Protein AF-A0A521L3V3-F1 (afdb_monomer_lite)

Sequence (1071 aa):
ATQGQVTASGNGSNYNPYLDIFSAKNSDNHSHTGGTGDVALNGLVVAGINSDVLITIELGASAPTLSTTSPYASLSPNLEYVSDVDHFSPVKSWNHQTIQYTIVGAFNPYQNVVNQLVSLTGLTETQVRSALAVPTPTPTMAPSGADPTGDIQRQINALIQQAPYTSDAPGNAFAFGDMLVSAGNVSILAQKLSGNSLAGHSAPAVIARGSPMIKVENRGLDFMDFANLTVTNVTGGNITYRQIDHVDPDSHSNVTFTATPSATPIIDISATYNRVDPDSGLGVDGNGNQLTRKPDIYFDGIVTNEGGLLKITNNLGSIVASQSLNAATIQMVAPNGSFVFLGGIGSFYNSNHDVTAQWAGVQYKPANNDTLTAVMAAATFLGAYGEYSTSPHIGAGGNHPYFYYCCVDGNTGVQQTAANSTIFTARMLMTYYDGLSLYSAIFLPMGSGAPGNGNPNAGSVGSVATLAAMEGPTVQPISTAPWERNTYTGQGVFSNTTYDYTTTSTDAQGNTVTTNHTATYYSPFNCSGCAAYFQVVNIQNDVITPRTANTNAQSNWSSTTPSGYQNPADAPFILGQAIIISAGVINVNGLIQSGTSSNYSVDIGSGALSAINSLKSNSAAFAQAQANARNGSYYDITAAAATQVSTDLKIGVRYNALTDQILVNGVVQGSGGYVYLNGKIISTSTENGVSQGTIAVKGGAGSITVNNTTGLQLVTNTINTGVSAPSVIQIVDQLQQQTTWYVYNPSAAGGQQVSTYRTAGVNASAYTGSMLTGMSGTAGIQYTVKPNMYYQWVDTATLDRPTTSTQFDYGWHYTPNAATGENWTRTVSLVENVMQATGGGGNTGQLQTANFQEVITATGSYHDAGGNTHPEKCCGADAQFNWYQQIYDHLTLTLTNTVKASNPINIQFSGGGASTVNVSSNSGIVINGPINNLSGSTTVIAT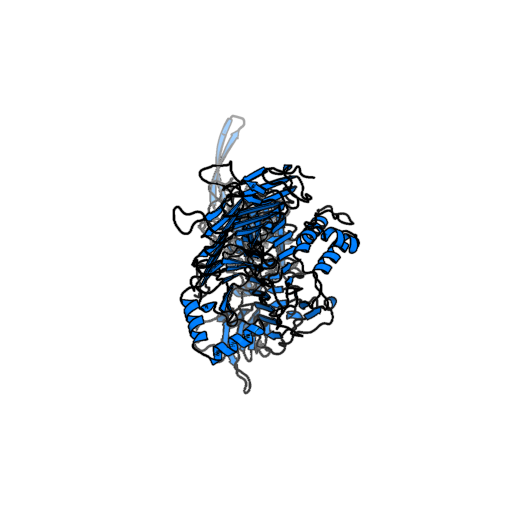GANSAITSGANATNPMISGKNVTLQADGGIGTLGANGRPVQVQVYGGNLTATSIDRDIAIAAVGALSINQVAVNSGVPGRAPQGSVFISATGDINSAAAYNVASPVVIGKNVEINSSAGAIGATSAVV

Structure (mmCIF, N/CA/C/O backbone):
data_AF-A0A521L3V3-F1
#
_entry.id   AF-A0A521L3V3-F1
#
loop_
_atom_site.group_PDB
_atom_site.id
_atom_site.type_symbol
_atom_site.label_atom_id
_atom_site.label_alt_id
_atom_site.label_comp_id
_atom_site.label_asym_id
_atom_site.label_entity_id
_atom_site.label_seq_id
_atom_site.pdbx_PDB_ins_code
_atom_site.Cartn_x
_atom_site.Cartn_y
_atom_site.Cartn_z
_atom_site.occupancy
_atom_site.B_iso_or_equiv
_atom_site.auth_seq_id
_atom_site.auth_comp_id
_atom_site.auth_asym_id
_atom_site.auth_atom_id
_atom_site.pdbx_PDB_model_num
ATOM 1 N N . ALA A 1 1 ? 3.431 -4.277 -41.635 1.00 40.44 1 ALA A N 1
ATOM 2 C CA . ALA A 1 1 ? 3.349 -5.106 -42.853 1.00 40.44 1 ALA A CA 1
ATOM 3 C C . ALA A 1 1 ? 4.197 -4.519 -43.979 1.00 40.44 1 ALA A C 1
ATOM 5 O O . ALA A 1 1 ? 4.313 -3.299 -44.039 1.00 40.44 1 ALA A O 1
ATOM 6 N N . THR A 1 2 ? 4.767 -5.359 -44.851 1.00 48.22 2 THR A N 1
ATOM 7 C CA . THR A 1 2 ? 5.299 -4.948 -46.170 1.00 48.22 2 THR A CA 1
ATOM 8 C C . THR A 1 2 ? 4.179 -4.920 -47.227 1.00 48.22 2 THR A C 1
ATOM 10 O O . THR A 1 2 ? 3.028 -5.225 -46.916 1.00 48.22 2 THR A O 1
ATOM 13 N N . GLN A 1 3 ? 4.460 -4.479 -48.459 1.00 51.28 3 GLN A N 1
ATOM 14 C CA . GLN A 1 3 ? 3.441 -4.366 -49.513 1.00 51.28 3 GLN A CA 1
ATOM 15 C C . GLN A 1 3 ? 2.822 -5.737 -49.838 1.00 51.28 3 GLN A C 1
ATOM 17 O O . GLN A 1 3 ? 3.539 -6.683 -50.154 1.00 51.28 3 GLN A O 1
ATOM 22 N N . GLY A 1 4 ? 1.490 -5.834 -49.767 1.00 53.44 4 GLY A N 1
ATOM 23 C CA . GLY A 1 4 ? 0.750 -7.085 -49.960 1.00 53.44 4 GLY A CA 1
ATOM 24 C C . GLY A 1 4 ? 0.712 -7.993 -48.724 1.00 53.44 4 GLY A C 1
ATOM 25 O O . GLY A 1 4 ? 0.330 -9.156 -48.838 1.00 53.44 4 GLY A O 1
ATOM 26 N N . GLN A 1 5 ? 1.114 -7.500 -47.544 1.00 57.16 5 GLN A N 1
ATOM 27 C CA . GLN A 1 5 ? 1.104 -8.264 -46.293 1.00 57.16 5 GLN A CA 1
ATOM 28 C C . GLN A 1 5 ? 0.052 -7.778 -45.289 1.00 57.16 5 GLN A C 1
ATOM 30 O O . GLN A 1 5 ? -0.286 -6.596 -45.180 1.00 57.16 5 GLN A O 1
ATOM 35 N N . VAL A 1 6 ? -0.370 -8.728 -44.456 1.00 53.78 6 VAL A N 1
ATOM 36 C CA . VAL A 1 6 ? -1.085 -8.502 -43.201 1.00 53.78 6 VAL A CA 1
ATOM 37 C C . VAL A 1 6 ? -0.168 -8.943 -42.066 1.00 53.78 6 VAL A C 1
ATOM 39 O O . VAL A 1 6 ? 0.327 -10.066 -42.067 1.00 53.78 6 VAL A O 1
ATOM 42 N N . THR A 1 7 ? 0.063 -8.068 -41.092 1.00 58.31 7 THR A N 1
ATOM 43 C CA . THR A 1 7 ? 0.818 -8.384 -39.871 1.00 58.31 7 THR A CA 1
ATOM 44 C C . THR A 1 7 ? -0.071 -8.153 -38.661 1.00 58.31 7 THR A C 1
ATOM 46 O O . THR A 1 7 ? -0.600 -7.055 -38.498 1.00 58.31 7 THR A O 1
ATOM 49 N N . ALA A 1 8 ? -0.213 -9.163 -37.810 1.00 53.34 8 ALA A N 1
ATOM 50 C CA . ALA A 1 8 ? -0.867 -9.053 -36.513 1.00 53.34 8 ALA A CA 1
ATOM 51 C C . ALA A 1 8 ? 0.197 -9.141 -35.410 1.00 53.34 8 ALA A C 1
ATOM 53 O O . ALA A 1 8 ? 1.104 -9.965 -35.497 1.00 53.34 8 ALA A O 1
ATOM 54 N N . SER A 1 9 ? 0.106 -8.278 -34.401 1.00 55.38 9 SER A N 1
ATOM 55 C CA . SER A 1 9 ? 1.001 -8.265 -33.240 1.00 55.38 9 SER A CA 1
ATOM 56 C C . SER A 1 9 ? 0.248 -8.576 -31.945 1.00 55.38 9 SER A C 1
ATOM 58 O O . SER A 1 9 ? -0.984 -8.571 -31.910 1.00 55.38 9 SER A O 1
ATOM 60 N N . GLY A 1 10 ? 1.002 -8.830 -30.876 1.00 51.34 10 GLY A N 1
ATOM 61 C CA . GLY A 1 10 ? 0.487 -9.326 -29.601 1.00 51.34 10 GLY A CA 1
ATOM 62 C C . GLY A 1 10 ? 0.761 -10.818 -29.474 1.00 51.34 10 GLY A C 1
ATOM 63 O O . GLY A 1 10 ? 0.696 -11.545 -30.468 1.00 51.34 10 GLY A O 1
ATOM 64 N N . ASN A 1 11 ? 1.088 -11.270 -28.260 1.00 50.62 11 ASN A N 1
ATOM 65 C CA . ASN A 1 11 ? 1.595 -12.628 -28.062 1.00 50.62 11 ASN A CA 1
ATOM 66 C C . ASN A 1 11 ? 0.603 -13.702 -28.527 1.00 50.62 11 ASN A C 1
ATOM 68 O O . ASN A 1 11 ? 1.072 -14.769 -28.877 1.00 50.62 11 ASN A O 1
ATOM 72 N N . GLY A 1 12 ? -0.700 -13.405 -28.684 1.00 52.34 12 GLY A N 1
ATOM 73 C CA . GLY A 1 12 ? -1.671 -14.307 -29.313 1.00 52.34 12 GLY A CA 1
ATOM 74 C C . GLY A 1 12 ? -2.405 -13.784 -30.540 1.00 52.34 12 GLY A C 1
ATOM 75 O O . GLY A 1 12 ? -3.533 -13.301 -30.435 1.00 52.34 12 GLY A O 1
ATOM 76 N N . SER A 1 13 ? -1.797 -13.957 -31.713 1.00 48.09 13 SER A N 1
ATOM 77 C CA . SER A 1 13 ? -2.456 -13.786 -33.010 1.00 48.09 13 SER A CA 1
ATOM 78 C C . SER A 1 13 ? -2.797 -15.145 -33.630 1.00 48.09 13 SER A C 1
ATOM 80 O O . SER A 1 13 ? -2.009 -16.084 -33.574 1.00 48.09 13 SER A O 1
ATOM 82 N N . ASN A 1 14 ? -3.992 -15.260 -34.209 1.00 46.84 14 ASN A N 1
ATOM 83 C CA . ASN A 1 14 ? -4.383 -16.399 -35.039 1.00 46.84 14 ASN A CA 1
ATOM 84 C C . ASN A 1 14 ? -4.724 -15.863 -36.421 1.00 46.84 14 ASN A C 1
ATOM 86 O O . ASN A 1 14 ? -5.454 -14.876 -36.573 1.00 46.84 14 ASN A O 1
ATOM 90 N N . TYR A 1 15 ? -4.165 -16.534 -37.411 1.00 49.84 15 TYR A N 1
ATOM 91 C CA . TYR A 1 15 ? -4.245 -16.183 -38.807 1.00 49.84 15 TYR A CA 1
ATOM 92 C C . TYR A 1 15 ? -4.908 -17.338 -39.547 1.00 49.84 15 TYR A C 1
ATOM 94 O O . TYR A 1 15 ? -4.368 -18.442 -39.598 1.00 49.84 15 TYR A O 1
ATOM 102 N N . ASN A 1 16 ? -6.095 -17.102 -40.107 1.00 41.62 16 ASN A N 1
ATOM 103 C CA . ASN A 1 16 ? -6.750 -18.100 -40.944 1.00 41.62 16 ASN A CA 1
ATOM 104 C C . ASN A 1 16 ? -5.963 -18.242 -42.273 1.00 41.62 16 ASN A C 1
ATOM 106 O O . ASN A 1 16 ? -5.811 -17.247 -42.982 1.00 41.62 16 ASN A O 1
ATOM 110 N N . PRO A 1 17 ? -5.441 -19.436 -42.617 1.00 37.88 17 PRO A N 1
ATOM 111 C CA . PRO A 1 17 ? -4.367 -19.614 -43.602 1.00 37.88 17 PRO A CA 1
ATOM 112 C C . PRO A 1 17 ? -4.732 -19.397 -45.083 1.00 37.88 17 PRO A C 1
ATOM 114 O O . PRO A 1 17 ? -3.861 -19.556 -45.931 1.00 37.88 17 PRO A O 1
ATOM 117 N N . TYR A 1 18 ? -5.957 -19.001 -45.434 1.00 39.34 18 TYR A N 1
ATOM 118 C CA . TYR A 1 18 ? -6.344 -18.743 -46.833 1.00 39.34 18 TYR A CA 1
ATOM 119 C C . TYR A 1 18 ? -6.266 -17.261 -47.205 1.00 39.34 18 TYR A C 1
ATOM 121 O O . TYR A 1 18 ? -7.231 -16.672 -47.694 1.00 39.34 18 TYR A O 1
ATOM 129 N N . LEU A 1 19 ? -5.112 -16.651 -46.949 1.00 40.84 19 LEU A N 1
ATOM 130 C CA . LEU A 1 19 ? -4.754 -15.376 -47.556 1.00 40.84 19 LEU A CA 1
ATOM 131 C C . LEU A 1 19 ? -4.113 -15.688 -48.904 1.00 40.84 19 LEU A C 1
ATOM 133 O O . LEU A 1 19 ? -2.928 -16.010 -48.977 1.00 40.84 19 LEU A O 1
ATOM 137 N N . ASP A 1 20 ? -4.915 -15.628 -49.965 1.00 36.81 20 ASP A N 1
ATOM 138 C CA . ASP A 1 20 ? -4.373 -15.595 -51.319 1.00 36.81 20 ASP A CA 1
ATOM 139 C C . ASP A 1 20 ? -3.685 -14.240 -51.497 1.00 36.81 20 ASP A C 1
ATOM 141 O O . ASP A 1 20 ? -4.281 -13.234 -51.886 1.00 36.81 20 ASP A O 1
ATOM 145 N N . ILE A 1 21 ? -2.399 -14.208 -51.157 1.00 39.94 21 ILE A N 1
ATOM 146 C CA . ILE A 1 21 ? -1.488 -13.200 -51.675 1.00 39.94 21 ILE A CA 1
ATOM 147 C C . ILE A 1 21 ? -1.349 -13.554 -53.154 1.00 39.94 21 ILE A C 1
ATOM 149 O O . ILE A 1 21 ? -0.776 -14.596 -53.478 1.00 39.94 21 ILE A O 1
ATOM 153 N N . PHE A 1 22 ? -1.859 -12.725 -54.065 1.00 36.28 22 PHE A N 1
ATOM 154 C CA . PHE A 1 22 ? -1.567 -12.880 -55.491 1.00 36.28 22 PHE A CA 1
ATOM 155 C C . PHE A 1 22 ? -0.084 -12.553 -55.748 1.00 36.28 22 PHE A C 1
ATOM 157 O O . PHE A 1 22 ? 0.263 -11.536 -56.333 1.00 36.28 22 PHE A O 1
ATOM 164 N N . SER A 1 23 ? 0.821 -13.436 -55.329 1.00 37.31 23 SER A N 1
ATOM 165 C CA . SER A 1 23 ? 2.174 -13.524 -55.866 1.00 37.31 23 SER A CA 1
ATOM 166 C C . SER A 1 23 ? 2.128 -14.484 -57.051 1.00 37.31 23 SER A C 1
ATOM 168 O O . SER A 1 23 ? 2.625 -15.610 -57.009 1.00 37.31 23 SER A O 1
ATOM 170 N N . ALA A 1 24 ? 1.466 -14.066 -58.132 1.00 26.62 24 ALA A N 1
ATOM 171 C CA . ALA A 1 24 ? 1.657 -14.739 -59.405 1.00 26.62 24 ALA A CA 1
ATOM 172 C C . ALA A 1 24 ? 3.036 -14.322 -59.924 1.00 26.62 24 ALA A C 1
ATOM 174 O O . ALA A 1 24 ? 3.200 -13.276 -60.551 1.00 26.62 24 ALA A O 1
ATOM 175 N N . LYS A 1 25 ? 4.052 -15.137 -59.635 1.00 40.59 25 LYS A N 1
ATOM 176 C CA . LYS A 1 25 ? 5.332 -15.067 -60.332 1.00 40.59 25 LYS A CA 1
ATOM 177 C C . LYS A 1 25 ? 5.061 -15.322 -61.817 1.00 40.59 25 LYS A C 1
ATOM 179 O O . LYS A 1 25 ? 4.917 -16.469 -62.219 1.00 40.59 25 LYS A O 1
ATOM 184 N N . ASN A 1 26 ? 5.017 -14.263 -62.618 1.00 27.33 26 ASN A N 1
ATOM 185 C CA . ASN A 1 26 ? 5.247 -14.337 -64.054 1.00 27.33 26 ASN A CA 1
ATOM 186 C C . ASN A 1 26 ? 6.382 -13.379 -64.404 1.00 27.33 26 ASN A C 1
ATOM 188 O O . ASN A 1 26 ? 6.274 -12.164 -64.278 1.00 27.33 26 ASN A O 1
ATOM 192 N N . SER A 1 27 ? 7.499 -13.981 -64.796 1.00 36.34 27 SER A N 1
ATOM 193 C CA . SER A 1 27 ? 8.632 -13.332 -65.435 1.00 36.34 27 SER A CA 1
ATOM 194 C C . SER A 1 27 ? 8.284 -12.950 -66.874 1.00 36.34 27 SER A C 1
ATOM 196 O O . SER A 1 27 ? 7.913 -13.823 -67.656 1.00 36.34 27 SER A O 1
ATOM 198 N N . ASP A 1 28 ? 8.516 -11.691 -67.231 1.00 29.41 28 ASP A N 1
ATOM 199 C CA . ASP A 1 28 ? 8.889 -11.260 -68.582 1.00 29.41 28 ASP A CA 1
ATOM 200 C C . ASP A 1 28 ? 10.027 -10.234 -68.428 1.00 29.41 28 ASP A C 1
ATOM 202 O O . ASP A 1 28 ? 10.014 -9.395 -67.527 1.00 29.41 28 ASP A O 1
ATOM 206 N N . ASN A 1 29 ? 11.047 -10.356 -69.274 1.00 32.66 29 ASN A N 1
ATOM 207 C CA . ASN A 1 29 ? 12.336 -9.670 -69.256 1.00 32.66 29 ASN A CA 1
ATOM 208 C C . ASN A 1 29 ? 12.278 -8.172 -69.634 1.00 32.66 29 ASN A C 1
ATOM 210 O O . ASN A 1 29 ? 13.205 -7.675 -70.271 1.00 32.66 29 ASN A O 1
ATOM 214 N N . HIS A 1 30 ? 11.251 -7.420 -69.228 1.00 31.69 30 HIS A N 1
ATOM 215 C CA . HIS A 1 30 ? 11.177 -5.972 -69.473 1.00 31.69 30 HIS A CA 1
ATOM 216 C C . HIS A 1 30 ? 10.682 -5.186 -68.241 1.00 31.69 30 HIS A C 1
ATOM 218 O O . HIS A 1 30 ? 9.497 -4.962 -68.032 1.00 31.69 30 HIS A O 1
ATOM 224 N N . SER A 1 31 ? 11.651 -4.774 -67.418 1.00 39.22 31 SER A N 1
ATOM 225 C CA . SER A 1 31 ? 11.732 -3.496 -66.682 1.00 39.22 31 SER A CA 1
ATOM 226 C C . SER A 1 31 ? 10.509 -2.897 -65.955 1.00 39.22 31 SER A C 1
ATOM 228 O O . SER A 1 31 ? 10.435 -1.674 -65.872 1.00 39.22 31 SER A O 1
ATOM 230 N N . HIS A 1 32 ? 9.621 -3.678 -65.334 1.00 32.72 32 HIS A N 1
ATOM 231 C CA . HIS A 1 32 ? 8.780 -3.171 -64.235 1.00 32.72 32 HIS A CA 1
ATOM 232 C C . HIS A 1 32 ? 8.634 -4.199 -63.105 1.00 32.72 32 HIS A C 1
ATOM 234 O O . HIS A 1 32 ? 7.872 -5.157 -63.187 1.00 32.72 32 HIS A O 1
ATOM 240 N N . THR A 1 33 ? 9.362 -3.976 -62.011 1.00 32.09 33 THR A N 1
ATOM 241 C CA . THR A 1 33 ? 9.198 -4.679 -60.732 1.00 32.09 33 THR A CA 1
ATOM 242 C C . THR A 1 33 ? 8.052 -4.040 -59.946 1.00 32.09 33 THR A C 1
ATOM 244 O O . THR A 1 33 ? 8.281 -3.258 -59.028 1.00 32.09 33 THR A O 1
ATOM 247 N N . GLY A 1 34 ? 6.813 -4.319 -60.339 1.00 39.00 34 GLY A N 1
ATOM 248 C CA . GLY A 1 34 ? 5.618 -3.891 -59.613 1.00 39.00 34 GLY A CA 1
ATOM 249 C C . GLY A 1 34 ? 4.690 -5.076 -59.400 1.00 39.00 34 GLY A C 1
ATOM 250 O O . GLY A 1 34 ? 3.758 -5.266 -60.172 1.00 39.00 34 GLY A O 1
ATOM 251 N N . GLY A 1 35 ? 4.960 -5.905 -58.387 1.00 41.81 35 GLY A N 1
ATOM 252 C CA . GLY A 1 35 ? 3.948 -6.845 -57.897 1.00 41.81 35 GLY A CA 1
ATOM 253 C C . GLY A 1 35 ? 2.745 -6.051 -57.381 1.00 41.81 35 GLY A C 1
ATOM 254 O O . GLY A 1 35 ? 2.933 -5.028 -56.727 1.00 41.81 35 GLY A O 1
ATOM 255 N N . THR A 1 36 ? 1.523 -6.494 -57.675 1.00 49.50 36 THR A N 1
ATOM 256 C CA . THR A 1 36 ? 0.288 -5.704 -57.501 1.00 49.50 36 THR A CA 1
ATOM 257 C C . THR A 1 36 ? -0.121 -5.433 -56.051 1.00 49.50 36 THR A C 1
ATOM 259 O O . THR A 1 36 ? -1.185 -4.886 -55.836 1.00 49.50 36 THR A O 1
ATOM 262 N N . GLY A 1 37 ? 0.670 -5.808 -55.037 1.00 54.03 37 GLY A N 1
ATOM 263 C CA . GLY A 1 37 ? 0.467 -5.412 -53.635 1.00 54.03 37 GLY A CA 1
ATOM 264 C C . GLY A 1 37 ? -0.930 -5.629 -53.030 1.00 54.03 37 GLY A C 1
ATOM 265 O O . GLY A 1 37 ? -1.208 -5.048 -51.984 1.00 54.03 37 GLY A O 1
ATOM 266 N N . ASP A 1 38 ? -1.807 -6.404 -53.667 1.00 61.72 38 ASP A N 1
ATOM 267 C CA . ASP A 1 38 ? -3.207 -6.583 -53.287 1.00 61.72 38 ASP A CA 1
ATOM 268 C C . ASP A 1 38 ? -3.355 -7.652 -52.202 1.00 61.72 38 ASP A C 1
ATOM 270 O O . ASP A 1 38 ? -2.606 -8.629 -52.155 1.00 61.72 38 ASP A O 1
ATOM 274 N N . VAL A 1 39 ? -4.361 -7.486 -51.344 1.00 62.84 39 VAL A N 1
ATOM 275 C CA . VAL A 1 39 ? -4.688 -8.412 -50.256 1.00 62.84 39 VAL A CA 1
ATOM 276 C C . VAL A 1 39 ? -6.130 -8.899 -50.414 1.00 62.84 39 VAL A C 1
ATOM 278 O O . VAL A 1 39 ? -7.069 -8.102 -50.458 1.00 62.84 39 VAL A O 1
ATOM 281 N N . ALA A 1 40 ? -6.325 -10.218 -50.464 1.00 66.06 40 ALA A N 1
ATOM 282 C CA . ALA A 1 40 ? -7.639 -10.853 -50.396 1.00 66.06 40 ALA A CA 1
ATOM 283 C C . ALA A 1 40 ? -7.800 -11.595 -49.061 1.00 66.06 40 ALA A C 1
ATOM 285 O O . ALA A 1 40 ? -6.988 -12.451 -48.708 1.00 66.06 40 ALA A O 1
ATOM 286 N N . LEU A 1 41 ? -8.845 -11.257 -48.305 1.00 68.38 41 LEU A N 1
ATOM 287 C CA . LEU A 1 41 ? -9.199 -11.907 -47.048 1.00 68.38 41 LEU A CA 1
ATOM 288 C C . LEU A 1 41 ? -10.366 -12.866 -47.276 1.00 68.38 41 LEU A C 1
ATOM 290 O O . LEU A 1 41 ? -11.451 -12.450 -47.675 1.00 68.38 41 LEU A O 1
ATOM 294 N N . ASN A 1 42 ? -10.158 -14.140 -46.951 1.00 63.81 42 ASN A N 1
ATOM 295 C CA . ASN A 1 42 ? -11.182 -15.185 -47.054 1.00 63.81 42 ASN A CA 1
ATOM 296 C C . ASN A 1 42 ? -11.614 -15.713 -45.668 1.00 63.81 42 ASN A C 1
ATOM 298 O O . ASN A 1 42 ? -12.319 -16.715 -45.573 1.00 63.81 42 ASN A O 1
ATOM 302 N N . GLY A 1 43 ? -11.164 -15.070 -44.580 1.00 69.06 43 GLY A N 1
ATOM 303 C CA . GLY A 1 43 ? -11.374 -15.539 -43.209 1.00 69.06 43 GLY A CA 1
ATOM 304 C C . GLY A 1 43 ? -11.160 -14.474 -42.129 1.00 69.06 43 GLY A C 1
ATOM 305 O O . GLY A 1 43 ? -11.279 -13.274 -42.374 1.00 69.06 43 GLY A O 1
ATOM 306 N N . LEU A 1 44 ? -10.880 -14.937 -40.910 1.00 71.56 44 LEU A N 1
ATOM 307 C CA . LEU A 1 44 ? -10.774 -14.119 -39.702 1.00 71.56 44 LEU A CA 1
ATOM 308 C C . LEU A 1 44 ? -9.302 -13.859 -39.332 1.00 71.56 44 LEU A C 1
ATOM 310 O O . LEU A 1 44 ? -8.533 -14.805 -39.155 1.00 71.56 44 LEU A O 1
ATOM 314 N N . VAL A 1 45 ? -8.940 -12.587 -39.154 1.00 72.62 45 VAL A N 1
ATOM 315 C CA . VAL A 1 45 ? -7.666 -12.134 -38.574 1.00 72.62 45 VAL A CA 1
ATOM 316 C C . VAL A 1 45 ? -7.960 -11.565 -37.192 1.00 72.62 45 VAL A C 1
ATOM 318 O O . VAL A 1 45 ? -8.691 -10.582 -37.086 1.00 72.62 45 VAL A O 1
ATOM 321 N N . VAL A 1 46 ? -7.404 -12.153 -36.131 1.00 72.50 46 VAL A N 1
ATOM 322 C CA . VAL A 1 46 ? -7.550 -11.618 -34.765 1.00 72.50 46 VAL A CA 1
ATOM 323 C C . VAL A 1 46 ? -6.184 -11.382 -34.143 1.00 72.50 46 VAL A C 1
ATOM 325 O O . VAL A 1 46 ? -5.356 -12.291 -34.082 1.00 72.50 46 VAL A O 1
ATOM 328 N N . ALA A 1 47 ? -5.981 -10.170 -33.637 1.00 73.94 47 ALA A N 1
ATOM 329 C CA . ALA A 1 47 ? -4.865 -9.807 -32.777 1.00 73.94 47 ALA A CA 1
ATOM 330 C C . ALA A 1 47 ? -5.354 -9.624 -31.332 1.00 73.94 47 ALA A C 1
ATOM 332 O O . ALA A 1 47 ? -6.401 -9.014 -31.101 1.00 73.94 47 ALA A O 1
ATOM 333 N N . GLY A 1 48 ? -4.583 -10.124 -30.362 1.00 71.88 48 GLY A N 1
ATOM 334 C CA . GLY A 1 48 ? -4.937 -10.044 -28.941 1.00 71.88 48 GLY A CA 1
ATOM 335 C C . GLY A 1 48 ? -6.006 -11.062 -28.547 1.00 71.88 48 GLY A C 1
ATOM 336 O O . GLY A 1 48 ? -6.954 -10.729 -27.848 1.00 71.88 48 GLY A O 1
ATOM 337 N N . ILE A 1 49 ? -5.895 -12.304 -29.026 1.00 72.38 49 ILE A N 1
ATOM 338 C CA . ILE A 1 49 ? -6.884 -13.364 -28.766 1.00 72.38 49 ILE A CA 1
ATOM 339 C C . ILE A 1 49 ? -7.018 -13.654 -27.265 1.00 72.38 49 ILE A C 1
ATOM 341 O O . ILE A 1 49 ? -8.126 -13.872 -26.789 1.00 72.38 49 ILE A O 1
ATOM 345 N N . ASN A 1 50 ? -5.917 -13.563 -26.516 1.00 74.50 50 ASN A N 1
ATOM 346 C CA . ASN A 1 50 ? -5.896 -13.649 -25.053 1.00 74.50 50 ASN A CA 1
ATOM 347 C C . ASN A 1 50 ? -5.801 -12.264 -24.424 1.00 74.50 50 ASN A C 1
ATOM 349 O O . ASN A 1 50 ? -4.912 -11.989 -23.623 1.00 74.50 50 ASN A O 1
ATOM 353 N N . SER A 1 51 ? -6.689 -11.362 -24.833 1.00 78.50 51 SER A N 1
ATOM 354 C CA . SER A 1 51 ? -6.794 -10.053 -24.198 1.00 78.50 51 SER A CA 1
ATOM 355 C C . SER A 1 51 ? -7.528 -10.113 -22.860 1.00 78.50 51 SER A C 1
ATOM 357 O O . SER A 1 51 ? -7.575 -9.110 -22.173 1.00 78.50 51 SER A O 1
ATOM 359 N N . ASP A 1 52 ? -8.150 -11.223 -22.469 1.00 84.38 52 ASP A N 1
ATOM 360 C CA . ASP A 1 52 ? -8.885 -11.266 -21.207 1.00 84.38 52 ASP A CA 1
ATOM 361 C C . ASP A 1 52 ? -9.023 -12.666 -20.613 1.00 84.38 52 ASP A C 1
ATOM 363 O O . ASP A 1 52 ? -9.307 -13.642 -21.312 1.00 84.38 52 ASP A O 1
ATOM 367 N N . VAL A 1 53 ? -8.860 -12.715 -19.293 1.00 87.62 53 VAL A N 1
ATOM 368 C CA . VAL A 1 53 ? -9.027 -13.886 -18.433 1.00 87.62 53 VAL A CA 1
ATOM 369 C C . VAL A 1 53 ? -9.873 -13.467 -17.239 1.00 87.62 53 VAL A C 1
ATOM 371 O O . VAL A 1 53 ? -9.480 -12.564 -16.502 1.00 87.62 53 VAL A O 1
ATOM 374 N N . LEU A 1 54 ? -11.033 -14.096 -17.049 1.00 91.56 54 LEU A N 1
ATOM 375 C CA . LEU A 1 54 ? -11.941 -13.829 -15.933 1.00 91.56 54 LEU A CA 1
ATOM 376 C C . LEU A 1 54 ? -12.200 -15.130 -15.168 1.00 91.56 54 LEU A C 1
ATOM 378 O O . LEU A 1 54 ? -12.910 -16.005 -15.661 1.00 91.56 54 LEU A O 1
ATOM 382 N N . ILE A 1 55 ? -11.648 -15.251 -13.963 1.00 94.19 55 ILE A N 1
ATOM 383 C CA . ILE A 1 55 ? -11.814 -16.414 -13.087 1.00 94.19 55 ILE A CA 1
ATOM 384 C C . ILE A 1 55 ? -12.741 -16.056 -11.922 1.00 94.19 55 ILE A C 1
ATOM 386 O O . ILE A 1 55 ? -12.617 -14.992 -11.315 1.00 94.19 55 ILE A O 1
ATOM 390 N N . THR A 1 56 ? -13.668 -16.951 -11.588 1.00 95.25 56 THR A N 1
ATOM 391 C CA . THR A 1 56 ? -14.554 -16.815 -10.423 1.00 95.25 56 THR A CA 1
ATOM 392 C C . THR A 1 56 ? -14.500 -18.071 -9.560 1.00 95.25 56 THR A C 1
ATOM 394 O O . THR A 1 56 ? -14.562 -19.188 -10.075 1.00 95.25 56 THR A O 1
ATOM 397 N N . ILE A 1 57 ? -14.386 -17.884 -8.246 1.00 95.31 57 ILE A N 1
ATOM 398 C CA . ILE A 1 57 ? -14.480 -18.936 -7.229 1.00 95.31 57 ILE A CA 1
ATOM 399 C C . ILE A 1 57 ? -15.712 -18.629 -6.380 1.00 95.31 57 ILE A C 1
ATOM 401 O O . ILE A 1 57 ? -15.740 -17.643 -5.641 1.00 95.31 57 ILE A O 1
ATOM 405 N N . GLU A 1 58 ? -16.750 -19.452 -6.506 1.00 92.88 58 GLU A N 1
ATOM 406 C CA . GLU A 1 58 ? -17.971 -19.309 -5.710 1.00 92.88 58 GLU A CA 1
ATOM 407 C C . GLU A 1 58 ? -17.780 -19.840 -4.282 1.00 92.88 58 GLU A C 1
ATOM 409 O O . GLU A 1 58 ? -16.913 -20.672 -4.005 1.00 92.88 58 GLU A O 1
ATOM 414 N N . LEU A 1 59 ? -18.615 -19.375 -3.351 1.00 87.88 59 LEU A N 1
ATOM 415 C CA . LEU A 1 59 ? -18.585 -19.851 -1.968 1.00 87.88 59 LEU A CA 1
ATOM 416 C C . LEU A 1 59 ? -18.829 -21.370 -1.910 1.00 87.88 59 LEU A C 1
ATOM 418 O O . LEU A 1 59 ? -19.900 -21.850 -2.276 1.00 87.88 59 LEU A O 1
ATOM 422 N N . GLY A 1 60 ? -17.841 -22.118 -1.408 1.00 83.00 60 GLY A N 1
ATOM 423 C CA . GLY A 1 60 ? -17.904 -23.580 -1.305 1.00 83.00 60 GLY A CA 1
ATOM 424 C C . GLY A 1 60 ? -17.685 -24.318 -2.629 1.00 83.00 60 GLY A C 1
ATOM 425 O O . GLY A 1 60 ? -18.000 -25.505 -2.714 1.00 83.00 60 GLY A O 1
ATOM 426 N N . ALA A 1 61 ? -17.176 -23.641 -3.663 1.00 85.50 61 ALA A N 1
ATOM 427 C CA . ALA A 1 61 ? -16.863 -24.267 -4.939 1.00 85.50 61 ALA A CA 1
ATOM 428 C C . ALA A 1 61 ? -15.751 -25.319 -4.798 1.00 85.50 61 ALA A C 1
ATOM 430 O O . ALA A 1 61 ? -14.750 -25.104 -4.122 1.00 85.50 61 ALA A O 1
ATOM 431 N N . SER A 1 62 ? -15.900 -26.448 -5.492 1.00 87.25 62 SER A N 1
ATOM 432 C CA . SER A 1 62 ? -14.848 -27.468 -5.608 1.00 87.25 62 SER A CA 1
ATOM 433 C C . SER A 1 62 ? -13.883 -27.209 -6.770 1.00 87.25 62 SER A C 1
ATOM 435 O O . SER A 1 62 ? -12.906 -27.933 -6.916 1.00 87.25 62 SER A O 1
ATOM 437 N N . ALA A 1 63 ? -14.180 -26.232 -7.630 1.00 90.50 63 ALA A N 1
ATOM 438 C CA . ALA A 1 63 ? -13.355 -25.828 -8.764 1.00 90.50 63 ALA A CA 1
ATOM 439 C C . ALA A 1 63 ? -13.664 -24.367 -9.154 1.00 90.50 63 ALA A C 1
ATOM 441 O O . ALA A 1 63 ? -14.821 -23.953 -9.029 1.00 90.50 63 ALA A O 1
ATOM 442 N N . PRO A 1 64 ? -12.680 -23.595 -9.647 1.00 93.12 64 PRO A N 1
ATOM 443 C CA . PRO A 1 64 ? -12.923 -22.278 -10.222 1.00 93.12 64 PRO A CA 1
ATOM 444 C C . PRO A 1 64 ? -13.562 -22.385 -11.611 1.00 93.12 64 PRO A C 1
ATOM 446 O O . PRO A 1 64 ? -13.426 -23.394 -12.305 1.00 93.12 64 PRO A O 1
ATOM 449 N N . THR A 1 65 ? -14.199 -21.305 -12.057 1.00 91.69 65 THR A N 1
ATOM 450 C CA . THR A 1 65 ? -14.706 -21.164 -13.429 1.00 91.69 65 THR A CA 1
ATOM 451 C C . THR A 1 65 ? -13.927 -20.096 -14.179 1.00 91.69 65 THR A C 1
ATOM 453 O O . THR A 1 65 ? -13.739 -19.007 -13.642 1.00 91.69 65 THR A O 1
ATOM 456 N N . LEU A 1 66 ? -13.531 -20.379 -15.420 1.00 89.25 66 LEU A N 1
ATOM 457 C CA . LEU A 1 66 ? -12.907 -19.419 -16.329 1.00 89.25 66 LEU A CA 1
ATOM 458 C C . LEU A 1 66 ? -13.930 -18.930 -17.361 1.00 89.25 66 LEU A C 1
ATOM 460 O O . LEU A 1 66 ? -14.734 -19.691 -17.891 1.00 89.25 66 LEU A O 1
ATOM 464 N N . SER A 1 67 ? -13.869 -17.645 -17.680 1.00 86.94 67 SER A N 1
ATOM 465 C CA . SER A 1 67 ? -14.532 -17.051 -18.832 1.00 86.94 67 SER A CA 1
ATOM 466 C C . SER A 1 67 ? -13.564 -16.127 -19.567 1.00 86.94 67 SER A C 1
ATOM 468 O O . SER A 1 67 ? -12.648 -15.551 -18.980 1.00 86.94 67 SER A O 1
ATOM 470 N N . THR A 1 68 ? -13.745 -16.027 -20.877 1.00 81.00 68 THR A N 1
ATOM 471 C CA . THR A 1 68 ? -12.965 -15.161 -21.760 1.00 81.00 68 THR A CA 1
ATOM 472 C C . THR A 1 68 ? -13.862 -14.717 -22.905 1.00 81.00 68 THR A C 1
ATOM 474 O O . THR A 1 68 ? -14.780 -15.431 -23.312 1.00 81.00 68 THR A O 1
ATOM 477 N N . THR A 1 69 ? -13.607 -13.529 -23.428 1.00 74.12 69 THR A N 1
ATOM 478 C CA . THR A 1 69 ? -14.265 -12.999 -24.623 1.00 74.12 69 THR A CA 1
ATOM 479 C C . THR A 1 69 ? -13.490 -13.339 -25.903 1.00 74.12 69 THR A C 1
ATOM 481 O O . THR A 1 69 ? -13.807 -12.822 -26.976 1.00 74.12 69 THR A O 1
ATOM 484 N N . SER A 1 70 ? -12.495 -14.232 -25.808 1.00 68.88 70 SER A N 1
ATOM 485 C CA . SER A 1 70 ? -11.809 -14.824 -26.955 1.00 68.88 70 SER A CA 1
ATOM 486 C C . SER A 1 70 ? -12.803 -15.496 -27.920 1.00 68.88 70 SER A C 1
ATOM 488 O O . SER A 1 70 ? -13.628 -16.307 -27.495 1.00 68.88 70 SER A O 1
ATOM 490 N N . PRO A 1 71 ? -12.727 -15.217 -29.235 1.00 57.41 71 PRO A N 1
ATOM 491 C CA . PRO A 1 71 ? -13.632 -15.800 -30.224 1.00 57.41 71 PRO A CA 1
ATOM 492 C C . PRO A 1 71 ? -13.296 -17.257 -30.608 1.00 57.41 71 PRO A C 1
ATOM 494 O O . PRO A 1 71 ? -13.974 -17.818 -31.467 1.00 57.41 71 PRO A O 1
ATOM 497 N N . TYR A 1 72 ? -12.258 -17.877 -30.026 1.00 58.88 72 TYR A N 1
ATOM 498 C CA . TYR A 1 72 ? -11.779 -19.212 -30.411 1.00 58.88 72 TYR A CA 1
ATOM 499 C C . TYR A 1 72 ? -11.981 -20.268 -29.318 1.00 58.88 72 TYR A C 1
ATOM 501 O O . TYR A 1 72 ? -11.449 -20.152 -28.221 1.00 58.88 72 TYR A O 1
ATOM 509 N N . ALA A 1 73 ? -12.664 -21.359 -29.678 1.00 49.19 73 ALA A N 1
ATOM 510 C CA . ALA A 1 73 ? -13.010 -22.469 -28.785 1.00 49.19 73 ALA A CA 1
ATOM 511 C C . ALA A 1 73 ? -11.829 -23.374 -28.363 1.00 49.19 73 ALA A C 1
ATOM 513 O O . ALA A 1 73 ? -11.979 -24.155 -27.428 1.00 49.19 73 ALA A O 1
ATOM 514 N N . SER A 1 74 ? -10.672 -23.301 -29.041 1.00 49.59 74 SER A N 1
ATOM 515 C CA . SER A 1 74 ? -9.462 -24.064 -28.673 1.00 49.59 74 SER A CA 1
ATOM 516 C C . SER A 1 74 ? -8.740 -23.486 -27.456 1.00 49.59 74 SER A C 1
ATOM 518 O O . SER A 1 74 ? -8.024 -24.210 -26.775 1.00 49.59 74 SER A O 1
ATOM 520 N N . LEU A 1 75 ? -8.974 -22.208 -27.149 1.00 55.09 75 LEU A N 1
ATOM 521 C CA . LEU A 1 75 ? -8.741 -21.650 -25.821 1.00 55.09 75 LEU A CA 1
ATOM 522 C C . LEU A 1 75 ? -9.951 -22.058 -24.985 1.00 55.09 75 LEU A C 1
ATOM 524 O O . LEU A 1 75 ? -10.904 -21.300 -24.814 1.00 55.09 75 LEU A O 1
ATOM 528 N N . SER A 1 76 ? -9.969 -23.335 -24.607 1.00 54.56 76 SER A N 1
ATOM 529 C CA . SER A 1 76 ? -11.048 -23.937 -23.834 1.00 54.56 76 SER A CA 1
ATOM 530 C C . SER A 1 76 ? -11.364 -23.032 -22.633 1.00 54.56 76 SER A C 1
ATOM 532 O O . SER A 1 76 ? -10.446 -22.714 -21.878 1.00 54.56 76 SER A O 1
ATOM 534 N N . PRO A 1 77 ? -12.631 -22.643 -22.383 1.00 64.69 77 PRO A N 1
ATOM 535 C CA . PRO A 1 77 ? -13.020 -21.872 -21.194 1.00 64.69 77 PRO A CA 1
ATOM 536 C C . PRO A 1 77 ? -12.908 -22.701 -19.899 1.00 64.69 77 PRO A C 1
ATOM 538 O O . PRO A 1 77 ? -13.497 -22.365 -18.877 1.00 64.69 77 PRO A O 1
ATOM 541 N N . ASN A 1 78 ? -12.179 -23.814 -19.943 1.00 74.00 78 ASN A N 1
ATOM 542 C CA . ASN A 1 78 ? -11.947 -24.701 -18.824 1.00 74.00 78 ASN A CA 1
ATOM 543 C C . ASN A 1 78 ? -10.513 -24.517 -18.344 1.00 74.00 78 ASN A C 1
ATOM 545 O O . ASN A 1 78 ? -9.579 -24.452 -19.145 1.00 74.00 78 ASN A O 1
ATOM 549 N N . LEU A 1 79 ? -10.360 -24.472 -17.029 1.00 86.94 79 LEU A N 1
ATOM 550 C CA . LEU A 1 79 ? -9.064 -24.531 -16.381 1.00 86.94 79 LEU A CA 1
ATOM 551 C C . LEU A 1 79 ? -8.545 -25.972 -16.392 1.00 86.94 79 LEU A C 1
ATOM 553 O O . LEU A 1 79 ? -9.322 -26.926 -16.305 1.00 86.94 79 LEU A O 1
ATOM 557 N N . GLU A 1 80 ? -7.231 -26.130 -16.472 1.00 90.56 80 GLU A N 1
ATOM 558 C CA . GLU A 1 80 ? -6.573 -27.429 -16.378 1.00 90.56 80 GLU A CA 1
ATOM 559 C C . GLU A 1 80 ? -6.197 -27.705 -14.923 1.00 90.56 80 GLU A C 1
ATOM 561 O O . GLU A 1 80 ? -5.373 -27.001 -14.341 1.00 90.56 80 GLU A O 1
ATOM 566 N N . TYR A 1 81 ? -6.806 -28.728 -14.326 1.00 92.81 81 TYR A N 1
ATOM 567 C CA . TYR A 1 81 ? -6.424 -29.163 -12.989 1.00 92.81 81 TYR A CA 1
ATOM 568 C C . TYR A 1 81 ? -5.128 -29.978 -13.044 1.00 92.81 81 TYR A C 1
ATOM 570 O O . TYR A 1 81 ? -5.069 -31.010 -13.714 1.00 92.81 81 TYR A O 1
ATOM 578 N N . VAL A 1 82 ? -4.129 -29.548 -12.280 1.00 91.19 82 VAL A N 1
ATOM 579 C CA . VAL A 1 82 ? -2.863 -30.256 -12.077 1.00 91.19 82 VAL A CA 1
ATOM 580 C C . VAL A 1 82 ? -2.808 -30.745 -10.630 1.00 91.19 82 VAL A C 1
ATOM 582 O O . VAL A 1 82 ? -3.253 -30.057 -9.715 1.00 91.19 82 VAL A O 1
ATOM 585 N N . SER A 1 83 ? -2.293 -31.950 -10.388 1.00 85.31 83 SER A N 1
ATOM 586 C CA . SER A 1 83 ? -2.339 -32.572 -9.055 1.00 85.31 83 SER A CA 1
ATOM 587 C C . SER A 1 83 ? -1.411 -31.936 -8.012 1.00 85.31 83 SER A C 1
ATOM 589 O O . SER A 1 83 ? -1.595 -32.202 -6.830 1.00 85.31 83 SER A O 1
ATOM 591 N N . ASP A 1 84 ? -0.415 -31.150 -8.434 1.00 84.25 84 ASP A N 1
ATOM 592 C CA . ASP A 1 84 ? 0.566 -30.488 -7.561 1.00 84.25 84 ASP A CA 1
ATOM 593 C C . ASP A 1 84 ? 1.152 -29.238 -8.250 1.00 84.25 84 ASP A C 1
ATOM 595 O O . ASP A 1 84 ? 1.235 -29.203 -9.481 1.00 84.25 84 ASP A O 1
ATOM 599 N N . VAL A 1 85 ? 1.570 -28.242 -7.465 1.00 81.44 85 VAL A N 1
ATOM 600 C CA . VAL A 1 85 ? 2.149 -26.967 -7.926 1.00 81.44 85 VAL A CA 1
ATOM 601 C C . VAL A 1 85 ? 3.491 -27.154 -8.635 1.00 81.44 85 VAL A C 1
ATOM 603 O O . VAL A 1 85 ? 3.766 -26.458 -9.608 1.00 81.44 85 VAL A O 1
ATOM 606 N N . ASP A 1 86 ? 4.286 -28.150 -8.235 1.00 85.56 86 ASP A N 1
ATOM 607 C CA . ASP A 1 86 ? 5.583 -28.459 -8.859 1.00 85.56 86 ASP A CA 1
ATOM 608 C C . ASP A 1 86 ? 5.449 -28.988 -10.300 1.00 85.56 86 ASP A C 1
ATOM 610 O O . ASP A 1 86 ? 6.422 -29.042 -11.053 1.00 85.56 86 ASP A O 1
ATOM 614 N N . HIS A 1 87 ? 4.236 -29.374 -10.703 1.00 83.31 87 HIS A N 1
ATOM 615 C CA . HIS A 1 87 ? 3.922 -29.806 -12.063 1.00 83.31 87 HIS A CA 1
ATOM 616 C C . HIS A 1 87 ? 3.336 -28.685 -12.928 1.00 83.31 87 HIS A C 1
ATOM 618 O O . HIS A 1 87 ? 2.955 -28.947 -14.073 1.00 83.31 87 HIS A O 1
ATOM 624 N N . PHE A 1 88 ? 3.253 -27.449 -12.421 1.00 86.50 88 PHE A N 1
ATOM 625 C CA . PHE A 1 88 ? 2.917 -26.316 -13.271 1.00 86.50 88 PHE A CA 1
ATOM 626 C C . PHE A 1 88 ? 3.942 -26.179 -14.391 1.00 86.50 88 PHE A C 1
ATOM 628 O O . PHE A 1 88 ? 5.157 -26.232 -14.193 1.00 86.50 88 PHE A O 1
ATOM 635 N N . SER A 1 89 ? 3.433 -26.001 -15.605 1.00 81.06 89 SER A N 1
ATOM 636 C CA . SER A 1 89 ? 4.270 -25.700 -16.747 1.00 81.06 89 SER A CA 1
ATOM 637 C C . SER A 1 89 ? 5.006 -24.386 -16.475 1.00 81.06 89 SER A C 1
ATOM 639 O O . SER A 1 89 ? 4.355 -23.384 -16.181 1.00 81.06 89 SER A O 1
ATOM 641 N N . PRO A 1 90 ? 6.341 -24.330 -16.646 1.00 77.94 90 PRO A N 1
ATOM 642 C CA . PRO A 1 90 ? 7.073 -23.064 -16.558 1.00 77.94 90 PRO A CA 1
ATOM 643 C C . PRO A 1 90 ? 6.734 -22.135 -17.733 1.00 77.94 90 PRO A C 1
ATOM 645 O O . PRO A 1 90 ? 7.235 -21.017 -17.837 1.00 77.94 90 PRO A O 1
ATOM 648 N N . VAL A 1 91 ? 5.931 -22.625 -18.678 1.00 74.00 91 VAL A N 1
ATOM 649 C CA . VAL A 1 91 ? 5.512 -21.901 -19.857 1.00 74.00 91 VAL A CA 1
ATOM 650 C C . VAL A 1 91 ? 4.180 -21.213 -19.561 1.00 74.00 91 VAL A C 1
ATOM 652 O O . VAL A 1 91 ? 3.215 -21.854 -19.157 1.00 74.00 91 VAL A O 1
ATOM 655 N N . LYS A 1 92 ? 4.124 -19.902 -19.811 1.00 73.56 92 LYS A N 1
ATOM 656 C CA . LYS A 1 92 ? 2.931 -19.058 -19.636 1.00 73.56 92 LYS A CA 1
ATOM 657 C C . LYS A 1 92 ? 1.679 -19.689 -20.256 1.00 73.56 92 LYS A C 1
ATOM 659 O O . LYS A 1 92 ? 1.762 -20.228 -21.360 1.00 73.56 92 LYS A O 1
ATOM 664 N N . SER A 1 93 ? 0.516 -19.513 -19.619 1.00 71.69 93 SER A N 1
ATOM 665 C CA . SER A 1 93 ? -0.774 -20.077 -20.059 1.00 71.69 93 SER A CA 1
ATOM 666 C C . SER A 1 93 ? -1.113 -19.821 -21.524 1.00 71.69 93 SER A C 1
ATOM 668 O O . SER A 1 93 ? -1.721 -20.660 -22.173 1.00 71.69 93 SER A O 1
ATOM 670 N N . TRP A 1 94 ? -0.685 -18.693 -22.088 1.00 69.12 94 TRP A N 1
ATOM 671 C CA . TRP A 1 94 ? -0.816 -18.439 -23.519 1.00 69.12 94 TRP A CA 1
ATOM 672 C C . TRP A 1 94 ? -0.073 -19.480 -24.376 1.00 69.12 94 TRP A C 1
ATOM 674 O O . TRP A 1 94 ? -0.657 -20.055 -25.292 1.00 69.12 94 TRP A O 1
ATOM 684 N N . ASN A 1 95 ? 1.201 -19.744 -24.073 1.00 66.31 95 ASN A N 1
ATOM 685 C CA . ASN A 1 95 ? 2.010 -20.719 -24.806 1.00 66.31 95 ASN A CA 1
ATOM 686 C C . ASN A 1 95 ? 1.498 -22.148 -24.570 1.00 66.31 95 ASN A C 1
ATOM 688 O O . ASN A 1 95 ? 1.586 -22.984 -25.466 1.00 66.31 95 ASN A O 1
ATOM 692 N N . HIS A 1 96 ? 0.968 -22.413 -23.370 1.00 69.56 96 HIS A N 1
ATOM 693 C CA . HIS A 1 96 ? 0.352 -23.690 -23.009 1.00 69.56 96 HIS A CA 1
ATOM 694 C C . HIS A 1 96 ? -1.088 -23.836 -23.547 1.00 69.56 96 HIS A C 1
ATOM 696 O O . HIS A 1 96 ? -1.609 -24.939 -23.623 1.00 69.56 96 HIS A O 1
ATOM 702 N N . GLN A 1 97 ? -1.726 -22.740 -23.970 1.00 70.69 97 GLN A N 1
ATOM 703 C CA . GLN A 1 97 ? -3.126 -22.620 -24.415 1.00 70.69 97 GLN A CA 1
ATOM 704 C C . GLN A 1 97 ? -4.205 -22.840 -23.332 1.00 70.69 97 GLN A C 1
ATOM 706 O O . GLN A 1 97 ? -5.370 -22.520 -23.575 1.00 70.69 97 GLN A O 1
ATOM 711 N N . THR A 1 98 ? -3.846 -23.318 -22.139 1.00 79.56 98 THR A N 1
ATOM 712 C CA . THR A 1 98 ? -4.728 -23.479 -20.970 1.00 79.56 98 THR A CA 1
ATOM 713 C C . THR A 1 98 ? -4.107 -22.844 -19.728 1.00 79.56 98 THR A C 1
ATOM 715 O O . THR A 1 98 ? -2.888 -22.782 -19.572 1.00 79.56 98 THR A O 1
ATOM 718 N N . ILE A 1 99 ? -4.952 -22.340 -18.824 1.00 86.25 99 ILE A N 1
ATOM 719 C CA . ILE A 1 99 ? -4.511 -21.894 -17.497 1.00 86.25 99 ILE A CA 1
ATOM 720 C C . ILE A 1 99 ? -4.569 -23.096 -16.562 1.00 86.25 99 ILE A C 1
ATOM 722 O O . ILE A 1 99 ? -5.629 -23.705 -16.394 1.00 86.25 99 ILE A O 1
ATOM 726 N N . GLN A 1 100 ? -3.430 -23.408 -15.952 1.00 91.06 100 GLN A N 1
ATOM 727 C CA . GLN A 1 100 ? -3.303 -24.479 -14.975 1.00 91.06 100 GLN A CA 1
ATOM 728 C C . GLN A 1 100 ? -3.659 -23.984 -13.575 1.00 91.06 100 GLN A C 1
ATOM 730 O O . GLN A 1 100 ? -3.340 -22.854 -13.201 1.00 91.06 100 GLN A O 1
ATOM 735 N N . TYR A 1 101 ? -4.324 -24.832 -12.799 1.00 94.56 101 TYR A N 1
ATOM 736 C CA . TYR A 1 101 ? -4.607 -24.585 -11.391 1.00 94.56 101 TYR A CA 1
ATOM 737 C C . TYR A 1 101 ? -4.518 -25.875 -10.580 1.00 94.56 101 TYR A C 1
ATOM 739 O O . TYR A 1 101 ? -4.651 -26.978 -11.109 1.00 94.56 101 TYR A O 1
ATOM 747 N N . THR A 1 102 ? -4.346 -25.737 -9.273 1.00 95.06 102 THR A N 1
ATOM 748 C CA . THR A 1 102 ? -4.491 -26.834 -8.320 1.00 95.06 102 THR A CA 1
ATOM 749 C C . THR A 1 102 ? -5.207 -26.367 -7.056 1.00 95.06 102 THR A C 1
ATOM 751 O O . THR A 1 102 ? -5.435 -25.174 -6.850 1.00 95.06 102 THR A O 1
ATOM 754 N N . ILE A 1 103 ? -5.599 -27.323 -6.218 1.00 94.19 103 ILE A N 1
ATOM 755 C CA . ILE A 1 103 ? -6.193 -27.065 -4.907 1.00 94.19 103 ILE A CA 1
ATOM 756 C C . ILE A 1 103 ? -5.255 -27.659 -3.867 1.00 94.19 103 ILE A C 1
ATOM 758 O O . ILE A 1 103 ? -5.216 -28.877 -3.680 1.00 94.19 103 ILE A O 1
ATOM 762 N N . VAL A 1 104 ? -4.513 -26.794 -3.183 1.00 91.25 104 VAL A N 1
ATOM 763 C CA . VAL A 1 104 ? -3.623 -27.188 -2.092 1.00 91.25 104 VAL A CA 1
ATOM 764 C C . VAL A 1 104 ? -4.467 -27.354 -0.832 1.00 91.25 104 VAL A C 1
ATOM 766 O O . VAL A 1 104 ? -4.935 -26.382 -0.235 1.00 91.25 104 VAL A O 1
ATOM 769 N N . GLY A 1 105 ? -4.719 -28.606 -0.453 1.00 89.19 105 GLY A N 1
ATOM 770 C CA . GLY A 1 105 ? -5.461 -28.937 0.761 1.00 89.19 105 GLY A CA 1
ATOM 771 C C . GLY A 1 105 ? -4.636 -28.698 2.027 1.00 89.19 105 GLY A C 1
ATOM 772 O O . GLY A 1 105 ? -3.422 -28.881 2.033 1.00 89.19 105 GLY A O 1
ATOM 773 N N . ALA A 1 106 ? -5.314 -28.333 3.118 1.00 88.44 106 ALA A N 1
ATOM 774 C CA . ALA A 1 106 ? -4.711 -28.109 4.438 1.00 88.44 106 ALA A CA 1
ATOM 775 C C . ALA A 1 106 ? -3.593 -27.045 4.477 1.00 88.44 106 ALA A C 1
ATOM 777 O O . ALA A 1 106 ? -2.769 -27.049 5.394 1.00 88.44 106 ALA A O 1
ATOM 778 N N . PHE A 1 107 ? -3.593 -26.102 3.532 1.00 91.38 107 PHE A N 1
ATOM 779 C CA . PHE A 1 107 ? -2.723 -24.936 3.579 1.00 91.38 107 PHE A CA 1
ATOM 780 C C . PHE A 1 107 ? -3.011 -24.132 4.852 1.00 91.38 107 PHE A C 1
ATOM 782 O O . PHE A 1 107 ? -4.160 -23.784 5.131 1.00 91.38 107 PHE A O 1
ATOM 789 N N . ASN A 1 108 ? -1.970 -23.860 5.638 1.00 92.50 108 ASN A N 1
ATOM 790 C CA . ASN A 1 108 ? -2.039 -23.033 6.838 1.00 92.50 108 ASN A CA 1
ATOM 791 C C . ASN A 1 108 ? -0.972 -21.932 6.724 1.00 92.50 108 ASN A C 1
ATOM 793 O O . ASN A 1 108 ? 0.224 -22.248 6.685 1.00 92.50 108 ASN A O 1
ATOM 797 N N . PRO A 1 109 ? -1.367 -20.651 6.693 1.00 91.06 109 PRO A N 1
ATOM 798 C CA . PRO A 1 109 ? -0.418 -19.578 6.454 1.00 91.06 109 PRO A CA 1
ATOM 799 C C . PRO A 1 109 ? 0.474 -19.284 7.660 1.00 91.06 109 PRO A C 1
ATOM 801 O O . PRO A 1 109 ? 1.641 -18.940 7.483 1.00 91.06 109 PRO A O 1
ATOM 804 N N . TYR A 1 110 ? -0.009 -19.493 8.888 1.00 92.19 110 TYR A N 1
ATOM 805 C CA . TYR A 1 110 ? 0.842 -19.382 10.073 1.00 92.19 110 TYR A CA 1
ATOM 806 C C . TYR A 1 110 ? 1.913 -20.478 10.081 1.00 92.19 110 TYR A C 1
ATOM 808 O O . TYR A 1 110 ? 3.082 -20.208 10.356 1.00 92.19 110 TYR A O 1
ATOM 816 N N . GLN A 1 111 ? 1.545 -21.707 9.701 1.00 93.50 111 GLN A N 1
ATOM 817 C CA . GLN A 1 111 ? 2.517 -22.788 9.527 1.00 93.50 111 GLN A CA 1
ATOM 818 C C . GLN A 1 111 ? 3.547 -22.454 8.439 1.00 93.50 111 GLN A C 1
ATOM 820 O O . GLN A 1 111 ? 4.723 -22.759 8.614 1.00 93.50 111 GLN A O 1
ATOM 825 N N . ASN A 1 112 ? 3.139 -21.811 7.340 1.00 91.69 112 ASN A N 1
ATOM 826 C CA . ASN A 1 112 ? 4.066 -21.376 6.295 1.00 91.69 112 ASN A CA 1
ATOM 827 C C . ASN A 1 112 ? 5.119 -20.393 6.848 1.00 91.69 112 ASN A C 1
ATOM 829 O O . ASN A 1 112 ? 6.315 -20.627 6.671 1.00 91.69 112 ASN A O 1
ATOM 833 N N . VAL A 1 113 ? 4.699 -19.383 7.622 1.00 92.69 113 VAL A N 1
ATOM 834 C CA . VAL A 1 113 ? 5.610 -18.448 8.315 1.00 92.69 113 VAL A CA 1
ATOM 835 C C . VAL A 1 113 ? 6.574 -19.192 9.245 1.00 92.69 113 VAL A C 1
ATOM 837 O O . VAL A 1 113 ? 7.780 -18.943 9.225 1.00 92.69 113 VAL A O 1
ATOM 840 N N . VAL A 1 114 ? 6.063 -20.138 10.039 1.00 94.81 114 VAL A N 1
ATOM 841 C CA . VAL A 1 114 ? 6.884 -20.963 10.938 1.00 94.81 114 VAL A CA 1
ATOM 842 C C . VAL A 1 114 ? 7.913 -21.781 10.154 1.00 94.81 114 VAL A C 1
ATOM 844 O O . VAL A 1 114 ? 9.087 -21.780 10.520 1.00 94.81 114 VAL A O 1
ATOM 847 N N . ASN A 1 115 ? 7.511 -22.428 9.058 1.00 94.69 115 ASN A N 1
ATOM 848 C CA . ASN A 1 115 ? 8.400 -23.233 8.217 1.00 94.69 115 ASN A CA 1
ATOM 849 C C . ASN A 1 115 ? 9.515 -22.383 7.589 1.00 94.69 115 ASN A C 1
ATOM 851 O O . ASN A 1 115 ? 10.676 -22.796 7.585 1.00 94.69 115 ASN A O 1
ATOM 855 N N . GLN A 1 116 ? 9.190 -21.181 7.107 1.00 93.25 116 GLN A N 1
ATOM 856 C CA . GLN A 1 116 ? 10.188 -20.251 6.573 1.00 93.25 116 GLN A CA 1
ATOM 857 C C . GLN A 1 116 ? 11.178 -19.806 7.657 1.00 93.25 116 GLN A C 1
ATOM 859 O O . GLN A 1 116 ? 12.388 -19.845 7.443 1.00 93.25 116 GLN A O 1
ATOM 864 N N . LEU A 1 117 ? 10.696 -19.462 8.855 1.00 93.38 117 LEU A N 1
ATOM 865 C CA . LEU A 1 117 ? 11.562 -19.104 9.982 1.00 93.38 117 LEU A CA 1
ATOM 866 C C . LEU A 1 117 ? 12.473 -20.261 10.406 1.00 93.38 117 LEU A C 1
ATOM 868 O O . LEU A 1 117 ? 13.662 -20.039 10.630 1.00 93.38 117 LEU A O 1
ATOM 872 N N . VAL A 1 118 ? 11.958 -21.491 10.471 1.00 94.88 118 VAL A N 1
ATOM 873 C CA . VAL A 1 118 ? 12.762 -22.702 10.716 1.00 94.88 118 VAL A CA 1
ATOM 874 C C . VAL A 1 118 ? 13.875 -22.821 9.673 1.00 94.88 118 VAL A C 1
ATOM 876 O O . VAL A 1 118 ? 15.036 -23.008 10.036 1.00 94.88 118 VAL A O 1
ATOM 879 N N . SER A 1 119 ? 13.550 -22.632 8.390 1.00 94.00 119 SER A N 1
ATOM 880 C CA . SER A 1 119 ? 14.527 -22.710 7.300 1.00 94.00 119 SER A CA 1
ATOM 881 C C . SER A 1 119 ? 15.612 -21.632 7.378 1.00 94.00 119 SER A C 1
ATOM 883 O O . SER A 1 119 ? 16.768 -21.922 7.084 1.00 94.00 119 SER A O 1
ATOM 885 N N . LEU A 1 120 ? 15.266 -20.394 7.744 1.00 91.88 120 LEU A N 1
ATOM 886 C CA . LEU A 1 120 ? 16.216 -19.271 7.771 1.00 91.88 120 LEU A CA 1
ATOM 887 C C . LEU A 1 120 ? 17.086 -19.253 9.040 1.00 91.88 120 LEU A C 1
ATOM 889 O O . LEU A 1 120 ? 18.217 -18.767 9.014 1.00 91.88 120 LEU A O 1
ATOM 893 N N . THR A 1 121 ? 16.561 -19.762 10.158 1.00 92.44 121 THR A N 1
ATOM 894 C CA . THR A 1 121 ? 17.205 -19.678 11.485 1.00 92.44 121 THR A CA 1
ATOM 895 C C . THR A 1 121 ? 17.851 -20.985 11.937 1.00 92.44 121 THR A C 1
ATOM 897 O O . THR A 1 121 ? 18.670 -20.981 12.855 1.00 92.44 121 THR A O 1
ATOM 900 N N . GLY A 1 122 ? 17.474 -22.119 11.335 1.00 92.50 122 GLY A N 1
ATOM 901 C CA . GLY A 1 122 ? 17.883 -23.454 11.776 1.00 92.50 122 GLY A CA 1
ATOM 902 C C . GLY A 1 122 ? 17.287 -23.885 13.125 1.00 92.50 122 GLY A C 1
ATOM 903 O O . GLY A 1 122 ? 17.681 -24.922 13.661 1.00 92.50 122 GLY A O 1
ATOM 904 N N . LEU A 1 123 ? 16.361 -23.106 13.696 1.00 92.88 123 LEU A N 1
ATOM 905 C CA . LEU A 1 123 ? 15.645 -23.456 14.922 1.00 92.88 123 LEU A CA 1
ATOM 906 C C . LEU A 1 123 ? 14.594 -24.536 14.654 1.00 92.88 123 LEU A C 1
ATOM 908 O O . LEU A 1 123 ? 14.084 -24.676 13.549 1.00 92.88 123 LEU A O 1
ATOM 912 N N . THR A 1 124 ? 14.216 -25.280 15.691 1.00 94.25 124 THR A N 1
ATOM 913 C CA . THR A 1 124 ? 13.076 -26.206 15.610 1.00 94.25 124 THR A CA 1
ATOM 914 C C . THR A 1 124 ? 11.749 -25.448 15.568 1.00 94.25 124 THR A C 1
ATOM 916 O O . THR A 1 124 ? 11.629 -24.353 16.121 1.00 94.25 124 THR A O 1
ATOM 919 N N . GLU A 1 125 ? 10.712 -26.064 14.996 1.00 93.88 125 GLU A N 1
ATOM 920 C CA . GLU A 1 125 ? 9.355 -25.504 14.981 1.00 93.88 125 GLU A CA 1
ATOM 921 C C . GLU A 1 125 ? 8.876 -25.096 16.386 1.00 93.88 125 GLU A C 1
ATOM 923 O O . GLU A 1 125 ? 8.358 -23.995 16.574 1.00 93.88 125 GLU A O 1
ATOM 928 N N . THR A 1 126 ? 9.111 -25.936 17.398 1.00 92.00 126 THR A N 1
ATOM 929 C CA . THR A 1 126 ? 8.741 -25.641 18.791 1.00 92.00 126 THR A CA 1
ATOM 930 C C . THR A 1 126 ? 9.419 -24.375 19.317 1.00 92.00 126 THR A C 1
ATOM 932 O O . THR A 1 126 ? 8.783 -23.576 20.007 1.00 92.00 126 THR A O 1
ATOM 935 N N . GLN A 1 127 ? 10.701 -24.168 18.999 1.00 90.81 127 GLN A N 1
ATOM 936 C CA . GLN A 1 127 ? 11.435 -22.962 19.395 1.00 90.81 127 GLN A CA 1
ATOM 937 C C . GLN A 1 127 ? 10.892 -21.718 18.687 1.00 90.81 127 GLN A C 1
ATOM 939 O O . GLN A 1 127 ? 10.681 -20.698 19.342 1.00 90.81 127 GLN A O 1
ATOM 944 N N . VAL A 1 128 ? 10.610 -21.814 17.383 1.00 91.94 128 VAL A N 1
ATOM 945 C CA . VAL A 1 128 ? 10.022 -20.713 16.605 1.00 91.94 128 VAL A CA 1
ATOM 946 C C . VAL A 1 128 ? 8.653 -20.334 17.167 1.00 91.94 128 VAL A C 1
ATOM 948 O O . VAL A 1 128 ? 8.435 -19.176 17.517 1.00 91.94 128 VAL A O 1
ATOM 951 N N . ARG A 1 129 ? 7.754 -21.306 17.355 1.00 91.06 129 ARG A N 1
ATOM 952 C CA . ARG A 1 129 ? 6.417 -21.068 17.923 1.00 91.06 129 ARG A CA 1
ATOM 953 C C . ARG A 1 129 ? 6.480 -20.485 19.335 1.00 91.06 129 ARG A C 1
ATOM 955 O O . ARG A 1 129 ? 5.719 -19.574 19.642 1.00 91.06 129 ARG A O 1
ATOM 962 N N . SER A 1 130 ? 7.412 -20.942 20.174 1.00 88.25 130 SER A N 1
ATOM 963 C CA . SER A 1 130 ? 7.600 -20.380 21.522 1.00 88.25 130 SER A CA 1
ATOM 964 C C . SER A 1 130 ? 8.012 -18.908 21.483 1.00 88.25 130 SER A C 1
ATOM 966 O O . SER A 1 130 ? 7.535 -18.111 22.286 1.00 88.25 130 SER A O 1
ATOM 968 N N . ALA A 1 131 ? 8.874 -18.533 20.538 1.00 84.44 131 ALA A N 1
ATOM 969 C CA . ALA A 1 131 ? 9.316 -17.154 20.373 1.00 84.44 131 ALA A CA 1
ATOM 970 C C . ALA A 1 131 ? 8.229 -16.246 19.763 1.00 84.44 131 ALA A C 1
ATOM 972 O O . ALA A 1 131 ? 8.140 -15.076 20.131 1.00 84.44 131 ALA A O 1
ATOM 973 N N . LEU A 1 132 ? 7.371 -16.779 18.884 1.00 87.44 132 LEU A N 1
ATOM 974 C CA . LEU A 1 132 ? 6.230 -16.051 18.312 1.00 87.44 132 LEU A CA 1
ATOM 975 C C . LEU A 1 132 ? 5.025 -15.938 19.262 1.00 87.44 132 LEU A C 1
ATOM 977 O O . LEU A 1 132 ? 4.175 -15.079 19.057 1.00 87.44 132 LEU A O 1
ATOM 981 N N . ALA A 1 133 ? 4.935 -16.780 20.296 1.00 79.50 133 ALA A N 1
ATOM 982 C CA . ALA A 1 133 ? 3.817 -16.785 21.246 1.00 79.50 133 ALA A CA 1
ATOM 983 C C . ALA A 1 133 ? 3.822 -15.599 22.234 1.00 79.50 133 ALA A C 1
ATOM 985 O O . ALA A 1 133 ? 2.862 -15.408 22.983 1.00 79.50 133 ALA A O 1
ATOM 986 N N . VAL A 1 134 ? 4.897 -14.807 22.274 1.00 70.88 134 VAL A N 1
ATOM 987 C CA . VAL A 1 134 ? 5.000 -13.629 23.145 1.00 70.88 134 VAL A CA 1
ATOM 988 C C . VAL A 1 134 ? 4.141 -12.488 22.564 1.00 70.88 134 VAL A C 1
ATOM 990 O O . VAL A 1 134 ? 4.187 -12.279 21.357 1.00 70.88 134 VAL A O 1
ATOM 993 N N . PRO A 1 135 ? 3.398 -11.700 23.374 1.00 50.59 135 PRO A N 1
ATOM 994 C CA . PRO A 1 135 ? 2.472 -10.662 22.882 1.00 50.59 135 PRO A CA 1
ATOM 995 C C . PRO A 1 135 ? 3.078 -9.619 21.928 1.00 50.59 135 PRO A C 1
ATOM 997 O O . PRO A 1 135 ? 2.367 -9.015 21.131 1.00 50.59 135 PRO A O 1
ATOM 1000 N N . THR A 1 136 ? 4.391 -9.410 22.012 1.00 58.75 136 THR A N 1
ATOM 1001 C CA . THR A 1 136 ? 5.188 -8.633 21.059 1.00 58.75 136 THR A CA 1
ATOM 1002 C C . THR A 1 136 ? 6.447 -9.436 20.745 1.00 58.75 136 THR A C 1
ATOM 1004 O O . THR A 1 136 ? 7.434 -9.312 21.482 1.00 58.75 136 THR A O 1
ATOM 1007 N N . PRO A 1 137 ? 6.419 -10.297 19.714 1.00 57.75 137 PRO A N 1
ATOM 1008 C CA . PRO A 1 137 ? 7.570 -11.097 19.331 1.00 57.75 137 PRO A CA 1
ATOM 1009 C C . PRO A 1 137 ? 8.727 -10.166 18.968 1.00 57.75 137 PRO A C 1
ATOM 1011 O O . PRO A 1 137 ? 8.657 -9.397 18.008 1.00 57.75 137 PRO A O 1
ATOM 1014 N N . THR A 1 138 ? 9.789 -10.176 19.766 1.00 57.31 138 THR A N 1
ATOM 1015 C CA . THR A 1 138 ? 10.985 -9.389 19.476 1.00 57.31 138 THR A CA 1
ATOM 1016 C C . THR A 1 138 ? 11.875 -10.161 18.502 1.00 57.31 138 THR A C 1
ATOM 1018 O O . THR A 1 138 ? 12.075 -11.365 18.698 1.00 57.31 138 THR A O 1
ATOM 1021 N N . PRO A 1 139 ? 12.448 -9.502 17.473 1.00 59.19 139 PRO A N 1
ATOM 1022 C CA . PRO A 1 139 ? 13.413 -10.127 16.576 1.00 59.19 139 PRO A CA 1
ATOM 1023 C C . PRO A 1 139 ? 14.684 -10.496 17.349 1.00 59.19 139 PRO A C 1
ATOM 1025 O O . PRO A 1 139 ? 15.608 -9.705 17.498 1.00 59.19 139 PRO A O 1
ATOM 1028 N N . THR A 1 140 ? 14.678 -11.698 17.917 1.00 66.81 140 THR A N 1
ATOM 1029 C CA . THR A 1 140 ? 15.786 -12.310 18.667 1.00 66.81 140 THR A CA 1
ATOM 1030 C C . THR A 1 140 ? 16.369 -13.509 17.922 1.00 66.81 140 THR A C 1
ATOM 1032 O O . THR A 1 140 ? 17.416 -14.026 18.303 1.00 66.81 140 THR A O 1
ATOM 1035 N N . MET A 1 141 ? 15.698 -13.942 16.850 1.00 85.38 141 MET A N 1
ATOM 1036 C CA . MET A 1 141 ? 16.156 -15.007 15.969 1.00 85.38 141 MET A CA 1
ATOM 1037 C C . MET A 1 141 ? 17.222 -14.478 15.009 1.00 85.38 141 MET A C 1
ATOM 1039 O O . MET A 1 141 ? 17.083 -13.381 14.464 1.00 85.38 141 MET A O 1
ATOM 1043 N N . ALA A 1 142 ? 18.254 -15.287 14.785 1.00 86.50 142 ALA A N 1
ATOM 1044 C CA . ALA A 1 142 ? 19.370 -14.979 13.901 1.00 86.50 142 ALA A CA 1
ATOM 1045 C C . ALA A 1 142 ? 19.468 -16.010 12.760 1.00 86.50 142 ALA A C 1
ATOM 1047 O O . ALA A 1 142 ? 19.027 -17.150 12.942 1.00 86.50 142 ALA A O 1
ATOM 1048 N N . PRO A 1 143 ? 20.052 -15.637 11.607 1.00 90.19 143 PRO A N 1
ATOM 1049 C CA . PRO A 1 143 ? 20.363 -16.556 10.518 1.00 90.19 143 PRO A CA 1
ATOM 1050 C C . PRO A 1 143 ? 21.223 -17.743 10.974 1.00 90.19 143 PRO A C 1
ATOM 1052 O O . PRO A 1 143 ? 22.166 -17.568 11.746 1.00 90.19 143 PRO A O 1
ATOM 1055 N N . SER A 1 144 ? 20.973 -18.942 10.437 1.00 88.88 144 SER A N 1
ATOM 1056 C CA . SER A 1 144 ? 21.822 -20.125 10.678 1.00 88.88 144 SER A CA 1
ATOM 1057 C C . SER A 1 144 ? 23.151 -20.116 9.905 1.00 88.88 144 SER A C 1
ATOM 1059 O O . SER A 1 144 ? 23.958 -21.033 10.061 1.00 88.88 144 SER A O 1
ATOM 1061 N N . GLY A 1 145 ? 23.384 -19.114 9.051 1.00 85.69 145 GLY A N 1
ATOM 1062 C CA . GLY A 1 145 ? 24.535 -19.022 8.152 1.00 85.69 145 GLY A CA 1
ATOM 1063 C C . GLY A 1 145 ? 25.064 -17.596 7.982 1.00 85.69 145 GLY A C 1
ATOM 1064 O O . GLY A 1 145 ? 24.657 -16.674 8.686 1.00 85.69 145 GLY A O 1
ATOM 1065 N N . ALA A 1 146 ? 26.003 -17.418 7.048 1.00 85.56 146 ALA A N 1
ATOM 1066 C CA . ALA A 1 146 ? 26.562 -16.105 6.743 1.00 85.56 146 ALA A CA 1
ATOM 1067 C C . ALA A 1 146 ? 25.507 -15.199 6.093 1.00 85.56 146 ALA A C 1
ATOM 1069 O O . ALA A 1 146 ? 24.891 -15.574 5.100 1.00 85.56 146 ALA A O 1
ATOM 1070 N N . ASP A 1 147 ? 25.364 -13.989 6.626 1.00 86.50 147 ASP A N 1
ATOM 1071 C CA . ASP A 1 147 ? 24.463 -12.959 6.105 1.00 86.50 147 ASP A CA 1
ATOM 1072 C C . ASP A 1 147 ? 25.222 -11.628 5.951 1.00 86.50 147 ASP A C 1
ATOM 1074 O O . ASP A 1 147 ? 24.999 -10.681 6.706 1.00 86.50 147 ASP A O 1
ATOM 1078 N N . PRO A 1 148 ? 26.204 -11.553 5.030 1.00 81.06 148 PRO A N 1
ATOM 1079 C CA . PRO A 1 148 ? 27.069 -10.380 4.899 1.00 81.06 148 PRO A CA 1
ATOM 1080 C C . PRO A 1 148 ? 26.309 -9.128 4.440 1.00 81.06 148 PRO A C 1
ATOM 1082 O O . PRO A 1 148 ? 26.773 -8.014 4.674 1.00 81.06 148 PRO A O 1
ATOM 1085 N N . THR A 1 149 ? 25.159 -9.305 3.783 1.00 77.69 149 THR A N 1
ATOM 1086 C CA . THR A 1 149 ? 24.302 -8.221 3.289 1.00 77.69 149 THR A CA 1
ATOM 1087 C C . THR A 1 149 ? 23.147 -7.885 4.237 1.00 77.69 149 THR A C 1
ATOM 1089 O O . THR A 1 149 ? 22.506 -6.853 4.047 1.00 77.69 149 THR A O 1
ATOM 1092 N N . GLY A 1 150 ? 22.897 -8.702 5.270 1.00 84.06 150 GLY A N 1
ATOM 1093 C CA . GLY A 1 150 ? 21.797 -8.515 6.225 1.00 84.06 150 GLY A CA 1
ATOM 1094 C C . GLY A 1 150 ? 20.410 -8.864 5.665 1.00 84.06 150 GLY A C 1
ATOM 1095 O O . GLY A 1 150 ? 19.391 -8.509 6.263 1.00 84.06 150 GLY A O 1
ATOM 1096 N N . ASP A 1 151 ? 20.349 -9.502 4.493 1.00 84.38 151 ASP A N 1
ATOM 1097 C CA . ASP A 1 151 ? 19.101 -9.801 3.794 1.00 84.38 151 ASP A CA 1
ATOM 1098 C C . ASP A 1 151 ? 18.316 -10.926 4.482 1.00 84.38 151 ASP A C 1
ATOM 1100 O O . ASP A 1 151 ? 17.090 -10.837 4.589 1.00 84.38 151 ASP A O 1
ATOM 1104 N N . ILE A 1 152 ? 19.009 -11.953 4.991 1.00 87.00 152 ILE A N 1
ATOM 1105 C CA . ILE A 1 152 ? 18.369 -13.080 5.688 1.00 87.00 152 ILE A CA 1
ATOM 1106 C C . ILE A 1 152 ? 17.773 -12.588 7.008 1.00 87.00 152 ILE A C 1
ATOM 1108 O O . ILE A 1 152 ? 16.612 -12.863 7.315 1.00 87.00 152 ILE A O 1
ATOM 1112 N N . GLN A 1 153 ? 18.526 -11.791 7.769 1.00 88.75 153 GLN A N 1
ATOM 1113 C CA . GLN A 1 153 ? 18.034 -11.182 9.001 1.00 88.75 153 GLN A CA 1
ATOM 1114 C C . GLN A 1 153 ? 16.830 -10.273 8.735 1.00 88.75 153 GLN A C 1
ATOM 1116 O O . GLN A 1 153 ? 15.872 -10.272 9.511 1.00 88.75 153 GLN A O 1
ATOM 1121 N N . ARG A 1 154 ? 16.838 -9.517 7.630 1.00 88.62 154 ARG A N 1
ATOM 1122 C CA . ARG A 1 154 ? 15.691 -8.699 7.224 1.00 88.62 154 ARG A CA 1
ATOM 1123 C C . ARG A 1 154 ? 14.444 -9.560 6.977 1.00 88.62 154 ARG A C 1
ATOM 1125 O O . ARG A 1 154 ? 13.373 -9.205 7.473 1.00 88.62 154 ARG A O 1
ATOM 1132 N N . GLN A 1 155 ? 14.568 -10.674 6.253 1.00 88.12 155 GLN A N 1
ATOM 1133 C CA . GLN A 1 155 ? 13.454 -11.602 6.014 1.00 88.12 155 GLN A CA 1
ATOM 1134 C C . GLN A 1 155 ? 12.918 -12.205 7.318 1.00 88.12 155 GLN A C 1
ATOM 1136 O O . GLN A 1 155 ? 11.711 -12.174 7.548 1.00 88.12 155 GLN A O 1
ATOM 1141 N N . ILE A 1 156 ? 13.808 -12.660 8.208 1.00 89.88 156 ILE A N 1
ATOM 1142 C CA . ILE A 1 156 ? 13.443 -13.153 9.546 1.00 89.88 156 ILE A CA 1
ATOM 1143 C C . ILE A 1 156 ? 12.634 -12.095 10.303 1.00 89.88 156 ILE A C 1
ATOM 1145 O O . ILE A 1 156 ? 11.553 -12.383 10.815 1.00 89.88 156 ILE A O 1
ATOM 1149 N N . ASN A 1 157 ? 13.122 -10.853 10.344 1.00 89.44 157 ASN A N 1
ATOM 1150 C CA . ASN A 1 157 ? 12.450 -9.772 11.060 1.00 89.44 157 ASN A CA 1
ATOM 1151 C C . ASN A 1 157 ? 11.051 -9.501 10.494 1.00 89.44 157 ASN A C 1
ATOM 1153 O O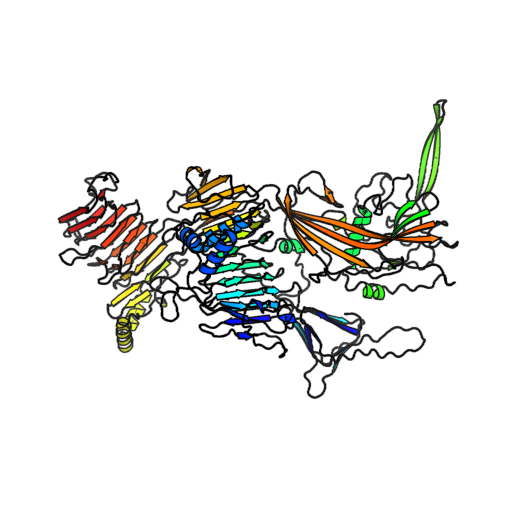 . ASN A 1 157 ? 10.113 -9.318 11.266 1.00 89.44 157 ASN A O 1
ATOM 1157 N N . ALA A 1 158 ? 10.895 -9.507 9.169 1.00 89.69 158 ALA A N 1
ATOM 1158 C CA . ALA A 1 158 ? 9.608 -9.288 8.517 1.00 89.69 158 ALA A CA 1
ATOM 1159 C C . ALA A 1 158 ? 8.596 -10.408 8.819 1.00 89.69 158 ALA A C 1
ATOM 1161 O O . ALA A 1 158 ? 7.445 -10.114 9.135 1.00 89.69 158 ALA A O 1
ATOM 1162 N N . LEU A 1 159 ? 9.035 -11.671 8.818 1.00 90.75 159 LEU A N 1
ATOM 1163 C CA . LEU A 1 159 ? 8.203 -12.826 9.179 1.00 90.75 159 LEU A CA 1
ATOM 1164 C C . LEU A 1 159 ? 7.740 -12.776 10.641 1.00 90.75 159 LEU A C 1
ATOM 1166 O O . LEU A 1 159 ? 6.580 -13.063 10.940 1.00 90.75 159 LEU A O 1
ATOM 1170 N N . ILE A 1 160 ? 8.616 -12.337 11.548 1.00 89.44 160 ILE A N 1
ATOM 1171 C CA . ILE A 1 160 ? 8.267 -12.109 12.957 1.00 89.44 160 ILE A CA 1
ATOM 1172 C C . ILE A 1 160 ? 7.189 -11.021 13.080 1.00 89.44 160 ILE A C 1
ATOM 1174 O O . ILE A 1 160 ? 6.245 -11.194 13.849 1.00 89.44 160 ILE A O 1
ATOM 1178 N N . GLN A 1 161 ? 7.283 -9.934 12.301 1.00 88.12 161 GLN A N 1
ATOM 1179 C CA . GLN A 1 161 ? 6.251 -8.887 12.280 1.00 88.12 161 GLN A CA 1
ATOM 1180 C C . GLN A 1 161 ? 4.940 -9.349 11.625 1.00 88.12 161 GLN A C 1
ATOM 1182 O O . GLN A 1 161 ? 3.874 -8.852 11.982 1.00 88.12 161 GLN A O 1
ATOM 1187 N N . GLN A 1 162 ? 4.991 -10.286 10.674 1.00 88.62 162 GLN A N 1
ATOM 1188 C CA . GLN A 1 162 ? 3.813 -10.823 9.985 1.00 88.62 162 GLN A CA 1
ATOM 1189 C C . GLN A 1 162 ? 3.005 -11.795 10.856 1.00 88.62 162 GLN A C 1
ATOM 1191 O O . GLN A 1 162 ? 1.774 -11.822 10.758 1.00 88.62 162 GLN A O 1
ATOM 1196 N N . ALA A 1 163 ? 3.669 -12.590 11.699 1.00 88.94 163 ALA A N 1
ATOM 1197 C CA . ALA A 1 163 ? 3.037 -13.671 12.457 1.00 88.94 163 ALA A CA 1
ATOM 1198 C C . ALA A 1 163 ? 1.777 -13.253 13.256 1.00 88.94 163 ALA A C 1
ATOM 1200 O O . ALA A 1 163 ? 0.779 -13.968 13.158 1.00 88.94 163 ALA A O 1
ATOM 1201 N N . PRO A 1 164 ? 1.731 -12.102 13.966 1.00 85.12 164 PRO A N 1
ATOM 1202 C CA . PRO A 1 164 ? 0.536 -11.668 14.704 1.00 85.12 164 PRO A CA 1
ATOM 1203 C C . PRO A 1 164 ? -0.695 -11.376 13.831 1.00 85.12 164 PRO A C 1
ATOM 1205 O O . PRO A 1 164 ? -1.814 -11.354 14.339 1.00 85.12 164 PRO A O 1
ATOM 1208 N N . TYR A 1 165 ? -0.498 -11.137 12.532 1.00 83.06 165 TYR A N 1
ATOM 1209 C CA . TYR A 1 165 ? -1.558 -10.821 11.570 1.00 83.06 165 TYR A CA 1
ATOM 1210 C C . TYR A 1 165 ? -1.941 -12.018 10.689 1.00 83.06 165 TYR A C 1
ATOM 1212 O O . TYR A 1 165 ? -2.739 -11.869 9.764 1.00 83.06 165 TYR A O 1
ATOM 1220 N N . THR A 1 166 ? -1.369 -13.195 10.953 1.00 86.94 166 THR A N 1
ATOM 1221 C CA . THR A 1 166 ? -1.545 -14.397 10.132 1.00 86.94 166 THR A CA 1
ATOM 1222 C C . THR A 1 166 ? -2.456 -15.397 10.837 1.00 86.94 166 THR A C 1
ATOM 1224 O O . THR A 1 166 ? -2.278 -15.679 12.020 1.00 86.94 166 THR A O 1
ATOM 1227 N N . SER A 1 167 ? -3.446 -15.938 10.122 1.00 85.81 167 SER A N 1
ATOM 1228 C CA . SER A 1 167 ? -4.387 -16.905 10.699 1.00 85.81 167 SER A CA 1
ATOM 1229 C C . SER A 1 167 ? -3.736 -18.279 10.918 1.00 85.81 167 SER A C 1
ATOM 1231 O O . SER A 1 167 ? -3.135 -18.838 10.005 1.00 85.81 167 SER A O 1
ATOM 1233 N N . ASP A 1 168 ? -3.861 -18.847 12.123 1.00 89.69 168 ASP A N 1
ATOM 1234 C CA . ASP A 1 168 ? -3.418 -20.223 12.414 1.00 89.69 168 ASP A CA 1
ATOM 1235 C C . ASP A 1 168 ? -4.593 -21.197 12.257 1.00 89.69 168 ASP A C 1
ATOM 1237 O O . ASP A 1 168 ? -5.141 -21.730 13.223 1.00 89.69 168 ASP A O 1
ATOM 1241 N N . ALA A 1 169 ? -5.049 -21.356 11.014 1.00 89.25 169 ALA A N 1
ATOM 1242 C CA . ALA A 1 169 ? -6.127 -22.272 10.671 1.00 89.25 169 ALA A CA 1
ATOM 1243 C C . ALA A 1 169 ? -5.931 -22.851 9.260 1.00 89.25 169 ALA A C 1
ATOM 1245 O O . ALA A 1 169 ? -5.727 -22.089 8.313 1.00 89.25 169 ALA A O 1
ATOM 1246 N N . PRO A 1 170 ? -6.027 -24.184 9.087 1.00 90.44 170 PRO A N 1
ATOM 1247 C CA . PRO A 1 170 ? -5.897 -24.806 7.777 1.00 90.44 170 PRO A CA 1
ATOM 1248 C C . PRO A 1 170 ? -7.136 -24.573 6.896 1.00 90.44 170 PRO A C 1
ATOM 1250 O O . PRO A 1 170 ? -8.275 -24.518 7.376 1.00 90.44 170 PRO A O 1
ATOM 1253 N N . GLY A 1 171 ? -6.916 -24.499 5.586 1.00 90.00 171 GLY A N 1
ATOM 1254 C CA . GLY A 1 171 ? -7.949 -24.373 4.558 1.00 90.00 171 GLY A CA 1
ATOM 1255 C C . GLY A 1 171 ? -7.455 -24.836 3.188 1.00 90.00 171 GLY A C 1
ATOM 1256 O O . GLY A 1 171 ? -6.331 -25.317 3.059 1.00 90.00 171 GLY A O 1
ATOM 1257 N N . ASN A 1 172 ? -8.307 -24.719 2.171 1.00 92.12 172 ASN A N 1
ATOM 1258 C CA . ASN A 1 172 ? -7.900 -24.964 0.790 1.00 92.12 172 ASN A CA 1
ATOM 1259 C C . ASN A 1 172 ? -7.311 -23.680 0.199 1.00 92.12 172 ASN A C 1
ATOM 1261 O O . ASN A 1 172 ? -7.829 -22.595 0.467 1.00 92.12 172 ASN A O 1
ATOM 1265 N N . ALA A 1 173 ? -6.274 -23.806 -0.625 1.00 93.06 173 ALA A N 1
ATOM 1266 C CA . ALA A 1 173 ? -5.772 -22.720 -1.461 1.00 93.06 173 ALA A CA 1
ATOM 1267 C C . ALA A 1 173 ? -5.941 -23.074 -2.942 1.00 93.06 173 ALA A C 1
ATOM 1269 O O . ALA A 1 173 ? -5.481 -24.126 -3.387 1.00 93.06 173 ALA A O 1
ATOM 1270 N N . PHE A 1 174 ? -6.604 -22.203 -3.701 1.00 95.50 174 PHE A N 1
ATOM 1271 C CA . PHE A 1 174 ? -6.632 -22.278 -5.159 1.00 95.50 174 PHE A CA 1
ATOM 1272 C C . PHE A 1 174 ? -5.354 -21.640 -5.697 1.00 95.50 174 PHE A C 1
ATOM 1274 O O . PHE A 1 174 ? -5.247 -20.414 -5.728 1.00 95.50 174 PHE A O 1
ATOM 1281 N N . ALA A 1 175 ? -4.395 -22.475 -6.091 1.00 95.25 175 ALA A N 1
ATOM 1282 C CA . ALA A 1 175 ? -3.139 -22.032 -6.678 1.00 95.25 175 ALA A CA 1
ATOM 1283 C C . ALA A 1 175 ? -3.261 -22.012 -8.203 1.00 95.25 175 ALA A C 1
ATOM 1285 O O . ALA A 1 175 ? -3.685 -23.001 -8.805 1.00 95.25 175 ALA A O 1
ATOM 1286 N N . PHE A 1 176 ? -2.901 -20.895 -8.826 1.00 94.81 176 PHE A N 1
ATOM 1287 C CA . PHE A 1 176 ? -2.939 -20.699 -10.272 1.00 94.81 176 PHE A CA 1
ATOM 1288 C C . PHE A 1 176 ? -1.523 -20.595 -10.835 1.00 94.81 176 PHE A C 1
ATOM 1290 O O . PHE A 1 176 ? -0.682 -19.870 -10.300 1.00 94.81 176 PHE A O 1
ATOM 1297 N N . GLY A 1 177 ? -1.282 -21.296 -11.943 1.00 91.94 177 GLY A N 1
ATOM 1298 C CA . GLY A 1 177 ? -0.038 -21.207 -12.696 1.00 91.94 177 GLY A CA 1
ATOM 1299 C C . GLY A 1 177 ? 0.109 -19.882 -13.449 1.00 91.94 177 GLY A C 1
ATOM 1300 O O . GLY A 1 177 ? -0.715 -18.969 -13.357 1.00 91.94 177 GLY A O 1
ATOM 1301 N N . ASP A 1 178 ? 1.180 -19.789 -14.227 1.00 90.38 178 ASP A N 1
ATOM 1302 C CA . ASP A 1 178 ? 1.564 -18.584 -14.953 1.00 90.38 178 ASP A CA 1
ATOM 1303 C C . ASP A 1 178 ? 0.485 -18.094 -15.936 1.00 90.38 178 ASP A C 1
ATOM 1305 O O . ASP A 1 178 ? 0.104 -18.804 -16.867 1.00 90.38 178 ASP A O 1
ATOM 1309 N N . MET A 1 179 ? 0.057 -16.834 -15.803 1.00 88.44 179 MET A N 1
ATOM 1310 C CA . MET A 1 179 ? -0.928 -16.195 -16.681 1.00 88.44 179 MET A CA 1
ATOM 1311 C C . MET A 1 179 ? -0.305 -15.091 -17.541 1.00 88.44 179 MET A C 1
ATOM 1313 O O . MET A 1 179 ? 0.428 -14.232 -17.049 1.00 88.44 179 MET A O 1
ATOM 1317 N N . LEU A 1 180 ? -0.630 -15.090 -18.837 1.00 86.06 180 LEU A N 1
ATOM 1318 C CA . LEU A 1 180 ? -0.223 -14.052 -19.787 1.00 86.06 180 LEU A CA 1
ATOM 1319 C C . LEU A 1 180 ? -1.422 -13.565 -20.598 1.00 86.06 180 LEU A C 1
ATOM 1321 O O . LEU A 1 180 ? -2.051 -14.356 -21.299 1.00 86.06 180 LEU A O 1
ATOM 1325 N N . VAL A 1 181 ? -1.670 -12.256 -20.572 1.00 82.88 181 VAL A N 1
ATOM 1326 C CA . VAL A 1 181 ? -2.609 -11.588 -21.481 1.00 82.88 181 VAL A CA 1
ATOM 1327 C C . VAL A 1 181 ? -1.904 -10.493 -22.269 1.00 82.88 181 VAL A C 1
ATOM 1329 O O . VAL A 1 181 ? -0.945 -9.867 -21.812 1.00 82.88 181 VAL A O 1
ATOM 1332 N N . SER A 1 182 ? -2.365 -10.268 -23.493 1.00 78.88 182 SER A N 1
ATOM 1333 C CA . SER A 1 182 ? -1.737 -9.316 -24.403 1.00 78.88 182 SER A CA 1
ATOM 1334 C C . SER A 1 182 ? -2.786 -8.618 -25.248 1.00 78.88 182 SER A C 1
ATOM 1336 O O . SER A 1 182 ? -3.720 -9.241 -25.757 1.00 78.88 182 SER A O 1
ATOM 1338 N N . ALA A 1 183 ? -2.617 -7.310 -25.400 1.00 76.81 183 ALA A N 1
ATOM 1339 C CA . ALA A 1 183 ? -3.335 -6.553 -26.406 1.00 76.81 183 ALA A CA 1
ATOM 1340 C C . ALA A 1 183 ? -2.791 -6.913 -27.802 1.00 76.81 183 ALA A C 1
ATOM 1342 O O . ALA A 1 183 ? -1.697 -7.462 -27.934 1.00 76.81 183 ALA A O 1
ATOM 1343 N N . GLY A 1 184 ? -3.527 -6.596 -28.863 1.00 74.94 184 GLY A N 1
ATOM 1344 C CA . GLY A 1 184 ? -3.079 -6.868 -30.223 1.00 74.94 184 GLY A CA 1
ATOM 1345 C C . GLY A 1 184 ? -3.432 -5.771 -31.207 1.00 74.94 184 GLY A C 1
ATOM 1346 O O . GLY A 1 184 ? -4.495 -5.157 -31.117 1.00 74.94 184 GLY A O 1
ATOM 1347 N N . ASN A 1 185 ? -2.538 -5.550 -32.167 1.00 71.50 185 ASN A N 1
ATOM 1348 C CA . ASN A 1 185 ? -2.754 -4.648 -33.291 1.00 71.50 185 ASN A CA 1
ATOM 1349 C C . ASN A 1 185 ? -2.743 -5.427 -34.598 1.00 71.50 185 ASN A C 1
ATOM 1351 O O . ASN A 1 185 ? -2.063 -6.445 -34.724 1.00 71.50 185 ASN A O 1
ATOM 1355 N N . VAL A 1 186 ? -3.438 -4.900 -35.597 1.00 71.00 186 VAL A N 1
ATOM 1356 C CA . VAL A 1 186 ? -3.344 -5.389 -36.969 1.00 71.00 186 VAL A CA 1
ATOM 1357 C C . VAL A 1 186 ? -2.848 -4.259 -37.857 1.00 71.00 186 VAL A C 1
ATOM 1359 O O . VAL A 1 186 ? -3.384 -3.157 -37.843 1.00 71.00 186 VAL A O 1
ATOM 1362 N N . SER A 1 187 ? -1.822 -4.531 -38.653 1.00 68.94 187 SER A N 1
ATOM 1363 C CA . SER A 1 187 ? -1.337 -3.633 -39.694 1.00 68.94 187 SER A CA 1
ATOM 1364 C C . SER A 1 187 ? -1.482 -4.311 -41.052 1.00 68.94 187 SER A C 1
ATOM 1366 O O . SER A 1 187 ? -1.008 -5.431 -41.246 1.00 68.94 187 SER A O 1
ATOM 1368 N N . ILE A 1 188 ? -2.141 -3.623 -41.980 1.00 67.62 188 ILE A N 1
ATOM 1369 C CA . ILE A 1 188 ? -2.390 -4.059 -43.353 1.00 67.62 188 ILE A CA 1
ATOM 1370 C C . ILE A 1 188 ? -1.795 -3.009 -44.285 1.00 67.62 188 ILE A C 1
ATOM 1372 O O . ILE A 1 188 ? -2.127 -1.825 -44.189 1.00 67.62 188 ILE A O 1
ATOM 1376 N N . LEU A 1 189 ? -0.929 -3.446 -45.194 1.00 63.03 189 LEU A N 1
ATOM 1377 C CA . LEU A 1 189 ? -0.380 -2.597 -46.245 1.00 63.03 189 LEU A CA 1
ATOM 1378 C C . LEU A 1 189 ? -0.715 -3.230 -47.596 1.00 63.03 189 LEU A C 1
ATOM 1380 O O . LEU A 1 189 ? -0.143 -4.259 -47.953 1.00 63.03 189 LEU A O 1
ATOM 1384 N N . ALA A 1 190 ? -1.658 -2.628 -48.325 1.00 61.75 190 ALA A N 1
ATOM 1385 C CA . ALA A 1 190 ? -2.157 -3.164 -49.589 1.00 61.75 190 ALA A CA 1
ATOM 1386 C C . ALA A 1 190 ? -2.443 -2.058 -50.619 1.00 61.75 190 ALA A C 1
ATOM 1388 O O . ALA A 1 190 ? -2.761 -0.929 -50.246 1.00 61.75 190 ALA A O 1
ATOM 1389 N N . GLN A 1 191 ? -2.351 -2.385 -51.912 1.00 62.41 191 GLN A N 1
ATOM 1390 C CA . GLN A 1 191 ? -2.847 -1.524 -52.996 1.00 62.41 191 GLN A CA 1
ATOM 1391 C C . GLN A 1 191 ? -4.383 -1.594 -53.085 1.00 62.41 191 GLN A C 1
ATOM 1393 O O . GLN A 1 191 ? -5.041 -0.552 -53.111 1.00 62.41 191 GLN A O 1
ATOM 1398 N N . LYS A 1 192 ? -4.956 -2.802 -53.003 1.00 64.56 192 LYS A N 1
ATOM 1399 C CA . LYS A 1 192 ? -6.393 -3.069 -52.830 1.00 64.56 192 LYS A CA 1
ATOM 1400 C C . LYS A 1 192 ? -6.643 -4.126 -51.751 1.00 64.56 192 LYS A C 1
ATOM 1402 O O . LYS A 1 192 ? -5.883 -5.087 -51.638 1.00 64.56 192 LYS A O 1
ATOM 1407 N N . LEU A 1 193 ? -7.735 -3.989 -50.992 1.00 69.31 193 LEU A N 1
ATOM 1408 C CA . LEU A 1 193 ? -8.185 -4.990 -50.018 1.00 69.31 193 LEU A CA 1
ATOM 1409 C C . LEU A 1 193 ? -9.566 -5.544 -50.402 1.00 69.31 193 LEU A C 1
ATOM 1411 O O . LEU A 1 193 ? -10.535 -4.801 -50.491 1.00 69.31 193 LEU A O 1
ATOM 1415 N N . SER A 1 194 ? -9.692 -6.855 -50.588 1.00 68.06 194 SER A N 1
ATOM 1416 C CA . SER A 1 194 ? -10.973 -7.491 -50.942 1.00 68.06 194 SER A CA 1
ATOM 1417 C C . SER A 1 194 ? -11.358 -8.599 -49.965 1.00 68.06 194 SER A C 1
ATOM 1419 O O . SER A 1 194 ? -10.490 -9.299 -49.452 1.00 68.06 194 SER A O 1
ATOM 1421 N N . GLY A 1 195 ? -12.655 -8.748 -49.688 1.00 67.25 195 GLY A N 1
ATOM 1422 C CA . GLY A 1 195 ? -13.205 -9.833 -48.880 1.00 67.25 195 GLY A CA 1
ATOM 1423 C C . GLY A 1 195 ? -13.983 -10.830 -49.736 1.00 67.25 195 GLY A C 1
ATOM 1424 O O . GLY A 1 195 ? -14.951 -10.448 -50.394 1.00 67.25 195 GLY A O 1
ATOM 1425 N N . ASN A 1 196 ? -13.609 -12.110 -49.720 1.00 65.38 196 ASN A N 1
ATOM 1426 C CA . ASN A 1 196 ? -14.354 -13.153 -50.425 1.00 65.38 196 ASN A CA 1
ATOM 1427 C C . ASN A 1 196 ? -15.150 -14.002 -49.423 1.00 65.38 196 ASN A C 1
ATOM 1429 O O . ASN A 1 196 ? -14.572 -14.726 -48.613 1.00 65.38 196 ASN A O 1
ATOM 1433 N N . SER A 1 197 ? -16.483 -13.924 -49.459 1.00 59.19 197 SER A N 1
ATOM 1434 C CA . SER A 1 197 ? -17.334 -14.814 -48.663 1.00 59.19 197 SER A CA 1
ATOM 1435 C C . SER A 1 197 ? -17.611 -16.088 -49.457 1.00 59.19 197 SER A C 1
ATOM 1437 O O . SER A 1 197 ? -18.450 -16.095 -50.362 1.00 59.19 197 SER A O 1
ATOM 1439 N N . LEU A 1 198 ? -16.917 -17.175 -49.126 1.00 57.69 198 LEU A N 1
ATOM 1440 C CA . LEU A 1 198 ? -17.246 -18.500 -49.649 1.00 57.69 198 LEU A CA 1
ATOM 1441 C C . LEU A 1 198 ? -18.634 -18.928 -49.141 1.00 57.69 198 LEU A C 1
ATOM 1443 O O . LEU A 1 198 ? -18.983 -18.688 -47.984 1.00 57.69 198 LEU A O 1
ATOM 1447 N N . ALA A 1 199 ? -19.430 -19.586 -49.988 1.00 50.78 199 ALA A N 1
ATOM 1448 C CA . ALA A 1 199 ? -20.745 -20.092 -49.594 1.00 50.78 199 ALA A CA 1
ATOM 1449 C C . ALA A 1 199 ? -20.626 -21.008 -48.355 1.00 50.78 199 ALA A C 1
ATOM 1451 O O . ALA A 1 199 ? -19.840 -21.955 -48.350 1.00 50.78 199 ALA A O 1
ATOM 1452 N N . GLY A 1 200 ? -21.380 -20.701 -47.293 1.00 55.28 200 GLY A N 1
ATOM 1453 C CA . GLY A 1 200 ? -21.342 -21.426 -46.014 1.00 55.28 200 GLY A CA 1
ATOM 1454 C C . GLY A 1 200 ? -20.353 -20.894 -44.965 1.00 55.28 200 GLY A C 1
ATOM 1455 O O . GLY A 1 200 ? -20.302 -21.457 -43.877 1.00 55.28 200 GLY A O 1
ATOM 1456 N N . HIS A 1 201 ? -19.605 -19.820 -45.251 1.00 55.34 201 HIS A N 1
ATOM 1457 C CA . HIS A 1 201 ? -18.654 -19.201 -44.317 1.00 55.34 201 HIS A CA 1
ATOM 1458 C C . HIS A 1 201 ? -19.056 -17.756 -43.982 1.00 55.34 201 HIS A C 1
ATOM 1460 O O . HIS A 1 201 ? -19.604 -17.038 -44.819 1.00 55.34 201 HIS A O 1
ATOM 1466 N N . SER A 1 202 ? -18.795 -17.326 -42.745 1.00 62.03 202 SER A N 1
ATOM 1467 C CA . SER A 1 202 ? -18.982 -15.937 -42.305 1.00 62.03 202 SER A CA 1
ATOM 1468 C C . SER A 1 202 ? -18.078 -14.980 -43.089 1.00 62.03 202 SER A C 1
ATOM 1470 O O . SER A 1 202 ? -16.962 -15.348 -43.454 1.00 62.03 202 SER A O 1
ATOM 1472 N N . ALA A 1 203 ? -18.557 -13.755 -43.339 1.00 69.12 203 ALA A N 1
ATOM 1473 C CA . ALA A 1 203 ? -17.789 -12.724 -44.039 1.00 69.12 203 ALA A CA 1
ATOM 1474 C C . ALA A 1 203 ? -16.414 -12.495 -43.371 1.00 69.12 203 ALA A C 1
ATOM 1476 O O . ALA A 1 203 ? -16.317 -12.580 -42.140 1.00 69.12 203 ALA A O 1
ATOM 1477 N N . PRO A 1 204 ? -15.354 -12.218 -44.151 1.00 73.12 204 PRO A N 1
ATOM 1478 C CA . PRO A 1 204 ? -14.018 -12.017 -43.609 1.00 73.12 204 PRO A CA 1
ATOM 1479 C C . PRO A 1 204 ? -13.982 -10.813 -42.662 1.00 73.12 204 PRO A C 1
ATOM 1481 O O . PRO A 1 204 ? -14.632 -9.787 -42.887 1.00 73.12 204 PRO A O 1
ATOM 1484 N N . ALA A 1 205 ? -13.220 -10.947 -41.579 1.00 76.69 205 ALA A N 1
ATOM 1485 C CA . ALA A 1 205 ? -13.172 -9.952 -40.517 1.00 76.69 205 ALA A CA 1
ATOM 1486 C C . ALA A 1 205 ? -11.759 -9.779 -39.958 1.00 76.69 205 ALA A C 1
ATOM 1488 O O . ALA A 1 205 ? -10.972 -10.722 -39.895 1.00 76.69 205 ALA A O 1
ATOM 1489 N N . VAL A 1 206 ? -11.460 -8.560 -39.523 1.00 77.69 206 VAL A N 1
ATOM 1490 C CA . VAL A 1 206 ? -10.206 -8.170 -38.884 1.00 77.69 206 VAL A CA 1
ATOM 1491 C C . VAL A 1 206 ? -10.535 -7.575 -37.524 1.00 77.69 206 VAL A C 1
ATOM 1493 O O . VAL A 1 206 ? -11.212 -6.552 -37.439 1.00 77.69 206 VAL A O 1
ATOM 1496 N N . ILE A 1 207 ? -10.049 -8.206 -36.461 1.00 77.94 207 ILE A N 1
ATOM 1497 C CA . ILE A 1 207 ? -10.312 -7.819 -35.078 1.00 77.94 207 ILE A CA 1
ATOM 1498 C C . ILE A 1 207 ? -8.983 -7.496 -34.393 1.00 77.94 207 ILE A C 1
ATOM 1500 O O . ILE A 1 207 ? -8.089 -8.339 -34.339 1.00 77.94 207 ILE A O 1
ATOM 1504 N N . ALA A 1 208 ? -8.856 -6.294 -33.838 1.00 76.62 208 ALA A N 1
ATOM 1505 C CA . ALA A 1 208 ? -7.739 -5.912 -32.977 1.00 76.62 208 ALA A CA 1
ATOM 1506 C C . ALA A 1 208 ? -8.271 -5.584 -31.583 1.00 76.62 208 ALA A C 1
ATOM 1508 O O . ALA A 1 208 ? -9.140 -4.718 -31.448 1.00 76.62 208 ALA A O 1
ATOM 1509 N N . ARG A 1 209 ? -7.753 -6.267 -30.553 1.00 77.06 209 ARG A N 1
ATOM 1510 C CA . ARG A 1 209 ? -8.219 -6.120 -29.166 1.00 77.06 209 ARG A CA 1
ATOM 1511 C C . ARG A 1 209 ? -7.254 -5.287 -28.320 1.00 77.06 209 ARG A C 1
ATOM 1513 O O . ARG A 1 209 ? -6.070 -5.605 -28.271 1.00 77.06 209 ARG A O 1
ATOM 1520 N N . GLY A 1 210 ? -7.736 -4.238 -27.650 1.00 74.44 210 GLY A N 1
ATOM 1521 C CA . GLY A 1 210 ? -6.876 -3.276 -26.941 1.00 74.44 210 GLY A CA 1
ATOM 1522 C C . GLY A 1 210 ? -6.908 -3.249 -25.417 1.00 74.44 210 GLY A C 1
ATOM 1523 O O . GLY A 1 210 ? -6.109 -2.515 -24.848 1.00 74.44 210 GLY A O 1
ATOM 1524 N N . SER A 1 211 ? -7.773 -4.029 -24.761 1.00 74.69 211 SER A N 1
ATOM 1525 C CA . SER A 1 211 ? -8.003 -3.960 -23.304 1.00 74.69 211 SER A CA 1
ATOM 1526 C C . SER A 1 211 ? -7.533 -5.230 -22.576 1.00 74.69 211 SER A C 1
ATOM 1528 O O . SER A 1 211 ? -8.385 -6.010 -22.145 1.00 74.69 211 SER A O 1
ATOM 1530 N N . PRO A 1 212 ? -6.213 -5.494 -22.474 1.00 82.81 212 PRO A N 1
ATOM 1531 C CA . PRO A 1 212 ? -5.709 -6.683 -21.802 1.00 82.81 212 PRO A CA 1
ATOM 1532 C C . PRO A 1 212 ? -6.117 -6.699 -20.318 1.00 82.81 212 PRO A C 1
ATOM 1534 O O . PRO A 1 212 ? -5.880 -5.723 -19.602 1.00 82.81 212 PRO A O 1
ATOM 1537 N N . MET A 1 213 ? -6.729 -7.795 -19.863 1.00 87.25 213 MET A N 1
ATOM 1538 C CA . MET A 1 213 ? -7.279 -7.926 -18.514 1.00 87.25 213 MET A CA 1
ATOM 1539 C C . MET A 1 213 ? -7.014 -9.299 -17.895 1.00 87.25 213 MET A C 1
ATOM 1541 O O . MET A 1 213 ? -7.329 -10.328 -18.486 1.00 87.25 213 MET A O 1
ATOM 1545 N N . ILE A 1 214 ? -6.528 -9.312 -16.658 1.00 92.25 214 ILE A N 1
ATOM 1546 C CA . ILE A 1 214 ? -6.617 -10.483 -15.778 1.00 92.25 214 ILE A CA 1
ATOM 1547 C C . ILE A 1 214 ? -7.564 -10.105 -14.651 1.00 92.25 214 ILE A C 1
ATOM 1549 O O . ILE A 1 214 ? -7.313 -9.133 -13.944 1.00 92.25 214 ILE A O 1
ATOM 1553 N N . LYS A 1 215 ? -8.647 -10.856 -14.473 1.00 94.38 215 LYS A N 1
ATOM 1554 C CA . LYS A 1 215 ? -9.574 -10.674 -13.364 1.00 94.38 215 LYS A CA 1
ATOM 1555 C C . LYS A 1 215 ? -9.794 -11.987 -12.635 1.00 94.38 215 LYS A C 1
ATOM 1557 O O . LYS A 1 215 ? -10.167 -12.977 -13.257 1.00 94.38 215 LYS A O 1
ATOM 1562 N N . VAL A 1 216 ? -9.622 -11.980 -11.318 1.00 96.81 216 VAL A N 1
ATOM 1563 C CA . VAL A 1 216 ? -9.929 -13.131 -10.463 1.00 96.81 216 VAL A CA 1
ATOM 1564 C C . VAL A 1 216 ? -10.774 -12.665 -9.286 1.00 96.81 216 VAL A C 1
ATOM 1566 O O . VAL A 1 216 ? -10.384 -11.763 -8.547 1.00 96.81 216 VAL A O 1
ATOM 1569 N N . GLU A 1 217 ? -11.954 -13.255 -9.127 1.00 97.00 217 GLU A N 1
ATOM 1570 C CA . GLU A 1 217 ? -12.889 -12.944 -8.046 1.00 97.00 217 GLU A CA 1
ATOM 1571 C C . GLU A 1 217 ? -13.156 -14.190 -7.198 1.00 97.00 217 GLU A C 1
ATOM 1573 O O . GLU A 1 217 ? -13.763 -15.157 -7.658 1.00 97.00 217 GLU A O 1
ATOM 1578 N N . ASN A 1 218 ? -12.746 -14.149 -5.936 1.00 96.00 218 ASN A N 1
ATOM 1579 C CA . ASN A 1 218 ? -13.069 -15.148 -4.931 1.00 96.00 218 ASN A CA 1
ATOM 1580 C C . ASN A 1 218 ? -14.185 -14.644 -4.014 1.00 96.00 218 ASN A C 1
ATOM 1582 O O . ASN A 1 218 ? -14.011 -13.703 -3.239 1.00 96.00 218 ASN A O 1
ATOM 1586 N N . ARG A 1 219 ? -15.340 -15.300 -4.093 1.00 93.50 219 ARG A N 1
ATOM 1587 C CA . ARG A 1 219 ? -16.527 -15.036 -3.267 1.00 93.50 219 ARG A CA 1
ATOM 1588 C C . ARG A 1 219 ? -16.589 -15.946 -2.035 1.00 93.50 219 ARG A C 1
ATOM 1590 O O . ARG A 1 219 ? -17.534 -15.850 -1.253 1.00 93.50 219 ARG A O 1
ATOM 1597 N N . GLY A 1 220 ? -15.617 -16.846 -1.881 1.00 90.81 220 GLY A N 1
ATOM 1598 C CA . GLY A 1 220 ? -15.532 -17.851 -0.829 1.00 90.81 220 GLY A CA 1
ATOM 1599 C C . GLY A 1 220 ? -14.590 -17.505 0.329 1.00 90.81 220 GLY A C 1
ATOM 1600 O O . GLY A 1 220 ? -14.174 -16.364 0.515 1.00 90.81 220 GLY A O 1
ATOM 1601 N N . LEU A 1 221 ? -14.288 -18.531 1.133 1.00 89.44 221 LEU A N 1
ATOM 1602 C CA . LEU A 1 221 ? -13.412 -18.472 2.317 1.00 89.44 221 LEU A CA 1
ATOM 1603 C C . LEU A 1 221 ? -12.044 -19.135 2.098 1.00 89.44 221 LEU A C 1
ATOM 1605 O O . LEU A 1 221 ? -11.238 -19.186 3.026 1.00 89.44 221 LEU A O 1
ATOM 1609 N N . ASP A 1 222 ? -11.824 -19.710 0.919 1.00 92.38 222 ASP A N 1
ATOM 1610 C CA . ASP A 1 222 ? -10.576 -20.381 0.569 1.00 92.38 222 ASP A CA 1
ATOM 1611 C C . ASP A 1 222 ? -9.525 -19.358 0.132 1.00 92.38 222 ASP A C 1
ATOM 1613 O O . ASP A 1 222 ? -9.858 -18.237 -0.260 1.00 92.38 222 ASP A O 1
ATOM 1617 N N . PHE A 1 223 ? -8.256 -19.736 0.233 1.00 94.62 223 PHE A N 1
ATOM 1618 C CA . PHE A 1 223 ? -7.135 -18.876 -0.128 1.00 94.62 223 PHE A CA 1
ATOM 1619 C C . PHE A 1 223 ? -6.945 -18.846 -1.649 1.00 94.62 223 PHE A C 1
ATOM 1621 O O . PHE A 1 223 ? -7.332 -19.784 -2.352 1.00 94.62 223 PHE A O 1
ATOM 1628 N N . MET A 1 224 ? -6.322 -17.786 -2.158 1.00 95.94 224 MET A N 1
ATOM 1629 C CA . MET A 1 224 ? -5.840 -17.733 -3.541 1.00 95.94 224 MET A CA 1
ATOM 1630 C C . MET A 1 224 ? -4.330 -17.600 -3.553 1.00 95.94 224 MET A C 1
ATOM 1632 O O . MET A 1 224 ? -3.797 -16.800 -2.792 1.00 95.94 224 MET A O 1
ATOM 1636 N N . ASP A 1 225 ? -3.676 -18.326 -4.444 1.00 94.69 225 ASP A N 1
ATOM 1637 C CA . ASP A 1 225 ? -2.243 -18.220 -4.680 1.00 94.69 225 ASP A CA 1
ATOM 1638 C C . ASP A 1 225 ? -1.968 -18.082 -6.180 1.00 94.69 225 ASP A C 1
ATOM 1640 O O . ASP A 1 225 ? -2.602 -18.739 -7.011 1.00 94.69 225 ASP A O 1
ATOM 1644 N N . PHE A 1 226 ? -1.064 -17.176 -6.530 1.00 95.12 226 PHE A N 1
ATOM 1645 C CA . PHE A 1 226 ? -0.750 -16.819 -7.902 1.00 95.12 226 PHE A CA 1
ATOM 1646 C C . PHE A 1 226 ? 0.746 -16.940 -8.159 1.00 95.12 226 PHE A C 1
ATOM 1648 O O . PHE A 1 226 ? 1.561 -16.277 -7.513 1.00 95.12 226 PHE A O 1
ATOM 1655 N N . ALA A 1 227 ? 1.083 -17.704 -9.198 1.00 92.44 227 ALA A N 1
ATOM 1656 C CA . ALA A 1 227 ? 2.377 -17.627 -9.859 1.00 92.44 227 ALA A CA 1
ATOM 1657 C C . ALA A 1 227 ? 2.486 -16.318 -10.674 1.00 92.44 227 ALA A C 1
ATOM 1659 O O . ALA A 1 227 ? 1.966 -15.267 -10.289 1.00 92.44 227 ALA A O 1
ATOM 1660 N N . ASN A 1 228 ? 3.195 -16.317 -11.804 1.00 91.25 228 ASN A N 1
ATOM 1661 C CA . ASN A 1 228 ? 3.472 -15.066 -12.501 1.00 91.25 228 ASN A CA 1
ATOM 1662 C C . ASN A 1 228 ? 2.238 -14.535 -13.254 1.00 91.25 228 ASN A C 1
ATOM 1664 O O . ASN A 1 228 ? 1.704 -15.218 -14.132 1.00 91.25 228 ASN A O 1
ATOM 1668 N N . LEU A 1 229 ? 1.870 -13.271 -13.026 1.00 92.44 229 LEU A N 1
ATOM 1669 C CA . LEU A 1 229 ? 0.802 -12.576 -13.756 1.00 92.44 229 LEU A CA 1
ATOM 1670 C C . LEU A 1 229 ? 1.403 -11.535 -14.697 1.00 92.44 229 LEU A C 1
ATOM 1672 O O . LEU A 1 229 ? 2.063 -10.598 -14.252 1.00 92.44 229 LEU A O 1
ATOM 1676 N N . THR A 1 230 ? 1.176 -11.661 -16.001 1.00 88.50 230 THR A N 1
ATOM 1677 C CA . THR A 1 230 ? 1.812 -10.779 -16.984 1.00 88.50 230 THR A CA 1
ATOM 1678 C C . THR A 1 230 ? 0.792 -10.175 -17.940 1.00 88.50 230 THR A C 1
ATOM 1680 O O . THR A 1 230 ? 0.088 -10.885 -18.658 1.00 88.50 230 THR A O 1
ATOM 1683 N N . VAL A 1 231 ? 0.774 -8.845 -17.997 1.00 83.12 231 VAL A N 1
ATOM 1684 C CA . VAL A 1 231 ? 0.153 -8.060 -19.061 1.00 83.12 231 VAL A CA 1
ATOM 1685 C C . VAL A 1 231 ? 1.262 -7.423 -19.892 1.00 83.12 231 VAL A C 1
ATOM 1687 O O . VAL A 1 231 ? 2.112 -6.708 -19.368 1.00 83.12 231 VAL A O 1
ATOM 1690 N N . THR A 1 232 ? 1.285 -7.693 -21.196 1.00 71.94 232 THR A N 1
ATOM 1691 C CA . THR A 1 232 ? 2.334 -7.159 -22.081 1.00 71.94 232 THR A CA 1
ATOM 1692 C C . THR A 1 232 ? 2.206 -5.646 -22.280 1.00 71.94 232 THR A C 1
ATOM 1694 O O . THR A 1 232 ? 1.092 -5.163 -22.476 1.00 71.94 232 THR A O 1
ATOM 1697 N N . ASN A 1 233 ? 3.327 -4.936 -22.435 1.00 63.59 233 ASN A N 1
ATOM 1698 C CA . ASN A 1 233 ? 3.381 -3.497 -22.759 1.00 63.59 233 ASN A CA 1
ATOM 1699 C C . ASN A 1 233 ? 2.938 -3.120 -24.191 1.00 63.59 233 ASN A C 1
ATOM 1701 O O . ASN A 1 233 ? 3.192 -2.011 -24.660 1.00 63.59 233 ASN A O 1
ATOM 1705 N N . VAL A 1 234 ? 2.289 -4.028 -24.923 1.00 61.38 234 VAL A N 1
ATOM 1706 C CA . VAL A 1 234 ? 1.759 -3.731 -26.256 1.00 61.38 234 VAL A CA 1
ATOM 1707 C C . VAL A 1 234 ? 0.506 -2.870 -26.097 1.00 61.38 234 VAL A C 1
ATOM 1709 O O . VAL A 1 234 ? -0.508 -3.339 -25.586 1.00 61.38 234 VAL A O 1
ATOM 1712 N N . THR A 1 235 ? 0.541 -1.623 -26.568 1.00 64.19 235 THR A N 1
ATOM 1713 C CA . THR A 1 235 ? -0.675 -0.821 -26.765 1.00 64.19 235 THR A CA 1
ATOM 1714 C C . THR A 1 235 ? -1.496 -1.469 -27.874 1.00 64.19 235 THR A C 1
ATOM 1716 O O . THR A 1 235 ? -1.000 -1.615 -28.986 1.00 64.19 235 THR A O 1
ATOM 1719 N N . GLY A 1 236 ? -2.715 -1.930 -27.589 1.00 67.81 236 GLY A N 1
ATOM 1720 C CA . GLY A 1 236 ? -3.492 -2.732 -28.542 1.00 67.81 236 GLY A CA 1
ATOM 1721 C C . GLY A 1 236 ? -4.786 -2.090 -29.017 1.00 67.81 236 GLY A C 1
ATOM 1722 O O . GLY A 1 236 ? -5.192 -1.013 -28.578 1.00 67.81 236 GLY A O 1
ATOM 1723 N N . GLY A 1 237 ? -5.490 -2.824 -29.873 1.00 70.88 237 GLY A N 1
ATOM 1724 C CA . GLY A 1 237 ? -6.796 -2.441 -30.389 1.00 70.88 237 GLY A CA 1
ATOM 1725 C C . GLY A 1 237 ? -6.734 -1.605 -31.656 1.00 70.88 237 GLY A C 1
ATOM 1726 O O . GLY A 1 237 ? -7.777 -1.187 -32.151 1.00 70.88 237 GLY A O 1
ATOM 1727 N N . ASN A 1 238 ? -5.536 -1.366 -32.193 1.00 74.81 238 ASN A N 1
ATOM 1728 C CA . ASN A 1 238 ? -5.361 -0.561 -33.389 1.00 74.81 238 ASN A CA 1
ATOM 1729 C C . ASN A 1 238 ? -5.394 -1.434 -34.639 1.00 74.81 238 ASN A C 1
ATOM 1731 O O . ASN A 1 238 ? -4.718 -2.461 -34.729 1.00 74.81 238 ASN A O 1
ATOM 1735 N N . ILE A 1 239 ? -6.150 -0.974 -35.631 1.00 69.56 239 ILE A N 1
ATOM 1736 C CA . ILE A 1 239 ? -6.089 -1.488 -36.994 1.00 69.56 239 ILE A CA 1
ATOM 1737 C C . ILE A 1 239 ? -5.539 -0.367 -37.863 1.00 69.56 239 ILE A C 1
ATOM 1739 O O . ILE A 1 239 ? -6.180 0.667 -38.035 1.00 69.56 239 ILE A O 1
ATOM 1743 N N . THR A 1 240 ? -4.340 -0.556 -38.401 1.00 68.81 240 THR A N 1
ATOM 1744 C CA . THR A 1 240 ? -3.725 0.390 -39.329 1.00 68.81 240 THR A CA 1
ATOM 1745 C C . THR A 1 240 ? -3.790 -0.179 -40.735 1.00 68.81 240 THR A C 1
ATOM 1747 O O . THR A 1 240 ? -3.077 -1.128 -41.052 1.00 68.81 240 THR A O 1
ATOM 1750 N N . TYR A 1 241 ? -4.619 0.424 -41.582 1.00 66.19 241 TYR A N 1
ATOM 1751 C CA . TYR A 1 241 ? -4.637 0.176 -43.020 1.00 66.19 241 TYR A CA 1
ATOM 1752 C C . TYR A 1 241 ? -4.038 1.383 -43.748 1.00 66.19 241 TYR A C 1
ATOM 1754 O O . TYR A 1 241 ? -4.468 2.515 -43.523 1.00 66.19 241 TYR A O 1
ATOM 1762 N N . ARG A 1 242 ? -3.034 1.157 -44.601 1.00 58.25 242 ARG A N 1
ATOM 1763 C CA . ARG A 1 242 ? -2.507 2.180 -45.516 1.00 58.25 242 ARG A CA 1
ATOM 1764 C C . ARG A 1 242 ? -2.667 1.707 -46.957 1.00 58.25 242 ARG A C 1
ATOM 1766 O O . ARG A 1 242 ? -2.143 0.655 -47.316 1.00 58.25 242 ARG A O 1
ATOM 1773 N N . GLN A 1 243 ? -3.362 2.517 -47.751 1.00 53.19 243 GLN A N 1
ATOM 1774 C CA . GLN A 1 243 ? -3.490 2.365 -49.197 1.00 53.19 243 GLN A CA 1
ATOM 1775 C C . GLN A 1 243 ? -2.356 3.137 -49.881 1.00 53.19 243 GLN A C 1
ATOM 1777 O O . GLN A 1 243 ? -2.106 4.290 -49.528 1.00 53.19 243 GLN A O 1
ATOM 1782 N N . ILE A 1 244 ? -1.641 2.490 -50.803 1.00 49.56 244 ILE A N 1
ATOM 1783 C CA . ILE A 1 244 ? -0.415 3.047 -51.405 1.00 49.56 244 ILE A CA 1
ATOM 1784 C C . ILE A 1 244 ? -0.722 4.086 -52.500 1.00 49.56 244 ILE A C 1
ATOM 1786 O O . ILE A 1 244 ? 0.046 5.030 -52.637 1.00 49.56 244 ILE A O 1
ATOM 1790 N N . ASP A 1 245 ? -1.868 3.992 -53.185 1.00 43.53 245 ASP A N 1
ATOM 1791 C CA . ASP A 1 245 ? -2.268 4.924 -54.248 1.00 43.53 245 ASP A CA 1
ATOM 1792 C C . ASP A 1 245 ? -3.753 5.303 -54.129 1.00 43.53 245 ASP A C 1
ATOM 1794 O O . ASP A 1 245 ? -4.614 4.470 -53.845 1.00 43.53 245 ASP A O 1
ATOM 1798 N N . HIS A 1 246 ? -4.063 6.588 -54.301 1.00 43.09 246 HIS A N 1
ATOM 1799 C CA . HIS A 1 246 ? -5.427 7.114 -54.235 1.00 43.09 246 HIS A CA 1
ATOM 1800 C C . HIS A 1 246 ? -6.255 6.680 -55.467 1.00 43.09 246 HIS A C 1
ATOM 1802 O O . HIS A 1 246 ? -5.695 6.386 -56.519 1.00 43.09 246 HIS A O 1
ATOM 1808 N N . VAL A 1 247 ? -7.588 6.770 -55.344 1.00 40.72 247 VAL A N 1
ATOM 1809 C CA . VAL A 1 247 ? -8.643 6.603 -56.374 1.00 40.72 247 VAL A CA 1
ATOM 1810 C C . VAL A 1 247 ? -9.235 5.189 -56.574 1.00 40.72 247 VAL A C 1
ATOM 1812 O O . VAL A 1 247 ? -9.254 4.672 -57.682 1.00 40.72 247 VAL A O 1
ATOM 1815 N N . ASP A 1 248 ? -9.856 4.611 -55.537 1.00 43.59 248 ASP A N 1
ATOM 1816 C CA . ASP A 1 248 ? -11.164 3.947 -55.728 1.00 43.59 248 ASP A CA 1
ATOM 1817 C C . ASP A 1 248 ? -11.991 3.968 -54.417 1.00 43.59 248 ASP A C 1
ATOM 1819 O O . ASP A 1 248 ? -11.548 3.379 -53.418 1.00 43.59 248 ASP A O 1
ATOM 1823 N N . PRO A 1 249 ? -13.156 4.651 -54.366 1.00 40.19 249 PRO A N 1
ATOM 1824 C CA . PRO A 1 249 ? -13.988 4.771 -53.161 1.00 40.19 249 PRO A CA 1
ATOM 1825 C C . PRO A 1 249 ? -14.590 3.451 -52.645 1.00 40.19 249 PRO A C 1
ATOM 1827 O O . PRO A 1 249 ? -15.043 3.419 -51.503 1.00 40.19 249 PRO A O 1
ATOM 1830 N N . ASP A 1 250 ? -14.554 2.369 -53.434 1.00 47.25 250 ASP A N 1
ATOM 1831 C CA . ASP A 1 250 ? -15.197 1.079 -53.114 1.00 47.25 250 ASP A CA 1
ATOM 1832 C C . ASP A 1 250 ? -14.201 -0.053 -52.751 1.00 47.25 250 ASP A C 1
ATOM 1834 O O . ASP A 1 250 ? -14.537 -1.241 -52.739 1.00 47.25 250 ASP A O 1
ATOM 1838 N N . SER A 1 251 ? -12.950 0.287 -52.425 1.00 49.38 251 SER A N 1
ATOM 1839 C CA . SER A 1 251 ? -11.807 -0.641 -52.297 1.00 49.38 251 SER A CA 1
ATOM 1840 C C . SER A 1 251 ? -11.761 -1.535 -51.036 1.00 49.38 251 SER A C 1
ATOM 1842 O O . SER A 1 251 ? -10.702 -2.067 -50.708 1.00 49.38 251 SER A O 1
ATOM 1844 N N . HIS A 1 252 ? -12.899 -1.755 -50.362 1.00 56.69 252 HIS A N 1
ATOM 1845 C CA . HIS A 1 252 ? -13.052 -2.642 -49.193 1.00 56.69 252 HIS A CA 1
ATOM 1846 C C . HIS A 1 252 ? -14.294 -3.542 -49.266 1.00 56.69 252 HIS A C 1
ATOM 1848 O O . HIS A 1 252 ? -14.959 -3.782 -48.256 1.00 56.69 252 HIS A O 1
ATOM 1854 N N . SER A 1 253 ? -14.664 -4.034 -50.450 1.00 57.56 253 SER A N 1
ATOM 1855 C CA . SER A 1 253 ? -15.861 -4.868 -50.581 1.00 57.56 253 SER A CA 1
ATOM 1856 C C . SER A 1 253 ? -15.782 -6.094 -49.653 1.00 57.56 253 SER A C 1
ATOM 1858 O O . SER A 1 253 ? -14.932 -6.964 -49.855 1.00 57.56 253 SER A O 1
ATOM 1860 N N . ASN A 1 254 ? -16.698 -6.170 -48.677 1.00 69.25 254 ASN A N 1
ATOM 1861 C CA . ASN A 1 254 ? -17.010 -7.356 -47.867 1.00 69.25 254 ASN A CA 1
ATOM 1862 C C . ASN A 1 254 ? -16.001 -7.763 -46.760 1.00 69.25 254 ASN A C 1
ATOM 1864 O O . ASN A 1 254 ? -15.976 -8.934 -46.399 1.00 69.25 254 ASN A O 1
ATOM 1868 N N . VAL A 1 255 ? -15.205 -6.842 -46.188 1.00 70.75 255 VAL A N 1
ATOM 1869 C CA . VAL A 1 255 ? -14.377 -7.090 -44.976 1.00 70.75 255 VAL A CA 1
ATOM 1870 C C . VAL A 1 255 ? -14.883 -6.262 -43.790 1.00 70.75 255 VAL A C 1
ATOM 1872 O O . VAL A 1 255 ? -15.026 -5.047 -43.904 1.00 70.75 255 VAL A O 1
ATOM 1875 N N . THR A 1 256 ? -15.101 -6.889 -42.631 1.00 78.56 256 THR A N 1
ATOM 1876 C CA . THR A 1 256 ? -15.477 -6.174 -41.393 1.00 78.56 256 THR A CA 1
ATOM 1877 C C . THR A 1 256 ? -14.252 -5.855 -40.540 1.00 78.56 256 THR A C 1
ATOM 1879 O O . THR A 1 256 ? -13.485 -6.752 -40.206 1.00 78.56 256 THR A O 1
ATOM 1882 N N . PHE A 1 257 ? -14.094 -4.602 -40.115 1.00 79.19 257 PHE A N 1
ATOM 1883 C CA . PHE A 1 257 ? -13.056 -4.199 -39.163 1.00 79.19 257 PHE A CA 1
ATOM 1884 C C . PHE A 1 257 ? -13.644 -3.962 -37.774 1.00 79.19 257 PHE A C 1
ATOM 1886 O O . PHE A 1 257 ? -14.628 -3.242 -37.618 1.00 79.19 257 PHE A O 1
ATOM 1893 N N . THR A 1 258 ? -13.029 -4.539 -36.748 1.00 80.50 258 THR A N 1
ATOM 1894 C CA . THR A 1 258 ? -13.391 -4.328 -35.345 1.00 80.50 258 THR A CA 1
ATOM 1895 C C . THR A 1 258 ? -12.142 -3.963 -34.559 1.00 80.50 258 THR A C 1
ATOM 1897 O O . THR A 1 258 ? -11.353 -4.817 -34.165 1.00 80.50 258 THR A O 1
ATOM 1900 N N . ALA A 1 259 ? -11.958 -2.666 -34.352 1.00 75.56 259 ALA A N 1
ATOM 1901 C CA . ALA A 1 259 ? -10.911 -2.119 -33.507 1.00 75.56 259 ALA A CA 1
ATOM 1902 C C . ALA A 1 259 ? -11.502 -1.822 -32.123 1.00 75.56 259 ALA A C 1
ATOM 1904 O O . ALA A 1 259 ? -12.533 -1.154 -32.032 1.00 75.56 259 ALA A O 1
ATOM 1905 N N . THR A 1 260 ? -10.855 -2.283 -31.053 1.00 71.06 260 THR A N 1
ATOM 1906 C CA . THR A 1 260 ? -11.160 -1.835 -29.683 1.00 71.06 260 THR A CA 1
ATOM 1907 C C . THR A 1 260 ? -9.980 -1.041 -29.111 1.00 71.06 260 THR A C 1
ATOM 1909 O O . THR A 1 260 ? -9.287 -1.541 -28.225 1.00 71.06 260 THR A O 1
ATOM 1912 N N . PRO A 1 261 ? -9.685 0.163 -29.648 1.00 64.38 261 PRO A N 1
ATOM 1913 C CA . PRO A 1 261 ? -8.502 0.934 -29.275 1.00 64.38 261 PRO A CA 1
ATOM 1914 C C . PRO A 1 261 ? -8.453 1.220 -27.763 1.00 64.38 261 PRO A C 1
ATOM 1916 O O . PRO A 1 261 ? -9.358 1.836 -27.209 1.00 64.38 261 PRO A O 1
ATOM 1919 N N . SER A 1 262 ? -7.378 0.703 -27.152 1.00 62.88 262 SER A N 1
ATOM 1920 C CA . SER A 1 262 ? -6.806 0.892 -25.806 1.00 62.88 262 SER A CA 1
ATOM 1921 C C . SER A 1 262 ? -7.689 1.427 -24.676 1.00 62.88 262 SER A C 1
ATOM 1923 O O . SER A 1 262 ? -7.688 2.633 -24.469 1.00 62.88 262 SER A O 1
ATOM 1925 N N . ALA A 1 263 ? -8.205 0.556 -23.793 1.00 60.69 263 ALA A N 1
ATOM 1926 C CA . ALA A 1 263 ? -8.386 0.896 -22.371 1.00 60.69 263 ALA A CA 1
ATOM 1927 C C . ALA A 1 263 ? -7.110 0.594 -21.565 1.00 60.69 263 ALA A C 1
ATOM 1929 O O . ALA A 1 263 ? -6.338 -0.277 -21.956 1.00 60.69 263 ALA A O 1
ATOM 1930 N N . THR A 1 264 ? -6.897 1.292 -20.444 1.00 72.38 264 THR A N 1
ATOM 1931 C CA . THR A 1 264 ? -5.800 1.014 -19.503 1.00 72.38 264 THR A CA 1
ATOM 1932 C C . THR A 1 264 ? -5.749 -0.489 -19.184 1.00 72.38 264 THR A C 1
ATOM 1934 O O . THR A 1 264 ? -6.776 -1.029 -18.768 1.00 72.38 264 THR A O 1
ATOM 1937 N N . PRO A 1 265 ? -4.609 -1.179 -19.382 1.00 81.19 265 PRO A N 1
ATOM 1938 C CA . PRO A 1 265 ? -4.433 -2.575 -18.984 1.00 81.19 265 PRO A CA 1
ATOM 1939 C C . PRO A 1 265 ? -4.743 -2.794 -17.498 1.00 81.19 265 PRO A C 1
ATOM 1941 O O . PRO A 1 265 ? -4.327 -1.986 -16.666 1.00 81.19 265 PRO A O 1
ATOM 1944 N N . ILE A 1 266 ? -5.455 -3.865 -17.134 1.00 85.94 266 ILE A N 1
ATOM 1945 C CA . ILE A 1 266 ? -5.894 -4.091 -15.743 1.00 85.94 266 ILE A CA 1
ATOM 1946 C C . ILE A 1 266 ? -5.561 -5.509 -15.273 1.00 85.94 266 ILE A C 1
ATOM 1948 O O . ILE A 1 266 ? -5.877 -6.493 -15.935 1.00 85.94 266 ILE A O 1
ATOM 1952 N N . ILE A 1 267 ? -4.994 -5.608 -14.074 1.00 92.19 267 ILE A N 1
ATOM 1953 C CA . ILE A 1 267 ? -5.016 -6.825 -13.260 1.00 92.19 267 ILE A CA 1
ATOM 1954 C C . ILE A 1 267 ? -5.916 -6.525 -12.056 1.00 92.19 267 ILE A C 1
ATOM 1956 O O . ILE A 1 267 ? -5.586 -5.640 -11.274 1.00 92.19 267 ILE A O 1
ATOM 1960 N N . ASP A 1 268 ? -7.052 -7.211 -11.928 1.00 94.06 268 ASP A N 1
ATOM 1961 C CA . ASP A 1 268 ? -8.060 -7.018 -10.873 1.00 94.06 268 ASP A CA 1
ATOM 1962 C C . ASP A 1 268 ? -8.267 -8.318 -10.085 1.00 94.06 268 ASP A C 1
ATOM 1964 O O . ASP A 1 268 ? -8.938 -9.245 -10.540 1.00 94.06 268 ASP A O 1
ATOM 1968 N N . ILE A 1 269 ? -7.668 -8.402 -8.901 1.00 97.50 269 ILE A N 1
ATOM 1969 C CA . ILE A 1 269 ? -7.750 -9.572 -8.024 1.00 97.50 269 ILE A CA 1
ATOM 1970 C C . ILE A 1 269 ? -8.568 -9.206 -6.791 1.00 97.50 269 ILE A C 1
ATOM 1972 O O . ILE A 1 269 ? -8.268 -8.238 -6.090 1.00 97.50 269 ILE A O 1
ATOM 1976 N N . SER A 1 270 ? -9.606 -9.981 -6.493 1.00 95.81 270 SER A N 1
ATOM 1977 C CA . SER A 1 270 ? -10.512 -9.657 -5.395 1.00 95.81 270 SER A CA 1
ATOM 1978 C C . SER A 1 270 ? -10.937 -10.870 -4.578 1.00 95.81 270 SER A C 1
ATOM 1980 O O . SER A 1 270 ? -11.319 -11.898 -5.126 1.00 95.81 270 SER A O 1
ATOM 1982 N N . ALA A 1 271 ? -10.913 -10.723 -3.254 1.00 94.44 271 ALA A N 1
ATOM 1983 C CA . ALA A 1 271 ? -11.607 -11.585 -2.305 1.00 94.44 271 ALA A CA 1
ATOM 1984 C C . ALA A 1 271 ? -12.760 -10.782 -1.686 1.00 94.44 271 ALA A C 1
ATOM 1986 O O . ALA A 1 271 ? -12.553 -9.854 -0.894 1.00 94.44 271 ALA A O 1
ATOM 1987 N N . THR A 1 272 ? -13.987 -11.088 -2.105 1.00 91.00 272 THR A N 1
ATOM 1988 C CA . THR A 1 272 ? -15.159 -10.232 -1.870 1.00 91.00 272 THR A CA 1
ATOM 1989 C C . THR A 1 272 ? -15.985 -10.642 -0.655 1.00 91.00 272 THR A C 1
ATOM 1991 O O . THR A 1 272 ? -16.796 -9.837 -0.189 1.00 91.00 272 THR A O 1
ATOM 1994 N N . TYR A 1 273 ? -15.750 -11.829 -0.083 1.00 88.25 273 TYR A N 1
ATOM 1995 C CA . TYR A 1 273 ? -16.443 -12.284 1.124 1.00 88.25 273 TYR A CA 1
ATOM 1996 C C . TYR A 1 273 ? -16.246 -11.294 2.286 1.00 88.25 273 TYR A C 1
ATOM 1998 O O . TYR A 1 273 ? -15.120 -10.990 2.676 1.00 88.25 273 TYR A O 1
ATOM 2006 N N . ASN A 1 274 ? -17.348 -10.777 2.838 1.00 85.19 274 ASN A N 1
ATOM 2007 C CA . ASN A 1 274 ? -17.341 -9.658 3.791 1.00 85.19 274 ASN A CA 1
ATOM 2008 C C . ASN A 1 274 ? -18.350 -9.801 4.943 1.00 85.19 274 ASN A C 1
ATOM 2010 O O . ASN A 1 274 ? -18.659 -8.820 5.621 1.00 85.19 274 ASN A O 1
ATOM 2014 N N . ARG A 1 275 ? -18.892 -11.005 5.164 1.00 83.25 275 ARG A N 1
ATOM 2015 C CA . ARG A 1 275 ? -19.913 -11.217 6.195 1.00 83.25 275 ARG A CA 1
ATOM 2016 C C . ARG A 1 275 ? -19.305 -11.065 7.590 1.00 83.25 275 ARG A C 1
ATOM 2018 O O . ARG A 1 275 ? -18.331 -11.740 7.917 1.00 83.25 275 ARG A O 1
ATOM 2025 N N . VAL A 1 276 ? -19.927 -10.228 8.417 1.00 74.69 276 VAL A N 1
ATOM 2026 C CA . VAL A 1 276 ? -19.561 -10.002 9.822 1.00 74.69 276 VAL A CA 1
ATOM 2027 C C . VAL A 1 276 ? -20.743 -10.278 10.749 1.00 74.69 276 VAL A C 1
ATOM 2029 O O . VAL A 1 276 ? -21.900 -10.110 10.358 1.00 74.69 276 VAL A O 1
ATOM 2032 N N . ASP A 1 277 ? -20.452 -10.719 11.969 1.00 68.50 277 ASP A N 1
ATOM 2033 C CA . ASP A 1 277 ? -21.412 -10.850 13.054 1.00 68.50 277 ASP A CA 1
ATOM 2034 C C . ASP A 1 277 ? -21.914 -9.458 13.468 1.00 68.50 277 ASP A C 1
ATOM 2036 O O . ASP A 1 277 ? -21.112 -8.610 13.864 1.00 68.50 277 ASP A O 1
ATOM 2040 N N . PRO A 1 278 ? -23.226 -9.201 13.428 1.00 55.06 278 PRO A N 1
ATOM 2041 C CA . PRO A 1 278 ? -23.797 -7.938 13.877 1.00 55.06 278 PRO A CA 1
ATOM 2042 C C . PRO A 1 278 ? -23.612 -7.652 15.376 1.00 55.06 278 PRO A C 1
ATOM 2044 O O . PRO A 1 278 ? -23.742 -6.495 15.767 1.00 55.06 278 PRO A O 1
ATOM 2047 N N . ASP A 1 279 ? -23.340 -8.659 16.214 1.00 54.06 279 ASP A N 1
ATOM 2048 C CA . ASP A 1 279 ? -23.192 -8.482 17.666 1.00 54.06 279 ASP A CA 1
ATOM 2049 C C . ASP A 1 279 ? -21.730 -8.302 18.118 1.00 54.06 279 ASP A C 1
ATOM 2051 O O . ASP A 1 279 ? -21.476 -7.582 19.088 1.00 54.06 279 ASP A O 1
ATOM 2055 N N . SER A 1 280 ? -20.760 -8.899 17.415 1.00 58.00 280 SER A N 1
ATOM 2056 C CA . SER A 1 280 ? -19.321 -8.765 17.711 1.00 58.00 280 SER A CA 1
ATOM 2057 C C . SER A 1 280 ? -18.513 -7.957 16.688 1.00 58.00 280 SER A C 1
ATOM 2059 O O . SER A 1 280 ? -17.401 -7.539 16.999 1.00 58.00 280 SER A O 1
ATOM 2061 N N . GLY A 1 281 ? -19.031 -7.727 15.478 1.00 61.94 281 GLY A N 1
ATOM 2062 C CA . GLY A 1 281 ? -18.313 -7.071 14.377 1.00 61.94 281 GLY A CA 1
ATOM 2063 C C . GLY A 1 281 ? -17.227 -7.932 13.715 1.00 61.94 281 GLY A C 1
ATOM 2064 O O . GLY A 1 281 ? -16.508 -7.446 12.844 1.00 61.94 281 GLY A O 1
ATOM 2065 N N . LEU A 1 282 ? -17.085 -9.200 14.114 1.00 72.00 282 LEU A N 1
ATOM 2066 C CA . LEU A 1 282 ? -16.062 -10.120 13.609 1.00 72.00 282 LEU A CA 1
ATOM 2067 C C . LEU A 1 282 ? -16.553 -10.872 12.370 1.00 72.00 282 LEU A C 1
ATOM 2069 O O . LEU A 1 282 ? -17.745 -11.114 12.225 1.00 72.00 282 LEU A O 1
ATOM 2073 N N . GLY A 1 283 ? -15.647 -11.276 11.476 1.00 75.75 283 GLY A N 1
ATOM 2074 C CA . GLY A 1 283 ? -16.011 -12.074 10.299 1.00 75.75 283 GLY A CA 1
ATOM 2075 C C . GLY A 1 283 ? -16.697 -13.389 10.688 1.00 75.75 283 GLY A C 1
ATOM 2076 O O . GLY A 1 283 ? -16.230 -14.066 11.604 1.00 75.75 283 GLY A O 1
ATOM 2077 N N . VAL A 1 284 ? -17.771 -13.768 9.988 1.00 79.69 284 VAL A N 1
ATOM 2078 C CA . VAL A 1 284 ? -18.517 -15.023 10.227 1.00 79.69 284 VAL A CA 1
ATOM 2079 C C . VAL A 1 284 ? -18.711 -15.847 8.960 1.00 79.69 284 VAL A C 1
ATOM 2081 O O . VAL A 1 284 ? -18.768 -15.289 7.867 1.00 79.69 284 VAL A O 1
ATOM 2084 N N . ASP A 1 285 ? -18.848 -17.167 9.102 1.00 81.44 285 ASP A N 1
ATOM 2085 C CA . ASP A 1 285 ? -19.231 -18.103 8.032 1.00 81.44 285 ASP A CA 1
ATOM 2086 C C . ASP A 1 285 ? -20.704 -17.922 7.614 1.00 81.44 285 ASP A C 1
ATOM 2088 O O . ASP A 1 285 ? -21.380 -17.039 8.127 1.00 81.44 285 ASP A O 1
ATOM 2092 N N . GLY A 1 286 ? -21.246 -18.741 6.704 1.00 74.31 286 GLY A N 1
ATOM 2093 C CA . GLY A 1 286 ? -22.662 -18.663 6.299 1.00 74.31 286 GLY A CA 1
ATOM 2094 C C . GLY A 1 286 ? -23.674 -18.983 7.414 1.00 74.31 286 GLY A C 1
ATOM 2095 O O . GLY A 1 286 ? -24.814 -18.521 7.364 1.00 74.31 286 GLY A O 1
ATOM 2096 N N . ASN A 1 287 ? -23.250 -19.703 8.454 1.00 77.25 287 ASN A N 1
ATOM 2097 C CA . ASN A 1 287 ? -24.078 -20.125 9.586 1.00 77.25 287 ASN A CA 1
ATOM 2098 C C . ASN A 1 287 ? -24.043 -19.128 10.757 1.00 77.25 287 ASN A C 1
ATOM 2100 O O . ASN A 1 287 ? -24.842 -19.242 11.680 1.00 77.25 287 ASN A O 1
ATOM 2104 N N . GLY A 1 288 ? -23.164 -18.122 10.704 1.00 69.38 288 GLY A N 1
ATOM 2105 C CA . GLY A 1 288 ? -22.999 -17.119 11.761 1.00 69.38 288 GLY A CA 1
ATOM 2106 C C . GLY A 1 288 ? -21.931 -17.473 12.792 1.00 69.38 288 GLY A C 1
ATOM 2107 O O . GLY A 1 288 ? -21.814 -16.768 13.788 1.00 69.38 288 GLY A O 1
ATOM 2108 N N . ASN A 1 289 ? -21.138 -18.523 12.565 1.00 80.06 289 ASN A N 1
ATOM 2109 C CA . ASN A 1 289 ? -19.997 -18.834 13.419 1.00 80.06 289 ASN A CA 1
ATOM 2110 C C . ASN A 1 289 ? -18.821 -17.930 13.058 1.00 80.06 289 ASN A C 1
ATOM 2112 O O . ASN A 1 289 ? -18.577 -17.677 11.878 1.00 80.06 289 ASN A O 1
ATOM 2116 N N . GLN A 1 290 ? -18.061 -17.487 14.058 1.00 81.06 290 GLN A N 1
ATOM 2117 C CA . GLN A 1 290 ? -16.860 -16.690 13.834 1.00 81.06 290 GLN A CA 1
ATOM 2118 C C . GLN A 1 290 ? -15.860 -17.437 12.942 1.00 81.06 290 GLN A C 1
ATOM 2120 O O . GLN A 1 290 ? -15.577 -18.620 13.144 1.00 81.06 290 GLN A O 1
ATOM 2125 N N . LEU A 1 291 ? -15.310 -16.727 11.960 1.00 83.50 291 LEU A N 1
ATOM 2126 C CA . LEU A 1 291 ? -14.293 -17.257 11.067 1.00 83.50 291 LEU A CA 1
ATOM 2127 C C . LEU A 1 291 ? -13.002 -17.553 11.832 1.00 83.50 291 LEU A C 1
ATOM 2129 O O . LEU A 1 291 ? -12.440 -16.680 12.493 1.00 83.50 291 LEU A O 1
ATOM 2133 N N . THR A 1 292 ? -12.506 -18.777 11.678 1.00 82.19 292 THR A N 1
ATOM 2134 C CA . THR A 1 292 ? -11.171 -19.186 12.135 1.00 82.19 292 THR A CA 1
ATOM 2135 C C . THR A 1 292 ? -10.091 -18.920 11.085 1.00 82.19 292 THR A C 1
ATOM 2137 O O . THR A 1 292 ? -8.925 -18.782 11.437 1.00 82.19 292 THR A O 1
ATOM 2140 N N . ARG A 1 293 ? -10.482 -18.794 9.809 1.00 86.31 293 ARG A N 1
ATOM 2141 C CA . ARG A 1 293 ? -9.626 -18.437 8.668 1.00 86.31 293 ARG A CA 1
ATOM 2142 C C . ARG A 1 293 ? -10.270 -17.341 7.824 1.00 86.31 293 ARG A C 1
ATOM 2144 O O . ARG A 1 293 ? -11.497 -17.251 7.771 1.00 86.31 293 ARG A O 1
ATOM 2151 N N . LYS A 1 294 ? -9.454 -16.537 7.145 1.00 88.06 294 LYS A N 1
ATOM 2152 C CA . LYS A 1 294 ? -9.901 -15.473 6.234 1.00 88.06 294 LYS A CA 1
ATOM 2153 C C . LYS A 1 294 ? -9.370 -15.743 4.815 1.00 88.06 294 LYS A C 1
ATOM 2155 O O . LYS A 1 294 ? -8.356 -16.424 4.704 1.00 88.06 294 LYS A O 1
ATOM 2160 N N . PRO A 1 295 ? -10.036 -15.262 3.748 1.00 91.31 295 PRO A N 1
ATOM 2161 C CA . PRO A 1 295 ? -9.649 -15.560 2.367 1.00 91.31 295 PRO A CA 1
ATOM 2162 C C . PRO A 1 295 ? -8.419 -14.743 1.943 1.00 91.31 295 PRO A C 1
ATOM 2164 O O . PRO A 1 295 ? -8.542 -13.758 1.221 1.00 91.31 295 PRO A O 1
ATOM 2167 N N . ASP A 1 296 ? -7.241 -15.105 2.446 1.00 93.69 296 ASP A N 1
ATOM 2168 C CA . ASP A 1 296 ? -5.971 -14.441 2.133 1.00 93.69 296 ASP A CA 1
ATOM 2169 C C . ASP A 1 296 ? -5.572 -14.649 0.654 1.00 93.69 296 ASP A C 1
ATOM 2171 O O . ASP A 1 296 ? -5.933 -15.649 0.024 1.00 93.69 296 ASP A O 1
ATOM 2175 N N . ILE A 1 297 ? -4.844 -13.677 0.096 1.00 95.94 297 ILE A N 1
ATOM 2176 C CA . ILE A 1 297 ? -4.381 -13.663 -1.300 1.00 95.94 297 ILE A CA 1
ATOM 2177 C C . ILE A 1 297 ? -2.852 -13.658 -1.317 1.00 95.94 297 ILE A C 1
ATOM 2179 O O . ILE A 1 297 ? -2.248 -12.748 -0.746 1.00 95.94 297 ILE A O 1
ATOM 2183 N N . TYR A 1 298 ? -2.247 -14.626 -2.001 1.00 94.25 298 TYR A N 1
ATOM 2184 C CA . TYR A 1 298 ? -0.803 -14.809 -2.132 1.00 94.25 298 TYR A CA 1
ATOM 2185 C C . TYR A 1 298 ? -0.341 -14.533 -3.566 1.00 94.25 298 TYR A C 1
ATOM 2187 O O . TYR A 1 298 ? -1.000 -14.918 -4.531 1.00 94.25 298 TYR A O 1
ATOM 2195 N N . PHE A 1 299 ? 0.784 -13.833 -3.693 1.00 93.62 299 PHE A N 1
ATOM 2196 C CA . PHE A 1 299 ? 1.499 -13.599 -4.944 1.00 93.62 299 PHE A CA 1
ATOM 2197 C C . PHE A 1 299 ? 2.923 -14.130 -4.795 1.00 93.62 299 PHE A C 1
ATOM 2199 O O . PHE A 1 299 ? 3.813 -13.426 -4.298 1.00 93.62 299 PHE A O 1
ATOM 2206 N N . ASP A 1 300 ? 3.110 -15.371 -5.228 1.00 88.56 300 ASP A N 1
ATOM 2207 C CA . ASP A 1 300 ? 4.390 -16.073 -5.196 1.00 88.56 300 ASP A CA 1
ATOM 2208 C C . ASP A 1 300 ? 5.198 -15.903 -6.489 1.00 88.56 300 ASP A C 1
ATOM 2210 O O . ASP A 1 300 ? 6.411 -16.124 -6.500 1.00 88.56 300 ASP A O 1
ATOM 2214 N N . GLY A 1 301 ? 4.557 -15.437 -7.567 1.00 86.75 301 GLY A N 1
ATOM 2215 C CA . GLY A 1 301 ? 5.212 -15.012 -8.805 1.00 86.75 301 GLY A CA 1
ATOM 2216 C C . GLY A 1 301 ? 5.247 -13.495 -9.015 1.00 86.75 301 GLY A C 1
ATOM 2217 O O . GLY A 1 301 ? 4.599 -12.713 -8.319 1.00 86.75 301 GLY A O 1
ATOM 2218 N N . ILE A 1 302 ? 6.014 -13.068 -10.020 1.00 86.06 302 ILE A N 1
ATOM 2219 C CA . ILE A 1 302 ? 6.133 -11.657 -10.413 1.00 86.06 302 ILE A CA 1
ATOM 2220 C C . ILE A 1 302 ? 4.829 -11.197 -11.075 1.00 86.06 302 ILE A C 1
ATOM 2222 O O . ILE A 1 302 ? 4.299 -11.866 -11.968 1.00 86.06 302 ILE A O 1
ATOM 2226 N N . VAL A 1 303 ? 4.351 -10.012 -10.688 1.00 89.56 303 VAL A N 1
ATOM 2227 C CA . VAL A 1 303 ? 3.232 -9.330 -11.351 1.00 89.56 303 VAL A CA 1
ATOM 2228 C C . VAL A 1 303 ? 3.775 -8.213 -12.238 1.00 89.56 303 VAL A C 1
ATOM 2230 O O . VAL A 1 303 ? 4.486 -7.329 -11.765 1.00 89.56 303 VAL A O 1
ATOM 2233 N N . THR A 1 304 ? 3.431 -8.226 -13.525 1.00 86.88 304 THR A N 1
ATOM 2234 C CA . THR A 1 304 ? 3.899 -7.249 -14.520 1.00 86.88 304 THR A CA 1
ATOM 2235 C C . THR A 1 304 ? 2.718 -6.625 -15.260 1.00 86.88 304 THR A C 1
ATOM 2237 O O . THR A 1 304 ? 1.983 -7.318 -15.958 1.00 86.88 304 THR A O 1
ATOM 2240 N N . ASN A 1 305 ? 2.547 -5.312 -15.108 1.00 82.75 305 ASN A N 1
ATOM 2241 C CA . ASN A 1 305 ? 1.557 -4.465 -15.773 1.00 82.75 305 ASN A CA 1
ATOM 2242 C C . ASN A 1 305 ? 2.065 -3.007 -15.879 1.00 82.75 305 ASN A C 1
ATOM 2244 O O . ASN A 1 305 ? 1.425 -2.068 -15.401 1.00 82.75 305 ASN A O 1
ATOM 2248 N N . GLU A 1 306 ? 3.258 -2.804 -16.444 1.00 74.50 306 GLU A N 1
ATOM 2249 C CA . GLU A 1 306 ? 4.014 -1.537 -16.361 1.00 74.50 306 GLU A CA 1
ATOM 2250 C C . GLU A 1 306 ? 3.303 -0.322 -16.979 1.00 74.50 306 GLU A C 1
ATOM 2252 O O . GLU A 1 306 ? 3.617 0.811 -16.623 1.00 74.50 306 GLU A O 1
ATOM 2257 N N . GLY A 1 307 ? 2.335 -0.547 -17.875 1.00 70.88 307 GLY A N 1
ATOM 2258 C CA . GLY A 1 307 ? 1.485 0.487 -18.476 1.00 70.88 307 GLY A CA 1
ATOM 2259 C C . GLY A 1 307 ? 0.065 0.581 -17.901 1.00 70.88 307 GLY A C 1
ATOM 2260 O O . GLY A 1 307 ? -0.746 1.336 -18.438 1.00 70.88 307 GLY A O 1
ATOM 2261 N N . GLY A 1 308 ? -0.269 -0.190 -16.859 1.00 77.19 308 GLY A N 1
ATOM 2262 C CA . GLY A 1 308 ? -1.647 -0.366 -16.401 1.00 77.19 308 GLY A CA 1
ATOM 2263 C C . GLY A 1 308 ? -1.875 -0.373 -14.888 1.00 77.19 308 GLY A C 1
ATOM 2264 O O . GLY A 1 308 ? -0.978 -0.140 -14.079 1.00 77.19 308 GLY A O 1
ATOM 2265 N N . LEU A 1 309 ? -3.125 -0.631 -14.507 1.00 81.19 309 LEU A N 1
ATOM 2266 C CA . LEU A 1 309 ? -3.593 -0.691 -13.125 1.00 81.19 309 LEU A CA 1
ATOM 2267 C C . LEU A 1 309 ? -3.479 -2.118 -12.568 1.00 81.19 309 LEU A C 1
ATOM 2269 O O . LEU A 1 309 ? -4.061 -3.055 -13.110 1.00 81.19 309 LEU A O 1
ATOM 2273 N N . LEU A 1 310 ? -2.775 -2.279 -11.452 1.00 87.56 310 LEU A N 1
ATOM 2274 C CA . LEU A 1 310 ? -2.888 -3.432 -10.565 1.00 87.56 310 LEU A CA 1
ATOM 2275 C C . LEU A 1 310 ? -3.831 -3.069 -9.419 1.00 87.56 310 LEU A C 1
ATOM 2277 O O . LEU A 1 310 ? -3.509 -2.219 -8.591 1.00 87.56 310 LEU A O 1
ATOM 2281 N N . LYS A 1 311 ? -4.984 -3.726 -9.367 1.00 89.38 311 LYS A N 1
ATOM 2282 C CA . LYS A 1 311 ? -5.996 -3.562 -8.333 1.00 89.38 311 LYS A CA 1
ATOM 2283 C C . LYS A 1 311 ? -6.149 -4.861 -7.559 1.00 89.38 311 LYS A C 1
ATOM 2285 O O . LYS A 1 311 ? -6.450 -5.904 -8.130 1.00 89.38 311 LYS A O 1
ATOM 2290 N N . ILE A 1 312 ? -5.951 -4.788 -6.248 1.00 91.81 312 ILE A N 1
ATOM 2291 C CA . ILE A 1 312 ? -6.119 -5.919 -5.341 1.00 91.81 312 ILE A CA 1
ATOM 2292 C C . ILE A 1 312 ? -7.021 -5.487 -4.190 1.00 91.81 312 ILE A C 1
ATOM 2294 O O . ILE A 1 312 ? -6.747 -4.500 -3.507 1.00 91.81 312 ILE A O 1
ATOM 2298 N N . THR A 1 313 ? -8.113 -6.213 -3.967 1.00 90.44 313 THR A N 1
ATOM 2299 C CA . THR A 1 313 ? -9.044 -5.949 -2.860 1.00 90.44 313 THR A CA 1
ATOM 2300 C C . THR A 1 313 ? -9.282 -7.216 -2.052 1.00 90.44 313 THR A C 1
ATOM 2302 O O . THR A 1 313 ? -9.694 -8.231 -2.601 1.00 90.44 313 THR A O 1
ATOM 2305 N N . ASN A 1 314 ? -9.084 -7.157 -0.740 1.00 91.81 314 ASN A N 1
ATOM 2306 C CA . ASN A 1 314 ? -9.447 -8.229 0.174 1.00 91.81 314 ASN A CA 1
ATOM 2307 C C . ASN A 1 314 ? -10.280 -7.676 1.332 1.00 91.81 314 ASN A C 1
ATOM 2309 O O . ASN A 1 314 ? -9.773 -6.976 2.203 1.00 91.81 314 ASN A O 1
ATOM 2313 N N . ASN A 1 315 ? -11.578 -7.974 1.350 1.00 86.06 315 ASN A N 1
ATOM 2314 C CA . ASN A 1 315 ? -12.486 -7.364 2.323 1.00 86.06 315 ASN A CA 1
ATOM 2315 C C . ASN A 1 315 ? -12.222 -7.811 3.768 1.00 86.06 315 ASN A C 1
ATOM 2317 O O . ASN A 1 315 ? -12.463 -7.030 4.694 1.00 86.06 315 ASN A O 1
ATOM 2321 N N . LEU A 1 316 ? -11.746 -9.044 3.974 1.00 85.75 316 LEU A N 1
ATOM 2322 C CA . LEU A 1 316 ? -11.516 -9.612 5.307 1.00 85.75 316 LEU A CA 1
ATOM 2323 C C . LEU A 1 316 ? -10.087 -10.108 5.527 1.00 85.75 316 LEU A C 1
ATOM 2325 O O . LEU A 1 316 ? -9.557 -9.900 6.618 1.00 85.75 316 LEU A O 1
ATOM 2329 N N . GLY A 1 317 ? -9.508 -10.800 4.548 1.00 88.75 317 GLY A N 1
ATOM 2330 C CA . GLY A 1 317 ? -8.192 -11.424 4.640 1.00 88.75 317 GLY A CA 1
ATOM 2331 C C . GLY A 1 317 ? -7.037 -10.484 4.312 1.00 88.75 317 GLY A C 1
ATOM 2332 O O . GLY A 1 317 ? -7.216 -9.301 4.010 1.00 88.75 317 GLY A O 1
ATOM 2333 N N . SER A 1 318 ? -5.840 -11.043 4.381 1.00 91.50 318 SER A N 1
ATOM 2334 C CA . SER A 1 318 ? -4.575 -10.378 4.098 1.00 91.50 318 SER A CA 1
ATOM 2335 C C . SER A 1 318 ? -4.166 -10.532 2.628 1.00 91.50 318 SER A C 1
ATOM 2337 O O . SER A 1 318 ? -4.681 -11.375 1.891 1.00 91.50 318 SER A O 1
ATOM 2339 N N . ILE A 1 319 ? -3.240 -9.687 2.187 1.00 94.06 319 ILE A N 1
ATOM 2340 C CA . ILE A 1 319 ? -2.577 -9.762 0.884 1.00 94.06 319 ILE A CA 1
ATOM 2341 C C . ILE A 1 319 ? -1.088 -9.952 1.160 1.00 94.06 319 ILE A C 1
ATOM 2343 O O . ILE A 1 319 ? -0.487 -9.137 1.861 1.00 94.06 319 ILE A O 1
ATOM 2347 N N . VAL A 1 320 ? -0.498 -11.010 0.618 1.00 92.88 320 VAL A N 1
ATOM 2348 C CA . VAL A 1 320 ? 0.909 -11.360 0.816 1.00 92.88 320 VAL A CA 1
ATOM 2349 C C . VAL A 1 320 ? 1.576 -11.484 -0.546 1.00 92.88 320 VAL A C 1
ATOM 2351 O O . VAL A 1 320 ? 1.093 -12.202 -1.411 1.00 92.88 320 VAL A O 1
ATOM 2354 N N . ALA A 1 321 ? 2.684 -10.783 -0.746 1.00 91.12 321 ALA A N 1
ATOM 2355 C CA . ALA A 1 321 ? 3.489 -10.872 -1.955 1.00 91.12 321 ALA A CA 1
ATOM 2356 C C . ALA A 1 321 ? 4.947 -11.145 -1.588 1.00 91.12 321 ALA A C 1
ATOM 2358 O O . ALA A 1 321 ? 5.509 -10.477 -0.718 1.00 91.12 321 ALA A O 1
ATOM 2359 N N . SER A 1 322 ? 5.564 -12.116 -2.252 1.00 84.62 322 SER A N 1
ATOM 2360 C CA . SER A 1 322 ? 6.978 -12.468 -2.059 1.00 84.62 322 SER A CA 1
ATOM 2361 C C . SER A 1 322 ? 7.866 -12.016 -3.229 1.00 84.62 322 SER A C 1
ATOM 2363 O O . SER A 1 322 ? 9.091 -11.972 -3.107 1.00 84.62 322 SER A O 1
ATOM 2365 N N . GLN A 1 323 ? 7.250 -11.605 -4.342 1.00 85.00 323 GLN A N 1
ATOM 2366 C CA . GLN A 1 323 ? 7.916 -11.152 -5.565 1.00 85.00 323 GLN A CA 1
ATOM 2367 C C . GLN A 1 323 ? 7.472 -9.752 -5.990 1.00 85.00 323 GLN A C 1
ATOM 2369 O O . GLN A 1 323 ? 6.492 -9.204 -5.491 1.00 85.00 323 GLN A O 1
ATOM 2374 N N . SER A 1 324 ? 8.207 -9.163 -6.935 1.00 83.12 324 SER A N 1
ATOM 2375 C CA . SER A 1 324 ? 7.967 -7.809 -7.441 1.00 83.12 324 SER A CA 1
ATOM 2376 C C . SER A 1 324 ? 6.576 -7.611 -8.053 1.00 83.12 324 SER A C 1
ATOM 2378 O O . SER A 1 324 ? 6.069 -8.451 -8.798 1.00 83.12 324 SER A O 1
ATOM 2380 N N . LEU A 1 325 ? 6.000 -6.437 -7.778 1.00 84.44 325 LEU A N 1
ATOM 2381 C CA . LEU A 1 325 ? 4.715 -5.975 -8.299 1.00 84.44 325 LEU A CA 1
ATOM 2382 C C . LEU A 1 325 ? 4.955 -4.728 -9.157 1.00 84.44 325 LEU A C 1
ATOM 2384 O O . LEU A 1 325 ? 5.013 -3.607 -8.653 1.00 84.44 325 LEU A O 1
ATOM 2388 N N . ASN A 1 326 ? 5.138 -4.932 -10.457 1.00 80.38 326 ASN A N 1
ATOM 2389 C CA . ASN A 1 326 ? 5.559 -3.898 -11.397 1.00 80.38 326 ASN A CA 1
ATOM 2390 C C . ASN A 1 326 ? 4.340 -3.381 -12.161 1.00 80.38 326 ASN A C 1
ATOM 2392 O O . ASN A 1 326 ? 3.938 -3.991 -13.150 1.00 80.38 326 ASN A O 1
ATOM 2396 N N . ALA A 1 327 ? 3.733 -2.279 -11.716 1.00 76.81 327 ALA A N 1
ATOM 2397 C CA . ALA A 1 327 ? 2.578 -1.691 -12.395 1.00 76.81 327 ALA A CA 1
ATOM 2398 C C . ALA A 1 327 ? 2.662 -0.167 -12.524 1.00 76.81 327 ALA A C 1
ATOM 2400 O O . ALA A 1 327 ? 3.289 0.501 -11.693 1.00 76.81 327 ALA A O 1
ATOM 2401 N N . ALA A 1 328 ? 1.986 0.386 -13.542 1.00 71.31 328 ALA A N 1
ATOM 2402 C CA . ALA A 1 328 ? 1.847 1.834 -13.666 1.00 71.31 328 ALA A CA 1
ATOM 2403 C C . ALA A 1 328 ? 1.096 2.384 -12.463 1.00 71.31 328 ALA A C 1
ATOM 2405 O O . ALA A 1 328 ? 1.559 3.327 -11.864 1.00 71.31 328 ALA A O 1
ATOM 2406 N N . THR A 1 329 ? -0.017 1.792 -12.047 1.00 73.69 329 THR A N 1
ATOM 2407 C CA . THR A 1 329 ? -0.726 2.218 -10.835 1.00 73.69 329 THR A CA 1
ATOM 2408 C C . THR A 1 329 ? -1.000 1.003 -9.972 1.00 73.69 329 THR A C 1
ATOM 2410 O O . THR A 1 329 ? -1.422 -0.030 -10.482 1.00 73.69 329 THR A O 1
ATOM 2413 N N . ILE A 1 330 ? -0.769 1.121 -8.664 1.00 77.81 330 ILE A N 1
ATOM 2414 C CA . ILE A 1 330 ? -1.053 0.060 -7.696 1.00 77.81 330 ILE A CA 1
ATOM 2415 C C . ILE A 1 330 ? -2.138 0.549 -6.738 1.00 77.81 330 ILE A C 1
ATOM 2417 O O . ILE A 1 330 ? -2.008 1.604 -6.115 1.00 77.81 330 ILE A O 1
ATOM 2421 N N . GLN A 1 331 ? -3.202 -0.239 -6.619 1.00 80.69 331 GLN A N 1
ATOM 2422 C CA . GLN A 1 331 ? -4.260 -0.091 -5.629 1.00 80.69 331 GLN A CA 1
ATOM 2423 C C . GLN A 1 331 ? -4.367 -1.379 -4.826 1.00 80.69 331 GLN A C 1
ATOM 2425 O O . GLN A 1 331 ? -4.674 -2.437 -5.374 1.00 80.69 331 GLN A O 1
ATOM 2430 N N . MET A 1 332 ? -4.137 -1.290 -3.521 1.00 83.75 332 MET A N 1
ATOM 2431 C CA . MET A 1 332 ? -4.215 -2.436 -2.618 1.00 83.75 332 MET A CA 1
ATOM 2432 C C . MET A 1 332 ? -5.081 -2.084 -1.425 1.00 83.75 332 MET A C 1
ATOM 2434 O O . MET A 1 332 ? -4.803 -1.116 -0.720 1.00 83.75 332 MET A O 1
ATOM 2438 N N . VAL A 1 333 ? -6.139 -2.860 -1.201 1.00 84.75 333 VAL A N 1
ATOM 2439 C CA . VAL A 1 333 ? -7.163 -2.539 -0.204 1.00 84.75 333 VAL A CA 1
ATOM 2440 C C . VAL A 1 333 ? -7.492 -3.777 0.626 1.00 84.75 333 VAL A C 1
ATOM 2442 O O . VAL A 1 333 ? -8.230 -4.645 0.175 1.00 84.75 333 VAL A O 1
ATOM 2445 N N . ALA A 1 334 ? -6.961 -3.843 1.846 1.00 85.62 334 ALA A N 1
ATOM 2446 C CA . ALA A 1 334 ? -7.191 -4.903 2.828 1.00 85.62 334 ALA A CA 1
ATOM 2447 C C . ALA A 1 334 ? -7.653 -4.322 4.184 1.00 85.62 334 ALA A C 1
ATOM 2449 O O . ALA A 1 334 ? -6.919 -4.366 5.168 1.00 85.62 334 ALA A O 1
ATOM 2450 N N . PRO A 1 335 ? -8.856 -3.726 4.290 1.00 75.19 335 PRO A N 1
ATOM 2451 C CA . PRO A 1 335 ? -9.271 -2.949 5.465 1.00 75.19 335 PRO A CA 1
ATOM 2452 C C . PRO A 1 335 ? -9.289 -3.736 6.783 1.00 75.19 335 PRO A C 1
ATOM 2454 O O . PRO A 1 335 ? -9.120 -3.139 7.844 1.00 75.19 335 PRO A O 1
ATOM 2457 N N . ASN A 1 336 ? -9.483 -5.057 6.725 1.00 77.12 336 ASN A N 1
ATOM 2458 C CA . ASN A 1 336 ? -9.569 -5.937 7.896 1.00 77.12 336 ASN A CA 1
ATOM 2459 C C . ASN A 1 336 ? -8.466 -7.017 7.934 1.00 77.12 336 ASN A C 1
ATOM 2461 O O . ASN A 1 336 ? -8.546 -7.944 8.750 1.00 77.12 336 ASN A O 1
ATOM 2465 N N . GLY A 1 337 ? -7.468 -6.904 7.052 1.00 81.44 337 GLY A N 1
ATOM 2466 C CA . GLY A 1 337 ? -6.304 -7.785 6.963 1.00 81.44 337 GLY A CA 1
ATOM 2467 C C . GLY A 1 337 ? -5.015 -6.989 6.776 1.00 81.44 337 GLY A C 1
ATOM 2468 O O . GLY A 1 337 ? -5.029 -5.759 6.745 1.00 81.44 337 GLY A O 1
ATOM 2469 N N . SER A 1 338 ? -3.874 -7.661 6.698 1.00 87.50 338 SER A N 1
ATOM 2470 C CA . SER A 1 338 ? -2.586 -6.999 6.479 1.00 87.50 338 SER A CA 1
ATOM 2471 C C . SER A 1 338 ? -2.203 -6.987 5.002 1.00 87.50 338 SER A C 1
ATOM 2473 O O . SER A 1 338 ? -2.608 -7.853 4.232 1.00 87.50 338 SER A O 1
ATOM 2475 N N . PHE A 1 339 ? -1.397 -6.006 4.603 1.00 91.56 339 PHE A N 1
ATOM 2476 C CA . PHE A 1 339 ? -0.586 -6.111 3.397 1.00 91.56 339 PHE A CA 1
ATOM 2477 C C . PHE A 1 339 ? 0.844 -6.444 3.806 1.00 91.56 339 PHE A C 1
ATOM 2479 O O . PHE A 1 339 ? 1.441 -5.740 4.627 1.00 91.56 339 PHE A O 1
ATOM 2486 N N . VAL A 1 340 ? 1.384 -7.511 3.230 1.00 92.38 340 VAL A N 1
ATOM 2487 C CA . VAL A 1 340 ? 2.734 -7.987 3.499 1.00 92.38 340 VAL A CA 1
ATOM 2488 C C . VAL A 1 340 ? 3.487 -8.120 2.182 1.00 92.38 340 VAL A C 1
ATOM 2490 O O . VAL A 1 340 ? 3.051 -8.827 1.280 1.00 92.38 340 VAL A O 1
ATOM 2493 N N . PHE A 1 341 ? 4.639 -7.468 2.090 1.00 92.06 341 PHE A N 1
ATOM 2494 C CA . PHE A 1 341 ? 5.600 -7.642 1.012 1.00 92.06 341 PHE A CA 1
ATOM 2495 C C . PHE A 1 341 ? 6.914 -8.178 1.588 1.00 92.06 341 PHE A C 1
ATOM 2497 O O . PHE A 1 341 ? 7.574 -7.497 2.378 1.00 92.06 341 PHE A O 1
ATOM 2504 N N . LEU A 1 342 ? 7.288 -9.394 1.196 1.00 87.94 342 LEU A N 1
ATOM 2505 C CA . LEU A 1 342 ? 8.503 -10.093 1.616 1.00 87.94 342 LEU A CA 1
ATOM 2506 C C . LEU A 1 342 ? 9.489 -10.214 0.450 1.00 87.94 342 LEU A C 1
ATOM 2508 O O . LEU A 1 342 ? 9.767 -11.302 -0.045 1.00 87.94 342 LEU A O 1
ATOM 2512 N N . GLY A 1 343 ? 10.038 -9.087 0.013 1.00 84.19 343 GLY A N 1
ATOM 2513 C CA . GLY A 1 343 ? 11.007 -9.040 -1.070 1.00 84.19 343 GLY A CA 1
ATOM 2514 C C . GLY A 1 343 ? 12.351 -9.680 -0.709 1.00 84.19 343 GLY A C 1
ATOM 2515 O O . GLY A 1 343 ? 12.981 -9.359 0.307 1.00 84.19 343 GLY A O 1
ATOM 2516 N N . GLY A 1 344 ? 12.832 -10.551 -1.598 1.00 74.19 344 GLY A N 1
ATOM 2517 C CA . GLY A 1 344 ? 14.168 -11.146 -1.541 1.00 74.19 344 GLY A CA 1
ATOM 2518 C C . GLY A 1 344 ? 15.321 -10.167 -1.799 1.00 74.19 344 GLY A C 1
ATOM 2519 O O . GLY A 1 344 ? 15.147 -8.945 -1.859 1.00 74.19 344 GLY A O 1
ATOM 2520 N N . ILE A 1 345 ? 16.530 -10.711 -1.948 1.00 74.00 345 ILE A N 1
ATOM 2521 C CA . ILE A 1 345 ? 17.740 -9.949 -2.295 1.00 74.00 345 ILE A CA 1
ATOM 2522 C C . ILE A 1 345 ? 17.527 -9.228 -3.631 1.00 74.00 345 ILE A C 1
ATOM 2524 O O . ILE A 1 345 ? 17.029 -9.816 -4.584 1.00 74.00 345 ILE A O 1
ATOM 2528 N N . GLY A 1 346 ? 17.893 -7.946 -3.699 1.00 72.94 346 GLY A N 1
ATOM 2529 C CA . GLY A 1 346 ? 17.766 -7.145 -4.923 1.00 72.94 346 GLY A CA 1
ATOM 2530 C C . GLY A 1 346 ? 16.340 -6.699 -5.267 1.00 72.94 346 GLY A C 1
ATOM 2531 O O . GLY A 1 346 ? 16.151 -6.044 -6.288 1.00 72.94 346 GLY A O 1
ATOM 2532 N N . SER A 1 347 ? 15.347 -6.998 -4.424 1.00 83.25 347 SER A N 1
ATOM 2533 C CA . SER A 1 347 ? 13.971 -6.537 -4.633 1.00 83.25 347 SER A CA 1
ATOM 2534 C C . SER A 1 347 ? 13.853 -5.011 -4.535 1.00 83.25 347 SER A C 1
ATOM 2536 O O . SER A 1 347 ? 14.390 -4.381 -3.617 1.00 83.25 347 SER A O 1
ATOM 2538 N N . PHE A 1 348 ? 13.102 -4.429 -5.470 1.00 84.06 348 PHE A N 1
ATOM 2539 C CA . PHE A 1 348 ? 12.661 -3.037 -5.438 1.00 84.06 348 PHE A CA 1
ATOM 2540 C C . PHE A 1 348 ? 11.154 -3.001 -5.221 1.00 84.06 348 PHE A C 1
ATOM 2542 O O . PHE A 1 348 ? 10.396 -3.586 -5.994 1.00 84.06 348 PHE A O 1
ATOM 2549 N N . TYR A 1 349 ? 10.731 -2.294 -4.179 1.00 87.44 349 TYR A N 1
ATOM 2550 C CA . TYR A 1 349 ? 9.330 -2.017 -3.909 1.00 87.44 349 TYR A CA 1
ATOM 2551 C C . TYR A 1 349 ? 9.046 -0.531 -4.117 1.00 87.44 349 TYR A C 1
ATOM 2553 O O . TYR A 1 349 ? 9.652 0.311 -3.453 1.00 87.44 349 TYR A O 1
ATOM 2561 N N . ASN A 1 350 ? 8.106 -0.205 -5.002 1.00 82.00 350 ASN A N 1
ATOM 2562 C CA . ASN A 1 350 ? 7.599 1.153 -5.186 1.00 82.00 350 ASN A CA 1
ATOM 2563 C C . ASN A 1 350 ? 6.193 1.231 -4.584 1.00 82.00 350 ASN A C 1
ATOM 2565 O O . ASN A 1 350 ? 5.311 0.481 -4.995 1.00 82.00 350 ASN A O 1
ATOM 2569 N N . SER A 1 351 ? 5.967 2.125 -3.615 1.00 75.12 351 SER A N 1
ATOM 2570 C CA . SER A 1 351 ? 4.652 2.235 -2.966 1.00 75.12 351 SER A CA 1
ATOM 2571 C C . SER A 1 351 ? 3.565 2.785 -3.886 1.00 75.12 351 SER A C 1
ATOM 2573 O O . SER A 1 351 ? 2.382 2.640 -3.583 1.00 75.12 351 SER A O 1
ATOM 2575 N N . ASN A 1 352 ? 3.952 3.417 -4.995 1.00 69.44 352 ASN A N 1
ATOM 2576 C CA . ASN A 1 352 ? 3.040 3.933 -5.996 1.00 69.44 352 ASN A CA 1
ATOM 2577 C C . ASN A 1 352 ? 3.749 4.267 -7.312 1.00 69.44 352 ASN A C 1
ATOM 2579 O O . ASN A 1 352 ? 4.664 5.074 -7.299 1.00 69.44 352 ASN A O 1
ATOM 2583 N N . HIS A 1 353 ? 3.231 3.806 -8.449 1.00 68.12 353 HIS A N 1
ATOM 2584 C CA . HIS A 1 353 ? 3.777 4.069 -9.781 1.00 68.12 353 HIS A CA 1
ATOM 2585 C C . HIS A 1 353 ? 5.234 3.616 -9.947 1.00 68.12 353 HIS A C 1
ATOM 2587 O O . HIS A 1 353 ? 6.152 4.068 -9.256 1.00 68.12 353 HIS A O 1
ATOM 2593 N N . ASP A 1 354 ? 5.472 2.756 -10.932 1.00 73.38 354 ASP A N 1
ATOM 2594 C CA . ASP A 1 354 ? 6.838 2.475 -11.345 1.00 73.38 354 ASP A CA 1
ATOM 2595 C C . ASP A 1 354 ? 7.566 3.773 -11.746 1.00 73.38 354 ASP A C 1
ATOM 2597 O O . ASP A 1 354 ? 7.047 4.588 -12.514 1.00 73.38 354 ASP A O 1
ATOM 2601 N N . VAL A 1 355 ? 8.769 3.983 -11.198 1.00 78.69 355 VAL A N 1
ATOM 2602 C CA . VAL A 1 355 ? 9.532 5.222 -11.411 1.00 78.69 355 VAL A CA 1
ATOM 2603 C C . VAL A 1 355 ? 9.826 5.401 -12.892 1.00 78.69 355 VAL A C 1
ATOM 2605 O O . VAL A 1 355 ? 9.661 6.492 -13.422 1.00 78.69 355 VAL A O 1
ATOM 2608 N N . THR A 1 356 ? 10.208 4.340 -13.595 1.00 78.31 356 THR A N 1
ATOM 2609 C CA . THR A 1 356 ? 10.558 4.452 -15.011 1.00 78.31 356 THR A CA 1
ATOM 2610 C C . THR A 1 356 ? 9.337 4.813 -15.861 1.00 78.31 356 THR A C 1
ATOM 2612 O O . THR A 1 356 ? 9.441 5.656 -16.752 1.00 78.31 356 THR A O 1
ATOM 2615 N N . ALA A 1 357 ? 8.157 4.277 -15.526 1.00 72.56 357 ALA A N 1
ATOM 2616 C CA . ALA A 1 357 ? 6.898 4.626 -16.179 1.00 72.56 357 ALA A CA 1
ATOM 2617 C C . ALA A 1 357 ? 6.527 6.108 -15.978 1.00 72.56 357 ALA A C 1
ATOM 2619 O O . ALA A 1 357 ? 6.060 6.754 -16.917 1.00 72.56 357 ALA A O 1
ATOM 2620 N N . GLN A 1 358 ? 6.794 6.688 -14.797 1.00 74.56 358 GLN A N 1
ATOM 2621 C CA . GLN A 1 358 ? 6.557 8.120 -14.537 1.00 74.56 358 GLN A CA 1
ATOM 2622 C C . GLN A 1 358 ? 7.360 9.033 -15.473 1.00 74.56 358 GLN A C 1
ATOM 2624 O O . GLN A 1 358 ? 6.901 10.122 -15.818 1.00 74.56 358 GLN A O 1
ATOM 2629 N N . TRP A 1 359 ? 8.560 8.610 -15.872 1.00 77.69 359 TRP A N 1
ATOM 2630 C CA . TRP A 1 359 ? 9.485 9.417 -16.671 1.00 77.69 359 TRP A CA 1
ATOM 2631 C C . TRP A 1 359 ? 9.553 8.993 -18.141 1.00 77.69 359 TRP A C 1
ATOM 2633 O O . TRP A 1 359 ? 10.255 9.639 -18.914 1.00 77.69 359 TRP A O 1
ATOM 2643 N N . ALA A 1 360 ? 8.777 7.994 -18.570 1.00 73.50 360 ALA A N 1
ATOM 2644 C CA . ALA A 1 360 ? 8.785 7.491 -19.947 1.00 73.50 360 ALA A CA 1
ATOM 2645 C C . ALA A 1 360 ? 8.490 8.579 -21.001 1.00 73.50 360 ALA A C 1
ATOM 2647 O O . ALA A 1 360 ? 9.076 8.568 -22.077 1.00 73.50 360 ALA A O 1
ATOM 2648 N N . GLY A 1 361 ? 7.631 9.561 -20.688 1.00 69.12 361 GLY A N 1
ATOM 2649 C CA . GLY A 1 361 ? 7.341 10.699 -21.578 1.00 69.12 361 GLY A CA 1
ATOM 2650 C C . GLY A 1 361 ? 8.431 11.782 -21.621 1.00 69.12 361 GLY A C 1
ATOM 2651 O O . GLY A 1 361 ? 8.386 12.670 -22.474 1.00 69.12 361 GLY A O 1
ATOM 2652 N N . VAL A 1 362 ? 9.389 11.728 -20.693 1.00 76.25 362 VAL A N 1
ATOM 2653 C CA . VAL A 1 362 ? 10.550 12.627 -20.607 1.00 76.25 362 VAL A CA 1
ATOM 2654 C C . VAL A 1 362 ? 11.813 11.941 -21.122 1.00 76.25 362 VAL A C 1
ATOM 2656 O O . VAL A 1 362 ? 12.704 12.628 -21.594 1.00 76.25 362 VAL A O 1
ATOM 2659 N N . GLN A 1 363 ? 11.901 10.616 -21.060 1.00 81.00 363 GLN A N 1
ATOM 2660 C CA . GLN A 1 363 ? 13.037 9.842 -21.550 1.00 81.00 363 GLN A CA 1
ATOM 2661 C C . GLN A 1 363 ? 13.178 9.947 -23.080 1.00 81.00 363 GLN A C 1
ATOM 2663 O O . GLN A 1 363 ? 12.187 9.969 -23.816 1.00 81.00 363 GLN A O 1
ATOM 2668 N N . TYR A 1 364 ? 14.407 10.018 -23.592 1.00 82.56 364 TYR A N 1
ATOM 2669 C CA . TYR A 1 364 ? 14.718 9.725 -24.988 1.00 82.56 364 TYR A CA 1
ATOM 2670 C C . TYR A 1 364 ? 14.947 8.214 -25.115 1.00 82.56 364 TYR A C 1
ATOM 2672 O O . TYR A 1 364 ? 16.004 7.698 -24.770 1.00 82.56 364 TYR A O 1
ATOM 2680 N N . LYS A 1 365 ? 13.946 7.478 -25.608 1.00 84.12 365 LYS A N 1
ATOM 2681 C CA . LYS A 1 365 ? 14.076 6.043 -25.893 1.00 84.12 365 LYS A CA 1
ATOM 2682 C C . LYS A 1 365 ? 13.527 5.731 -27.288 1.00 84.12 365 LYS A C 1
ATOM 2684 O O . LYS A 1 365 ? 12.319 5.871 -27.490 1.00 84.12 365 LYS A O 1
ATOM 2689 N N . PRO A 1 366 ? 14.376 5.316 -28.248 1.00 82.81 366 PRO A N 1
ATOM 2690 C CA . PRO A 1 366 ? 13.909 4.812 -29.537 1.00 82.81 366 PRO A CA 1
ATOM 2691 C C . PRO A 1 366 ? 12.916 3.656 -29.356 1.00 82.81 366 PRO A C 1
ATOM 2693 O O . PRO A 1 366 ? 13.091 2.808 -28.475 1.00 82.81 366 PRO A O 1
ATOM 2696 N N . ALA A 1 367 ? 11.865 3.623 -30.180 1.00 71.69 367 ALA A N 1
ATOM 2697 C CA . ALA A 1 367 ? 10.853 2.574 -30.112 1.00 71.69 367 ALA A CA 1
ATOM 2698 C C . ALA A 1 367 ? 11.451 1.200 -30.459 1.00 71.69 367 ALA A C 1
ATOM 2700 O O . ALA A 1 367 ? 12.400 1.104 -31.233 1.00 71.69 367 ALA A O 1
ATOM 2701 N N . ASN A 1 368 ? 10.860 0.117 -29.941 1.00 68.19 368 ASN A N 1
ATOM 2702 C CA . ASN A 1 368 ? 11.358 -1.254 -30.143 1.00 68.19 368 ASN A CA 1
ATOM 2703 C C . ASN A 1 368 ? 11.476 -1.673 -31.620 1.00 68.19 368 ASN A C 1
ATOM 2705 O O . ASN A 1 368 ? 12.162 -2.643 -31.920 1.00 68.19 368 ASN A O 1
ATOM 2709 N N . ASN A 1 369 ? 10.785 -0.986 -32.525 1.00 66.12 369 ASN A N 1
ATOM 2710 C CA . ASN A 1 369 ? 10.787 -1.231 -33.963 1.00 66.12 369 ASN A CA 1
ATOM 2711 C C . ASN A 1 369 ? 11.473 -0.119 -34.779 1.00 66.12 369 ASN A C 1
ATOM 2713 O O . ASN A 1 369 ? 11.471 -0.207 -36.002 1.00 66.12 369 ASN A O 1
ATOM 2717 N N . ASP A 1 370 ? 12.040 0.902 -34.126 1.00 73.75 370 ASP A N 1
ATOM 2718 C CA . ASP A 1 370 ? 12.671 2.057 -34.771 1.00 73.75 370 ASP A CA 1
ATOM 2719 C C . ASP A 1 370 ? 14.204 1.960 -34.713 1.00 73.75 370 ASP A C 1
ATOM 2721 O O . ASP A 1 370 ? 14.890 2.709 -34.008 1.00 73.75 370 ASP A O 1
ATOM 2725 N N . THR A 1 371 ? 14.738 0.989 -35.457 1.00 76.69 371 THR A N 1
ATOM 2726 C CA . THR A 1 371 ? 16.179 0.709 -35.538 1.00 76.69 371 THR A CA 1
ATOM 2727 C C . THR A 1 371 ? 16.966 1.927 -36.020 1.00 76.69 371 THR A C 1
ATOM 2729 O O . THR A 1 371 ? 18.036 2.230 -35.487 1.00 76.69 371 THR A O 1
ATOM 2732 N N . LEU A 1 372 ? 16.411 2.674 -36.979 1.00 75.06 372 LEU A N 1
ATOM 2733 C CA . LEU A 1 372 ? 17.083 3.815 -37.583 1.00 75.06 372 LEU A CA 1
ATOM 2734 C C . LEU A 1 372 ? 17.367 4.917 -36.557 1.00 75.06 372 LEU A C 1
ATOM 2736 O O . LEU A 1 372 ? 18.505 5.377 -36.454 1.00 75.06 372 LEU A O 1
ATOM 2740 N N . THR A 1 373 ? 16.377 5.313 -35.751 1.00 78.62 373 THR A N 1
ATOM 2741 C CA . THR A 1 373 ? 16.574 6.329 -34.701 1.00 78.62 373 THR A CA 1
ATOM 2742 C C . THR A 1 373 ? 17.618 5.888 -33.667 1.00 78.62 373 THR A C 1
ATOM 2744 O O . THR A 1 373 ? 18.408 6.710 -33.192 1.00 78.62 373 THR A O 1
ATOM 2747 N N . ALA A 1 374 ? 17.685 4.593 -33.343 1.00 83.12 374 ALA A N 1
ATOM 2748 C CA . ALA A 1 374 ? 18.687 4.055 -32.424 1.00 83.12 374 ALA A CA 1
ATOM 2749 C C . ALA A 1 374 ? 20.112 4.107 -33.002 1.00 83.12 374 ALA A C 1
ATOM 2751 O O . ALA A 1 374 ? 21.029 4.585 -32.329 1.00 83.12 374 ALA A O 1
ATOM 2752 N N . VAL A 1 375 ? 20.298 3.714 -34.268 1.00 81.31 375 VAL A N 1
ATOM 2753 C CA . VAL A 1 375 ? 21.592 3.828 -34.969 1.00 81.31 375 VAL A CA 1
ATOM 2754 C C . VAL A 1 375 ? 22.016 5.296 -35.092 1.00 81.31 375 VAL A C 1
ATOM 2756 O O . VAL A 1 375 ? 23.175 5.629 -34.841 1.00 81.31 375 VAL A O 1
ATOM 2759 N N . MET A 1 376 ? 21.081 6.204 -35.399 1.00 77.81 376 MET A N 1
ATOM 2760 C CA . MET A 1 376 ? 21.349 7.648 -35.458 1.00 77.81 376 MET A CA 1
ATOM 2761 C C . MET A 1 376 ? 21.811 8.213 -34.104 1.00 77.81 376 MET A C 1
ATOM 2763 O O . MET A 1 376 ? 22.695 9.075 -34.066 1.00 77.81 376 MET A O 1
ATOM 2767 N N . ALA A 1 377 ? 21.247 7.733 -32.991 1.00 81.25 377 ALA A N 1
ATOM 2768 C CA . ALA A 1 377 ? 21.663 8.127 -31.645 1.00 81.25 377 ALA A CA 1
ATOM 2769 C C . ALA A 1 377 ? 23.085 7.647 -31.323 1.00 81.25 377 ALA A C 1
ATOM 2771 O O . ALA A 1 377 ? 23.926 8.449 -30.911 1.00 81.25 377 ALA A O 1
ATOM 2772 N N . ALA A 1 378 ? 23.380 6.372 -31.592 1.00 82.94 378 ALA A N 1
ATOM 2773 C CA . ALA A 1 378 ? 24.704 5.793 -31.376 1.00 82.94 378 ALA A CA 1
ATOM 2774 C C . ALA A 1 378 ? 25.784 6.489 -32.222 1.00 82.94 378 ALA A C 1
ATOM 2776 O O . ALA A 1 378 ? 26.828 6.886 -31.701 1.00 82.94 378 ALA A O 1
ATOM 2777 N N . ALA A 1 379 ? 25.498 6.734 -33.504 1.00 76.75 379 ALA A N 1
ATOM 2778 C CA . ALA A 1 379 ? 26.381 7.477 -34.400 1.00 76.75 379 ALA A CA 1
ATOM 2779 C C . ALA A 1 379 ? 26.598 8.926 -33.930 1.00 76.75 379 ALA A C 1
ATOM 2781 O O . ALA A 1 379 ? 27.688 9.482 -34.089 1.00 76.75 379 ALA A O 1
ATOM 2782 N N . THR A 1 380 ? 25.569 9.541 -33.333 1.00 75.88 380 THR A N 1
ATOM 2783 C CA . THR A 1 380 ? 25.676 10.883 -32.754 1.00 75.88 380 THR A CA 1
ATOM 2784 C C . THR A 1 380 ? 26.617 10.932 -31.569 1.00 75.88 380 THR A C 1
ATOM 2786 O O . THR A 1 380 ? 27.445 11.840 -31.514 1.00 75.88 380 THR A O 1
ATOM 2789 N N . PHE A 1 381 ? 26.552 9.940 -30.686 1.00 78.31 381 PHE A N 1
ATOM 2790 C CA . PHE A 1 381 ? 27.465 9.848 -29.557 1.00 78.31 381 PHE A CA 1
ATOM 2791 C C . PHE A 1 381 ? 28.902 9.570 -30.009 1.00 78.31 381 PHE A C 1
ATOM 2793 O O . PHE A 1 381 ? 29.805 10.332 -29.674 1.00 78.31 381 PHE A O 1
ATOM 2800 N N . LEU A 1 382 ? 29.116 8.514 -30.803 1.00 75.81 382 LEU A N 1
ATOM 2801 C CA . LEU A 1 382 ? 30.457 8.059 -31.185 1.00 75.81 382 LEU A CA 1
ATOM 2802 C C . LEU A 1 382 ? 31.229 9.117 -31.978 1.00 75.81 382 LEU A C 1
ATOM 2804 O O . LEU A 1 382 ? 32.420 9.289 -31.749 1.00 75.81 382 LEU A O 1
ATOM 2808 N N . GLY A 1 383 ? 30.551 9.867 -32.852 1.00 68.88 383 GLY A N 1
ATOM 2809 C CA . GLY A 1 383 ? 31.181 10.958 -33.597 1.00 68.88 383 GLY A CA 1
ATOM 2810 C C . GLY A 1 383 ? 31.437 12.236 -32.786 1.00 68.88 383 GLY A C 1
ATOM 2811 O O . GLY A 1 383 ? 32.170 13.094 -33.265 1.00 68.88 383 GLY A O 1
ATOM 2812 N N . ALA A 1 384 ? 30.823 12.400 -31.610 1.00 67.12 384 ALA A N 1
ATOM 2813 C CA . ALA A 1 384 ? 30.999 13.583 -30.760 1.00 67.12 384 ALA A CA 1
ATOM 2814 C C . ALA A 1 384 ? 31.919 13.333 -29.550 1.00 67.12 384 ALA A C 1
ATOM 2816 O O . ALA A 1 384 ? 32.621 14.251 -29.132 1.00 67.12 384 ALA A O 1
ATOM 2817 N N . TYR A 1 385 ? 31.914 12.116 -28.993 1.00 68.56 385 TYR A N 1
ATOM 2818 C CA . TYR A 1 385 ? 32.493 11.814 -27.674 1.00 68.56 385 TYR A CA 1
ATOM 2819 C C . TYR A 1 385 ? 33.348 10.543 -27.606 1.00 68.56 385 TYR A C 1
ATOM 2821 O O . TYR A 1 385 ? 33.804 10.178 -26.524 1.00 68.56 385 TYR A O 1
ATOM 2829 N N . GLY A 1 386 ? 33.551 9.839 -28.717 1.00 62.62 386 GLY A N 1
ATOM 2830 C CA . GLY A 1 386 ? 34.306 8.592 -28.714 1.00 62.62 386 GLY A CA 1
ATOM 2831 C C . GLY A 1 386 ? 35.793 8.735 -28.315 1.00 62.62 386 GLY A C 1
ATOM 2832 O O . GLY A 1 386 ? 36.407 9.784 -28.501 1.00 62.62 386 GLY A O 1
ATOM 2833 N N . GLU A 1 387 ? 36.393 7.655 -27.797 1.00 56.03 387 GLU A N 1
ATOM 2834 C CA . GLU A 1 387 ? 37.818 7.567 -27.426 1.00 56.03 387 GLU A CA 1
ATOM 2835 C C . GLU A 1 387 ? 38.793 7.763 -28.606 1.00 56.03 387 GLU A C 1
ATOM 2837 O O . GLU A 1 387 ? 38.619 7.186 -29.676 1.00 56.03 387 GLU A O 1
ATOM 2842 N N . TYR A 1 388 ? 39.911 8.465 -28.365 1.00 48.88 388 TYR A N 1
ATOM 2843 C CA . TYR A 1 388 ? 40.936 8.788 -29.375 1.00 48.88 388 TYR A CA 1
ATOM 2844 C C . TYR A 1 388 ? 41.588 7.554 -30.046 1.00 48.88 388 TYR A C 1
ATOM 2846 O O . TYR A 1 388 ? 42.084 7.617 -31.160 1.00 48.88 388 TYR A O 1
ATOM 2854 N N . SER A 1 389 ? 41.645 6.397 -29.390 1.00 46.06 389 SER A N 1
ATOM 2855 C CA . SER A 1 389 ? 42.313 5.201 -29.941 1.00 46.06 389 SER A CA 1
ATOM 2856 C C . SER A 1 389 ? 41.378 4.229 -30.664 1.00 46.06 389 SER A C 1
ATOM 2858 O O . SER A 1 389 ? 41.845 3.362 -31.396 1.00 46.06 389 SER A O 1
ATOM 2860 N N . THR A 1 390 ? 40.073 4.328 -30.424 1.00 43.69 390 THR A N 1
ATOM 2861 C CA . THR A 1 390 ? 39.086 3.278 -30.746 1.00 43.69 390 THR A CA 1
ATOM 2862 C C . THR A 1 390 ? 37.796 3.837 -31.335 1.00 43.69 390 THR A C 1
ATOM 2864 O O . THR A 1 390 ? 36.970 3.080 -31.835 1.00 43.69 390 THR A O 1
ATOM 2867 N N . SER A 1 391 ? 37.617 5.154 -31.301 1.00 41.78 391 SER A N 1
ATOM 2868 C CA . SER A 1 391 ? 36.447 5.841 -31.823 1.00 41.78 391 SER A CA 1
ATOM 2869 C C . SER A 1 391 ? 36.861 6.983 -32.748 1.00 41.78 391 SER A C 1
ATOM 2871 O O . SER A 1 391 ? 37.950 7.549 -32.609 1.00 41.78 391 SER A O 1
ATOM 2873 N N . PRO A 1 392 ? 36.008 7.354 -33.704 1.00 42.53 392 PRO A N 1
ATOM 2874 C CA . PRO A 1 392 ? 36.352 8.369 -34.670 1.00 42.53 392 PRO A CA 1
ATOM 2875 C C . PRO A 1 392 ? 36.309 9.747 -33.990 1.00 42.53 392 PRO A C 1
ATOM 2877 O O . PRO A 1 392 ? 35.298 10.150 -33.425 1.00 42.53 392 PRO A O 1
ATOM 2880 N N . HIS A 1 393 ? 37.424 10.471 -34.044 1.00 45.31 393 HIS A N 1
ATOM 2881 C CA . HIS A 1 393 ? 37.612 11.802 -33.461 1.00 45.31 393 HIS A CA 1
ATOM 2882 C C . HIS A 1 393 ? 38.419 12.673 -34.434 1.00 45.31 393 HIS A C 1
ATOM 2884 O O . HIS A 1 393 ? 39.119 12.165 -35.307 1.00 45.31 393 HIS A O 1
ATOM 2890 N N . ILE A 1 394 ? 38.322 13.994 -34.284 1.00 39.34 394 ILE A N 1
ATOM 2891 C CA . ILE A 1 394 ? 39.032 14.974 -35.116 1.00 39.34 394 ILE A CA 1
ATOM 2892 C C . ILE A 1 394 ? 40.434 15.172 -34.513 1.00 39.34 394 ILE A C 1
ATOM 2894 O O . ILE A 1 394 ? 40.582 15.821 -33.478 1.00 39.34 394 ILE A O 1
ATOM 2898 N N . GLY A 1 395 ? 41.460 14.556 -35.106 1.00 34.91 395 GLY A N 1
ATOM 2899 C CA . GLY A 1 395 ? 42.834 14.580 -34.587 1.00 34.91 395 GLY A CA 1
ATOM 2900 C C . GLY A 1 395 ? 43.482 15.974 -34.548 1.00 34.91 395 GLY A C 1
ATOM 2901 O O . GLY A 1 395 ? 43.228 16.832 -35.392 1.00 34.91 395 GLY A O 1
ATOM 2902 N N . ALA A 1 396 ? 44.383 16.196 -33.588 1.00 36.75 396 ALA A N 1
ATOM 2903 C CA . ALA A 1 396 ? 45.176 17.420 -33.474 1.00 36.75 396 ALA A CA 1
ATOM 2904 C C . ALA A 1 396 ? 46.271 17.467 -34.557 1.00 36.75 396 ALA A C 1
ATOM 2906 O O . ALA A 1 396 ? 47.348 16.895 -34.415 1.00 36.75 396 ALA A O 1
ATOM 2907 N N . GLY A 1 397 ? 45.989 18.173 -35.647 1.00 35.44 397 GLY A N 1
ATOM 2908 C CA . GLY A 1 397 ? 46.948 18.525 -36.687 1.00 35.44 397 GLY A CA 1
ATOM 2909 C C . GLY A 1 397 ? 46.464 19.813 -37.332 1.00 35.44 397 GLY A C 1
ATOM 2910 O O . GLY A 1 397 ? 45.319 19.890 -37.759 1.00 35.44 397 GLY A O 1
ATOM 2911 N N . GLY A 1 398 ? 47.279 20.865 -37.318 1.00 36.81 398 GLY A N 1
ATOM 2912 C CA . GLY A 1 398 ? 46.890 22.140 -37.919 1.00 36.81 398 GLY A CA 1
ATOM 2913 C C . GLY A 1 398 ? 46.493 21.938 -39.383 1.00 36.81 398 GLY A C 1
ATOM 2914 O O . GLY A 1 398 ? 47.288 21.402 -40.152 1.00 36.81 398 GLY A O 1
ATOM 2915 N N . ASN A 1 399 ? 45.291 22.410 -39.732 1.00 36.06 399 ASN A N 1
ATOM 2916 C CA . ASN A 1 399 ? 44.612 22.357 -41.036 1.00 36.06 399 ASN A CA 1
ATOM 2917 C C . ASN A 1 399 ? 43.756 21.104 -41.291 1.00 36.06 399 ASN A C 1
ATOM 2919 O O . ASN A 1 399 ? 44.168 20.196 -42.010 1.00 36.06 399 ASN A O 1
ATOM 2923 N N . HIS A 1 400 ? 42.506 21.132 -40.808 1.00 35.97 400 HIS A N 1
ATOM 2924 C CA . HIS A 1 400 ? 41.466 20.167 -41.186 1.00 35.97 400 HIS A CA 1
ATOM 2925 C C . HIS A 1 400 ? 40.260 20.866 -41.831 1.00 35.97 400 HIS A C 1
ATOM 2927 O O . HIS A 1 400 ? 39.767 21.846 -41.273 1.00 35.97 400 HIS A O 1
ATOM 2933 N N . PRO A 1 401 ? 39.742 20.376 -42.973 1.00 33.25 401 PRO A N 1
ATOM 2934 C CA . PRO A 1 401 ? 38.618 20.993 -43.677 1.00 33.25 401 PRO A CA 1
ATOM 2935 C C . PRO A 1 401 ? 37.229 20.504 -43.223 1.00 33.25 401 PRO A C 1
ATOM 2937 O O . PRO A 1 401 ? 36.249 20.871 -43.858 1.00 33.25 401 PRO A O 1
ATOM 2940 N N . TYR A 1 402 ? 37.105 19.706 -42.154 1.00 40.75 402 TYR A N 1
ATOM 2941 C CA . TYR A 1 402 ? 35.831 19.104 -41.721 1.00 40.75 402 TYR A CA 1
ATOM 2942 C C . TYR A 1 402 ? 35.461 19.464 -40.275 1.00 40.75 402 TYR A C 1
ATOM 2944 O O . TYR A 1 402 ? 35.278 18.593 -39.428 1.00 40.75 402 TYR A O 1
ATOM 2952 N N . PHE A 1 403 ? 35.356 20.757 -39.969 1.00 34.19 403 PHE A N 1
ATOM 2953 C CA . PHE A 1 403 ? 34.738 21.192 -38.717 1.00 34.19 403 PHE A CA 1
ATOM 2954 C C . PHE A 1 403 ? 33.217 21.151 -38.857 1.00 34.19 403 PHE A C 1
ATOM 2956 O O . PHE A 1 403 ? 32.650 21.833 -39.709 1.00 34.19 403 PHE A O 1
ATOM 2963 N N . TYR A 1 404 ? 32.546 20.405 -37.984 1.00 35.56 404 TYR A N 1
ATOM 2964 C CA . TYR A 1 404 ? 31.173 20.728 -37.623 1.00 35.56 404 TYR A CA 1
ATOM 2965 C C . TYR A 1 404 ? 31.199 21.286 -36.197 1.00 35.56 404 TYR A C 1
ATOM 2967 O O . TYR A 1 404 ? 31.698 20.605 -35.312 1.00 35.56 404 TYR A O 1
ATOM 2975 N N . TYR A 1 405 ? 30.716 22.529 -36.045 1.00 34.97 405 TYR A N 1
ATOM 2976 C CA . TYR A 1 405 ? 30.577 23.399 -34.854 1.00 34.97 405 TYR A CA 1
ATOM 2977 C C . TYR A 1 405 ? 31.345 24.737 -34.958 1.00 34.97 405 TYR A C 1
ATOM 2979 O O . TYR A 1 405 ? 32.454 24.901 -34.464 1.00 34.97 405 TYR A O 1
ATOM 2987 N N . CYS A 1 406 ? 30.637 25.697 -35.568 1.00 26.75 406 CYS A N 1
ATOM 2988 C CA . CYS A 1 406 ? 30.833 27.151 -35.644 1.00 26.75 406 CYS A CA 1
ATOM 2989 C C . CYS A 1 406 ? 32.093 27.693 -36.352 1.00 26.75 406 CYS A C 1
ATOM 2991 O O . CYS A 1 406 ? 33.231 27.428 -35.980 1.00 26.75 406 CYS A O 1
ATOM 2993 N N . CYS A 1 407 ? 31.861 28.585 -37.316 1.00 27.27 407 CYS A N 1
ATOM 2994 C CA . CYS A 1 407 ? 32.790 29.663 -37.612 1.00 27.27 407 CYS A CA 1
ATOM 2995 C C . CYS A 1 407 ? 32.224 30.925 -36.958 1.00 27.27 407 CYS A C 1
ATOM 2997 O O . CYS A 1 407 ? 31.226 31.468 -37.430 1.00 27.27 407 CYS A O 1
ATOM 2999 N N . VAL A 1 408 ? 32.873 31.398 -35.898 1.00 31.61 408 VAL A N 1
ATOM 3000 C CA . VAL A 1 408 ? 33.192 32.828 -35.869 1.00 31.61 408 VAL A CA 1
ATOM 3001 C C . VAL A 1 408 ? 34.709 32.968 -35.935 1.00 31.61 408 VAL A C 1
ATOM 3003 O O . VAL A 1 408 ? 35.173 33.610 -36.861 1.00 31.61 408 VAL A O 1
ATOM 3006 N N . ASP A 1 409 ? 35.492 32.213 -35.151 1.00 33.88 409 ASP A N 1
ATOM 3007 C CA . ASP A 1 409 ? 36.952 32.407 -35.131 1.00 33.88 409 ASP A CA 1
ATOM 3008 C C . ASP A 1 409 ? 37.756 31.094 -35.029 1.00 33.88 409 ASP A C 1
ATOM 3010 O O . ASP A 1 409 ? 38.466 30.891 -34.055 1.00 33.88 409 ASP A O 1
ATOM 3014 N N . GLY A 1 410 ? 37.629 30.191 -36.012 1.00 34.12 410 GLY A N 1
ATOM 3015 C CA . GLY A 1 410 ? 38.622 29.182 -36.457 1.00 34.12 410 GLY A CA 1
ATOM 3016 C C . GLY A 1 410 ? 39.387 28.255 -35.484 1.00 34.12 410 GLY A C 1
ATOM 3017 O O . GLY A 1 410 ? 40.079 27.377 -35.977 1.00 34.12 410 GLY A O 1
ATOM 3018 N N . ASN A 1 411 ? 39.307 28.403 -34.160 1.00 30.36 411 ASN A N 1
ATOM 3019 C CA . ASN A 1 411 ? 40.199 27.755 -33.188 1.00 30.36 411 ASN A CA 1
ATOM 3020 C C . ASN A 1 411 ? 39.516 27.373 -31.858 1.00 30.36 411 ASN A C 1
ATOM 3022 O O . ASN A 1 411 ? 40.158 26.757 -31.009 1.00 30.36 411 ASN A O 1
ATOM 3026 N N . THR A 1 412 ? 38.242 27.710 -31.638 1.00 30.95 412 THR A N 1
ATOM 3027 C CA . THR A 1 412 ? 37.513 27.352 -30.410 1.00 30.95 412 THR A CA 1
ATOM 3028 C C . THR A 1 412 ? 36.090 26.908 -30.738 1.00 30.95 412 THR A C 1
ATOM 3030 O O . THR A 1 412 ? 35.329 27.626 -31.381 1.00 30.95 412 THR A O 1
ATOM 3033 N N . GLY A 1 413 ? 35.719 25.699 -30.307 1.00 32.78 413 GLY A N 1
ATOM 3034 C CA . GLY A 1 413 ? 34.353 25.201 -30.457 1.00 32.78 413 GLY A CA 1
ATOM 3035 C C . GLY A 1 413 ? 33.401 26.001 -29.571 1.00 32.78 413 GLY A C 1
ATOM 3036 O O . GLY A 1 413 ? 33.475 25.910 -28.347 1.00 32.78 413 GLY A O 1
ATOM 3037 N N . VAL A 1 414 ? 32.509 26.784 -30.178 1.00 31.50 414 VAL A N 1
ATOM 3038 C CA . VAL A 1 414 ? 31.413 27.472 -29.487 1.00 31.50 414 VAL A CA 1
ATOM 3039 C C . VAL A 1 414 ? 30.079 26.925 -29.992 1.00 31.50 414 VAL A C 1
ATOM 3041 O O . VAL A 1 414 ? 29.840 26.783 -31.190 1.00 31.50 414 VAL A O 1
ATOM 3044 N N . GLN A 1 415 ? 29.187 26.614 -29.053 1.00 36.59 415 GLN A N 1
ATOM 3045 C CA . GLN A 1 415 ? 27.821 26.170 -29.309 1.00 36.59 415 GLN A CA 1
ATOM 3046 C C . GLN A 1 415 ? 27.012 27.287 -29.994 1.00 36.59 415 GLN A C 1
ATOM 3048 O O . GLN A 1 415 ? 26.828 28.354 -29.413 1.00 36.59 415 GLN A O 1
ATOM 3053 N N . GLN A 1 416 ? 26.468 27.032 -31.187 1.00 33.69 416 GLN A N 1
ATOM 3054 C CA . GLN A 1 416 ? 25.352 27.810 -31.737 1.00 33.69 416 GLN A CA 1
ATOM 3055 C C . GLN A 1 416 ? 24.262 26.883 -32.276 1.00 33.69 416 GLN A C 1
ATOM 3057 O O . GLN A 1 416 ? 24.543 25.800 -32.792 1.00 33.69 416 GLN A O 1
ATOM 3062 N N . THR A 1 417 ? 23.008 27.315 -32.138 1.00 31.95 417 THR A N 1
ATOM 3063 C CA . THR A 1 417 ? 21.827 26.637 -32.677 1.00 31.95 417 THR A CA 1
ATOM 3064 C C . THR A 1 417 ? 21.921 26.627 -34.201 1.00 31.95 417 THR A C 1
ATOM 3066 O O . THR A 1 417 ? 21.853 27.680 -34.833 1.00 31.95 417 THR A O 1
ATOM 3069 N N . ALA A 1 418 ? 22.087 25.452 -34.809 1.00 34.91 418 ALA A N 1
ATOM 3070 C CA . ALA A 1 418 ? 21.909 25.321 -36.249 1.00 34.91 418 ALA A CA 1
ATOM 3071 C C . ALA A 1 418 ? 20.466 25.729 -36.583 1.00 34.91 418 ALA A C 1
ATOM 3073 O O . ALA A 1 418 ? 19.527 25.222 -35.972 1.00 34.91 418 ALA A O 1
ATOM 3074 N N . ALA A 1 419 ? 20.280 26.653 -37.529 1.00 35.28 419 ALA A N 1
ATOM 3075 C CA . ALA A 1 419 ? 18.947 27.117 -37.925 1.00 35.28 419 ALA A CA 1
ATOM 3076 C C . ALA A 1 419 ? 18.059 25.976 -38.469 1.00 35.28 419 ALA A C 1
ATOM 3078 O O . ALA A 1 419 ? 16.838 26.094 -38.445 1.00 35.28 419 ALA A O 1
ATOM 3079 N N . ASN A 1 420 ? 18.673 24.859 -38.886 1.00 42.62 420 ASN A N 1
ATOM 3080 C CA . ASN A 1 420 ? 18.015 23.642 -39.348 1.00 42.62 420 ASN A CA 1
ATOM 3081 C C . ASN A 1 420 ? 18.538 22.444 -38.526 1.00 42.62 420 ASN A C 1
ATOM 3083 O O . ASN A 1 420 ? 19.746 22.231 -38.443 1.00 42.62 420 ASN A O 1
ATOM 3087 N N . SER A 1 421 ? 17.645 21.646 -37.932 1.00 44.34 421 SER A N 1
ATOM 3088 C CA . SER A 1 421 ? 17.960 20.435 -37.141 1.00 44.34 421 SER A CA 1
ATOM 3089 C C . SER A 1 421 ? 18.494 19.251 -37.971 1.00 44.34 421 SER A C 1
ATOM 3091 O O . SER A 1 421 ? 18.825 18.195 -37.430 1.00 44.34 421 SER A O 1
ATOM 3093 N N . THR A 1 422 ? 18.596 19.428 -39.287 1.00 43.28 422 THR A N 1
ATOM 3094 C CA . THR A 1 422 ? 19.153 18.486 -40.262 1.00 43.28 422 THR A CA 1
ATOM 3095 C C . THR A 1 422 ? 20.591 18.863 -40.585 1.00 43.28 422 THR A C 1
ATOM 3097 O O . THR A 1 422 ? 20.836 19.923 -41.163 1.00 43.28 422 THR A O 1
ATOM 3100 N N . ILE A 1 423 ? 21.542 17.986 -40.269 1.00 46.75 423 ILE A N 1
ATOM 3101 C CA . ILE A 1 423 ? 22.945 18.156 -40.655 1.00 46.75 423 ILE A CA 1
ATOM 3102 C C . ILE A 1 423 ? 23.325 16.952 -41.492 1.00 46.75 423 ILE A C 1
ATOM 3104 O O . ILE A 1 423 ? 23.344 15.820 -41.016 1.00 46.75 423 ILE A O 1
ATOM 3108 N N . PHE A 1 424 ? 23.580 17.203 -42.772 1.00 44.88 424 PHE A N 1
ATOM 3109 C CA . PHE A 1 424 ? 23.851 16.160 -43.743 1.00 44.88 424 PHE A CA 1
ATOM 3110 C C . PHE A 1 424 ? 25.252 15.592 -43.554 1.00 44.88 424 PHE A C 1
ATOM 3112 O O . PHE A 1 424 ? 26.234 16.164 -44.011 1.00 44.88 424 PHE A O 1
ATOM 3119 N N . THR A 1 425 ? 25.325 14.435 -42.910 1.00 46.03 425 THR A N 1
ATOM 3120 C CA . THR A 1 425 ? 26.388 13.460 -43.130 1.00 46.03 425 THR A CA 1
ATOM 3121 C C . THR A 1 425 ? 25.749 12.079 -42.973 1.00 46.03 425 THR A C 1
ATOM 3123 O O . THR A 1 425 ? 25.277 11.741 -41.889 1.00 46.03 425 THR A O 1
ATOM 3126 N N . ALA A 1 426 ? 25.776 11.219 -43.998 1.00 48.16 426 ALA A N 1
ATOM 3127 C CA . ALA A 1 426 ? 26.109 9.838 -43.651 1.00 48.16 426 ALA A CA 1
ATOM 3128 C C . ALA A 1 426 ? 27.470 10.006 -42.983 1.00 48.16 426 ALA A C 1
ATOM 3130 O O . ALA A 1 426 ? 28.348 10.573 -43.631 1.00 48.16 426 ALA A O 1
ATOM 3131 N N . ARG A 1 427 ? 27.585 9.773 -41.669 1.00 50.72 427 ARG A N 1
ATOM 3132 C CA . ARG A 1 427 ? 28.767 10.182 -40.897 1.00 50.72 427 ARG A CA 1
ATOM 3133 C C . ARG A 1 427 ? 29.996 9.442 -41.424 1.00 50.72 427 ARG A C 1
ATOM 3135 O O . ARG A 1 427 ? 30.349 8.427 -40.853 1.00 50.72 427 ARG A O 1
ATOM 3142 N N . MET A 1 428 ? 30.598 9.934 -42.507 1.00 50.34 428 MET A N 1
ATOM 3143 C CA . MET A 1 428 ? 32.012 9.838 -42.806 1.00 50.34 428 MET A CA 1
ATOM 3144 C C . MET A 1 428 ? 32.666 10.834 -41.875 1.00 50.34 428 MET A C 1
ATOM 3146 O O . MET A 1 428 ? 32.728 12.027 -42.170 1.00 50.34 428 MET A O 1
ATOM 3150 N N . LEU A 1 429 ? 33.092 10.356 -40.713 1.00 52.25 429 LEU A N 1
ATOM 3151 C CA . LEU A 1 429 ? 33.971 11.160 -39.888 1.00 52.25 429 LEU A CA 1
ATOM 3152 C C . LEU A 1 429 ? 35.385 10.926 -40.393 1.00 52.25 429 LEU A C 1
ATOM 3154 O O . LEU A 1 429 ? 35.896 9.818 -40.256 1.00 52.25 429 LEU A O 1
ATOM 3158 N N . MET A 1 430 ? 36.000 11.941 -40.996 1.00 52.31 430 MET A N 1
ATOM 3159 C CA . MET A 1 430 ? 37.429 11.897 -41.272 1.00 52.31 430 MET A CA 1
ATOM 3160 C C . MET A 1 430 ? 38.162 11.888 -39.931 1.00 52.31 430 MET A C 1
ATOM 3162 O O . MET A 1 430 ? 38.099 12.856 -39.176 1.00 52.31 430 MET A O 1
ATOM 3166 N N . THR A 1 431 ? 38.827 10.781 -39.634 1.00 52.69 431 THR A N 1
ATOM 3167 C CA . THR A 1 431 ? 39.525 10.577 -38.368 1.00 52.69 431 THR A CA 1
ATOM 3168 C C . THR A 1 431 ? 40.930 11.166 -38.421 1.00 52.69 431 THR A C 1
ATOM 3170 O O . THR A 1 431 ? 41.390 11.777 -37.458 1.00 52.69 431 THR A O 1
ATOM 3173 N N . TYR A 1 432 ? 41.617 11.027 -39.561 1.00 56.81 432 TYR A N 1
ATOM 3174 C CA . TYR A 1 432 ? 43.007 11.450 -39.708 1.00 56.81 432 TYR A CA 1
ATOM 3175 C C . TYR A 1 432 ? 43.446 11.582 -41.179 1.00 56.81 432 TYR A C 1
ATOM 3177 O O . TYR A 1 432 ? 42.934 10.893 -42.063 1.00 56.81 432 TYR A O 1
ATOM 3185 N N . TYR A 1 433 ? 44.422 12.460 -41.434 1.00 56.94 433 TYR A N 1
ATOM 3186 C CA . TYR A 1 433 ? 45.172 12.548 -42.691 1.00 56.94 433 TYR A CA 1
ATOM 3187 C C . TYR A 1 433 ? 46.659 12.679 -42.392 1.00 56.94 433 TYR A C 1
ATOM 3189 O O . TYR A 1 433 ? 47.074 13.562 -41.641 1.00 56.94 433 TYR A O 1
ATOM 3197 N N . ASP A 1 434 ? 47.453 11.806 -43.006 1.00 57.25 434 ASP A N 1
ATOM 3198 C CA . ASP A 1 434 ? 48.906 11.737 -42.816 1.00 57.25 434 ASP A CA 1
ATOM 3199 C C . ASP A 1 434 ? 49.711 12.452 -43.915 1.00 57.25 434 ASP A C 1
ATOM 3201 O O . ASP A 1 434 ? 50.940 12.448 -43.878 1.00 57.25 434 ASP A O 1
ATOM 3205 N N . GLY A 1 435 ? 49.044 13.072 -44.896 1.00 56.31 435 GLY A N 1
ATOM 3206 C CA . GLY A 1 435 ? 49.695 13.645 -46.079 1.00 56.31 435 GLY A CA 1
ATOM 3207 C C . GLY A 1 435 ? 49.624 12.769 -47.338 1.00 56.31 435 GLY A C 1
ATOM 3208 O O . GLY A 1 435 ? 49.958 13.256 -48.417 1.00 56.31 435 GLY A O 1
ATOM 3209 N N . LEU A 1 436 ? 49.194 11.507 -47.226 1.00 62.75 436 LEU A N 1
ATOM 3210 C CA . LEU A 1 436 ? 49.109 10.530 -48.325 1.00 62.75 436 LEU A CA 1
ATOM 3211 C C . LEU A 1 436 ? 47.791 9.732 -48.329 1.00 62.75 436 LEU A C 1
ATOM 3213 O O . LEU A 1 436 ? 47.300 9.347 -49.392 1.00 62.75 436 LEU A O 1
ATOM 3217 N N . SER A 1 437 ? 47.217 9.488 -47.155 1.00 60.22 437 SER A N 1
ATOM 3218 C CA . SER A 1 437 ? 46.068 8.614 -46.938 1.00 60.22 437 SER A CA 1
ATOM 3219 C C . SER A 1 437 ? 44.992 9.311 -46.120 1.00 60.22 437 SER A C 1
ATOM 3221 O O . SER A 1 437 ? 45.293 10.040 -45.173 1.00 60.22 437 SER A O 1
ATOM 3223 N N . LEU A 1 438 ? 43.733 9.049 -46.464 1.00 58.25 438 LEU A N 1
ATOM 3224 C CA . LEU A 1 438 ? 42.578 9.542 -45.726 1.00 58.25 438 LEU A CA 1
ATOM 3225 C C . LEU A 1 438 ? 41.987 8.414 -44.879 1.00 58.25 438 LEU A C 1
ATOM 3227 O O . LEU A 1 438 ? 41.648 7.355 -45.408 1.00 58.25 438 LEU A O 1
ATOM 3231 N N . TYR A 1 439 ? 41.834 8.662 -43.583 1.00 58.66 439 TYR A N 1
ATOM 3232 C CA . TYR A 1 439 ? 41.189 7.742 -42.654 1.00 58.66 439 TYR A CA 1
ATOM 3233 C C . TYR A 1 439 ? 39.798 8.269 -42.309 1.00 58.66 439 TYR A C 1
ATOM 3235 O O . TYR A 1 439 ? 39.633 9.452 -41.998 1.00 58.66 439 TYR A O 1
ATOM 3243 N N . SER A 1 440 ? 38.790 7.403 -42.389 1.00 59.44 440 SER A N 1
ATOM 3244 C CA . SER A 1 440 ? 37.398 7.751 -42.108 1.00 59.44 440 SER A CA 1
ATOM 3245 C C . SER A 1 440 ? 36.642 6.624 -41.404 1.00 59.44 440 SER A C 1
ATOM 3247 O O . SER A 1 440 ? 37.034 5.465 -41.482 1.00 59.44 440 SER A O 1
ATOM 3249 N N . ALA A 1 441 ? 35.543 6.949 -40.728 1.00 62.03 441 ALA A N 1
ATOM 3250 C CA . ALA A 1 441 ? 34.614 5.971 -40.158 1.00 62.03 441 ALA A CA 1
ATOM 3251 C C . ALA A 1 441 ? 33.203 6.191 -40.697 1.00 62.03 441 ALA A C 1
ATOM 3253 O O . ALA A 1 441 ? 32.838 7.343 -40.910 1.00 62.03 441 ALA A O 1
ATOM 3254 N N . ILE A 1 442 ? 32.431 5.113 -40.897 1.00 66.88 442 ILE A N 1
ATOM 3255 C CA . ILE A 1 442 ? 31.085 5.136 -41.488 1.00 66.88 442 ILE A CA 1
ATOM 3256 C C . ILE A 1 442 ? 30.072 4.361 -40.642 1.00 66.88 442 ILE A C 1
ATOM 3258 O O . ILE A 1 442 ? 30.235 3.171 -40.367 1.00 66.88 442 ILE A O 1
ATOM 3262 N N . PHE A 1 443 ? 28.973 5.041 -40.311 1.00 61.56 443 PHE A N 1
ATOM 3263 C CA . PHE A 1 443 ? 27.863 4.503 -39.513 1.00 61.56 443 PHE A CA 1
ATOM 3264 C C . PHE A 1 443 ? 26.658 4.044 -40.348 1.00 61.56 443 PHE A C 1
ATOM 3266 O O . PHE A 1 443 ? 25.877 3.212 -39.894 1.00 61.56 443 PHE A O 1
ATOM 3273 N N . LEU A 1 444 ? 26.508 4.567 -41.569 1.00 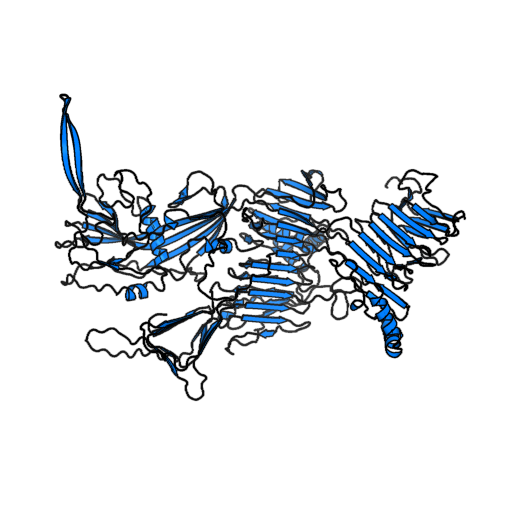61.94 444 LEU A N 1
ATOM 3274 C CA . LEU A 1 444 ? 25.401 4.263 -42.476 1.00 61.94 444 LEU A CA 1
ATOM 3275 C C . LEU A 1 444 ? 25.915 4.105 -43.908 1.00 61.94 444 LEU A C 1
ATOM 3277 O O . LEU A 1 444 ? 26.867 4.787 -44.283 1.00 61.94 444 LEU A O 1
ATOM 3281 N N . PRO A 1 445 ? 25.300 3.239 -44.715 1.00 55.31 445 PRO A N 1
ATOM 3282 C CA . PRO A 1 445 ? 25.694 3.045 -46.107 1.00 55.31 445 PRO A CA 1
ATOM 3283 C C . PRO A 1 445 ? 25.580 4.325 -46.953 1.00 55.31 445 PRO A C 1
ATOM 3285 O O . PRO A 1 445 ? 24.772 5.222 -46.698 1.00 55.31 445 PRO A O 1
ATOM 3288 N N . MET A 1 446 ? 26.416 4.389 -47.988 1.00 52.53 446 MET A N 1
ATOM 3289 C CA . MET A 1 446 ? 26.499 5.469 -48.978 1.00 52.53 446 MET A CA 1
ATOM 3290 C C . MET A 1 446 ? 26.364 4.861 -50.381 1.00 52.53 446 MET A C 1
ATOM 3292 O O . MET A 1 446 ? 26.822 3.746 -50.578 1.00 52.53 446 MET A O 1
ATOM 3296 N N . GLY A 1 447 ? 25.799 5.544 -51.381 1.00 49.06 447 GLY A N 1
ATOM 3297 C CA . GLY A 1 447 ? 25.973 5.156 -52.799 1.00 49.06 447 GLY A CA 1
ATOM 3298 C C . GLY A 1 447 ? 27.288 5.732 -53.359 1.00 49.06 447 GLY A C 1
ATOM 3299 O O . GLY A 1 447 ? 27.683 6.807 -52.928 1.00 49.06 447 GLY A O 1
ATOM 3300 N N . SER A 1 448 ? 28.053 5.153 -54.296 1.00 45.94 448 SER A N 1
ATOM 3301 C CA . SER A 1 448 ? 27.980 3.922 -55.107 1.00 45.94 448 SER A CA 1
ATOM 3302 C C . SER A 1 448 ? 29.393 3.323 -55.334 1.00 45.94 448 SER A C 1
ATOM 3304 O O . SER A 1 448 ? 30.319 4.091 -55.590 1.00 45.94 448 SER A O 1
ATOM 3306 N N . GLY A 1 449 ? 29.520 1.982 -55.359 1.00 44.72 449 GLY A N 1
ATOM 3307 C CA . GLY A 1 449 ? 30.578 1.197 -56.039 1.00 44.72 449 GLY A CA 1
ATOM 3308 C C . GLY A 1 449 ? 31.641 0.463 -55.189 1.00 44.72 449 GLY A C 1
ATOM 3309 O O . GLY A 1 449 ? 32.551 1.095 -54.661 1.00 44.72 449 GLY A O 1
ATOM 3310 N N . ALA A 1 450 ? 31.622 -0.882 -55.166 1.00 41.09 450 ALA A N 1
ATOM 3311 C CA . ALA A 1 450 ? 32.829 -1.686 -54.911 1.00 41.09 450 ALA A CA 1
ATOM 3312 C C . ALA A 1 450 ? 33.630 -1.833 -56.226 1.00 41.09 450 ALA A C 1
ATOM 3314 O O . ALA A 1 450 ? 33.019 -1.911 -57.298 1.00 41.09 450 ALA A O 1
ATOM 3315 N N . PRO A 1 451 ? 34.975 -1.869 -56.200 1.00 37.59 451 PRO A N 1
ATOM 3316 C CA . PRO A 1 451 ? 35.768 -1.879 -57.421 1.00 37.59 451 PRO A CA 1
ATOM 3317 C C . PRO A 1 451 ? 35.620 -3.211 -58.166 1.00 37.59 451 PRO A C 1
ATOM 3319 O O . PRO A 1 451 ? 35.944 -4.266 -57.627 1.00 37.59 451 PRO A O 1
ATOM 3322 N N . GLY A 1 452 ? 35.227 -3.145 -59.441 1.00 41.66 452 GLY A N 1
ATOM 3323 C CA . GLY A 1 452 ? 35.518 -4.200 -60.414 1.00 41.66 452 GLY A CA 1
ATOM 3324 C C . GLY A 1 452 ? 34.307 -4.894 -61.029 1.00 41.66 452 GLY A C 1
ATOM 3325 O O . GLY A 1 452 ? 33.928 -5.968 -60.587 1.00 41.66 452 GLY A O 1
ATOM 3326 N N . ASN A 1 453 ? 33.776 -4.334 -62.124 1.00 34.34 453 ASN A N 1
ATOM 3327 C CA . ASN A 1 453 ? 33.428 -5.112 -63.327 1.00 34.34 453 ASN A CA 1
ATOM 3328 C C . ASN A 1 453 ? 33.148 -4.213 -64.552 1.00 34.34 453 ASN A C 1
ATOM 3330 O O . ASN A 1 453 ? 32.122 -4.334 -65.215 1.00 34.34 453 ASN A O 1
ATOM 3334 N N . GLY A 1 454 ? 34.033 -3.250 -64.837 1.00 42.06 454 GLY A N 1
ATOM 3335 C CA . GLY A 1 454 ? 34.007 -2.478 -66.092 1.00 42.06 454 GLY A CA 1
ATOM 3336 C C . GLY A 1 454 ? 32.796 -1.562 -66.335 1.00 42.06 454 GLY A C 1
ATOM 3337 O O . GLY A 1 454 ? 32.764 -0.888 -67.360 1.00 42.06 454 GLY A O 1
ATOM 3338 N N . ASN A 1 455 ? 31.824 -1.492 -65.421 1.00 43.97 455 ASN A N 1
ATOM 3339 C CA . ASN A 1 455 ? 30.739 -0.517 -65.458 1.00 43.97 455 ASN A CA 1
ATOM 3340 C C . ASN A 1 455 ? 30.912 0.485 -64.300 1.00 43.97 455 ASN A C 1
ATOM 3342 O O . ASN A 1 455 ? 30.675 0.106 -63.152 1.00 43.97 455 ASN A O 1
ATOM 3346 N N . PRO A 1 456 ? 31.291 1.748 -64.576 1.00 40.75 456 PRO A N 1
ATOM 3347 C CA . PRO A 1 456 ? 31.461 2.782 -63.550 1.00 40.75 456 PRO A CA 1
ATOM 3348 C C . PRO A 1 456 ? 30.150 3.183 -62.843 1.00 40.75 456 PRO A C 1
ATOM 3350 O O . PRO A 1 456 ? 30.198 3.925 -61.870 1.00 40.75 456 PRO A O 1
ATOM 3353 N N . ASN A 1 457 ? 28.995 2.673 -63.294 1.00 39.31 457 ASN A N 1
ATOM 3354 C CA . ASN A 1 457 ? 27.658 3.004 -62.790 1.00 39.31 457 ASN A CA 1
ATOM 3355 C C . ASN A 1 457 ? 26.838 1.775 -62.322 1.00 39.31 457 ASN A C 1
ATOM 3357 O O . ASN A 1 457 ? 25.629 1.891 -62.121 1.00 39.31 457 ASN A O 1
ATOM 3361 N N . ALA A 1 458 ? 27.430 0.579 -62.192 1.00 34.50 458 ALA A N 1
ATOM 3362 C CA . ALA A 1 458 ? 26.683 -0.627 -61.800 1.00 34.50 458 ALA A CA 1
ATOM 3363 C C . ALA A 1 458 ? 26.668 -0.853 -60.280 1.00 34.50 458 ALA A C 1
ATOM 3365 O O . ALA A 1 458 ? 27.630 -1.356 -59.705 1.00 34.50 458 ALA A O 1
ATOM 3366 N N . GLY A 1 459 ? 25.529 -0.540 -59.662 1.00 40.81 459 GLY A N 1
ATOM 3367 C CA . GLY A 1 459 ? 25.167 -0.869 -58.282 1.00 40.81 459 GLY A CA 1
ATOM 3368 C C . GLY A 1 459 ? 23.957 -0.030 -57.878 1.00 40.81 459 GLY A C 1
ATOM 3369 O O . GLY A 1 459 ? 24.105 1.149 -57.573 1.00 40.81 459 GLY A O 1
ATOM 3370 N N . SER A 1 460 ? 22.746 -0.584 -57.975 1.00 41.25 460 SER A N 1
ATOM 3371 C CA . SER A 1 460 ? 21.520 0.180 -57.731 1.00 41.25 460 SER A CA 1
ATOM 3372 C C . SER A 1 460 ? 21.337 0.446 -56.240 1.00 41.25 460 SER A C 1
ATOM 3374 O O . SER A 1 460 ? 21.163 -0.494 -55.465 1.00 41.25 460 SER A O 1
ATOM 3376 N N . VAL A 1 461 ? 21.290 1.722 -55.858 1.00 47.81 461 VAL A N 1
ATOM 3377 C CA . VAL A 1 461 ? 20.620 2.147 -54.625 1.00 47.81 461 VAL A CA 1
ATOM 3378 C C . VAL A 1 461 ? 19.197 1.590 -54.684 1.00 47.81 461 VAL A C 1
ATOM 3380 O O . VAL A 1 461 ? 18.485 1.807 -55.668 1.00 47.81 461 VAL A O 1
ATOM 3383 N N . GLY A 1 462 ? 18.779 0.841 -53.664 1.00 50.12 462 GLY A N 1
ATOM 3384 C CA . GLY A 1 462 ? 17.355 0.595 -53.483 1.00 50.12 462 GLY A CA 1
ATOM 3385 C C . GLY A 1 462 ? 16.662 1.950 -53.350 1.00 50.12 462 GLY A C 1
ATOM 3386 O O . GLY A 1 462 ? 17.186 2.827 -52.673 1.00 50.12 462 GLY A O 1
ATOM 3387 N N . SER A 1 463 ? 15.518 2.163 -54.002 1.00 56.66 463 SER A N 1
ATOM 3388 C CA . SER A 1 463 ? 14.736 3.399 -53.826 1.00 56.66 463 SER A CA 1
ATOM 3389 C C . SER A 1 463 ? 14.567 3.748 -52.334 1.00 56.66 463 SER A C 1
ATOM 3391 O O . SER A 1 463 ? 14.645 2.856 -51.491 1.00 56.66 463 SER A O 1
ATOM 3393 N N . VAL A 1 464 ? 14.263 5.003 -51.974 1.00 56.06 464 VAL A N 1
ATOM 3394 C CA . VAL A 1 464 ? 13.932 5.370 -50.574 1.00 56.06 464 VAL A CA 1
ATOM 3395 C C . VAL A 1 464 ? 12.926 4.386 -49.953 1.00 56.06 464 VAL A C 1
ATOM 3397 O O . VAL A 1 464 ? 13.053 4.017 -48.790 1.00 56.06 464 VAL A O 1
ATOM 3400 N N . ALA A 1 465 ? 11.981 3.884 -50.755 1.00 57.25 465 ALA A N 1
ATOM 3401 C CA . ALA A 1 465 ? 11.028 2.856 -50.351 1.00 57.25 465 ALA A CA 1
ATOM 3402 C C . ALA A 1 465 ? 11.674 1.482 -50.069 1.00 57.25 465 ALA A C 1
ATOM 3404 O O . ALA A 1 465 ? 11.276 0.799 -49.131 1.00 57.25 465 ALA A O 1
ATOM 3405 N N . THR A 1 466 ? 12.682 1.076 -50.840 1.00 58.81 466 THR A N 1
ATOM 3406 C CA . THR A 1 466 ? 13.463 -0.152 -50.611 1.00 58.81 466 THR A CA 1
ATOM 3407 C C . THR A 1 466 ? 14.297 -0.052 -49.335 1.00 58.81 466 THR A C 1
ATOM 3409 O O . THR A 1 466 ? 14.323 -0.997 -48.556 1.00 58.81 466 THR A O 1
ATOM 3412 N N . LEU A 1 467 ? 14.922 1.101 -49.087 1.00 58.66 467 LEU A N 1
ATOM 3413 C CA . LEU A 1 467 ? 15.673 1.351 -47.853 1.00 58.66 467 LEU A CA 1
ATOM 3414 C C . LEU A 1 467 ? 14.751 1.351 -46.629 1.00 58.66 467 LEU A C 1
ATOM 3416 O O . LEU A 1 467 ? 15.049 0.709 -45.627 1.00 58.66 467 LEU A O 1
ATOM 3420 N N . ALA A 1 468 ? 13.580 1.982 -46.745 1.00 58.09 468 ALA A N 1
ATOM 3421 C CA . ALA A 1 468 ? 12.552 1.954 -45.706 1.00 58.09 468 ALA A CA 1
ATOM 3422 C C . ALA A 1 468 ? 12.015 0.538 -45.446 1.00 58.09 468 ALA A C 1
ATOM 3424 O O . ALA A 1 468 ? 11.702 0.194 -44.310 1.00 58.09 468 ALA A O 1
ATOM 3425 N N . ALA A 1 469 ? 11.932 -0.307 -46.476 1.00 57.78 469 ALA A N 1
ATOM 3426 C CA . ALA A 1 469 ? 11.532 -1.701 -46.318 1.00 57.78 469 ALA A CA 1
ATOM 3427 C C . ALA A 1 469 ? 12.587 -2.548 -45.582 1.00 57.78 469 ALA A C 1
ATOM 3429 O O . ALA A 1 469 ? 12.212 -3.486 -44.883 1.00 57.78 469 ALA A O 1
ATOM 3430 N N . MET A 1 470 ? 13.878 -2.222 -45.722 1.00 57.41 470 MET A N 1
ATOM 3431 C CA . MET A 1 470 ? 14.980 -2.922 -45.045 1.00 57.41 470 MET A CA 1
ATOM 3432 C C . MET A 1 470 ? 15.146 -2.505 -43.577 1.00 57.41 470 MET A C 1
ATOM 3434 O O . MET A 1 470 ? 15.428 -3.358 -42.745 1.00 57.41 470 MET A O 1
ATOM 3438 N N . GLU A 1 471 ? 14.944 -1.224 -43.252 1.00 55.03 471 GLU A N 1
ATOM 3439 C CA . GLU A 1 471 ? 15.040 -0.689 -41.878 1.00 55.03 471 GLU A CA 1
ATOM 3440 C C . GLU A 1 471 ? 13.820 -1.031 -41.004 1.00 55.03 471 GLU A C 1
ATOM 3442 O O . GLU A 1 471 ? 13.871 -0.951 -39.776 1.00 55.03 471 GLU A O 1
ATOM 3447 N N . GLY A 1 472 ? 12.705 -1.417 -41.629 1.00 52.62 472 GLY A N 1
ATOM 3448 C CA . GLY A 1 472 ? 11.436 -1.597 -40.937 1.00 52.62 472 GLY A CA 1
ATOM 3449 C C . GLY A 1 472 ? 10.747 -0.260 -40.613 1.00 52.62 472 GLY A C 1
ATOM 3450 O O . GLY A 1 472 ? 11.083 0.786 -41.166 1.00 52.62 472 GLY A O 1
ATOM 3451 N N . PRO A 1 473 ? 9.698 -0.270 -39.777 1.00 53.91 473 PRO A N 1
ATOM 3452 C CA . PRO A 1 473 ? 8.929 0.931 -39.446 1.00 53.91 473 PRO A CA 1
ATOM 3453 C C . PRO A 1 473 ? 9.733 1.921 -38.581 1.00 53.91 473 PRO A C 1
ATOM 3455 O O . PRO A 1 473 ? 9.725 1.836 -37.359 1.00 53.91 473 PRO A O 1
ATOM 3458 N N . THR A 1 474 ? 10.362 2.901 -39.227 1.00 54.41 474 THR A N 1
ATOM 3459 C CA . THR A 1 474 ? 11.077 4.024 -38.591 1.00 54.41 474 THR A CA 1
ATOM 3460 C C . THR A 1 474 ? 10.181 5.259 -38.419 1.00 54.41 474 THR A C 1
ATOM 3462 O O . THR A 1 474 ? 9.306 5.527 -39.250 1.00 54.41 474 THR A O 1
ATOM 3465 N N . VAL A 1 475 ? 10.403 6.036 -37.350 1.00 58.62 475 VAL A N 1
ATOM 3466 C CA . VAL A 1 475 ? 9.724 7.330 -37.119 1.00 58.62 475 VAL A CA 1
ATOM 3467 C C . VAL A 1 475 ? 10.389 8.459 -37.918 1.00 58.62 475 VAL A C 1
ATOM 3469 O O . VAL A 1 475 ? 9.746 9.459 -38.243 1.00 58.62 475 VAL A O 1
ATOM 3472 N N . GLN A 1 476 ? 11.665 8.300 -38.281 1.00 61.81 476 GLN A N 1
ATOM 3473 C CA . GLN A 1 476 ? 12.417 9.274 -39.067 1.00 61.81 476 GLN A CA 1
ATOM 3474 C C . GLN A 1 476 ? 12.290 8.986 -40.573 1.00 61.81 476 GLN A C 1
ATOM 3476 O O . GLN A 1 476 ? 12.496 7.847 -41.010 1.00 61.81 476 GLN A O 1
ATOM 3481 N N . PRO A 1 477 ? 11.973 9.998 -41.404 1.00 61.56 477 PRO A N 1
ATOM 3482 C CA . PRO A 1 477 ? 11.934 9.818 -42.846 1.00 61.56 477 PRO A CA 1
ATOM 3483 C C . PRO A 1 477 ? 13.347 9.565 -43.377 1.00 61.56 477 PRO A C 1
ATOM 3485 O O . PRO A 1 477 ? 14.267 10.351 -43.146 1.00 61.56 477 PRO A O 1
ATOM 3488 N N . ILE A 1 478 ? 13.511 8.479 -44.132 1.00 61.91 478 ILE A N 1
ATOM 3489 C CA . ILE A 1 478 ? 14.745 8.234 -44.875 1.00 61.91 478 ILE A CA 1
ATOM 3490 C C . ILE A 1 478 ? 14.789 9.240 -46.020 1.00 61.91 478 ILE A C 1
ATOM 3492 O O . ILE A 1 478 ? 13.969 9.195 -46.935 1.00 61.91 478 ILE A O 1
ATOM 3496 N N . SER A 1 479 ? 15.746 10.159 -45.958 1.00 61.53 479 SER A N 1
ATOM 3497 C CA . SER A 1 479 ? 16.022 11.094 -47.041 1.00 61.53 479 SER A CA 1
ATOM 3498 C C . SER A 1 479 ? 17.352 10.738 -47.683 1.00 61.53 479 SER A C 1
ATOM 3500 O O . SER A 1 479 ? 18.365 10.592 -46.998 1.00 61.53 479 SER A O 1
ATOM 3502 N N . THR A 1 480 ? 17.343 10.601 -49.004 1.00 59.81 480 THR A N 1
ATOM 3503 C CA . THR A 1 480 ? 18.552 10.474 -49.815 1.00 59.81 480 THR A CA 1
ATOM 3504 C C . THR A 1 480 ? 18.750 11.780 -50.561 1.00 59.81 480 THR A C 1
ATOM 3506 O O . THR A 1 480 ? 17.855 12.195 -51.299 1.00 59.81 480 THR A O 1
ATOM 3509 N N . ALA A 1 481 ? 19.909 12.411 -50.411 1.00 55.50 481 ALA A N 1
ATOM 3510 C CA . ALA A 1 481 ? 20.243 13.599 -51.187 1.00 55.50 481 ALA A CA 1
ATOM 3511 C C . ALA A 1 481 ? 21.430 13.309 -52.120 1.00 55.50 481 ALA A C 1
ATOM 3513 O O . ALA A 1 481 ? 22.390 12.658 -51.690 1.00 55.50 481 ALA A O 1
ATOM 3514 N N . PRO A 1 482 ? 21.370 13.755 -53.390 1.00 54.19 482 PRO A N 1
ATOM 3515 C CA . PRO A 1 482 ? 22.512 13.692 -54.291 1.00 54.19 482 PRO A CA 1
ATOM 3516 C C . PRO A 1 482 ? 23.611 14.640 -53.800 1.00 54.19 482 PRO A C 1
ATOM 3518 O O . PRO A 1 482 ? 23.334 15.775 -53.404 1.00 54.19 482 PRO A O 1
ATOM 3521 N N . TRP A 1 483 ? 24.861 14.187 -53.827 1.00 51.59 483 TRP A N 1
ATOM 3522 C CA . TRP A 1 483 ? 25.999 14.988 -53.378 1.00 51.59 483 TRP A CA 1
ATOM 3523 C C . TRP A 1 483 ? 26.757 15.587 -54.566 1.00 51.59 483 TRP A C 1
ATOM 3525 O O . TRP A 1 483 ? 27.675 14.974 -55.109 1.00 51.59 483 TRP A O 1
ATOM 3535 N N . GLU A 1 484 ? 26.420 16.825 -54.929 1.00 54.72 484 GLU A N 1
ATOM 3536 C CA . GLU A 1 484 ? 27.180 17.635 -55.885 1.00 54.72 484 GLU A CA 1
ATOM 3537 C C . GLU A 1 484 ? 27.834 18.828 -55.177 1.00 54.72 484 GLU A C 1
ATOM 3539 O O . GLU A 1 484 ? 27.356 19.301 -54.144 1.00 54.72 484 GLU A O 1
ATOM 3544 N N . ARG A 1 485 ? 28.921 19.357 -55.758 1.00 52.91 485 ARG A N 1
ATOM 3545 C CA . ARG A 1 485 ? 29.714 20.484 -55.216 1.00 52.91 485 ARG A CA 1
ATOM 3546 C C . ARG A 1 485 ? 28.871 21.682 -54.735 1.00 52.91 485 ARG A C 1
ATOM 3548 O O . ARG A 1 485 ? 29.279 22.379 -53.812 1.00 52.91 485 ARG A O 1
ATOM 3555 N N . ASN A 1 486 ? 27.711 21.924 -55.349 1.00 54.31 486 ASN A N 1
ATOM 3556 C CA . ASN A 1 486 ? 26.879 23.101 -55.086 1.00 54.31 486 ASN A CA 1
ATOM 3557 C C . ASN A 1 486 ? 25.562 22.798 -54.345 1.00 54.31 486 ASN A C 1
ATOM 3559 O O . ASN A 1 486 ? 24.794 23.726 -54.098 1.00 54.31 486 ASN A O 1
ATOM 3563 N N . THR A 1 487 ? 25.277 21.539 -53.981 1.00 52.84 487 THR A N 1
ATOM 3564 C CA . THR A 1 487 ? 23.969 21.139 -53.417 1.00 52.84 487 THR A CA 1
ATOM 3565 C C . THR A 1 487 ? 23.598 21.918 -52.144 1.00 52.84 487 THR A C 1
ATOM 3567 O O . THR A 1 487 ? 22.419 22.148 -51.887 1.00 52.84 487 THR A O 1
ATOM 3570 N N . TYR A 1 488 ? 24.588 22.376 -51.368 1.00 49.81 488 TYR A N 1
ATOM 3571 C CA . TYR A 1 488 ? 24.389 23.038 -50.069 1.00 49.81 488 TYR A CA 1
ATOM 3572 C C . TYR A 1 488 ? 25.035 24.429 -49.965 1.00 49.81 488 TYR A C 1
ATOM 3574 O O . TYR A 1 488 ? 25.220 24.961 -48.866 1.00 49.81 488 TYR A O 1
ATOM 3582 N N . THR A 1 489 ? 25.380 25.051 -51.096 1.00 50.47 489 THR A N 1
ATOM 3583 C CA . THR A 1 489 ? 25.963 26.399 -51.111 1.00 50.47 489 THR A CA 1
ATOM 3584 C C . THR A 1 489 ? 25.025 27.398 -50.416 1.00 50.47 489 THR A C 1
ATOM 3586 O O . THR A 1 489 ? 23.852 27.504 -50.760 1.00 50.47 489 THR A O 1
ATOM 3589 N N . GLY A 1 490 ? 25.535 28.129 -49.418 1.00 47.03 490 GLY A N 1
ATOM 3590 C CA . GLY A 1 490 ? 24.758 29.105 -48.637 1.00 47.03 490 GLY A CA 1
ATOM 3591 C C . GLY A 1 490 ? 24.070 28.557 -47.377 1.00 47.03 490 GLY A C 1
ATOM 3592 O O . GLY A 1 490 ? 23.505 29.342 -46.624 1.00 47.03 490 GLY A O 1
ATOM 3593 N N . GLN A 1 491 ? 24.156 27.250 -47.096 1.00 46.28 491 GLN A N 1
ATOM 3594 C CA . GLN A 1 491 ? 23.601 26.624 -45.879 1.00 46.28 491 GLN A CA 1
ATOM 3595 C C . GLN A 1 491 ? 24.591 26.604 -44.691 1.00 46.28 491 GLN A C 1
ATOM 3597 O O . GLN A 1 491 ? 24.320 25.983 -43.670 1.00 46.28 491 GLN A O 1
ATOM 3602 N N . GLY A 1 492 ? 25.764 27.239 -44.814 1.00 46.03 492 GLY A N 1
ATOM 3603 C CA . GLY A 1 492 ? 26.812 27.232 -43.777 1.00 46.03 492 GLY A CA 1
ATOM 3604 C C . GLY A 1 492 ? 27.589 25.912 -43.647 1.00 46.03 492 GLY A C 1
ATOM 3605 O O . GLY A 1 492 ? 28.468 25.805 -42.799 1.00 46.03 492 GLY A O 1
ATOM 3606 N N . VAL A 1 493 ? 27.306 24.927 -44.507 1.00 43.28 493 VAL A N 1
ATOM 3607 C CA . VAL A 1 493 ? 27.884 23.569 -44.502 1.00 43.28 493 VAL A CA 1
ATOM 3608 C C . VAL A 1 493 ? 28.997 23.452 -45.556 1.00 43.28 493 VAL A C 1
ATOM 3610 O O . VAL A 1 493 ? 28.968 22.563 -46.390 1.00 43.28 493 VAL A O 1
ATOM 3613 N N . PHE A 1 494 ? 29.974 24.364 -45.531 1.00 49.69 494 PHE A N 1
ATOM 3614 C CA . PHE A 1 494 ? 31.056 24.524 -46.524 1.00 49.69 494 PHE A CA 1
ATOM 3615 C C . PHE A 1 494 ? 30.670 25.265 -47.822 1.00 49.69 494 PHE A C 1
ATOM 3617 O O . PHE A 1 494 ? 29.817 24.857 -48.605 1.00 49.69 494 PHE A O 1
ATOM 3624 N N . SER A 1 495 ? 31.385 26.357 -48.082 1.00 46.25 495 SER A N 1
ATOM 3625 C CA . SER A 1 495 ? 31.614 26.936 -49.411 1.00 46.25 495 SER A CA 1
ATOM 3626 C C . SER A 1 495 ? 33.118 26.889 -49.673 1.00 46.25 495 SER A C 1
ATOM 3628 O O . SER A 1 495 ? 33.884 26.820 -48.713 1.00 46.25 495 SER A O 1
ATOM 3630 N N . ASN A 1 496 ? 33.571 26.945 -50.929 1.00 50.09 496 ASN A N 1
ATOM 3631 C CA . ASN A 1 496 ? 34.984 27.236 -51.184 1.00 50.09 496 ASN A CA 1
ATOM 3632 C C . ASN A 1 496 ? 35.299 28.578 -50.519 1.00 50.09 496 ASN A C 1
ATOM 3634 O O . ASN A 1 496 ? 34.790 29.614 -50.950 1.00 50.09 496 ASN A O 1
ATOM 3638 N N . THR A 1 497 ? 36.073 28.546 -49.440 1.00 48.94 497 THR A N 1
ATOM 3639 C CA . THR A 1 497 ? 36.357 29.740 -48.651 1.00 48.94 497 THR A CA 1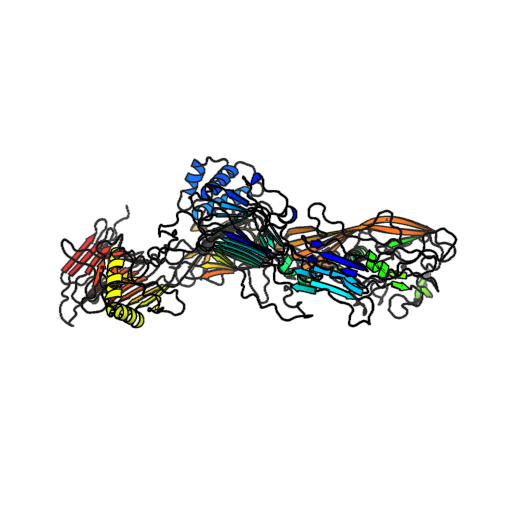
ATOM 3640 C C . THR A 1 497 ? 37.780 30.144 -48.961 1.00 48.94 497 THR A C 1
ATOM 3642 O O . THR A 1 497 ? 38.741 29.472 -48.583 1.00 48.94 497 THR A O 1
ATOM 3645 N N . THR A 1 498 ? 37.908 31.232 -49.706 1.00 53.06 498 THR A N 1
ATOM 3646 C CA . THR A 1 498 ? 39.177 31.926 -49.869 1.00 53.06 498 THR A CA 1
ATOM 3647 C C . THR A 1 498 ? 39.331 32.862 -48.685 1.00 53.06 498 THR A C 1
ATOM 3649 O O . THR A 1 498 ? 38.493 33.741 -48.489 1.00 53.06 498 THR A O 1
ATOM 3652 N N . TYR A 1 499 ? 40.368 32.651 -47.880 1.00 49.50 499 TYR A N 1
ATOM 3653 C CA . TYR A 1 499 ? 40.713 33.568 -46.805 1.00 49.50 499 TYR A CA 1
ATOM 3654 C C . TYR A 1 499 ? 42.131 34.085 -47.003 1.00 49.50 499 TYR A C 1
ATOM 3656 O O . TYR A 1 499 ? 43.047 33.354 -47.397 1.00 49.50 499 TYR A O 1
ATOM 3664 N N . ASP A 1 500 ? 42.283 35.372 -46.733 1.00 64.75 500 ASP A N 1
ATOM 3665 C CA . ASP A 1 500 ? 43.576 36.020 -46.681 1.00 64.75 500 ASP A CA 1
ATOM 3666 C C . ASP A 1 500 ? 44.084 35.945 -45.242 1.00 64.75 500 ASP A C 1
ATOM 3668 O O . ASP A 1 500 ? 43.375 36.308 -44.301 1.00 64.75 500 ASP A O 1
ATOM 3672 N N . TYR A 1 501 ? 45.310 35.473 -45.053 1.00 51.75 501 TYR A N 1
ATOM 3673 C CA . TYR A 1 501 ? 45.992 35.529 -43.770 1.00 51.75 501 TYR A CA 1
ATOM 3674 C C . TYR A 1 501 ? 47.370 36.127 -43.928 1.00 51.75 501 TYR A C 1
ATOM 3676 O O . TYR A 1 501 ? 48.053 35.953 -44.933 1.00 51.75 501 TYR A O 1
ATOM 3684 N N . THR A 1 502 ? 47.798 36.835 -42.901 1.00 63.03 502 THR A N 1
ATOM 3685 C CA . THR A 1 502 ? 49.052 37.560 -42.938 1.00 63.03 502 THR A CA 1
ATOM 3686 C C . THR A 1 502 ? 50.055 36.865 -42.037 1.00 63.03 502 THR A C 1
ATOM 3688 O O . THR A 1 502 ? 49.791 36.672 -40.852 1.00 63.03 502 THR A O 1
ATOM 3691 N N . THR A 1 503 ? 51.213 36.492 -42.577 1.00 50.34 503 THR A N 1
ATOM 3692 C CA . THR A 1 503 ? 52.341 36.046 -41.757 1.00 50.34 503 THR A CA 1
ATOM 3693 C C . THR A 1 503 ? 53.335 37.179 -41.622 1.00 50.34 503 THR A C 1
ATOM 3695 O O . THR A 1 503 ? 53.662 37.867 -42.586 1.00 50.34 503 THR A O 1
ATOM 3698 N N . THR A 1 504 ? 53.817 37.385 -40.405 1.00 65.88 504 THR A N 1
ATOM 3699 C CA . THR A 1 504 ? 54.807 38.414 -40.120 1.00 65.88 504 THR A CA 1
ATOM 3700 C C . THR A 1 504 ? 56.058 37.723 -39.611 1.00 65.88 504 THR A C 1
ATOM 3702 O O . THR A 1 504 ? 56.029 37.094 -38.555 1.00 65.88 504 THR A O 1
ATOM 3705 N N . SER A 1 505 ? 57.146 37.808 -40.370 1.00 57.28 505 SER A N 1
ATOM 3706 C CA . SER A 1 505 ? 58.440 37.249 -39.986 1.00 57.28 505 SER A CA 1
ATOM 3707 C C . SER A 1 505 ? 59.451 38.367 -39.803 1.00 57.28 505 SER A C 1
ATOM 3709 O O . SER A 1 505 ? 59.619 39.200 -40.695 1.00 57.28 505 SER A O 1
ATOM 3711 N N . THR A 1 506 ? 60.145 38.364 -38.671 1.00 67.25 506 THR A N 1
ATOM 3712 C CA . THR A 1 506 ? 61.214 39.320 -38.384 1.00 67.25 506 THR A CA 1
ATOM 3713 C C . THR A 1 506 ? 62.559 38.628 -38.533 1.00 67.25 506 THR A C 1
ATOM 3715 O O . THR A 1 506 ? 62.783 37.576 -37.933 1.00 67.25 506 THR A O 1
ATOM 3718 N N . ASP A 1 507 ? 63.444 39.191 -39.354 1.00 69.88 507 ASP A N 1
ATOM 3719 C CA . ASP A 1 507 ? 64.796 38.663 -39.503 1.00 69.88 507 ASP A CA 1
ATOM 3720 C C . ASP A 1 507 ? 65.665 38.968 -38.270 1.00 69.88 507 ASP A C 1
ATOM 3722 O O . ASP A 1 507 ? 65.312 39.750 -37.382 1.00 69.88 507 ASP A O 1
ATOM 3726 N N . ALA A 1 508 ? 66.840 38.342 -38.211 1.00 53.31 508 ALA A N 1
ATOM 3727 C CA . ALA A 1 508 ? 67.774 38.497 -37.098 1.00 53.31 508 ALA A CA 1
ATOM 3728 C C . ALA A 1 508 ? 68.358 39.923 -36.964 1.00 53.31 508 ALA A C 1
ATOM 3730 O O . ALA A 1 508 ? 69.080 40.196 -36.005 1.00 53.31 508 ALA A O 1
ATOM 3731 N N . GLN A 1 509 ? 68.068 40.830 -37.904 1.00 66.44 509 GLN A N 1
ATOM 3732 C CA . GLN A 1 509 ? 68.461 42.240 -37.880 1.00 66.44 509 GLN A CA 1
ATOM 3733 C C . GLN A 1 509 ? 67.304 43.159 -37.445 1.00 66.44 509 GLN A C 1
ATOM 3735 O O . GLN A 1 509 ? 67.488 44.373 -37.366 1.00 66.44 509 GLN A O 1
ATOM 3740 N N . GLY A 1 510 ? 66.138 42.595 -37.108 1.00 58.88 510 GLY A N 1
ATOM 3741 C CA . GLY A 1 510 ? 64.965 43.330 -36.636 1.00 58.88 510 GLY A CA 1
ATOM 3742 C C . GLY A 1 510 ? 64.046 43.830 -37.752 1.00 58.88 510 GLY A C 1
ATOM 3743 O O . GLY A 1 510 ? 63.073 44.529 -37.462 1.00 58.88 510 GLY A O 1
ATOM 3744 N N . ASN A 1 511 ? 64.301 43.472 -39.016 1.00 68.69 511 ASN A N 1
ATOM 3745 C CA . ASN A 1 511 ? 63.427 43.864 -40.117 1.00 68.69 511 ASN A CA 1
ATOM 3746 C C . ASN A 1 511 ? 62.222 42.937 -40.160 1.00 68.69 511 ASN A C 1
ATOM 3748 O O . ASN A 1 511 ? 62.356 41.722 -40.278 1.00 68.69 511 ASN A O 1
ATOM 3752 N N . THR A 1 512 ? 61.035 43.523 -40.070 1.00 72.25 512 THR A N 1
ATOM 3753 C CA . THR A 1 512 ? 59.783 42.776 -40.037 1.00 72.25 512 THR A CA 1
ATOM 3754 C C . THR A 1 512 ? 59.141 42.795 -41.418 1.00 72.25 512 THR A C 1
ATOM 3756 O O . THR A 1 512 ? 58.808 43.861 -41.931 1.00 72.25 512 THR A O 1
ATOM 3759 N N . VAL A 1 513 ? 58.988 41.617 -42.022 1.00 67.94 513 VAL A N 1
ATOM 3760 C CA . VAL A 1 513 ? 58.315 41.426 -43.309 1.00 67.94 513 VAL A CA 1
ATOM 3761 C C . VAL A 1 513 ? 56.950 40.810 -43.057 1.00 67.94 513 VAL A C 1
ATOM 3763 O O . VAL A 1 513 ? 56.834 39.721 -42.498 1.00 67.94 513 VAL A O 1
ATOM 3766 N N . THR A 1 514 ? 55.924 41.529 -43.487 1.00 70.69 514 THR A N 1
ATOM 3767 C CA . THR A 1 514 ? 54.527 41.121 -43.404 1.00 70.69 514 THR A CA 1
ATOM 3768 C C . THR A 1 514 ? 54.088 40.640 -44.784 1.00 70.69 514 THR A C 1
ATOM 3770 O O . THR A 1 514 ? 54.024 41.430 -45.725 1.00 70.69 514 THR A O 1
ATOM 3773 N N . THR A 1 515 ? 53.803 39.347 -44.914 1.00 70.12 515 THR A N 1
ATOM 3774 C CA . THR A 1 515 ? 53.400 38.709 -46.169 1.00 70.12 515 THR A CA 1
ATOM 3775 C C . THR A 1 515 ? 51.935 38.313 -46.080 1.00 70.12 515 THR A C 1
ATOM 3777 O O . THR A 1 515 ? 51.546 37.539 -45.208 1.00 70.12 515 THR A O 1
ATOM 3780 N N . ASN A 1 516 ? 51.112 38.842 -46.982 1.00 68.44 516 ASN A N 1
ATOM 3781 C CA . ASN A 1 516 ? 49.727 38.404 -47.123 1.00 68.44 516 ASN A CA 1
ATOM 3782 C C . ASN A 1 516 ? 49.694 37.143 -47.990 1.00 68.44 516 ASN A C 1
ATOM 3784 O O . ASN A 1 516 ? 50.228 37.130 -49.099 1.00 68.44 516 ASN A O 1
ATOM 3788 N N . HIS A 1 517 ? 49.071 36.096 -47.474 1.00 66.94 517 HIS A N 1
ATOM 3789 C CA . HIS A 1 517 ? 48.820 34.838 -48.150 1.00 66.94 517 HIS A CA 1
ATOM 3790 C C . HIS A 1 517 ? 47.330 34.718 -48.413 1.00 66.94 517 HIS A C 1
ATOM 3792 O O . HIS A 1 517 ? 46.528 34.914 -47.508 1.00 66.94 517 HIS A O 1
ATOM 3798 N N . THR A 1 518 ? 46.969 34.330 -49.626 1.00 52.22 518 THR A N 1
ATOM 3799 C CA . THR A 1 518 ? 45.601 33.940 -49.957 1.00 52.22 518 THR A CA 1
ATOM 3800 C C . THR A 1 518 ? 45.563 32.424 -50.036 1.00 52.22 518 THR A C 1
ATOM 3802 O O . THR A 1 518 ? 46.208 31.832 -50.903 1.00 52.22 518 THR A O 1
ATOM 3805 N N . ALA A 1 519 ? 44.825 31.782 -49.136 1.00 48.47 519 ALA A N 1
ATOM 3806 C CA . ALA A 1 519 ? 44.598 30.345 -49.172 1.00 48.47 519 ALA A CA 1
ATOM 3807 C C . ALA A 1 519 ? 43.126 30.084 -49.496 1.00 48.47 519 ALA A C 1
ATOM 3809 O O . ALA A 1 519 ? 42.217 30.613 -48.861 1.00 48.47 519 ALA A O 1
ATOM 3810 N N . THR A 1 520 ? 42.888 29.282 -50.533 1.00 49.38 520 THR A N 1
ATOM 3811 C CA . THR A 1 520 ? 41.543 28.808 -50.868 1.00 49.38 520 THR A CA 1
ATOM 3812 C C . THR A 1 520 ? 41.402 27.392 -50.358 1.00 49.38 520 THR A C 1
ATOM 3814 O O . THR A 1 520 ? 42.069 26.486 -50.856 1.00 49.38 520 THR A O 1
ATOM 3817 N N . TYR A 1 521 ? 40.534 27.208 -49.368 1.00 48.44 521 TYR A N 1
ATOM 3818 C CA . TYR A 1 521 ? 40.125 25.879 -48.950 1.00 48.44 521 TYR A CA 1
ATOM 3819 C C . TYR A 1 521 ? 39.001 25.419 -49.867 1.00 48.44 521 TYR A C 1
ATOM 3821 O O . TYR A 1 521 ? 37.900 25.975 -49.863 1.00 48.44 521 TYR A O 1
ATOM 3829 N N . TYR A 1 522 ? 39.312 24.426 -50.693 1.00 47.84 522 TYR A N 1
ATOM 3830 C CA . TYR A 1 522 ? 38.330 23.760 -51.533 1.00 47.84 522 TYR A CA 1
ATOM 3831 C C . TYR A 1 522 ? 37.557 22.745 -50.701 1.00 47.84 522 TYR A C 1
ATOM 3833 O O . TYR A 1 522 ? 38.143 22.043 -49.872 1.00 47.84 522 TYR A O 1
ATOM 3841 N N . SER A 1 523 ? 36.244 22.658 -50.926 1.00 45.84 523 SER A N 1
ATOM 3842 C CA . SER A 1 523 ? 35.467 21.561 -50.362 1.00 45.84 523 SER A CA 1
ATOM 3843 C C . SER A 1 523 ? 36.059 20.242 -50.874 1.00 45.84 523 SER A C 1
ATOM 3845 O O . SER A 1 523 ? 36.181 20.081 -52.090 1.00 45.84 523 SER A O 1
ATOM 3847 N N . PRO A 1 524 ? 36.367 19.278 -50.004 1.00 43.19 524 PRO A N 1
ATOM 3848 C CA . PRO A 1 524 ? 37.053 18.043 -50.384 1.00 43.19 524 PRO A CA 1
ATOM 3849 C C . PRO A 1 524 ? 36.192 17.071 -51.207 1.00 43.19 524 PRO A C 1
ATOM 3851 O O . PRO A 1 524 ? 36.672 16.000 -51.566 1.00 43.19 524 PRO A O 1
ATOM 3854 N N . PHE A 1 525 ? 34.949 17.456 -51.528 1.00 48.06 525 PHE A N 1
ATOM 3855 C CA . PHE A 1 525 ? 34.028 16.732 -52.393 1.00 48.06 525 PHE A CA 1
ATOM 3856 C C . PHE A 1 525 ? 33.776 17.498 -53.707 1.00 48.06 525 PHE A C 1
ATOM 3858 O O . PHE A 1 525 ? 33.061 18.498 -53.749 1.00 48.06 525 PHE A O 1
ATOM 3865 N N . ASN A 1 526 ? 34.350 17.015 -54.805 1.00 48.09 526 ASN A N 1
ATOM 3866 C CA . ASN A 1 526 ? 34.220 17.507 -56.169 1.00 48.09 526 ASN A CA 1
ATOM 3867 C C . ASN A 1 526 ? 33.674 16.403 -57.074 1.00 48.09 526 ASN A C 1
ATOM 3869 O O . ASN A 1 526 ? 34.352 15.874 -57.956 1.00 48.09 526 ASN A O 1
ATOM 3873 N N . CYS A 1 527 ? 32.422 16.050 -56.823 1.00 48.00 527 CYS A N 1
ATOM 3874 C CA . CYS A 1 527 ? 31.649 15.222 -57.722 1.00 48.00 527 CYS A CA 1
ATOM 3875 C C . CYS A 1 527 ? 30.666 16.118 -58.493 1.00 48.00 527 CYS A C 1
ATOM 3877 O O . CYS A 1 527 ? 29.888 16.864 -57.898 1.00 48.00 527 CYS A O 1
ATOM 3879 N N . SER A 1 528 ? 30.742 16.081 -59.824 1.00 46.94 528 SER A N 1
ATOM 3880 C CA . SER A 1 528 ? 29.839 16.777 -60.746 1.00 46.94 528 SER A CA 1
ATOM 3881 C C . SER A 1 528 ? 29.203 15.713 -61.634 1.00 46.94 528 SER A C 1
ATOM 3883 O O . SER A 1 528 ? 29.911 15.098 -62.429 1.00 46.94 528 SER A O 1
ATOM 3885 N N . GLY A 1 529 ? 27.901 15.454 -61.472 1.00 50.62 529 GLY A N 1
ATOM 3886 C CA . GLY A 1 529 ? 27.175 14.426 -62.225 1.00 50.62 529 GLY A CA 1
ATOM 3887 C C . GLY A 1 529 ? 27.418 12.971 -61.797 1.00 50.62 529 GLY A C 1
ATOM 3888 O O . GLY A 1 529 ? 26.933 12.067 -62.475 1.00 50.62 529 GLY A O 1
ATOM 3889 N N . CYS A 1 530 ? 28.139 12.707 -60.701 1.00 49.28 530 CYS A N 1
ATOM 3890 C CA . CYS A 1 530 ? 28.186 11.358 -60.131 1.00 49.28 530 CYS A CA 1
ATOM 3891 C C . CYS A 1 530 ? 26.957 11.149 -59.238 1.00 49.28 530 CYS A C 1
ATOM 3893 O O . CYS A 1 530 ? 26.663 11.938 -58.344 1.00 49.28 530 CYS A O 1
ATOM 3895 N N . ALA A 1 531 ? 26.218 10.076 -59.505 1.00 49.00 531 ALA A N 1
ATOM 3896 C CA . ALA A 1 531 ? 24.980 9.713 -58.823 1.00 49.00 531 ALA A CA 1
ATOM 3897 C C . ALA A 1 531 ? 25.234 9.129 -57.413 1.00 49.00 531 ALA A C 1
ATOM 3899 O O . ALA A 1 531 ? 24.688 8.087 -57.054 1.00 49.00 531 ALA A O 1
ATOM 3900 N N . ALA A 1 532 ? 26.102 9.770 -56.624 1.00 50.62 532 ALA A N 1
ATOM 3901 C CA . ALA A 1 532 ? 26.385 9.384 -55.249 1.00 50.62 532 ALA A CA 1
ATOM 3902 C C . ALA A 1 532 ? 25.308 9.973 -54.328 1.00 50.62 532 ALA A C 1
ATOM 3904 O O . ALA A 1 532 ? 25.175 11.192 -54.186 1.00 50.62 532 ALA A O 1
ATOM 3905 N N . TYR A 1 533 ? 24.519 9.088 -53.724 1.00 52.59 533 TYR A N 1
ATOM 3906 C CA . TYR A 1 533 ? 23.472 9.439 -52.771 1.00 52.59 533 TYR A CA 1
ATOM 3907 C C . TYR A 1 533 ? 23.933 9.099 -51.360 1.00 52.59 533 TYR A C 1
ATOM 3909 O O . TYR A 1 533 ? 24.457 8.012 -51.122 1.00 52.59 533 TYR A O 1
ATOM 3917 N N . PHE A 1 534 ? 23.689 10.002 -50.417 1.00 54.62 534 PHE A N 1
ATOM 3918 C CA . PHE A 1 534 ? 23.949 9.755 -49.002 1.00 54.62 534 PHE A CA 1
ATOM 3919 C C . PHE A 1 534 ? 22.641 9.860 -48.233 1.00 54.62 534 PHE A C 1
ATOM 3921 O O . PHE A 1 534 ? 21.760 10.655 -48.583 1.00 54.62 534 PHE A O 1
ATOM 3928 N N . GLN A 1 535 ? 22.523 9.064 -47.175 1.00 55.03 535 GLN A N 1
ATOM 3929 C CA . GLN A 1 535 ? 21.417 9.190 -46.244 1.00 55.03 535 GLN A CA 1
ATOM 3930 C C . GLN A 1 535 ? 21.610 10.441 -45.376 1.00 55.03 535 GLN A C 1
ATOM 3932 O O . GLN A 1 535 ? 22.638 10.599 -44.716 1.00 55.03 535 GLN A O 1
ATOM 3937 N N . VAL A 1 536 ? 20.616 11.331 -45.370 1.00 56.19 536 VAL A N 1
ATOM 3938 C CA . VAL A 1 536 ? 20.549 12.468 -44.442 1.00 56.19 536 VAL A CA 1
ATOM 3939 C C . VAL A 1 536 ? 20.126 11.936 -43.074 1.00 56.19 536 VAL A C 1
ATOM 3941 O O . VAL A 1 536 ? 19.105 11.256 -42.965 1.00 56.19 536 VAL A O 1
ATOM 3944 N N . VAL A 1 537 ? 20.882 12.275 -42.030 1.00 56.50 537 VAL A N 1
ATOM 3945 C CA . VAL A 1 537 ? 20.571 11.915 -40.643 1.00 56.50 537 VAL A CA 1
ATOM 3946 C C . VAL A 1 537 ? 20.287 13.157 -39.813 1.00 56.50 537 VAL A C 1
ATOM 3948 O O . VAL A 1 537 ? 20.988 14.162 -39.916 1.00 56.50 537 VAL A O 1
ATOM 3951 N N . ASN A 1 538 ? 19.286 13.065 -38.942 1.00 62.28 538 ASN A N 1
ATOM 3952 C CA . ASN A 1 538 ? 19.024 14.081 -37.931 1.00 62.28 538 ASN A CA 1
ATOM 3953 C C . ASN A 1 538 ? 19.986 13.909 -36.752 1.00 62.28 538 ASN A C 1
ATOM 3955 O O . ASN A 1 538 ? 20.126 12.804 -36.216 1.00 62.28 538 ASN A O 1
ATOM 3959 N N . ILE A 1 539 ? 20.632 15.002 -36.326 1.00 65.44 539 ILE A N 1
ATOM 3960 C CA . ILE A 1 539 ? 21.384 14.988 -35.069 1.00 65.44 539 ILE A CA 1
ATOM 3961 C C . ILE A 1 539 ? 20.385 14.803 -33.938 1.00 65.44 539 ILE A C 1
ATOM 3963 O O . ILE A 1 539 ? 19.451 15.588 -33.779 1.00 65.44 539 ILE A O 1
ATOM 3967 N N . GLN A 1 540 ? 20.624 13.775 -33.132 1.00 72.56 540 GLN A N 1
ATOM 3968 C CA . GLN A 1 540 ? 19.847 13.545 -31.927 1.00 72.56 540 GLN A CA 1
ATOM 3969 C C . GLN A 1 540 ? 20.333 14.533 -30.868 1.00 72.56 540 GLN A C 1
ATOM 3971 O O . GLN A 1 540 ? 21.348 14.308 -30.211 1.00 72.56 540 GLN A O 1
ATOM 3976 N N . ASN A 1 541 ? 19.652 15.677 -30.756 1.00 68.94 541 ASN A N 1
ATOM 3977 C CA . ASN A 1 541 ? 20.040 16.742 -29.829 1.00 68.94 541 ASN A CA 1
ATOM 3978 C C . ASN A 1 541 ? 20.141 16.226 -28.382 1.00 68.94 541 ASN A C 1
ATOM 3980 O O . ASN A 1 541 ? 21.057 16.609 -27.657 1.00 68.94 541 ASN A O 1
ATOM 3984 N N . ASP A 1 542 ? 19.265 15.291 -28.007 1.00 71.25 542 ASP A N 1
ATOM 3985 C CA . ASP A 1 542 ? 19.250 14.629 -26.697 1.00 71.25 542 ASP A CA 1
ATOM 3986 C C . ASP A 1 542 ? 20.532 13.822 -26.389 1.00 71.25 542 ASP A C 1
ATOM 3988 O O . ASP A 1 542 ? 20.811 13.521 -25.233 1.00 71.25 542 ASP A O 1
ATOM 3992 N N . VAL A 1 543 ? 21.349 13.496 -27.401 1.00 73.69 543 VAL A N 1
ATOM 3993 C CA . VAL A 1 543 ? 22.653 12.825 -27.230 1.00 73.69 543 VAL A CA 1
ATOM 3994 C C . VAL A 1 543 ? 23.779 13.827 -26.947 1.00 73.69 543 VAL A C 1
ATOM 3996 O O . VAL A 1 543 ? 24.721 13.524 -26.215 1.00 73.69 543 VAL A O 1
ATOM 3999 N N . ILE A 1 544 ? 23.695 15.029 -27.526 1.00 70.69 544 ILE A N 1
ATOM 4000 C CA . ILE A 1 544 ? 24.709 16.091 -27.390 1.00 70.69 544 ILE A CA 1
ATOM 4001 C C . ILE A 1 544 ? 24.488 16.909 -26.116 1.00 70.69 544 ILE A C 1
ATOM 4003 O O . ILE A 1 544 ? 25.437 17.363 -25.481 1.00 70.69 544 ILE A O 1
ATOM 4007 N N . THR A 1 545 ? 23.236 17.107 -25.717 1.00 73.88 545 THR A N 1
ATOM 4008 C CA . THR A 1 545 ? 22.886 17.789 -24.469 1.00 73.88 545 THR A CA 1
ATOM 4009 C C . THR A 1 545 ? 22.094 16.844 -23.580 1.00 73.88 545 THR A C 1
ATOM 4011 O O . THR A 1 545 ? 21.067 16.351 -24.043 1.00 73.88 545 THR A O 1
ATOM 4014 N N . PRO A 1 546 ? 22.509 16.619 -22.318 1.00 75.94 546 PRO A N 1
ATOM 4015 C CA . PRO A 1 546 ? 21.782 15.753 -21.403 1.00 75.94 546 PRO A CA 1
ATOM 4016 C C . PRO A 1 546 ? 20.349 16.230 -21.241 1.00 75.94 546 PRO A C 1
ATOM 4018 O O . PRO A 1 546 ? 20.090 17.422 -21.029 1.00 75.94 546 PRO A O 1
ATOM 4021 N N . ARG A 1 547 ? 19.411 15.292 -21.307 1.00 83.81 547 ARG A N 1
ATOM 4022 C CA . ARG A 1 547 ? 18.008 15.607 -21.089 1.00 83.81 547 ARG A CA 1
ATOM 4023 C C . ARG A 1 547 ? 17.788 15.789 -19.599 1.00 83.81 547 ARG A C 1
ATOM 4025 O O . ARG A 1 547 ? 18.157 14.928 -18.811 1.00 83.81 547 ARG A O 1
ATOM 4032 N N . THR A 1 548 ? 17.208 16.911 -19.191 1.00 86.38 548 THR A N 1
ATOM 4033 C CA . THR A 1 548 ? 16.918 17.182 -17.778 1.00 86.38 548 THR A CA 1
ATOM 4034 C C . THR A 1 548 ? 15.490 17.665 -17.607 1.00 86.38 548 THR A C 1
ATOM 4036 O O . THR A 1 548 ? 14.936 18.329 -18.482 1.00 86.38 548 THR A O 1
ATOM 4039 N N . ALA A 1 549 ? 14.876 17.320 -16.478 1.00 82.88 549 ALA A N 1
ATOM 4040 C CA . ALA A 1 549 ? 13.527 17.763 -16.150 1.00 82.88 549 ALA A CA 1
ATOM 4041 C C . ALA A 1 549 ? 13.328 17.876 -14.637 1.00 82.88 549 ALA A C 1
ATOM 4043 O O . ALA A 1 549 ? 13.913 17.129 -13.856 1.00 82.88 549 ALA A O 1
ATOM 4044 N N . ASN A 1 550 ? 12.477 18.810 -14.213 1.00 79.06 550 ASN A N 1
ATOM 4045 C CA . ASN A 1 550 ? 12.103 18.978 -12.803 1.00 79.06 550 ASN A CA 1
ATOM 4046 C C . ASN A 1 550 ? 10.745 18.357 -12.466 1.00 79.06 550 ASN A C 1
ATOM 4048 O O . ASN A 1 550 ? 10.466 18.104 -11.300 1.00 79.06 550 ASN A O 1
ATOM 4052 N N . THR A 1 551 ? 9.922 18.093 -13.476 1.00 70.31 551 THR A N 1
ATOM 4053 C CA . THR A 1 551 ? 8.600 17.480 -13.346 1.00 70.31 551 THR A CA 1
ATOM 4054 C C . THR A 1 551 ? 8.474 16.369 -14.372 1.00 70.31 551 THR A C 1
ATOM 4056 O O . THR A 1 551 ? 9.001 16.489 -15.482 1.00 70.31 551 THR A O 1
ATOM 4059 N N . ASN A 1 552 ? 7.754 15.306 -14.023 1.00 64.06 552 ASN A N 1
ATOM 4060 C CA . ASN A 1 552 ? 7.307 14.351 -15.026 1.00 64.06 552 ASN A CA 1
ATOM 4061 C C . ASN A 1 552 ? 6.358 15.063 -16.012 1.00 64.06 552 ASN A C 1
ATOM 4063 O O . ASN A 1 552 ? 5.715 16.066 -15.689 1.00 64.06 552 ASN A O 1
ATOM 4067 N N . ALA A 1 553 ? 6.324 14.616 -17.263 1.00 48.12 553 ALA A N 1
ATOM 4068 C CA . ALA A 1 553 ? 5.504 15.257 -18.281 1.00 48.12 553 ALA A CA 1
ATOM 4069 C C . ALA A 1 553 ? 4.029 14.858 -18.107 1.00 48.12 553 ALA A C 1
ATOM 4071 O O . ALA A 1 553 ? 3.566 13.905 -18.721 1.00 48.12 553 ALA A O 1
ATOM 4072 N N . GLN A 1 554 ? 3.266 15.625 -17.325 1.00 43.91 554 GLN A N 1
ATOM 4073 C CA . GLN A 1 554 ? 1.798 15.548 -17.306 1.00 43.91 554 GLN A CA 1
ATOM 4074 C C . GLN A 1 554 ? 1.123 16.295 -18.485 1.00 43.91 554 GLN A C 1
ATOM 4076 O O . GLN A 1 554 ? -0.083 16.516 -18.455 1.00 43.91 554 GLN A O 1
ATOM 4081 N N . SER A 1 555 ? 1.855 16.685 -19.542 1.00 33.97 555 SER A N 1
ATOM 4082 C CA . SER A 1 555 ? 1.311 17.515 -20.638 1.00 33.97 555 SER A CA 1
ATOM 4083 C C . SER A 1 555 ? 1.608 17.067 -22.077 1.00 33.97 555 SER A C 1
ATOM 4085 O O . SER A 1 555 ? 1.181 17.760 -22.996 1.00 33.97 555 SER A O 1
ATOM 4087 N N . ASN A 1 556 ? 2.244 15.913 -22.330 1.00 30.78 556 ASN A N 1
ATOM 4088 C CA . ASN A 1 556 ? 2.481 15.451 -23.713 1.00 30.78 556 ASN A CA 1
ATOM 4089 C C . ASN A 1 556 ? 1.366 14.557 -24.292 1.00 30.78 556 ASN A C 1
ATOM 4091 O O . ASN A 1 556 ? 1.544 13.924 -25.328 1.00 30.78 556 ASN A O 1
ATOM 4095 N N . TRP A 1 557 ? 0.177 14.564 -23.678 1.00 26.28 557 TRP A N 1
ATOM 4096 C CA . TRP A 1 557 ? -1.060 14.167 -24.357 1.00 26.28 557 TRP A CA 1
ATOM 4097 C C . TRP A 1 557 ? -1.637 15.369 -25.126 1.00 26.28 557 TRP A C 1
ATOM 4099 O O . TRP A 1 557 ? -2.737 15.851 -24.861 1.00 26.28 557 TRP A O 1
ATOM 4109 N N . SER A 1 558 ? -0.876 15.884 -26.096 1.00 22.84 558 SER A N 1
ATOM 4110 C CA . SER A 1 558 ? -1.434 16.725 -27.155 1.00 22.84 558 SER A CA 1
ATOM 4111 C C . SER A 1 558 ? -2.012 15.817 -28.239 1.00 22.84 558 SER A C 1
ATOM 4113 O O . SER A 1 558 ? -1.319 15.405 -29.162 1.00 22.84 558 SER A O 1
ATOM 4115 N N . SER A 1 559 ? -3.304 15.520 -28.093 1.00 27.75 559 SER A N 1
ATOM 4116 C CA . SER A 1 559 ? -4.297 15.443 -29.171 1.00 27.75 559 SER A CA 1
ATOM 4117 C C . SER A 1 559 ? -3.766 15.177 -30.593 1.00 27.75 559 SER A C 1
ATOM 4119 O O . SER A 1 559 ? -3.520 16.111 -31.355 1.00 27.75 559 SER A O 1
ATOM 4121 N N . THR A 1 560 ? -3.806 13.909 -31.008 1.00 21.09 560 THR A N 1
ATOM 4122 C CA . THR A 1 560 ? -4.461 13.526 -32.272 1.00 21.09 560 THR A CA 1
ATOM 4123 C C . THR A 1 560 ? -5.319 12.264 -32.064 1.00 21.09 560 THR A C 1
ATOM 4125 O O . THR A 1 560 ? -4.879 11.145 -32.299 1.00 21.09 560 THR A O 1
ATOM 4128 N N . THR A 1 561 ? -6.592 12.510 -31.690 1.00 21.09 561 THR A N 1
ATOM 4129 C CA . THR A 1 561 ? -7.821 11.658 -31.764 1.00 21.09 561 THR A CA 1
ATOM 4130 C C . THR A 1 561 ? -7.962 10.415 -30.858 1.00 21.09 561 THR A C 1
ATOM 4132 O O . THR A 1 561 ? -6.989 9.692 -30.704 1.00 21.09 561 THR A O 1
ATOM 4135 N N . PRO A 1 562 ? -9.176 10.021 -30.381 1.00 24.05 562 PRO A N 1
ATOM 4136 C CA . PRO A 1 562 ? -10.450 10.721 -30.126 1.00 24.05 562 PRO A CA 1
ATOM 4137 C C . PRO A 1 562 ? -10.919 10.645 -28.642 1.00 24.05 562 PRO A C 1
ATOM 4139 O O . PRO A 1 562 ? -10.468 9.829 -27.846 1.00 24.05 562 PRO A O 1
ATOM 4142 N N . SER A 1 563 ? -11.869 11.519 -28.294 1.00 23.47 563 SER A N 1
ATOM 4143 C CA . SER A 1 563 ? -12.637 11.604 -27.035 1.00 23.47 563 SER A CA 1
ATOM 4144 C C . SER A 1 563 ? -12.980 10.247 -26.387 1.00 23.47 563 SER A C 1
ATOM 4146 O O . SER A 1 563 ? -13.760 9.492 -26.968 1.00 23.47 563 SER A O 1
ATOM 4148 N N . GLY A 1 564 ? -12.528 9.987 -25.150 1.00 25.14 564 GLY A N 1
ATOM 4149 C CA . GLY A 1 564 ? -13.101 8.878 -24.371 1.00 25.14 564 GLY A CA 1
ATOM 4150 C C . GLY A 1 564 ? -12.441 8.451 -23.058 1.00 25.14 564 GLY A C 1
ATOM 4151 O O . GLY A 1 564 ? -13.122 7.813 -22.260 1.00 25.14 564 GLY A O 1
ATOM 4152 N N . TYR A 1 565 ? -11.184 8.799 -22.771 1.00 25.66 565 TYR A N 1
ATOM 4153 C CA . TYR A 1 565 ? -10.553 8.352 -21.521 1.00 25.66 565 TYR A CA 1
ATOM 4154 C C . TYR A 1 565 ? -10.850 9.307 -20.368 1.00 25.66 565 TYR A C 1
ATOM 4156 O O . TYR A 1 565 ? -10.247 10.366 -20.217 1.00 25.66 565 TYR A O 1
ATOM 4164 N N . GLN A 1 566 ? -11.864 8.920 -19.593 1.00 22.66 566 GLN A N 1
ATOM 4165 C CA . GLN A 1 566 ? -12.207 9.482 -18.293 1.00 22.66 566 GLN A CA 1
ATOM 4166 C C . GLN A 1 566 ? -10.963 9.504 -17.391 1.00 22.66 566 GLN A C 1
ATOM 4168 O O . GLN A 1 566 ? -10.242 8.511 -17.306 1.00 22.66 566 GLN A O 1
ATOM 4173 N N . ASN A 1 567 ? -10.751 10.625 -16.695 1.00 25.94 567 ASN A N 1
ATOM 4174 C CA . ASN A 1 567 ? -9.878 10.703 -15.522 1.00 25.94 567 ASN A CA 1
ATOM 4175 C C . ASN A 1 567 ? -10.135 9.490 -14.611 1.00 25.94 567 ASN A C 1
ATOM 4177 O O . ASN A 1 567 ? -11.281 9.337 -14.173 1.00 25.94 567 ASN A O 1
ATOM 4181 N N . PRO A 1 568 ? -9.132 8.661 -14.269 1.00 29.11 568 PRO A N 1
ATOM 4182 C CA . PRO A 1 568 ? -9.324 7.672 -13.225 1.00 29.11 568 PRO A CA 1
ATOM 4183 C C . PRO A 1 568 ? -9.607 8.412 -11.916 1.00 29.11 568 PRO A C 1
ATOM 4185 O O . PRO A 1 568 ? -8.797 9.212 -11.447 1.00 29.11 568 PRO A O 1
ATOM 4188 N N . ALA A 1 569 ? -10.762 8.139 -11.314 1.00 30.56 569 ALA A N 1
ATOM 4189 C CA . ALA A 1 569 ? -11.140 8.554 -9.963 1.00 30.56 569 ALA A CA 1
ATOM 4190 C C . ALA A 1 569 ? -10.341 7.786 -8.877 1.00 30.56 569 ALA A C 1
ATOM 4192 O O . ALA A 1 569 ? -10.816 7.571 -7.765 1.00 30.56 569 ALA A O 1
ATOM 4193 N N . ASP A 1 570 ? -9.123 7.366 -9.216 1.00 40.81 570 ASP A N 1
ATOM 4194 C CA . ASP A 1 570 ? -8.372 6.263 -8.634 1.00 40.81 570 ASP A CA 1
ATOM 4195 C C . ASP A 1 570 ? -7.054 6.793 -8.065 1.00 40.81 570 ASP A C 1
ATOM 4197 O O . ASP A 1 570 ? -5.991 6.675 -8.672 1.00 40.81 570 ASP A O 1
ATOM 4201 N N . ALA A 1 571 ? -7.117 7.419 -6.888 1.00 45.72 571 ALA A N 1
ATOM 4202 C CA . ALA A 1 571 ? -5.900 7.782 -6.173 1.00 45.72 571 ALA A CA 1
ATOM 4203 C C . ALA A 1 571 ? -5.117 6.497 -5.825 1.00 45.72 571 ALA A C 1
ATOM 4205 O O . ALA A 1 571 ? -5.727 5.521 -5.382 1.00 45.72 571 ALA A O 1
ATOM 4206 N N . PRO A 1 572 ? -3.792 6.462 -6.014 1.00 53.03 572 PRO A N 1
ATOM 4207 C CA . PRO A 1 572 ? -2.983 5.316 -5.633 1.00 53.03 572 PRO A CA 1
ATOM 4208 C C . PRO A 1 572 ? -2.834 5.246 -4.116 1.00 53.03 572 PRO A C 1
ATOM 4210 O O . PRO A 1 572 ? -2.401 6.210 -3.477 1.00 53.03 572 PRO A O 1
ATOM 4213 N N . PHE A 1 573 ? -3.178 4.101 -3.535 1.00 67.94 573 PHE A N 1
ATOM 4214 C CA . PHE A 1 573 ? -2.974 3.860 -2.117 1.00 67.94 573 PHE A CA 1
ATOM 4215 C C . PHE A 1 573 ? -2.824 2.373 -1.817 1.00 67.94 573 PHE A C 1
ATOM 4217 O O . PHE A 1 573 ? -3.459 1.510 -2.429 1.00 67.94 573 PHE A O 1
ATOM 4224 N N . ILE A 1 574 ? -2.001 2.099 -0.814 1.00 69.25 574 ILE A N 1
ATOM 4225 C CA . ILE A 1 574 ? -1.992 0.824 -0.108 1.00 69.25 574 ILE A CA 1
ATOM 4226 C C . ILE A 1 574 ? -2.739 1.066 1.196 1.00 69.25 574 ILE A C 1
ATOM 4228 O O . ILE A 1 574 ? -2.383 1.975 1.943 1.00 69.25 574 ILE A O 1
ATOM 4232 N N . LEU A 1 575 ? -3.778 0.284 1.462 1.00 76.50 575 LEU A N 1
ATOM 4233 C CA . LEU A 1 575 ? -4.547 0.326 2.696 1.00 76.50 575 LEU A CA 1
ATOM 4234 C C . LEU A 1 575 ? -4.587 -1.064 3.308 1.00 76.50 575 LEU A C 1
ATOM 4236 O O . LEU A 1 575 ? -5.028 -2.012 2.667 1.00 76.50 575 LEU A O 1
ATOM 4240 N N . GLY A 1 576 ? -4.172 -1.166 4.564 1.00 71.06 576 GLY A N 1
ATOM 4241 C CA . GLY A 1 576 ? -4.235 -2.397 5.343 1.00 71.06 576 GLY A CA 1
ATOM 4242 C C . GLY A 1 576 ? -4.500 -2.108 6.814 1.00 71.06 576 GLY A C 1
ATOM 4243 O O . GLY A 1 576 ? -4.275 -0.996 7.283 1.00 71.06 576 GLY A O 1
ATOM 4244 N N . GLN A 1 577 ? -4.935 -3.106 7.575 1.00 77.06 577 GLN A N 1
ATOM 4245 C CA . GLN A 1 577 ? -4.897 -3.045 9.039 1.00 77.06 577 GLN A CA 1
ATOM 4246 C C . GLN A 1 577 ? -3.450 -2.919 9.547 1.00 77.06 577 GLN A C 1
ATOM 4248 O O . GLN A 1 577 ? -3.171 -2.153 10.469 1.00 77.06 577 GLN A O 1
ATOM 4253 N N . ALA A 1 578 ? -2.538 -3.655 8.912 1.00 85.12 578 ALA A N 1
ATOM 4254 C CA . ALA A 1 578 ? -1.097 -3.530 9.072 1.00 85.12 578 ALA A CA 1
ATOM 4255 C C . ALA A 1 578 ? -0.418 -3.555 7.700 1.00 85.12 578 ALA A C 1
ATOM 4257 O O . ALA A 1 578 ? -0.891 -4.234 6.789 1.00 85.12 578 ALA A O 1
ATOM 4258 N N . ILE A 1 579 ? 0.687 -2.827 7.565 1.00 91.38 579 ILE A N 1
ATOM 4259 C CA . ILE A 1 579 ? 1.516 -2.775 6.360 1.00 91.38 579 ILE A CA 1
ATOM 4260 C C . ILE A 1 579 ? 2.922 -3.218 6.739 1.00 91.38 579 ILE A C 1
ATOM 4262 O O . ILE A 1 579 ? 3.567 -2.567 7.557 1.00 91.38 579 ILE A O 1
ATOM 4266 N N . ILE A 1 580 ? 3.403 -4.306 6.151 1.00 92.81 580 ILE A N 1
ATOM 4267 C CA . ILE A 1 580 ? 4.718 -4.878 6.443 1.00 92.81 580 ILE A CA 1
ATOM 4268 C C . ILE A 1 580 ? 5.455 -5.001 5.120 1.00 92.81 580 ILE A C 1
ATOM 4270 O O . ILE A 1 580 ? 5.093 -5.822 4.288 1.00 92.81 580 ILE A O 1
ATOM 4274 N N . ILE A 1 581 ? 6.468 -4.170 4.901 1.00 93.38 581 ILE A N 1
ATOM 4275 C CA . ILE A 1 581 ? 7.232 -4.151 3.655 1.00 93.38 581 ILE A CA 1
ATOM 4276 C C . ILE A 1 581 ? 8.699 -4.366 3.990 1.00 93.38 581 ILE A C 1
ATOM 4278 O O . ILE A 1 581 ? 9.331 -3.581 4.698 1.00 93.38 581 ILE A O 1
ATOM 4282 N N . SER A 1 582 ? 9.235 -5.440 3.437 1.00 93.25 582 SER A N 1
ATOM 4283 C CA . SER A 1 582 ? 10.635 -5.810 3.499 1.00 93.25 582 SER A CA 1
ATOM 4284 C C . SER A 1 582 ? 11.155 -5.933 2.079 1.00 93.25 582 SER A C 1
ATOM 4286 O O . SER A 1 582 ? 10.617 -6.713 1.301 1.00 93.25 582 SER A O 1
ATOM 4288 N N . ALA A 1 583 ? 12.165 -5.149 1.716 1.00 91.62 583 ALA A N 1
ATOM 4289 C CA . ALA A 1 583 ? 12.751 -5.199 0.380 1.00 91.62 583 ALA A CA 1
ATOM 4290 C C . ALA A 1 583 ? 14.213 -4.746 0.403 1.00 91.62 583 ALA A C 1
ATOM 4292 O O . ALA A 1 583 ? 14.657 -4.087 1.346 1.00 91.62 583 ALA A O 1
ATOM 4293 N N . GLY A 1 584 ? 14.959 -5.054 -0.659 1.00 89.62 584 GLY A N 1
ATOM 4294 C CA . GLY A 1 584 ? 16.299 -4.497 -0.850 1.00 89.62 584 GLY A CA 1
ATOM 4295 C C . GLY A 1 584 ? 16.258 -2.967 -0.903 1.00 89.62 584 GLY A C 1
ATOM 4296 O O . GLY A 1 584 ? 17.045 -2.294 -0.235 1.00 89.62 584 GLY A O 1
ATOM 4297 N N . VAL A 1 585 ? 15.288 -2.424 -1.642 1.00 91.25 585 VAL A N 1
ATOM 4298 C CA . VAL A 1 585 ? 14.993 -0.992 -1.747 1.00 91.25 585 VAL A CA 1
ATOM 4299 C C . VAL A 1 585 ? 13.493 -0.757 -1.609 1.00 91.25 585 VAL A C 1
ATOM 4301 O O . VAL A 1 585 ? 12.697 -1.427 -2.264 1.00 91.25 585 VAL A O 1
ATOM 4304 N N . ILE A 1 586 ? 13.113 0.225 -0.790 1.00 93.06 586 ILE A N 1
ATOM 4305 C CA . ILE A 1 586 ? 11.727 0.671 -0.625 1.00 93.06 586 ILE A CA 1
ATOM 4306 C C . ILE A 1 586 ? 11.653 2.141 -1.027 1.00 93.06 586 ILE A C 1
ATOM 4308 O O . ILE A 1 586 ? 12.177 3.015 -0.334 1.00 93.06 586 ILE A O 1
ATOM 4312 N N . ASN A 1 587 ? 10.979 2.409 -2.138 1.00 90.50 587 ASN A N 1
ATOM 4313 C CA . ASN A 1 587 ? 10.656 3.748 -2.596 1.00 90.50 587 ASN A CA 1
ATOM 4314 C C . ASN A 1 587 ? 9.255 4.135 -2.128 1.00 90.50 587 ASN A C 1
ATOM 4316 O O . ASN A 1 587 ? 8.258 3.566 -2.578 1.00 90.50 587 ASN A O 1
ATOM 4320 N N . VAL A 1 588 ? 9.175 5.111 -1.226 1.00 88.62 588 VAL A N 1
ATOM 4321 C CA . VAL A 1 588 ? 7.898 5.653 -0.761 1.00 88.62 588 VAL A CA 1
ATOM 4322 C C . VAL A 1 588 ? 7.566 6.883 -1.598 1.00 88.62 588 VAL A C 1
ATOM 4324 O O . VAL A 1 588 ? 7.982 7.992 -1.281 1.00 88.62 588 VAL A O 1
ATOM 4327 N N . ASN A 1 589 ? 6.817 6.682 -2.679 1.00 78.69 589 ASN A N 1
ATOM 4328 C CA . ASN A 1 589 ? 6.470 7.706 -3.672 1.00 78.69 589 ASN A CA 1
ATOM 4329 C C . ASN A 1 589 ? 4.945 7.902 -3.851 1.00 78.69 589 ASN A C 1
ATOM 4331 O O . ASN A 1 589 ? 4.508 8.661 -4.714 1.00 78.69 589 ASN A O 1
ATOM 4335 N N . GLY A 1 590 ? 4.123 7.272 -3.004 1.00 76.12 590 GLY A N 1
ATOM 4336 C CA . GLY A 1 590 ? 2.683 7.540 -2.869 1.00 76.12 590 GLY A CA 1
ATOM 4337 C C . GLY A 1 590 ? 2.165 7.339 -1.447 1.00 76.12 590 GLY A C 1
ATOM 4338 O O . GLY A 1 590 ? 2.940 7.437 -0.493 1.00 76.12 590 GLY A O 1
ATOM 4339 N N . LEU A 1 591 ? 0.860 7.085 -1.298 1.00 79.00 591 LEU A N 1
ATOM 4340 C CA . LEU A 1 591 ? 0.212 6.913 0.004 1.00 79.00 591 LEU A CA 1
ATOM 4341 C C . LEU A 1 591 ? 0.289 5.459 0.490 1.00 79.00 591 LEU A C 1
ATOM 4343 O O . LEU A 1 591 ? -0.329 4.561 -0.080 1.00 79.00 591 LEU A O 1
ATOM 4347 N N . ILE A 1 592 ? 0.980 5.251 1.606 1.00 84.88 592 ILE A N 1
ATOM 4348 C CA . ILE A 1 592 ? 0.845 4.057 2.441 1.00 84.88 592 ILE A CA 1
ATOM 4349 C C . ILE A 1 592 ? -0.083 4.425 3.591 1.00 84.88 592 ILE A C 1
ATOM 4351 O O . ILE A 1 592 ? 0.257 5.286 4.401 1.00 84.88 592 ILE A O 1
ATOM 4355 N N . GLN A 1 593 ? -1.243 3.783 3.680 1.00 85.44 593 GLN A N 1
ATOM 4356 C CA . GLN A 1 593 ? -2.183 3.969 4.773 1.00 85.44 593 GLN A CA 1
ATOM 4357 C C . GLN A 1 593 ? -2.352 2.684 5.584 1.00 85.44 593 GLN A C 1
ATOM 4359 O O . GLN A 1 593 ? -2.579 1.610 5.036 1.00 85.44 593 GLN A O 1
ATOM 4364 N N . SER A 1 594 ? -2.288 2.803 6.907 1.00 84.38 594 SER A N 1
ATOM 4365 C CA . SER A 1 594 ? -2.545 1.686 7.815 1.00 84.38 594 SER A CA 1
ATOM 4366 C C . SER A 1 594 ? -3.601 2.019 8.858 1.00 84.38 594 SER A C 1
ATOM 4368 O O . SER A 1 594 ? -3.749 3.177 9.261 1.00 84.38 594 SER A O 1
ATOM 4370 N N . GLY A 1 595 ? -4.299 0.991 9.326 1.00 74.44 595 GLY A N 1
ATOM 4371 C CA . GLY A 1 595 ? -5.341 1.075 10.334 1.00 74.44 595 GLY A CA 1
ATOM 4372 C C . GLY A 1 595 ? -6.681 1.538 9.778 1.00 74.44 595 GLY A C 1
ATOM 4373 O O . GLY A 1 595 ? -6.810 2.033 8.655 1.00 74.44 595 GLY A O 1
ATOM 4374 N N . THR A 1 596 ? -7.698 1.410 10.618 1.00 70.12 596 THR A N 1
ATOM 4375 C CA . THR A 1 596 ? -9.050 1.871 10.326 1.00 70.12 596 THR A CA 1
ATOM 4376 C C . THR A 1 596 ? -9.511 2.785 11.450 1.00 70.12 596 THR A C 1
ATOM 4378 O O . THR A 1 596 ? -9.171 2.614 12.615 1.00 70.12 596 THR A O 1
ATOM 4381 N N . SER A 1 597 ? -10.273 3.815 11.106 1.00 66.56 597 SER A N 1
ATOM 4382 C CA . SER A 1 597 ? -10.956 4.644 12.093 1.00 66.56 597 SER A CA 1
ATOM 4383 C C . SER A 1 597 ? -12.295 5.037 11.510 1.00 66.56 597 SER A C 1
ATOM 4385 O O . SER A 1 597 ? -12.349 5.595 10.411 1.00 66.56 597 SER A O 1
ATOM 4387 N N . SER A 1 598 ? -13.356 4.780 12.254 1.00 68.19 598 SER A N 1
ATOM 4388 C CA . SER A 1 598 ? -14.700 5.195 11.885 1.00 68.19 598 SER A CA 1
ATOM 4389 C C . SER A 1 598 ? -15.366 5.793 13.106 1.00 68.19 598 SER A C 1
ATOM 4391 O O . SER A 1 598 ? -15.190 5.299 14.223 1.00 68.19 598 SER A O 1
ATOM 4393 N N . ASN A 1 599 ? -16.110 6.866 12.875 1.00 77.75 599 ASN A N 1
ATOM 4394 C CA . ASN A 1 599 ? -17.101 7.334 13.822 1.00 77.75 599 ASN A CA 1
ATOM 4395 C C . ASN A 1 599 ? -18.399 6.603 13.513 1.00 77.75 599 ASN A C 1
ATOM 4397 O O . ASN A 1 599 ? -18.729 6.397 12.342 1.00 77.75 599 ASN A O 1
ATOM 4401 N N . TYR A 1 600 ? -19.111 6.211 14.556 1.00 83.94 600 TYR A N 1
ATOM 4402 C CA . TYR A 1 600 ? -20.375 5.515 14.437 1.00 83.94 600 TYR A CA 1
ATOM 4403 C C . TYR A 1 600 ? -21.461 6.323 15.110 1.00 83.94 600 TYR A C 1
ATOM 4405 O O . TYR A 1 600 ? -21.302 6.746 16.258 1.00 83.94 600 TYR A O 1
ATOM 4413 N N . SER A 1 601 ? -22.597 6.484 14.441 1.00 90.69 601 SER A N 1
ATOM 4414 C CA . SER A 1 601 ? -23.741 7.053 15.125 1.00 90.69 601 SER A CA 1
ATOM 4415 C C . SER A 1 601 ? -25.099 6.587 14.632 1.00 90.69 601 SER A C 1
ATOM 4417 O O . SER A 1 601 ? -25.278 6.154 13.493 1.00 90.69 601 SER A O 1
ATOM 4419 N N . VAL A 1 602 ? -26.079 6.652 15.529 1.00 94.56 602 VAL A N 1
ATOM 4420 C CA . VAL A 1 602 ? -27.481 6.379 15.220 1.00 94.56 602 VAL A CA 1
ATOM 4421 C C . VAL A 1 602 ? -28.400 7.268 16.044 1.00 94.56 602 VAL A C 1
ATOM 4423 O O . VAL A 1 602 ? -28.205 7.438 17.247 1.00 94.56 602 VAL A O 1
ATOM 4426 N N . ASP A 1 603 ? -29.413 7.803 15.371 1.00 95.81 603 ASP A N 1
ATOM 4427 C CA . ASP A 1 603 ? -30.577 8.443 15.963 1.00 95.81 603 ASP A CA 1
ATOM 4428 C C . ASP A 1 603 ? -31.806 7.548 15.766 1.00 95.81 603 ASP A C 1
ATOM 4430 O O . ASP A 1 603 ? -32.318 7.354 14.655 1.00 95.81 603 ASP A O 1
ATOM 4434 N N . ILE A 1 604 ? -32.268 6.965 16.863 1.00 96.88 604 ILE A N 1
ATOM 4435 C CA . ILE A 1 604 ? -33.436 6.096 16.934 1.00 96.88 604 ILE A CA 1
ATOM 4436 C C . ILE A 1 604 ? -34.619 6.976 17.336 1.00 96.88 604 ILE A C 1
ATOM 4438 O O . ILE A 1 604 ? -34.984 7.087 18.509 1.00 96.88 604 ILE A O 1
ATOM 4442 N N . GLY A 1 605 ? -35.162 7.667 16.336 1.00 94.44 605 GLY A N 1
ATOM 4443 C CA . GLY A 1 605 ? -36.211 8.669 16.508 1.00 94.44 605 GLY A CA 1
ATOM 4444 C C . GLY A 1 605 ? -37.576 8.265 15.954 1.00 94.44 605 GLY A C 1
ATOM 4445 O O . GLY A 1 605 ? -37.965 7.094 15.935 1.00 94.44 605 GLY A O 1
ATOM 4446 N N . SER A 1 606 ? -38.326 9.259 15.480 1.00 94.56 606 SER A N 1
ATOM 4447 C CA . SER A 1 606 ? -39.711 9.103 15.013 1.00 94.56 606 SER A CA 1
ATOM 4448 C C . SER A 1 606 ? -39.870 8.131 13.838 1.00 94.56 606 SER A C 1
ATOM 4450 O O . SER A 1 606 ? -40.886 7.438 13.765 1.00 94.56 606 SER A O 1
ATOM 4452 N N . GLY A 1 607 ? -38.878 8.036 12.946 1.00 94.44 607 GLY A N 1
ATOM 4453 C CA . GLY A 1 607 ? -38.874 7.077 11.836 1.00 94.44 607 GLY A CA 1
ATOM 4454 C C . GLY A 1 607 ? -38.874 5.628 12.330 1.00 94.44 607 GLY A C 1
ATOM 4455 O O . GLY A 1 607 ? -39.757 4.846 11.972 1.00 94.44 607 GLY A O 1
ATOM 4456 N N . ALA A 1 608 ? -37.952 5.300 13.238 1.00 95.50 608 ALA A N 1
ATOM 4457 C CA . ALA A 1 608 ? -37.869 3.988 13.874 1.00 95.50 608 ALA A CA 1
ATOM 4458 C C . ALA A 1 608 ? -39.142 3.664 14.673 1.00 95.50 608 ALA A C 1
ATOM 4460 O O . ALA A 1 608 ? -39.707 2.580 14.525 1.00 95.50 608 ALA A O 1
ATOM 4461 N N . LEU A 1 609 ? -39.652 4.626 15.450 1.00 96.50 609 LEU A N 1
ATOM 4462 C CA . LEU A 1 609 ? -40.900 4.462 16.198 1.00 96.50 609 LEU A CA 1
ATOM 4463 C C . LEU A 1 609 ? -42.101 4.204 15.271 1.00 96.50 609 LEU A C 1
ATOM 4465 O O . LEU A 1 609 ? -42.940 3.355 15.566 1.00 96.50 609 LEU A O 1
ATOM 4469 N N . SER A 1 610 ? -42.172 4.885 14.125 1.00 96.44 610 SER A N 1
ATOM 4470 C CA . SER A 1 610 ? -43.230 4.674 13.128 1.00 96.44 610 SER A CA 1
ATOM 4471 C C . SER A 1 610 ? -43.160 3.277 12.507 1.00 96.44 610 SER A C 1
ATOM 4473 O O . SER A 1 610 ? -44.198 2.633 12.336 1.00 96.44 610 SER A O 1
ATOM 4475 N N . ALA A 1 611 ? -41.955 2.773 12.221 1.00 95.81 611 ALA A N 1
ATOM 4476 C CA . ALA A 1 611 ? -41.754 1.411 11.726 1.00 95.81 611 ALA A CA 1
ATOM 4477 C C . ALA A 1 611 ? -42.184 0.354 12.759 1.00 95.81 611 ALA A C 1
ATOM 4479 O O . ALA A 1 611 ? -42.887 -0.594 12.411 1.00 95.81 611 ALA A O 1
ATOM 4480 N N . ILE A 1 612 ? -41.841 0.552 14.036 1.00 96.62 612 ILE A N 1
ATOM 4481 C CA . ILE A 1 612 ? -42.276 -0.321 15.138 1.00 96.62 612 ILE A CA 1
ATOM 4482 C C . ILE A 1 612 ? -43.802 -0.288 15.286 1.00 96.62 612 ILE A C 1
ATOM 4484 O O . ILE A 1 612 ? -44.437 -1.337 15.369 1.00 96.62 612 ILE A O 1
ATOM 4488 N N . ASN A 1 613 ? -44.418 0.896 15.272 1.00 96.38 613 ASN A N 1
ATOM 4489 C CA . ASN A 1 613 ? -45.872 1.032 15.378 1.00 96.38 613 ASN A CA 1
ATOM 4490 C C . ASN A 1 613 ? -46.605 0.406 14.182 1.00 96.38 613 ASN A C 1
ATOM 4492 O O . ASN A 1 613 ? -47.671 -0.180 14.358 1.00 96.38 613 ASN A O 1
ATOM 4496 N N . SER A 1 614 ? -46.014 0.471 12.986 1.00 96.00 614 SER A N 1
ATOM 4497 C CA . SER A 1 614 ? -46.535 -0.194 11.785 1.00 96.00 614 SER A CA 1
ATOM 4498 C C . SER A 1 614 ? -46.439 -1.720 11.878 1.00 96.00 614 SER A C 1
ATOM 4500 O O . SER A 1 614 ? -47.349 -2.419 11.445 1.00 96.00 614 SER A O 1
ATOM 4502 N N . LEU A 1 615 ? -45.371 -2.255 12.484 1.00 95.81 615 LEU A N 1
ATOM 4503 C CA . LEU A 1 615 ? -45.285 -3.683 12.792 1.00 95.81 615 LEU A CA 1
ATOM 4504 C C . LEU A 1 615 ? -46.359 -4.081 13.817 1.00 95.81 615 LEU A C 1
ATOM 4506 O O . LEU A 1 615 ? -47.084 -5.045 13.591 1.00 95.81 615 LEU A O 1
ATOM 4510 N N . LYS A 1 616 ? -46.491 -3.324 14.916 1.00 95.31 616 LYS A N 1
ATOM 4511 C CA . LYS A 1 616 ? -47.464 -3.584 15.994 1.00 95.31 616 LYS A CA 1
ATOM 4512 C C . LYS A 1 616 ? -48.919 -3.526 15.515 1.00 95.31 616 LYS A C 1
ATOM 4514 O O . LYS A 1 616 ? -49.755 -4.251 16.047 1.00 95.31 616 LYS A O 1
ATOM 4519 N N . SER A 1 617 ? -49.236 -2.688 14.525 1.00 95.94 617 SER A N 1
ATOM 4520 C CA . SER A 1 617 ? -50.591 -2.588 13.967 1.00 95.94 617 SER A CA 1
ATOM 4521 C C . SER A 1 617 ? -50.964 -3.765 13.053 1.00 95.94 617 SER A C 1
ATOM 4523 O O . SER A 1 617 ? -52.150 -4.001 12.822 1.00 95.94 617 SER A O 1
ATOM 4525 N N . ASN A 1 618 ? -49.984 -4.548 12.587 1.00 95.81 618 ASN A N 1
ATOM 4526 C CA . ASN A 1 618 ? -50.200 -5.783 11.839 1.00 95.81 618 ASN A CA 1
ATOM 4527 C C . ASN A 1 618 ? -50.061 -7.002 12.766 1.00 95.81 618 ASN A C 1
ATOM 4529 O O . ASN A 1 618 ? -48.964 -7.508 13.003 1.00 95.81 618 ASN A O 1
ATOM 4533 N N . SER A 1 619 ? -51.191 -7.505 13.266 1.00 92.94 619 SER A N 1
ATOM 4534 C CA . SER A 1 619 ? -51.230 -8.593 14.254 1.00 92.94 619 SER A CA 1
ATOM 4535 C C . SER A 1 619 ? -50.525 -9.877 13.799 1.00 92.94 619 SER A C 1
ATOM 4537 O O . SER A 1 619 ? -49.858 -10.520 14.609 1.00 92.94 619 SER A O 1
ATOM 4539 N N . ALA A 1 620 ? -50.618 -10.235 12.515 1.00 94.06 620 ALA A N 1
ATOM 4540 C CA . ALA A 1 620 ? -49.961 -11.421 11.968 1.00 94.06 620 ALA A CA 1
ATOM 4541 C C . ALA A 1 620 ? -48.435 -11.243 11.895 1.00 94.06 620 ALA A C 1
ATOM 4543 O O . ALA A 1 620 ? -47.686 -12.116 12.336 1.00 94.06 620 ALA A O 1
ATOM 4544 N N . ALA A 1 621 ? -47.970 -10.095 11.394 1.00 92.56 621 ALA A N 1
ATOM 4545 C CA . ALA A 1 621 ? -46.542 -9.790 11.312 1.00 92.56 621 ALA A CA 1
ATOM 4546 C C . ALA A 1 621 ? -45.906 -9.649 12.704 1.00 92.56 621 ALA A C 1
ATOM 4548 O O . ALA A 1 621 ? -44.803 -10.146 12.931 1.00 92.56 621 ALA A O 1
ATOM 4549 N N . PHE A 1 622 ? -46.612 -9.033 13.656 1.00 94.94 622 PHE A N 1
ATOM 4550 C CA . PHE A 1 622 ? -46.146 -8.901 15.033 1.00 94.94 622 PHE A CA 1
ATOM 4551 C C . PHE A 1 622 ? -46.053 -10.259 15.742 1.00 94.94 622 PHE A C 1
ATOM 4553 O O . PHE A 1 622 ? -45.034 -10.547 16.368 1.00 94.94 622 PHE A O 1
ATOM 4560 N N . ALA A 1 623 ? -47.051 -11.137 15.582 1.00 93.62 623 ALA A N 1
ATOM 4561 C CA . ALA A 1 623 ? -47.001 -12.495 16.128 1.00 93.62 623 ALA A CA 1
ATOM 4562 C C . ALA A 1 623 ? -45.830 -13.311 15.546 1.00 93.62 623 ALA A C 1
ATOM 4564 O O . ALA A 1 623 ? -45.144 -14.025 16.283 1.00 93.62 623 ALA A O 1
ATOM 4565 N N . GLN A 1 624 ? -45.548 -13.163 14.246 1.00 92.06 624 GLN A N 1
ATOM 4566 C CA . GLN A 1 624 ? -44.383 -13.788 13.617 1.00 92.06 624 GLN A CA 1
ATOM 4567 C C . GLN A 1 624 ? -43.067 -13.215 14.158 1.00 92.06 624 GLN A C 1
ATOM 4569 O O . GLN A 1 624 ? -42.155 -13.974 14.476 1.00 92.06 624 GLN A O 1
ATOM 4574 N N . ALA A 1 625 ? -42.967 -11.893 14.320 1.00 89.25 625 ALA A N 1
ATOM 4575 C CA . ALA A 1 625 ? -41.792 -11.256 14.910 1.00 89.25 625 ALA A CA 1
ATOM 4576 C C . ALA A 1 625 ? -41.552 -11.726 16.357 1.00 89.25 625 ALA A C 1
ATOM 4578 O O . ALA A 1 625 ? -40.411 -11.965 16.744 1.00 89.25 625 ALA A O 1
ATOM 4579 N N . GLN A 1 626 ? -42.614 -11.939 17.140 1.00 93.25 626 GLN A N 1
ATOM 4580 C CA . GLN A 1 626 ? -42.522 -12.528 18.479 1.00 93.25 626 GLN A CA 1
ATOM 4581 C C . GLN A 1 626 ? -42.038 -13.982 18.450 1.00 93.25 626 GLN A C 1
ATOM 4583 O O . GLN A 1 626 ? -41.246 -14.379 19.303 1.00 93.25 626 GLN A O 1
ATOM 4588 N N . ALA A 1 627 ? -42.492 -14.785 17.484 1.00 89.06 627 ALA A N 1
ATOM 4589 C CA . ALA A 1 627 ? -42.005 -16.151 17.304 1.00 89.06 627 ALA A CA 1
ATOM 4590 C C . ALA A 1 627 ? -40.519 -16.177 16.911 1.00 89.06 627 ALA A C 1
ATOM 4592 O O . ALA A 1 627 ? -39.749 -16.927 17.505 1.00 89.06 627 ALA A O 1
ATOM 4593 N N . ASN A 1 628 ? -40.106 -15.310 15.985 1.00 83.81 628 ASN A N 1
ATOM 4594 C CA . ASN A 1 628 ? -38.713 -15.169 15.558 1.00 83.81 628 ASN A CA 1
ATOM 4595 C C . ASN A 1 628 ? -37.804 -14.722 16.713 1.00 83.81 628 ASN A C 1
ATOM 4597 O O . ASN A 1 628 ? -36.722 -15.283 16.891 1.00 83.81 628 ASN A O 1
ATOM 4601 N N . ALA A 1 629 ? -38.267 -13.785 17.548 1.00 85.06 629 ALA A N 1
ATOM 4602 C CA . ALA A 1 629 ? -37.505 -13.278 18.687 1.00 85.06 629 ALA A CA 1
ATOM 4603 C C . ALA A 1 629 ? -37.202 -14.365 19.734 1.00 85.06 629 ALA A C 1
ATOM 4605 O O . ALA A 1 629 ? -36.149 -14.324 20.364 1.00 85.06 629 ALA A O 1
ATOM 4606 N N . ARG A 1 630 ? -38.065 -15.386 19.881 1.00 85.69 630 ARG A N 1
ATOM 4607 C CA . ARG A 1 630 ? -37.779 -16.560 20.736 1.00 85.69 630 ARG A CA 1
ATOM 4608 C C . ARG A 1 630 ? -36.599 -17.393 20.230 1.00 85.69 630 ARG A C 1
ATOM 4610 O O . ARG A 1 630 ? -35.955 -18.061 21.028 1.00 85.69 630 ARG A O 1
ATOM 4617 N N . ASN A 1 631 ? -36.313 -17.316 18.932 1.00 79.38 631 ASN A N 1
ATOM 4618 C CA . ASN A 1 631 ? -35.196 -17.990 18.275 1.00 79.38 631 ASN A CA 1
ATOM 4619 C C . ASN A 1 631 ? -33.988 -17.052 18.072 1.00 79.38 631 ASN A C 1
ATOM 4621 O O . ASN A 1 631 ? -33.097 -17.373 17.291 1.00 79.38 631 ASN A O 1
ATOM 4625 N N . GLY A 1 632 ? -33.967 -15.877 18.716 1.00 75.12 632 GLY A N 1
ATOM 4626 C CA . GLY A 1 632 ? -32.874 -14.903 18.594 1.00 75.12 632 GLY A CA 1
ATOM 4627 C C . GLY A 1 632 ? -32.873 -14.090 17.294 1.00 75.12 632 GLY A C 1
ATOM 4628 O O . GLY A 1 632 ? -31.906 -13.388 17.016 1.00 75.12 632 GLY A O 1
ATOM 4629 N N . SER A 1 633 ? -33.943 -14.154 16.494 1.00 82.44 633 SER A N 1
ATOM 4630 C CA . SER A 1 633 ? -34.088 -13.367 15.266 1.00 82.44 633 SER A CA 1
ATOM 4631 C C . SER A 1 633 ? -35.004 -12.163 15.506 1.00 82.44 633 SER A C 1
ATOM 4633 O O . SER A 1 633 ? -36.193 -12.313 15.786 1.00 82.44 633 SER A O 1
ATOM 4635 N N . TYR A 1 634 ? -34.448 -10.956 15.412 1.00 89.88 634 TYR A N 1
ATOM 4636 C CA . TYR A 1 634 ? -35.139 -9.702 15.731 1.00 89.88 634 TYR A CA 1
ATOM 4637 C C . TYR A 1 634 ? -35.522 -8.917 14.471 1.00 89.88 634 TYR A C 1
ATOM 4639 O O . TYR A 1 634 ? -34.907 -9.077 13.417 1.00 89.88 634 TYR A O 1
ATOM 4647 N N . TYR A 1 635 ? -36.529 -8.048 14.577 1.00 91.00 635 TYR A N 1
ATOM 4648 C CA . TYR A 1 635 ? -37.008 -7.247 13.449 1.00 91.00 635 TYR A CA 1
ATOM 4649 C C . TYR A 1 635 ? -36.040 -6.093 13.154 1.00 91.00 635 TYR A C 1
ATOM 4651 O O . TYR A 1 635 ? -35.781 -5.270 14.030 1.00 91.00 635 TYR A O 1
ATOM 4659 N N . ASP A 1 636 ? -35.492 -6.027 11.941 1.00 91.12 636 ASP A N 1
ATOM 4660 C CA . ASP A 1 636 ? -34.536 -4.984 11.556 1.00 91.12 636 ASP A CA 1
ATOM 4661 C C . ASP A 1 636 ? -35.250 -3.645 11.309 1.00 91.12 636 ASP A C 1
ATOM 4663 O O . ASP A 1 636 ? -36.140 -3.541 10.463 1.00 91.12 636 ASP A O 1
ATOM 4667 N N . ILE A 1 637 ? -34.855 -2.611 12.054 1.00 94.12 637 ILE A N 1
ATOM 4668 C CA . ILE A 1 637 ? -35.372 -1.240 11.925 1.00 94.12 637 ILE A CA 1
ATOM 4669 C C . ILE A 1 637 ? -34.281 -0.261 11.479 1.00 94.12 637 ILE A C 1
ATOM 4671 O O . ILE A 1 637 ? -34.489 0.954 11.496 1.00 94.12 637 ILE A O 1
ATOM 4675 N N . THR A 1 638 ? -33.127 -0.769 11.040 1.00 90.75 638 THR A N 1
ATOM 4676 C CA . THR A 1 638 ? -31.958 0.030 10.661 1.00 90.75 638 THR A CA 1
ATOM 4677 C C . THR A 1 638 ? -32.298 1.033 9.574 1.00 90.75 638 THR A C 1
ATOM 4679 O O . THR A 1 638 ? -31.908 2.190 9.678 1.00 90.75 638 THR A O 1
ATOM 4682 N N . ALA A 1 639 ? -33.070 0.651 8.554 1.00 90.44 639 ALA A N 1
ATOM 4683 C CA . ALA A 1 639 ? -33.469 1.569 7.485 1.00 90.44 639 ALA A CA 1
ATOM 4684 C C . ALA A 1 639 ? -34.308 2.761 7.992 1.00 90.44 639 ALA A C 1
ATOM 4686 O O . ALA A 1 639 ? -34.213 3.848 7.432 1.00 90.44 639 ALA A O 1
ATOM 4687 N N . ALA A 1 640 ? -35.081 2.572 9.066 1.00 92.56 640 ALA A N 1
ATOM 4688 C CA . ALA A 1 640 ? -35.992 3.574 9.618 1.00 92.56 640 ALA A CA 1
ATOM 4689 C C . ALA A 1 640 ? -35.340 4.521 10.646 1.00 92.56 640 ALA A C 1
ATOM 4691 O O . ALA A 1 640 ? -35.898 5.579 10.941 1.00 92.56 640 ALA A O 1
ATOM 4692 N N . ALA A 1 641 ? -34.179 4.161 11.200 1.00 92.19 641 ALA A N 1
ATOM 4693 C CA . ALA A 1 641 ? -33.365 5.060 12.023 1.00 92.19 641 ALA A CA 1
ATOM 4694 C C . ALA A 1 641 ? -32.609 6.086 11.155 1.00 92.19 641 ALA A C 1
ATOM 4696 O O . ALA A 1 641 ? -32.482 5.898 9.946 1.00 92.19 641 ALA A O 1
ATOM 4697 N N . ALA A 1 642 ? -32.060 7.145 11.744 1.00 92.25 642 ALA A N 1
ATOM 4698 C CA . ALA A 1 642 ? -31.178 8.092 11.053 1.00 92.25 642 ALA A CA 1
ATOM 4699 C C . ALA A 1 642 ? -29.732 7.960 11.555 1.00 92.25 642 ALA A C 1
ATOM 4701 O O . ALA A 1 642 ? -29.483 7.377 12.607 1.00 92.25 642 ALA A O 1
ATOM 4702 N N . THR A 1 643 ? -28.763 8.467 10.797 1.00 88.75 643 THR A N 1
ATOM 4703 C CA . THR A 1 643 ? -27.397 8.667 11.304 1.00 88.75 643 THR A CA 1
ATOM 4704 C C . THR A 1 643 ? -27.375 9.998 12.058 1.00 88.75 643 THR A C 1
ATOM 4706 O O . THR A 1 643 ? -27.803 11.004 11.495 1.00 88.75 643 THR A O 1
ATOM 4709 N N . GLN A 1 644 ? -26.911 10.025 13.313 1.00 86.56 644 GLN A N 1
ATOM 4710 C CA . GLN A 1 644 ? -26.936 11.251 14.133 1.00 86.56 644 GLN A CA 1
ATOM 4711 C C . GLN A 1 644 ? -26.029 12.346 13.546 1.00 86.56 644 GLN A C 1
ATOM 4713 O O . GLN A 1 644 ? -26.372 13.526 13.584 1.00 86.56 644 GLN A O 1
ATOM 4718 N N . VAL A 1 645 ? -24.876 11.954 12.999 1.00 80.38 645 VAL A N 1
ATOM 4719 C CA . VAL A 1 645 ? -23.926 12.835 12.311 1.00 80.38 645 VAL A CA 1
ATOM 4720 C C . VAL A 1 645 ? -23.766 12.333 10.881 1.00 80.38 645 VAL A C 1
ATOM 4722 O O . VAL A 1 645 ? -23.438 11.173 10.661 1.00 80.38 645 VAL A O 1
ATOM 4725 N N . SER A 1 646 ? -23.994 13.188 9.886 1.00 75.69 646 SER A N 1
ATOM 4726 C CA . SER A 1 646 ? -24.103 12.772 8.477 1.00 75.69 646 SER A CA 1
ATOM 4727 C C . SER A 1 646 ? -22.839 12.139 7.877 1.00 75.69 646 SER A C 1
ATOM 4729 O O . SER A 1 646 ? -22.939 11.454 6.863 1.00 75.69 646 SER A O 1
ATOM 4731 N N . THR A 1 647 ? -21.667 12.355 8.480 1.00 71.88 647 THR A N 1
ATOM 4732 C CA . THR A 1 647 ? -20.379 11.783 8.052 1.00 71.88 647 THR A CA 1
ATOM 4733 C C . THR A 1 647 ? -20.024 10.463 8.741 1.00 71.88 647 THR A C 1
ATOM 4735 O O . THR A 1 647 ? -19.013 9.858 8.390 1.00 71.88 647 THR A O 1
ATOM 4738 N N . ASP A 1 648 ? -20.806 10.030 9.732 1.00 75.69 648 ASP A N 1
ATOM 4739 C CA . ASP A 1 648 ? -20.537 8.814 10.502 1.00 75.69 648 ASP A CA 1
ATOM 4740 C C . ASP A 1 648 ? -21.101 7.563 9.814 1.00 75.69 648 ASP A C 1
ATOM 4742 O O . ASP A 1 648 ? -22.066 7.615 9.045 1.00 75.69 648 ASP A O 1
ATOM 4746 N N . LEU A 1 649 ? -20.539 6.401 10.151 1.00 79.06 649 LEU A N 1
ATOM 4747 C CA . LEU A 1 649 ? -21.143 5.118 9.818 1.00 79.06 649 LEU A CA 1
ATOM 4748 C C . LEU A 1 649 ? -22.381 4.885 10.685 1.00 79.06 649 LEU A C 1
ATOM 4750 O O . LEU A 1 649 ? -22.365 5.051 11.906 1.00 79.06 649 LEU A O 1
ATOM 4754 N N . LYS A 1 650 ? -23.472 4.466 10.049 1.00 86.00 650 LYS A N 1
ATOM 4755 C CA . LYS A 1 650 ? -24.732 4.209 10.743 1.00 86.00 650 LYS A CA 1
ATOM 4756 C C . LYS A 1 650 ? -24.655 2.925 11.566 1.00 86.00 650 LYS A C 1
ATOM 4758 O O . LYS A 1 650 ? -24.284 1.879 11.039 1.00 86.00 650 LYS A O 1
ATOM 4763 N N . ILE A 1 651 ? -25.069 2.987 12.831 1.00 88.00 651 ILE A N 1
ATOM 4764 C CA . ILE A 1 651 ? -25.174 1.796 13.687 1.00 88.00 651 ILE A CA 1
ATOM 4765 C C . ILE A 1 651 ? -26.466 1.039 13.358 1.00 88.00 651 ILE A C 1
ATOM 4767 O O . ILE A 1 651 ? -27.543 1.634 13.271 1.00 88.00 651 ILE A O 1
ATOM 4771 N N . GLY A 1 652 ? -26.358 -0.279 13.177 1.00 88.81 652 GLY A N 1
ATOM 4772 C CA . GLY A 1 652 ? -27.513 -1.152 12.976 1.00 88.81 652 GLY A CA 1
ATOM 4773 C C . GLY A 1 652 ? -28.376 -1.257 14.234 1.00 88.81 652 GLY A C 1
ATOM 4774 O O . GLY A 1 652 ? -27.860 -1.292 15.351 1.00 88.81 652 GLY A O 1
ATOM 4775 N N . VAL A 1 653 ? -29.694 -1.304 14.056 1.00 92.94 653 VAL A N 1
ATOM 4776 C CA . VAL A 1 653 ? -30.658 -1.343 15.161 1.00 92.94 653 VAL A CA 1
ATOM 4777 C C . VAL A 1 653 ? -31.793 -2.314 14.871 1.00 92.94 653 VAL A C 1
ATOM 4779 O O . VAL A 1 653 ? -32.321 -2.392 13.761 1.00 92.94 653 VAL A O 1
ATOM 4782 N N . ARG A 1 654 ? -32.188 -3.057 15.901 1.00 94.06 654 ARG A N 1
ATOM 4783 C CA . ARG A 1 654 ? -33.197 -4.114 15.830 1.00 94.06 654 ARG A CA 1
ATOM 4784 C C . ARG A 1 654 ? -34.252 -3.924 16.907 1.00 94.06 654 ARG A C 1
ATOM 4786 O O . ARG A 1 654 ? -33.986 -3.379 17.972 1.00 94.06 654 ARG A O 1
ATOM 4793 N N . TYR A 1 655 ? -35.452 -4.414 16.644 1.00 96.00 655 TYR A N 1
ATOM 4794 C CA . TYR A 1 655 ? -36.571 -4.395 17.572 1.00 96.00 655 TYR A CA 1
ATOM 4795 C C . TYR A 1 655 ? -36.911 -5.812 18.043 1.00 96.00 655 TYR A C 1
ATOM 4797 O O . TYR A 1 655 ? -37.181 -6.710 17.237 1.00 96.00 655 TYR A O 1
ATOM 4805 N N . ASN A 1 656 ? -36.918 -6.008 19.362 1.00 94.31 656 ASN A N 1
ATOM 4806 C CA . ASN A 1 656 ? -37.359 -7.243 19.995 1.00 94.31 656 ASN A CA 1
ATOM 4807 C C . ASN A 1 656 ? -38.842 -7.144 20.368 1.00 94.31 656 ASN A C 1
ATOM 4809 O O . ASN A 1 656 ? -39.216 -6.578 21.395 1.00 94.31 656 ASN A O 1
ATOM 4813 N N . ALA A 1 657 ? -39.683 -7.758 19.536 1.00 93.12 657 ALA A N 1
ATOM 4814 C CA . ALA A 1 657 ? -41.133 -7.797 19.714 1.00 93.12 657 ALA A CA 1
ATOM 4815 C C . ALA A 1 657 ? -41.598 -8.604 20.946 1.00 93.12 657 ALA A C 1
ATOM 4817 O O . ALA A 1 657 ? -42.758 -8.485 21.345 1.00 93.12 657 ALA A O 1
ATOM 4818 N N . LEU A 1 658 ? -40.729 -9.438 21.539 1.00 92.69 658 LEU A N 1
ATOM 4819 C CA . LEU A 1 658 ? -41.045 -10.223 22.736 1.00 92.69 658 LEU A CA 1
ATOM 4820 C C . LEU A 1 658 ? -40.920 -9.389 24.017 1.00 92.69 658 LEU A C 1
ATOM 4822 O O . LEU A 1 658 ? -41.743 -9.540 24.916 1.00 92.69 658 LEU A O 1
ATOM 4826 N N . THR A 1 659 ? -39.902 -8.530 24.103 1.00 92.12 659 THR A N 1
ATOM 4827 C CA . THR A 1 659 ? -39.600 -7.726 25.303 1.00 92.12 659 THR A CA 1
ATOM 4828 C C . THR A 1 659 ? -39.935 -6.243 25.154 1.00 92.12 659 THR A C 1
ATOM 4830 O O . THR A 1 659 ? -39.795 -5.495 26.114 1.00 92.12 659 THR A O 1
ATOM 4833 N N . ASP A 1 660 ? -40.392 -5.825 23.973 1.00 94.56 660 ASP A N 1
ATOM 4834 C CA . ASP A 1 660 ? -40.652 -4.429 23.605 1.00 94.56 660 ASP A CA 1
ATOM 4835 C C . ASP A 1 660 ? -39.431 -3.508 23.786 1.00 94.56 660 ASP A C 1
ATOM 4837 O O . ASP A 1 660 ? -39.517 -2.394 24.302 1.00 94.56 660 ASP A O 1
ATOM 4841 N N . GLN A 1 661 ? -38.270 -4.003 23.356 1.00 95.00 661 GLN A N 1
ATOM 4842 C CA . GLN A 1 661 ? -36.972 -3.342 23.502 1.00 95.00 661 GLN A CA 1
ATOM 4843 C C . GLN A 1 661 ? -36.315 -3.080 22.148 1.00 95.00 661 GLN A C 1
ATOM 4845 O O . GLN A 1 661 ? -36.519 -3.821 21.181 1.00 95.00 661 GLN A O 1
ATOM 4850 N N . ILE A 1 662 ? -35.469 -2.053 22.102 1.00 96.44 662 ILE A N 1
ATOM 4851 C CA . ILE A 1 662 ? -34.613 -1.757 20.953 1.00 96.44 662 ILE A CA 1
ATOM 4852 C C . ILE A 1 662 ? -33.196 -2.228 21.260 1.00 96.44 662 ILE A C 1
ATOM 4854 O O . ILE A 1 662 ? -32.612 -1.816 22.257 1.00 96.44 662 ILE A O 1
ATOM 4858 N N . LEU A 1 663 ? -32.645 -3.075 20.397 1.00 93.12 663 LEU A N 1
ATOM 4859 C CA . LEU A 1 663 ? -31.287 -3.587 20.487 1.00 93.12 663 LEU A CA 1
ATOM 4860 C C . LEU A 1 663 ? -30.406 -2.813 19.515 1.00 93.12 663 LEU A C 1
ATOM 4862 O O . LEU A 1 663 ? -30.704 -2.730 18.321 1.00 93.12 663 LEU A O 1
ATOM 4866 N N . VAL A 1 664 ? -29.315 -2.267 20.032 1.00 92.19 664 VAL A N 1
ATOM 4867 C CA . VAL A 1 664 ? -28.251 -1.681 19.217 1.00 92.19 664 VAL A CA 1
ATOM 4868 C C . VAL A 1 664 ? -27.263 -2.784 18.880 1.00 92.19 664 VAL A C 1
ATOM 4870 O O . VAL A 1 664 ? -26.828 -3.507 19.779 1.00 92.19 664 VAL A O 1
ATOM 4873 N N . ASN A 1 665 ? -26.918 -2.912 17.601 1.00 87.38 665 ASN A N 1
ATOM 4874 C CA . ASN A 1 665 ? -25.902 -3.859 17.155 1.00 87.38 665 ASN A CA 1
ATOM 4875 C C . ASN A 1 665 ? -24.555 -3.570 17.830 1.00 87.38 665 ASN A C 1
ATOM 4877 O O . ASN A 1 665 ? -24.280 -2.445 18.258 1.00 87.38 665 ASN A O 1
ATOM 4881 N N . GLY A 1 666 ? -23.704 -4.590 17.898 1.00 80.31 666 GLY A N 1
ATOM 4882 C CA . GLY A 1 666 ? -22.341 -4.410 18.362 1.00 80.31 666 GLY A CA 1
ATOM 4883 C C . GLY A 1 666 ? -21.570 -3.464 17.448 1.00 80.31 666 GLY A C 1
ATOM 4884 O O . GLY A 1 666 ? -21.681 -3.526 16.223 1.00 80.31 666 GLY A O 1
ATOM 4885 N N . VAL A 1 667 ? -20.781 -2.581 18.049 1.00 77.19 667 VAL A N 1
ATOM 4886 C CA . VAL A 1 667 ? -19.896 -1.664 17.335 1.00 77.19 667 VAL A CA 1
ATOM 4887 C C . VAL A 1 667 ? -18.503 -1.831 17.901 1.00 77.19 667 VAL A C 1
ATOM 4889 O O . VAL A 1 667 ? -18.243 -1.476 19.050 1.00 77.19 667 VAL A O 1
ATOM 4892 N N . VAL A 1 668 ? -17.598 -2.349 17.080 1.00 72.25 668 VAL A N 1
ATOM 4893 C CA . VAL A 1 668 ? -16.167 -2.349 17.369 1.00 72.25 668 VAL A CA 1
ATOM 4894 C C . VAL A 1 668 ? -15.522 -1.318 16.457 1.00 72.25 668 VAL A C 1
ATOM 4896 O O . VAL A 1 668 ? -15.682 -1.350 15.236 1.00 72.25 668 VAL A O 1
ATOM 4899 N N . GLN A 1 669 ? -14.843 -0.352 17.058 1.00 70.50 669 GLN A N 1
ATOM 4900 C CA . GLN A 1 669 ? -14.132 0.674 16.328 1.00 70.50 669 GLN A CA 1
ATOM 4901 C C . GLN A 1 669 ? -12.904 0.091 15.624 1.00 70.50 669 GLN A C 1
ATOM 4903 O O . GLN A 1 669 ? -12.345 -0.920 16.048 1.00 70.50 669 GLN A O 1
ATOM 4908 N N . GLY A 1 670 ? -12.506 0.746 14.530 1.00 62.69 670 GLY A N 1
ATOM 4909 C CA . GLY A 1 670 ? -11.321 0.395 13.764 1.00 62.69 670 GLY A CA 1
ATOM 4910 C C . GLY A 1 670 ? -10.057 0.274 14.618 1.00 62.69 670 GLY A C 1
ATOM 4911 O O . GLY A 1 670 ? -9.884 0.946 15.633 1.00 62.69 670 GLY A O 1
ATOM 4912 N N . SER A 1 671 ? -9.175 -0.627 14.209 1.00 65.25 671 SER A N 1
ATOM 4913 C CA . SER A 1 671 ? -7.919 -0.901 14.901 1.00 65.25 671 SER A CA 1
ATOM 4914 C C . SER A 1 671 ? -6.865 0.150 14.562 1.00 65.25 671 SER A C 1
ATOM 4916 O O . SER A 1 671 ? -6.764 0.575 13.406 1.00 65.25 671 SER A O 1
ATOM 4918 N N . GLY A 1 672 ? -6.026 0.492 15.543 1.00 71.88 672 GLY A N 1
ATOM 4919 C CA . GLY A 1 672 ? -4.811 1.268 15.300 1.00 71.88 672 GLY A CA 1
ATOM 4920 C C . GLY A 1 672 ? -3.960 0.638 14.194 1.00 71.88 672 GLY A C 1
ATOM 4921 O O . GLY A 1 672 ? -3.890 -0.586 14.082 1.00 71.88 672 GLY A O 1
ATOM 4922 N N . GLY A 1 673 ? -3.357 1.473 13.351 1.00 79.88 673 GLY A N 1
ATOM 4923 C CA . GLY A 1 673 ? -2.544 1.000 12.234 1.00 79.88 673 GLY A CA 1
ATOM 4924 C C . GLY A 1 673 ? -1.093 0.735 12.621 1.00 79.88 673 GLY A C 1
ATOM 4925 O O . GLY A 1 673 ? -0.487 1.486 13.388 1.00 79.88 673 GLY A O 1
ATOM 4926 N N . TYR A 1 674 ? -0.521 -0.312 12.035 1.00 87.12 674 TYR A N 1
ATOM 4927 C CA . TYR A 1 674 ? 0.906 -0.612 12.112 1.00 87.12 674 TYR A CA 1
ATOM 4928 C C . TYR A 1 674 ? 1.545 -0.514 10.725 1.00 87.12 674 TYR A C 1
ATOM 4930 O O . TYR A 1 674 ? 0.993 -1.029 9.751 1.00 87.12 674 TYR A O 1
ATOM 4938 N N . VAL A 1 675 ? 2.684 0.166 10.621 1.00 93.12 675 VAL A N 1
ATOM 4939 C CA . VAL A 1 675 ? 3.510 0.201 9.408 1.00 93.12 675 VAL A CA 1
ATOM 4940 C C . VAL A 1 675 ? 4.928 -0.200 9.781 1.00 93.12 675 VAL A C 1
ATOM 4942 O O . VAL A 1 675 ? 5.546 0.447 10.622 1.00 93.12 675 VAL A O 1
ATOM 4945 N N . TYR A 1 676 ? 5.454 -1.227 9.125 1.00 93.94 676 TYR A N 1
ATOM 4946 C CA . TYR A 1 676 ? 6.833 -1.679 9.231 1.00 93.94 676 TYR A CA 1
ATOM 4947 C C . TYR A 1 676 ? 7.496 -1.611 7.861 1.00 93.94 676 TYR A C 1
ATOM 4949 O O . TYR A 1 676 ? 7.073 -2.302 6.937 1.00 93.94 676 TYR A O 1
ATOM 4957 N N . LEU A 1 677 ? 8.535 -0.789 7.735 1.00 95.69 677 LEU A N 1
ATOM 4958 C CA . LEU A 1 677 ? 9.389 -0.725 6.552 1.00 95.69 677 LEU A CA 1
ATOM 4959 C C . LEU A 1 677 ? 10.798 -1.171 6.941 1.00 95.69 677 LEU A C 1
ATOM 4961 O O . LEU A 1 677 ? 11.380 -0.603 7.865 1.00 95.69 677 LEU A O 1
ATOM 4965 N N . ASN A 1 678 ? 11.361 -2.147 6.232 1.00 94.19 678 ASN A N 1
ATOM 4966 C CA . ASN A 1 678 ? 12.756 -2.552 6.395 1.00 94.19 678 ASN A CA 1
ATOM 4967 C C . ASN A 1 678 ? 13.433 -2.693 5.034 1.00 94.19 678 ASN A C 1
ATOM 4969 O O . ASN A 1 678 ? 13.037 -3.523 4.220 1.00 94.19 678 ASN A O 1
ATOM 4973 N N . GLY A 1 679 ? 14.446 -1.868 4.784 1.00 93.56 679 GLY A N 1
ATOM 4974 C CA . GLY A 1 679 ? 15.166 -1.839 3.515 1.00 93.56 679 GLY A CA 1
ATOM 4975 C C . GLY A 1 679 ? 15.987 -0.567 3.354 1.00 93.56 679 GLY A C 1
ATOM 4976 O O . GLY A 1 679 ? 16.135 0.218 4.289 1.00 93.56 679 GLY A O 1
ATOM 4977 N N . LYS A 1 680 ? 16.521 -0.343 2.153 1.00 93.69 680 LYS A N 1
ATOM 4978 C CA . LYS A 1 680 ? 17.090 0.956 1.771 1.00 93.69 680 LYS A CA 1
ATOM 4979 C C . LYS A 1 680 ? 15.941 1.915 1.464 1.00 93.69 680 LYS A C 1
ATOM 4981 O O . LYS A 1 680 ? 15.265 1.734 0.451 1.00 93.69 680 LYS A O 1
ATOM 4986 N N . ILE A 1 681 ? 15.687 2.880 2.348 1.00 95.56 681 ILE A N 1
ATOM 4987 C CA . ILE A 1 681 ? 14.503 3.745 2.249 1.00 95.56 681 ILE A CA 1
ATOM 4988 C C . ILE A 1 681 ? 14.821 4.979 1.407 1.00 95.56 681 ILE A C 1
ATOM 4990 O O . ILE A 1 681 ? 15.730 5.746 1.724 1.00 95.56 681 ILE A O 1
ATOM 4994 N N . ILE A 1 682 ? 14.054 5.176 0.338 1.00 94.31 682 ILE A N 1
ATOM 4995 C CA . ILE A 1 682 ? 14.196 6.302 -0.588 1.00 94.31 682 ILE A CA 1
ATOM 4996 C C . ILE A 1 682 ? 12.834 6.933 -0.895 1.00 94.31 682 ILE A C 1
ATOM 4998 O O . ILE A 1 682 ? 11.783 6.357 -0.606 1.00 94.31 682 ILE A O 1
ATOM 5002 N N . SER A 1 683 ? 12.851 8.100 -1.534 1.00 90.00 683 SER A N 1
ATOM 5003 C CA . SER A 1 683 ? 11.653 8.718 -2.101 1.00 90.00 683 SER A CA 1
ATOM 5004 C C . SER A 1 683 ? 11.974 9.512 -3.363 1.00 90.00 683 SER A C 1
ATOM 5006 O O . SER A 1 683 ? 12.748 10.477 -3.342 1.00 90.00 683 SER A O 1
ATOM 5008 N N . THR A 1 684 ? 11.345 9.124 -4.472 1.00 85.31 684 THR A N 1
ATOM 5009 C CA . THR A 1 684 ? 11.483 9.787 -5.780 1.00 85.31 684 THR A CA 1
ATOM 5010 C C . THR A 1 684 ? 10.425 10.858 -6.059 1.00 85.31 684 THR A C 1
ATOM 5012 O O . THR A 1 684 ? 10.372 11.394 -7.164 1.00 85.31 684 THR A O 1
ATOM 5015 N N . SER A 1 685 ? 9.557 11.173 -5.093 1.00 70.56 685 SER A N 1
ATOM 5016 C CA . SER A 1 685 ? 8.471 12.141 -5.284 1.00 70.56 685 SER A CA 1
ATOM 5017 C C . SER A 1 685 ? 8.977 13.586 -5.370 1.00 70.56 685 SER A C 1
ATOM 5019 O O . SER A 1 685 ? 9.649 14.047 -4.449 1.00 70.56 685 SER A O 1
ATOM 5021 N N . THR A 1 686 ? 8.613 14.318 -6.426 1.00 59.56 686 THR A N 1
ATOM 5022 C CA . THR A 1 686 ? 9.093 15.687 -6.680 1.00 59.56 686 THR A CA 1
ATOM 5023 C C . THR A 1 686 ? 8.254 16.787 -6.061 1.00 59.56 686 THR A C 1
ATOM 5025 O O . THR A 1 686 ? 7.035 16.830 -6.208 1.00 59.56 686 THR A O 1
ATOM 5028 N N . GLU A 1 687 ? 8.933 17.767 -5.477 1.00 45.41 687 GLU A N 1
ATOM 5029 C CA . GLU A 1 687 ? 8.358 19.038 -5.054 1.00 45.41 687 GLU A CA 1
ATOM 5030 C C . GLU A 1 687 ? 8.177 19.982 -6.259 1.00 45.41 687 GLU A C 1
ATOM 5032 O O . GLU A 1 687 ? 9.153 20.388 -6.880 1.00 45.41 687 GLU A O 1
ATOM 5037 N N . ASN A 1 688 ? 6.916 20.254 -6.621 1.00 46.03 688 ASN A N 1
ATOM 5038 C CA . ASN A 1 688 ? 6.386 21.424 -7.357 1.00 46.03 688 ASN A CA 1
ATOM 5039 C C . ASN A 1 688 ? 4.893 21.188 -7.680 1.00 46.03 688 ASN A C 1
ATOM 5041 O O . ASN A 1 688 ? 4.447 21.320 -8.817 1.00 46.03 688 ASN A O 1
ATOM 5045 N N . GLY A 1 689 ? 4.111 20.802 -6.665 1.00 45.75 689 GLY A N 1
ATOM 5046 C CA . GLY A 1 689 ? 2.646 20.823 -6.741 1.00 45.75 689 GLY A CA 1
ATOM 5047 C C . GLY A 1 689 ? 1.882 19.501 -6.628 1.00 45.75 689 GLY A C 1
ATOM 5048 O O . GLY A 1 689 ? 0.675 19.596 -6.441 1.00 45.75 689 GLY A O 1
ATOM 5049 N N . VAL A 1 690 ? 2.480 18.297 -6.664 1.00 49.62 690 VAL A N 1
ATOM 5050 C CA . VAL A 1 690 ? 1.710 17.049 -6.423 1.00 49.62 690 VAL A CA 1
ATOM 5051 C C . VAL A 1 690 ? 2.546 15.937 -5.750 1.00 49.62 690 VAL A C 1
ATOM 5053 O O . VAL A 1 690 ? 3.441 15.365 -6.355 1.00 49.62 690 VAL A O 1
ATOM 5056 N N . SER A 1 691 ? 2.173 15.638 -4.496 1.00 52.97 691 SER A N 1
ATOM 5057 C CA . SER A 1 691 ? 2.454 14.469 -3.631 1.00 52.97 691 SER A CA 1
ATOM 5058 C C . SER A 1 691 ? 3.906 14.081 -3.303 1.00 52.97 691 SER A C 1
ATOM 5060 O O . SER A 1 691 ? 4.523 13.301 -4.014 1.00 52.97 691 SER A O 1
ATOM 5062 N N . GLN A 1 692 ? 4.379 14.467 -2.110 1.00 65.88 692 GLN A N 1
ATOM 5063 C CA . GLN A 1 692 ? 5.422 13.715 -1.394 1.00 65.88 692 GLN A CA 1
ATOM 5064 C C . GLN A 1 692 ? 4.893 12.316 -1.035 1.00 65.88 692 GLN A C 1
ATOM 5066 O O . GLN A 1 692 ? 3.706 12.169 -0.711 1.00 65.88 692 GLN A O 1
ATOM 5071 N N . GLY A 1 693 ? 5.757 11.297 -1.051 1.00 76.62 693 GLY A N 1
ATOM 5072 C CA . GLY A 1 693 ? 5.429 10.004 -0.448 1.00 76.62 693 GLY A CA 1
ATOM 5073 C C . GLY A 1 693 ? 4.904 10.205 0.974 1.00 76.62 693 GLY A C 1
ATOM 5074 O O . GLY A 1 693 ? 5.469 10.988 1.737 1.00 76.62 693 GLY A O 1
ATOM 5075 N N . THR A 1 694 ? 3.791 9.563 1.319 1.00 83.56 694 THR A N 1
ATOM 5076 C CA . THR A 1 694 ? 3.105 9.784 2.598 1.00 83.56 694 THR A CA 1
ATOM 5077 C C . THR A 1 694 ? 2.825 8.454 3.272 1.00 83.56 694 THR A C 1
ATOM 5079 O O . THR A 1 694 ? 2.233 7.562 2.671 1.00 83.56 694 THR A O 1
ATOM 5082 N N . ILE A 1 695 ? 3.210 8.337 4.539 1.00 88.69 695 ILE A N 1
ATOM 5083 C CA . ILE A 1 695 ? 2.806 7.244 5.418 1.00 88.69 695 ILE A CA 1
ATOM 5084 C C . ILE A 1 695 ? 1.777 7.806 6.395 1.00 88.69 695 ILE A C 1
ATOM 5086 O O . ILE A 1 695 ? 2.098 8.623 7.261 1.00 88.69 695 ILE A O 1
ATOM 5090 N N . ALA A 1 696 ? 0.530 7.377 6.235 1.00 84.94 696 ALA A N 1
ATOM 5091 C CA . ALA A 1 696 ? -0.589 7.779 7.065 1.00 84.94 696 ALA A CA 1
ATOM 5092 C C . ALA A 1 696 ? -1.051 6.611 7.940 1.00 84.94 696 ALA A C 1
ATOM 5094 O O . ALA A 1 696 ? -1.361 5.529 7.454 1.00 84.94 696 ALA A O 1
ATOM 5095 N N . VAL A 1 697 ? -1.165 6.831 9.241 1.00 83.94 697 VAL A N 1
ATOM 5096 C CA . VAL A 1 697 ? -1.694 5.827 10.164 1.00 83.94 697 VAL A CA 1
ATOM 5097 C C . VAL A 1 697 ? -2.969 6.338 10.812 1.00 83.94 697 VAL A C 1
ATOM 5099 O O . VAL A 1 697 ? -3.034 7.462 11.318 1.00 83.94 697 VAL A O 1
ATOM 5102 N N . LYS A 1 698 ? -4.011 5.509 10.788 1.00 77.12 698 LYS A N 1
ATOM 5103 C CA . LYS A 1 698 ? -5.241 5.743 11.535 1.00 77.12 698 LYS A CA 1
ATOM 5104 C C . LYS A 1 698 ? -5.039 5.280 12.975 1.00 77.12 698 LYS A C 1
ATOM 5106 O O . LYS A 1 698 ? -4.696 4.129 13.220 1.00 77.12 698 LYS A O 1
ATOM 5111 N N . GLY A 1 699 ? -5.254 6.197 13.915 1.00 67.31 699 GLY A N 1
ATOM 5112 C CA . GLY A 1 699 ? -5.040 6.028 15.351 1.00 67.31 699 GLY A CA 1
ATOM 5113 C C . GLY A 1 699 ? -6.030 5.093 16.049 1.00 67.31 699 GLY A C 1
ATOM 5114 O O . GLY A 1 699 ? -5.882 4.838 17.241 1.00 67.31 699 GLY A O 1
ATOM 5115 N N . GLY A 1 700 ? -7.062 4.634 15.333 1.00 62.50 700 GLY A N 1
ATOM 5116 C CA . GLY A 1 700 ? -8.128 3.777 15.855 1.00 62.50 700 GLY A CA 1
ATOM 5117 C C . GLY A 1 700 ? -9.116 4.463 16.807 1.00 62.50 700 GLY A C 1
ATOM 5118 O O . GLY A 1 700 ? -10.110 3.848 17.159 1.00 62.50 700 GLY A O 1
ATOM 5119 N N . ALA A 1 701 ? -8.896 5.723 17.204 1.00 65.44 701 ALA A N 1
ATOM 5120 C CA . ALA A 1 701 ? -9.753 6.447 18.145 1.00 65.44 701 ALA A CA 1
ATOM 5121 C C . ALA A 1 701 ? -10.846 7.269 17.438 1.00 65.44 701 ALA A C 1
ATOM 5123 O O . ALA A 1 701 ? -10.667 7.794 16.338 1.00 65.44 701 ALA A O 1
ATOM 5124 N N . GLY A 1 702 ? -12.001 7.431 18.082 1.00 71.62 702 GLY A N 1
ATOM 5125 C CA . GLY A 1 702 ? -13.127 8.187 17.519 1.00 71.62 702 GLY A CA 1
ATOM 5126 C C . GLY A 1 702 ? -14.408 8.008 18.321 1.00 71.62 702 GLY A C 1
ATOM 5127 O O . GLY A 1 702 ? -14.364 7.560 19.465 1.00 71.62 702 GLY A O 1
ATOM 5128 N N . SER A 1 703 ? -15.527 8.449 17.754 1.00 80.06 703 SER A N 1
ATOM 5129 C CA . SER A 1 703 ? -16.760 8.643 18.515 1.00 80.06 703 SER A CA 1
ATOM 5130 C C . SER A 1 703 ? -17.836 7.623 18.171 1.00 80.06 703 SER A C 1
ATOM 5132 O O . SER A 1 703 ? -18.136 7.402 16.998 1.00 80.06 703 SER A O 1
ATOM 5134 N N . ILE A 1 704 ? -18.469 7.069 19.203 1.00 87.31 704 ILE A N 1
ATOM 5135 C CA . ILE A 1 704 ? -19.681 6.259 19.098 1.00 87.31 704 ILE A CA 1
ATOM 5136 C C . ILE A 1 704 ? -20.816 7.027 19.770 1.00 87.31 704 ILE A C 1
ATOM 5138 O O . ILE A 1 704 ? -20.756 7.297 20.969 1.00 87.31 704 ILE A O 1
ATOM 5142 N N . THR A 1 705 ? -21.848 7.385 19.004 1.00 91.75 705 THR A N 1
ATOM 5143 C CA . THR A 1 705 ? -23.025 8.100 19.517 1.00 91.75 705 THR A CA 1
ATOM 5144 C C . THR A 1 705 ? -24.301 7.314 19.249 1.00 91.75 705 THR A C 1
ATOM 5146 O O . THR A 1 705 ? -24.681 7.096 18.103 1.00 91.75 705 THR A O 1
ATOM 5149 N N . VAL A 1 706 ? -25.002 6.928 20.306 1.00 95.44 706 VAL A N 1
ATOM 5150 C CA . VAL A 1 706 ? -26.313 6.281 20.231 1.00 95.44 706 VAL A CA 1
ATOM 5151 C C . VAL A 1 706 ? -27.324 7.200 20.889 1.00 95.44 706 VAL A C 1
ATOM 5153 O O . VAL A 1 706 ? -27.213 7.468 22.082 1.00 95.44 706 VAL A O 1
ATOM 5156 N N . ASN A 1 707 ? -28.320 7.652 20.133 1.00 96.44 707 ASN A N 1
ATOM 5157 C CA . ASN A 1 707 ? -29.425 8.440 20.656 1.00 96.44 707 ASN A CA 1
ATOM 5158 C C . ASN A 1 707 ? -30.748 7.695 20.464 1.00 96.44 707 ASN A C 1
ATOM 5160 O O . ASN A 1 707 ? -31.090 7.316 19.349 1.00 96.44 707 ASN A O 1
ATOM 5164 N N . ASN A 1 708 ? -31.504 7.485 21.539 1.00 97.00 708 ASN A N 1
ATOM 5165 C CA . ASN A 1 708 ? -32.832 6.878 21.492 1.00 97.00 708 ASN A CA 1
ATOM 5166 C C . ASN A 1 708 ? -33.885 7.827 22.065 1.00 97.00 708 ASN A C 1
ATOM 5168 O O . ASN A 1 708 ? -33.919 8.082 23.270 1.00 97.00 708 ASN A O 1
ATOM 5172 N N . THR A 1 709 ? -34.784 8.298 21.202 1.00 96.44 709 THR A N 1
ATOM 5173 C CA . THR A 1 709 ? -35.879 9.209 21.568 1.00 96.44 709 THR A CA 1
ATOM 5174 C C . THR A 1 709 ? -37.262 8.560 21.453 1.00 96.44 709 THR A C 1
ATOM 5176 O O . THR A 1 709 ? -38.281 9.231 21.623 1.00 96.44 709 THR A O 1
ATOM 5179 N N . THR A 1 710 ? -37.328 7.246 21.216 1.00 95.94 710 THR A N 1
ATOM 5180 C CA . THR A 1 710 ? -38.592 6.517 20.994 1.00 95.94 710 THR A CA 1
ATOM 5181 C C . THR A 1 710 ? -39.458 6.327 22.242 1.00 95.94 710 THR A C 1
ATOM 5183 O O . THR A 1 710 ? -40.636 5.999 22.111 1.00 95.94 710 THR A O 1
ATOM 5186 N N . GLY A 1 711 ? -38.893 6.480 23.444 1.00 93.44 711 GLY A N 1
ATOM 5187 C CA . GLY A 1 711 ? -39.534 6.108 24.711 1.00 93.44 711 GLY A CA 1
ATOM 5188 C C . GLY A 1 711 ? -39.487 4.606 25.036 1.00 93.44 711 GLY A C 1
ATOM 5189 O O . GLY A 1 711 ? -39.806 4.222 26.163 1.00 93.44 711 GLY A O 1
ATOM 5190 N N . LEU A 1 712 ? -39.047 3.750 24.106 1.00 95.56 712 LEU A N 1
ATOM 5191 C CA . LEU A 1 712 ? -38.809 2.325 24.363 1.00 95.56 712 LEU A CA 1
ATOM 5192 C C . LEU A 1 712 ? -37.441 2.111 25.011 1.00 95.56 712 LEU A C 1
ATOM 5194 O O . LEU A 1 712 ? -36.505 2.872 24.762 1.00 95.56 712 LEU A O 1
ATOM 5198 N N . GLN A 1 713 ? -37.319 1.061 25.823 1.00 95.25 713 GLN A N 1
ATOM 5199 C CA . GLN A 1 713 ? -36.074 0.735 26.514 1.00 95.25 713 GLN A CA 1
ATOM 5200 C C . GLN A 1 713 ? -34.979 0.341 25.511 1.00 95.25 713 GLN A C 1
ATOM 5202 O O . GLN A 1 713 ? -35.210 -0.453 24.593 1.00 95.25 713 GLN A O 1
ATOM 5207 N N . LEU A 1 714 ? -33.782 0.894 25.709 1.00 96.94 714 LEU A N 1
ATOM 5208 C CA . LEU A 1 714 ? -32.607 0.635 24.885 1.00 96.94 714 LEU A CA 1
ATOM 5209 C C . LEU A 1 714 ? -31.772 -0.496 25.488 1.00 96.94 714 LEU A C 1
ATOM 5211 O O . LEU A 1 714 ? -31.501 -0.497 26.686 1.00 96.94 714 LEU A O 1
ATOM 5215 N N . VAL A 1 715 ? -31.313 -1.422 24.657 1.00 94.56 715 VAL A N 1
ATOM 5216 C CA . VAL A 1 715 ? -30.386 -2.492 25.023 1.00 94.56 715 VAL A CA 1
ATOM 5217 C C . VAL A 1 715 ? -29.104 -2.302 24.223 1.00 94.56 715 VAL A C 1
ATOM 5219 O O . VAL A 1 715 ? -29.130 -2.312 22.991 1.00 94.56 715 VAL A O 1
ATOM 5222 N N . THR A 1 716 ? -27.980 -2.120 24.914 1.00 92.12 716 THR A N 1
ATOM 5223 C CA . THR A 1 716 ? -26.665 -2.012 24.273 1.00 92.12 716 THR A CA 1
ATOM 5224 C C . THR A 1 716 ? -25.982 -3.373 24.242 1.00 92.12 716 THR A C 1
ATOM 5226 O O . THR A 1 716 ? -25.818 -4.011 25.287 1.00 92.12 716 THR A O 1
ATOM 5229 N N . ASN A 1 717 ? -25.536 -3.794 23.061 1.00 88.31 717 ASN A N 1
ATOM 5230 C CA . ASN A 1 717 ? -24.578 -4.890 22.923 1.00 88.31 717 ASN A CA 1
ATOM 5231 C C . ASN A 1 717 ? -23.142 -4.356 23.070 1.00 88.31 717 ASN A C 1
ATOM 5233 O O . ASN A 1 717 ? -22.931 -3.283 23.638 1.00 88.31 717 ASN A O 1
ATOM 5237 N N . THR A 1 718 ? -22.151 -5.122 22.614 1.00 85.94 718 THR A N 1
ATOM 5238 C CA . THR A 1 718 ? -20.737 -4.744 22.689 1.00 85.94 718 THR A CA 1
ATOM 5239 C C . THR A 1 718 ? -20.494 -3.413 21.985 1.00 85.94 718 THR A C 1
ATOM 5241 O O . THR A 1 718 ? -20.628 -3.315 20.770 1.00 85.94 718 THR A O 1
ATOM 5244 N N . ILE A 1 719 ? -20.093 -2.393 22.734 1.00 86.62 719 ILE A N 1
ATOM 5245 C CA . ILE A 1 719 ? -19.581 -1.135 22.193 1.00 86.62 719 ILE A CA 1
ATOM 5246 C C . ILE A 1 719 ? -18.118 -1.076 22.587 1.00 86.62 719 ILE A C 1
ATOM 5248 O O . ILE A 1 719 ? -17.794 -1.085 23.766 1.00 86.62 719 ILE A O 1
ATOM 5252 N N . ASN A 1 720 ? -17.208 -1.038 21.630 1.00 78.62 720 ASN A N 1
ATOM 5253 C CA . ASN A 1 720 ? -15.785 -1.041 21.917 1.00 78.62 720 ASN A CA 1
ATOM 5254 C C . ASN A 1 720 ? -15.099 -0.029 21.010 1.00 78.62 720 ASN A C 1
ATOM 5256 O O . ASN A 1 720 ? -15.085 -0.218 19.801 1.00 78.62 720 ASN A O 1
ATOM 5260 N N . THR A 1 721 ? -14.487 1.016 21.564 1.00 72.25 721 THR A N 1
ATOM 5261 C CA . THR A 1 721 ? -13.682 1.978 20.787 1.00 72.25 721 THR A CA 1
ATOM 5262 C C . THR A 1 721 ? -12.277 1.446 20.464 1.00 72.25 721 THR A C 1
ATOM 5264 O O . THR A 1 721 ? -11.347 2.211 20.231 1.00 72.25 721 THR A O 1
ATOM 5267 N N . GLY A 1 722 ? -12.109 0.122 20.503 1.00 59.56 722 GLY A N 1
ATOM 5268 C CA . GLY A 1 722 ? -10.836 -0.570 20.397 1.00 59.56 722 GLY A CA 1
ATOM 5269 C C . GLY A 1 722 ? -10.028 -0.517 21.697 1.00 59.56 722 GLY A C 1
ATOM 5270 O O . GLY A 1 722 ? -10.013 0.474 22.431 1.00 59.56 722 GLY A O 1
ATOM 5271 N N . VAL A 1 723 ? -9.270 -1.586 21.957 1.00 49.94 723 VAL A N 1
ATOM 5272 C CA . VAL A 1 723 ? -7.977 -1.409 22.624 1.00 49.94 723 VAL A CA 1
ATOM 5273 C C . VAL A 1 723 ? -7.137 -0.605 21.643 1.00 49.94 723 VAL A C 1
ATOM 5275 O O . VAL A 1 723 ? -7.032 -0.985 20.478 1.00 49.94 723 VAL A O 1
ATOM 5278 N N . SER A 1 724 ? -6.586 0.534 22.049 1.00 50.75 724 SER A N 1
ATOM 5279 C CA . SER A 1 724 ? -5.637 1.246 21.199 1.00 50.75 724 SER A CA 1
ATOM 5280 C C . SER A 1 724 ? -4.404 0.355 21.039 1.00 50.75 724 SER A C 1
ATOM 5282 O O . SER A 1 724 ? -3.474 0.443 21.841 1.00 50.75 724 SER A O 1
ATOM 5284 N N . ALA A 1 725 ? -4.394 -0.539 20.044 1.00 52.75 725 ALA A N 1
ATOM 5285 C CA . ALA A 1 725 ? -3.145 -1.065 19.526 1.00 52.75 725 ALA A CA 1
ATOM 5286 C C . ALA A 1 725 ? -2.305 0.179 19.207 1.00 52.75 725 ALA A C 1
ATOM 5288 O O . ALA A 1 725 ? -2.812 1.070 18.508 1.00 52.75 725 ALA A O 1
ATOM 5289 N N . PRO A 1 726 ? -1.114 0.334 19.812 1.00 59.69 726 PRO A N 1
ATOM 5290 C CA . PRO A 1 726 ? -0.316 1.525 19.605 1.00 59.69 726 PRO A CA 1
ATOM 5291 C C . PRO A 1 726 ? -0.144 1.700 18.101 1.00 59.69 726 PRO A C 1
ATOM 5293 O O . PRO A 1 726 ? 0.283 0.789 17.394 1.00 59.69 726 PRO A O 1
ATOM 5296 N N . SER A 1 727 ? -0.572 2.856 17.607 1.00 81.56 727 SER A N 1
ATOM 5297 C CA . SER A 1 727 ? -0.448 3.179 16.197 1.00 81.56 727 SER A CA 1
ATOM 5298 C C . SER A 1 727 ? 0.998 3.569 15.955 1.00 81.56 727 SER A C 1
ATOM 5300 O O . SER A 1 727 ? 1.464 4.586 16.477 1.00 81.56 727 SER A O 1
ATOM 5302 N N . VAL A 1 728 ? 1.725 2.709 15.247 1.00 89.12 728 VAL A N 1
ATOM 5303 C CA . VAL A 1 728 ? 3.183 2.786 15.144 1.00 89.12 728 VAL A CA 1
ATOM 5304 C C . VAL A 1 728 ? 3.608 2.725 13.690 1.00 89.12 728 VAL A C 1
ATOM 5306 O O . VAL A 1 728 ? 3.162 1.873 12.926 1.00 89.12 728 VAL A O 1
ATOM 5309 N N . ILE A 1 729 ? 4.526 3.619 13.338 1.00 94.62 729 ILE A N 1
ATOM 5310 C CA . ILE A 1 729 ? 5.318 3.531 12.115 1.00 94.62 729 ILE A CA 1
ATOM 5311 C C . ILE A 1 729 ? 6.742 3.203 12.541 1.00 94.62 729 ILE A C 1
ATOM 5313 O O . ILE A 1 729 ? 7.359 3.989 13.257 1.00 94.62 729 ILE A O 1
ATOM 5317 N N . GLN A 1 730 ? 7.255 2.060 12.108 1.00 95.12 730 GLN A N 1
ATOM 5318 C CA . GLN A 1 730 ? 8.631 1.628 12.295 1.00 95.12 730 GLN A CA 1
ATOM 5319 C C . GLN A 1 730 ? 9.347 1.631 10.946 1.00 95.12 730 GLN A C 1
ATOM 5321 O O . GLN A 1 730 ? 8.942 0.940 10.015 1.00 95.12 730 GLN A O 1
ATOM 5326 N N . ILE A 1 731 ? 10.434 2.392 10.862 1.00 97.12 731 ILE A N 1
ATOM 5327 C CA . ILE A 1 731 ? 11.292 2.479 9.681 1.00 97.12 731 ILE A CA 1
ATOM 5328 C C . ILE A 1 731 ? 12.684 1.995 10.079 1.00 97.12 731 ILE A C 1
ATOM 5330 O O . ILE A 1 731 ? 13.365 2.647 10.873 1.00 97.12 731 ILE A O 1
ATOM 5334 N N . VAL A 1 732 ? 13.091 0.852 9.536 1.00 95.31 732 VAL A N 1
ATOM 5335 C CA . VAL A 1 732 ? 14.447 0.304 9.613 1.00 95.31 732 VAL A CA 1
ATOM 5336 C C . VAL A 1 732 ? 15.153 0.660 8.305 1.00 95.31 732 VAL A C 1
ATOM 5338 O O . VAL A 1 732 ? 14.927 0.019 7.278 1.00 95.31 732 VAL A O 1
ATOM 5341 N N . ASP A 1 733 ? 15.973 1.710 8.332 1.00 96.06 733 ASP A N 1
ATOM 5342 C CA . ASP A 1 733 ? 16.656 2.222 7.144 1.00 96.06 733 ASP A CA 1
ATOM 5343 C C . ASP A 1 733 ? 18.098 1.718 7.066 1.00 96.06 733 ASP A C 1
ATOM 5345 O O . ASP A 1 733 ? 18.977 2.140 7.823 1.00 96.06 733 ASP A O 1
ATOM 5349 N N . GLN A 1 734 ? 18.322 0.827 6.104 1.00 93.06 734 GLN A N 1
ATOM 5350 C CA . GLN A 1 734 ? 19.609 0.203 5.797 1.00 93.06 734 GLN A CA 1
ATOM 5351 C C . GLN A 1 734 ? 20.581 1.166 5.085 1.00 93.06 734 GLN A C 1
ATOM 5353 O O . GLN A 1 734 ? 21.777 0.904 5.031 1.00 93.06 734 GLN A O 1
ATOM 5358 N N . LEU A 1 735 ? 20.116 2.291 4.519 1.00 93.31 735 LEU A N 1
ATOM 5359 C CA . LEU A 1 735 ? 21.017 3.320 3.968 1.00 93.31 735 LEU A CA 1
ATOM 5360 C C . LEU A 1 735 ? 21.610 4.196 5.069 1.00 93.31 735 LEU A C 1
ATOM 5362 O O . LEU A 1 735 ? 22.771 4.596 4.983 1.00 93.31 735 LEU A O 1
ATOM 5366 N N . GLN A 1 736 ? 20.809 4.505 6.088 1.00 94.56 736 GLN A N 1
ATOM 5367 C CA . GLN A 1 736 ? 21.224 5.317 7.234 1.00 94.56 736 GLN A CA 1
ATOM 5368 C C . GLN A 1 736 ? 21.766 4.480 8.400 1.00 94.56 736 GLN A C 1
ATOM 5370 O O . GLN A 1 736 ? 22.314 5.044 9.345 1.00 94.56 736 GLN A O 1
ATOM 5375 N N . GLN A 1 737 ? 21.627 3.150 8.343 1.00 93.75 737 GLN A N 1
ATOM 5376 C CA . GLN A 1 737 ? 21.945 2.228 9.437 1.00 93.75 737 GLN A CA 1
ATOM 5377 C C . GLN A 1 737 ? 21.235 2.626 10.742 1.00 93.75 737 GLN A C 1
ATOM 5379 O O . GLN A 1 737 ? 21.835 2.643 11.818 1.00 93.75 737 GLN A O 1
ATOM 5384 N N . GLN A 1 738 ? 19.947 2.969 10.650 1.00 94.56 738 GLN A N 1
ATOM 5385 C CA . GLN A 1 738 ? 19.166 3.549 11.745 1.00 94.56 738 GLN A CA 1
ATOM 5386 C C . GLN A 1 738 ? 17.757 2.956 11.800 1.00 94.56 738 GLN A C 1
ATOM 5388 O O . GLN A 1 738 ? 17.127 2.729 10.769 1.00 94.56 738 GLN A O 1
ATOM 5393 N N . THR A 1 739 ? 17.217 2.803 13.011 1.00 95.31 739 THR A N 1
ATOM 5394 C CA . THR A 1 739 ? 15.791 2.522 13.218 1.00 95.31 739 THR A CA 1
ATOM 5395 C C . THR A 1 739 ? 15.084 3.730 13.827 1.00 95.31 739 THR A C 1
ATOM 5397 O O . THR A 1 739 ? 15.576 4.341 14.780 1.00 95.31 739 THR A O 1
ATOM 5400 N N . THR A 1 740 ? 13.928 4.086 13.266 1.00 97.19 740 THR A N 1
ATOM 5401 C CA . THR A 1 740 ? 13.069 5.184 13.728 1.00 97.19 740 THR A CA 1
ATOM 5402 C C . THR A 1 740 ? 11.655 4.675 13.980 1.00 97.19 740 THR A C 1
ATOM 5404 O O . THR A 1 740 ? 11.091 3.988 13.132 1.00 97.19 740 THR A O 1
ATOM 5407 N N . TRP A 1 741 ? 11.066 5.056 15.113 1.00 96.06 741 TRP A N 1
ATOM 5408 C CA . TRP A 1 741 ? 9.657 4.815 15.414 1.00 96.06 741 TRP A CA 1
ATOM 5409 C C . TRP A 1 741 ? 8.914 6.129 15.594 1.00 96.06 741 TRP A C 1
ATOM 5411 O O . TRP A 1 741 ? 9.366 7.007 16.330 1.00 96.06 741 TRP A O 1
ATOM 5421 N N . TYR A 1 742 ? 7.735 6.215 14.994 1.00 95.12 742 TYR A N 1
ATOM 5422 C CA . TYR A 1 742 ? 6.725 7.209 15.323 1.00 95.12 742 TYR A CA 1
ATOM 5423 C C . TYR A 1 742 ? 5.592 6.492 16.042 1.00 95.12 742 TYR A C 1
ATOM 5425 O O . TYR A 1 742 ? 4.957 5.610 15.469 1.00 95.12 742 TYR A O 1
ATOM 5433 N N . VAL A 1 743 ? 5.372 6.844 17.305 1.00 91.12 743 VAL A N 1
ATOM 5434 C CA . VAL A 1 743 ? 4.389 6.194 18.175 1.00 91.12 743 VAL A CA 1
ATOM 5435 C C . VAL A 1 743 ? 3.314 7.207 18.519 1.00 91.12 743 VAL A C 1
ATOM 5437 O O . VAL A 1 743 ? 3.595 8.244 19.127 1.00 91.12 743 VAL A O 1
ATOM 5440 N N . TYR A 1 744 ? 2.084 6.906 18.123 1.00 85.38 744 TYR A N 1
ATOM 5441 C CA . TYR A 1 744 ? 0.946 7.772 18.363 1.00 85.38 744 TYR A CA 1
ATOM 5442 C C . TYR A 1 744 ? 0.248 7.440 19.680 1.00 85.38 744 TYR A C 1
ATOM 5444 O O . TYR A 1 744 ? -0.161 6.305 19.928 1.00 85.38 744 TYR A O 1
ATOM 5452 N N . ASN A 1 745 ? 0.092 8.467 20.513 1.00 79.38 745 ASN A N 1
ATOM 5453 C CA . ASN A 1 745 ? -0.649 8.433 21.759 1.00 79.38 745 ASN A CA 1
ATOM 5454 C C . ASN A 1 745 ? -1.825 9.428 21.684 1.00 79.38 745 ASN A C 1
ATOM 5456 O O . ASN A 1 745 ? -1.619 10.632 21.878 1.00 79.38 745 ASN A O 1
ATOM 5460 N N . PRO A 1 746 ? -3.068 8.954 21.466 1.00 69.56 746 PRO A N 1
ATOM 5461 C CA . PRO A 1 746 ? -4.238 9.829 21.361 1.00 69.56 746 PRO A CA 1
ATOM 5462 C C . PRO A 1 746 ? -4.567 10.576 22.662 1.00 69.56 746 PRO A C 1
ATOM 5464 O O . PRO A 1 746 ? -5.305 11.557 22.634 1.00 69.56 746 PRO A O 1
ATOM 5467 N N . SER A 1 747 ? -4.030 10.134 23.806 1.00 66.12 747 SER A N 1
ATOM 5468 C CA . SER A 1 747 ? -4.308 10.727 25.120 1.00 66.12 747 SER A CA 1
ATOM 5469 C C . SER A 1 747 ? -3.384 11.890 25.505 1.00 66.12 747 SER A C 1
ATOM 5471 O O . SER A 1 747 ? -3.637 12.551 26.516 1.00 66.12 747 SER A O 1
ATOM 5473 N N . ALA A 1 748 ? -2.321 12.138 24.731 1.00 71.88 748 ALA A N 1
ATOM 5474 C CA . ALA A 1 748 ? -1.384 13.230 24.979 1.00 71.88 748 ALA A CA 1
ATOM 5475 C C . ALA A 1 748 ? -1.971 14.595 24.571 1.00 71.88 748 ALA A C 1
ATOM 5477 O O . ALA A 1 748 ? -2.906 14.683 23.774 1.00 71.88 748 ALA A O 1
ATOM 5478 N N . ALA A 1 749 ? -1.413 15.677 25.124 1.00 73.44 749 ALA A N 1
ATOM 5479 C CA . ALA A 1 749 ? -1.843 17.036 24.807 1.00 73.44 749 ALA A CA 1
ATOM 5480 C C . ALA A 1 749 ? -1.669 17.354 23.310 1.00 73.44 749 ALA A C 1
ATOM 5482 O O . ALA A 1 749 ? -0.763 16.837 22.649 1.00 73.44 749 ALA A O 1
ATOM 5483 N N . GLY A 1 750 ? -2.524 18.235 22.779 1.00 76.38 750 GLY A N 1
ATOM 5484 C CA . GLY A 1 750 ? -2.427 18.692 21.391 1.00 76.38 750 GLY A CA 1
ATOM 5485 C C . GLY A 1 750 ? -1.019 19.200 21.069 1.00 76.38 750 GLY A C 1
ATOM 5486 O O . GLY A 1 750 ? -0.447 19.973 21.834 1.00 76.38 750 GLY A O 1
ATOM 5487 N N . GLY A 1 751 ? -0.447 18.732 19.957 1.00 78.56 751 GLY A N 1
ATOM 5488 C CA . GLY A 1 751 ? 0.937 19.049 19.581 1.00 78.56 751 GLY A CA 1
ATOM 5489 C C . GLY A 1 751 ? 2.009 18.131 20.189 1.00 78.56 751 GLY A C 1
ATOM 5490 O O . GLY A 1 751 ? 3.185 18.330 19.901 1.00 78.56 751 GLY A O 1
ATOM 5491 N N . GLN A 1 752 ? 1.633 17.125 20.989 1.00 85.38 752 GLN A N 1
ATOM 5492 C CA . GLN A 1 752 ? 2.545 16.131 21.591 1.00 85.38 752 GLN A CA 1
ATOM 5493 C C . GLN A 1 752 ? 2.076 14.678 21.389 1.00 85.38 752 GLN A C 1
ATOM 5495 O O . GLN A 1 752 ? 2.542 13.757 22.055 1.00 85.38 752 GLN A O 1
ATOM 5500 N N . GLN A 1 753 ? 1.125 14.461 20.483 1.00 83.88 753 GLN A N 1
ATOM 5501 C CA . GLN A 1 753 ? 0.469 13.168 20.284 1.00 83.88 753 GLN A CA 1
ATOM 5502 C C . GLN A 1 753 ? 1.339 12.133 19.570 1.00 83.88 753 GLN A C 1
ATOM 5504 O O . GLN A 1 753 ? 1.008 10.953 19.602 1.00 83.88 753 GLN A O 1
ATOM 5509 N N . VAL A 1 754 ? 2.443 12.538 18.942 1.00 89.56 754 VAL A N 1
ATOM 5510 C CA . VAL A 1 754 ? 3.376 11.623 18.276 1.00 89.56 754 VAL A CA 1
ATOM 5511 C C . VAL A 1 754 ? 4.746 11.729 18.924 1.00 89.56 754 VAL A C 1
ATOM 5513 O O . VAL A 1 754 ? 5.391 12.776 18.856 1.00 89.56 754 VAL A O 1
ATOM 5516 N N . SER A 1 755 ? 5.205 10.630 19.518 1.00 93.06 755 SER A N 1
ATOM 5517 C CA . SER A 1 755 ? 6.564 10.481 20.044 1.00 93.06 755 SER A CA 1
ATOM 5518 C C . SER A 1 755 ? 7.479 9.877 18.982 1.00 93.06 755 SER A C 1
ATOM 5520 O O . SER A 1 755 ? 7.128 8.875 18.362 1.00 93.06 755 SER A O 1
ATOM 5522 N N . THR A 1 756 ? 8.651 10.480 18.774 1.00 96.50 756 THR A N 1
ATOM 5523 C CA . THR A 1 756 ? 9.658 10.004 17.815 1.00 96.50 756 THR A CA 1
ATOM 5524 C C . THR A 1 756 ? 10.832 9.380 18.555 1.00 96.50 756 THR A C 1
ATOM 5526 O O . THR A 1 756 ? 11.571 10.079 19.255 1.00 96.50 756 THR A O 1
ATOM 5529 N N . TYR A 1 757 ? 11.043 8.082 18.360 1.00 96.94 757 TYR A N 1
ATOM 5530 C CA . TYR A 1 757 ? 12.178 7.339 18.902 1.00 96.94 757 TYR A CA 1
ATOM 5531 C C . TYR A 1 757 ? 13.186 7.042 17.796 1.00 96.94 757 TYR A C 1
ATOM 5533 O O . TYR A 1 757 ? 12.790 6.683 16.688 1.00 96.94 757 TYR A O 1
ATOM 5541 N N . ARG A 1 758 ? 14.483 7.175 18.078 1.00 95.94 758 ARG A N 1
ATOM 5542 C CA . ARG A 1 758 ? 15.560 6.881 17.123 1.00 95.94 758 ARG A CA 1
ATOM 5543 C C . ARG A 1 758 ? 16.710 6.167 17.814 1.00 95.94 758 ARG A C 1
ATOM 5545 O O . ARG A 1 758 ? 17.082 6.518 18.929 1.00 95.94 758 ARG A O 1
ATOM 5552 N N . THR A 1 759 ? 17.294 5.195 17.124 1.00 95.31 759 THR A N 1
ATOM 5553 C CA . THR A 1 759 ? 18.510 4.508 17.566 1.00 95.31 759 THR A CA 1
ATOM 5554 C C . THR A 1 759 ? 19.409 4.195 16.378 1.00 95.31 759 THR A C 1
ATOM 5556 O O . THR A 1 759 ? 18.920 3.856 15.298 1.00 95.31 759 THR A O 1
ATOM 5559 N N . ALA A 1 760 ? 20.722 4.292 16.581 1.00 92.44 760 ALA A N 1
ATOM 5560 C CA . ALA A 1 760 ? 21.695 3.808 15.612 1.00 92.44 760 ALA A CA 1
ATOM 5561 C C . ALA A 1 760 ? 21.658 2.270 15.601 1.00 92.44 760 ALA A C 1
ATOM 5563 O O . ALA A 1 760 ? 21.739 1.635 16.653 1.00 92.44 760 ALA A O 1
ATOM 5564 N N . GLY A 1 761 ? 21.511 1.676 14.419 1.00 88.06 761 GLY A N 1
ATOM 5565 C CA . GLY A 1 761 ? 21.401 0.235 14.209 1.00 88.06 761 GLY A CA 1
ATOM 5566 C C . GLY A 1 761 ? 20.059 -0.213 13.622 1.00 88.06 761 GLY A C 1
ATOM 5567 O O . GLY A 1 761 ? 19.018 0.416 13.814 1.00 88.06 761 GLY A O 1
ATOM 5568 N N . VAL A 1 762 ? 20.104 -1.348 12.921 1.00 87.75 762 VAL A N 1
ATOM 5569 C CA . VAL A 1 762 ? 18.972 -1.952 12.186 1.00 87.75 762 VAL A CA 1
ATOM 5570 C C . VAL A 1 762 ? 18.376 -3.190 12.875 1.00 87.75 762 VAL A C 1
ATOM 5572 O O . VAL A 1 762 ? 17.408 -3.767 12.393 1.00 87.75 762 VAL A O 1
ATOM 5575 N N . ASN A 1 763 ? 18.932 -3.580 14.027 1.00 78.88 763 ASN A N 1
ATOM 5576 C CA . ASN A 1 763 ? 18.556 -4.788 14.778 1.00 78.88 763 ASN A CA 1
ATOM 5577 C C . ASN A 1 763 ? 17.851 -4.478 16.108 1.00 78.88 763 ASN A C 1
ATOM 5579 O O . ASN A 1 763 ? 17.768 -5.325 16.994 1.00 78.88 763 ASN A O 1
ATOM 5583 N N . ALA A 1 764 ? 17.391 -3.243 16.296 1.00 80.75 764 ALA A N 1
ATOM 5584 C CA . ALA A 1 764 ? 16.724 -2.858 17.528 1.00 80.75 764 ALA A CA 1
ATOM 5585 C C . ALA A 1 764 ? 15.314 -3.466 17.589 1.00 80.75 764 ALA A C 1
ATOM 5587 O O . ALA A 1 764 ? 14.495 -3.280 16.689 1.00 80.75 764 ALA A O 1
ATOM 5588 N N . SER A 1 765 ? 15.037 -4.194 18.669 1.00 70.44 765 SER A N 1
ATOM 5589 C CA . SER A 1 765 ? 13.838 -5.022 18.798 1.00 70.44 765 SER A CA 1
ATOM 5590 C C . SER A 1 765 ? 12.602 -4.263 19.294 1.00 70.44 765 SER A C 1
ATOM 5592 O O . SER A 1 765 ? 11.485 -4.714 19.071 1.00 70.44 765 SER A O 1
ATOM 5594 N N . ALA A 1 766 ? 12.790 -3.130 19.977 1.00 82.75 766 ALA A N 1
ATOM 5595 C CA . ALA A 1 766 ? 11.725 -2.268 20.487 1.00 82.75 766 ALA A CA 1
ATOM 5596 C C . ALA A 1 766 ? 12.251 -0.846 20.743 1.00 82.75 766 ALA A C 1
ATOM 5598 O O . ALA A 1 766 ? 13.454 -0.648 20.931 1.00 82.75 766 ALA A O 1
ATOM 5599 N N . TYR A 1 767 ? 11.343 0.129 20.808 1.00 87.94 767 TYR A N 1
ATOM 5600 C CA . TYR A 1 767 ? 11.668 1.474 21.277 1.00 87.94 767 TYR A CA 1
ATOM 5601 C C . TYR A 1 767 ? 11.659 1.533 22.812 1.00 87.94 767 TYR A C 1
ATOM 5603 O O . TYR A 1 767 ? 10.836 0.902 23.474 1.00 87.94 767 TYR A O 1
ATOM 5611 N N . THR A 1 768 ? 12.557 2.325 23.393 1.00 89.12 768 THR A N 1
ATOM 5612 C CA . THR A 1 768 ? 12.625 2.570 24.843 1.00 89.12 768 THR A CA 1
ATOM 5613 C C . THR A 1 768 ? 12.673 4.068 25.133 1.00 89.12 768 THR A C 1
ATOM 5615 O O . THR A 1 768 ? 12.965 4.878 24.252 1.00 89.12 768 THR A O 1
ATOM 5618 N N . GLY A 1 769 ? 12.424 4.464 26.386 1.00 88.06 769 GLY A N 1
ATOM 5619 C CA . GLY A 1 769 ? 12.455 5.875 26.790 1.00 88.06 769 GLY A CA 1
ATOM 5620 C C . GLY A 1 769 ? 13.781 6.592 26.492 1.00 88.06 769 GLY A C 1
ATOM 5621 O O . GLY A 1 769 ? 13.767 7.782 26.200 1.00 88.06 769 GLY A O 1
ATOM 5622 N N . SER A 1 770 ? 14.914 5.877 26.483 1.00 91.75 770 SER A N 1
ATOM 5623 C CA . SER A 1 770 ? 16.233 6.452 26.175 1.00 91.75 770 SER A CA 1
ATOM 5624 C C . SER A 1 770 ? 16.427 6.810 24.699 1.00 91.75 770 SER A C 1
ATOM 5626 O O . SER A 1 770 ? 17.348 7.548 24.373 1.00 91.75 770 SER A O 1
ATOM 5628 N N . MET A 1 771 ? 15.588 6.278 23.806 1.00 95.19 771 MET A N 1
ATOM 5629 C CA . MET A 1 771 ? 15.639 6.537 22.362 1.00 95.19 771 MET A CA 1
ATOM 5630 C C . MET A 1 771 ? 14.768 7.732 21.953 1.00 95.19 771 MET A C 1
ATOM 5632 O O . MET A 1 771 ? 14.720 8.077 20.774 1.00 95.19 771 MET A O 1
ATOM 5636 N N . LEU A 1 772 ? 14.021 8.334 22.886 1.00 95.88 772 LEU A N 1
ATOM 5637 C CA . LEU A 1 772 ? 13.101 9.429 22.589 1.00 95.88 772 LEU A CA 1
ATOM 5638 C C . LEU A 1 772 ? 13.879 10.668 22.128 1.00 95.88 772 LEU A C 1
ATOM 5640 O O . LEU A 1 772 ? 14.723 11.190 22.850 1.00 95.88 772 LEU A O 1
ATOM 5644 N N . THR A 1 773 ? 13.557 11.162 20.935 1.00 95.31 773 THR A N 1
ATOM 5645 C CA . THR A 1 773 ? 14.210 12.339 20.334 1.00 95.31 773 THR A CA 1
ATOM 5646 C C . THR A 1 773 ? 13.302 13.559 20.244 1.00 95.31 773 THR A C 1
ATOM 5648 O O . THR A 1 773 ? 13.795 14.673 20.090 1.00 95.31 773 THR A O 1
ATOM 5651 N N . GLY A 1 774 ? 11.983 13.382 20.357 1.00 93.62 774 GLY A N 1
ATOM 5652 C CA . GLY A 1 774 ? 11.040 14.494 20.336 1.00 93.62 774 GLY A CA 1
ATOM 5653 C C . GLY A 1 774 ? 9.580 14.063 20.376 1.00 93.62 774 GLY A C 1
ATOM 5654 O O . GLY A 1 774 ? 9.254 12.887 20.203 1.00 93.62 774 GLY A O 1
ATOM 5655 N N . MET A 1 775 ? 8.706 15.045 20.589 1.00 92.19 775 MET A N 1
ATOM 5656 C CA . MET A 1 775 ? 7.252 14.912 20.515 1.00 92.19 775 MET A CA 1
ATOM 5657 C C . MET A 1 775 ? 6.693 15.965 19.556 1.00 92.19 775 MET A C 1
ATOM 5659 O O . MET A 1 775 ? 7.253 17.053 19.434 1.00 92.19 775 MET A O 1
ATOM 5663 N N . SER A 1 776 ? 5.603 15.637 18.873 1.00 90.88 776 SER A N 1
ATOM 5664 C CA . SER A 1 776 ? 4.992 16.494 17.852 1.00 90.88 776 SER A CA 1
ATOM 5665 C C . SER A 1 776 ? 3.481 16.279 17.757 1.00 90.88 776 SER A C 1
ATOM 5667 O O . SER A 1 776 ? 2.932 15.360 18.372 1.00 90.88 776 SER A O 1
ATOM 5669 N N . GLY A 1 777 ? 2.796 17.149 17.008 1.00 84.88 777 GLY A N 1
ATOM 5670 C CA . GLY A 1 777 ? 1.390 16.969 16.644 1.00 84.88 777 GLY A CA 1
ATOM 5671 C C . GLY A 1 777 ? 1.188 15.815 15.660 1.00 84.88 777 GLY A C 1
ATOM 5672 O O . GLY A 1 777 ? 2.086 15.028 15.405 1.00 84.88 777 GLY A O 1
ATOM 5673 N N . THR A 1 778 ? -0.006 15.699 15.089 1.00 80.81 778 THR A N 1
ATOM 5674 C CA . THR A 1 778 ? -0.369 14.561 14.226 1.00 80.81 778 THR A CA 1
ATOM 5675 C C . THR A 1 778 ? -0.017 14.733 12.745 1.00 80.81 778 THR A C 1
ATOM 5677 O O . THR A 1 778 ? -0.186 13.796 11.966 1.00 80.81 778 THR A O 1
ATOM 5680 N N . ALA A 1 779 ? 0.457 15.910 12.335 1.00 81.81 779 ALA A N 1
ATOM 5681 C CA . ALA A 1 779 ? 0.767 16.251 10.948 1.00 81.81 779 ALA A CA 1
ATOM 5682 C C . ALA A 1 779 ? 1.980 17.193 10.863 1.00 81.81 779 ALA A C 1
ATOM 5684 O O . ALA A 1 779 ? 2.409 17.750 11.874 1.00 81.81 779 ALA A O 1
ATOM 5685 N N . GLY A 1 780 ? 2.518 17.375 9.651 1.00 82.06 780 GLY A N 1
ATOM 5686 C CA . GLY A 1 780 ? 3.718 18.189 9.404 1.00 82.06 780 GLY A CA 1
ATOM 5687 C C . GLY A 1 780 ? 5.026 17.510 9.825 1.00 82.06 780 GLY A C 1
ATOM 5688 O O . GLY A 1 780 ? 6.059 18.167 9.915 1.00 82.06 780 GLY A O 1
ATOM 5689 N N . ILE A 1 781 ? 4.983 16.205 10.103 1.00 88.94 781 ILE A N 1
ATOM 5690 C CA . ILE A 1 781 ? 6.155 15.399 10.434 1.00 88.94 781 ILE A CA 1
ATOM 5691 C C . ILE A 1 781 ? 6.765 14.887 9.131 1.00 88.94 781 ILE A C 1
ATOM 5693 O O . ILE A 1 781 ? 6.051 14.381 8.266 1.00 88.94 781 ILE A O 1
ATOM 5697 N N . GLN A 1 782 ? 8.088 14.963 9.019 1.00 91.00 782 GLN A N 1
ATOM 5698 C CA . GLN A 1 782 ? 8.828 14.402 7.894 1.00 91.00 782 GLN A CA 1
ATOM 5699 C C . GLN A 1 782 ? 9.884 13.406 8.369 1.00 91.00 782 GLN A C 1
ATOM 5701 O O . GLN A 1 782 ? 10.564 13.611 9.380 1.00 91.00 782 GLN A O 1
ATOM 5706 N N . TYR A 1 783 ? 10.015 12.320 7.619 1.00 94.06 783 TYR A N 1
ATOM 5707 C CA . TYR A 1 783 ? 11.150 11.420 7.675 1.00 94.06 783 TYR A CA 1
ATOM 5708 C C . TYR A 1 783 ? 12.154 11.828 6.595 1.00 94.06 783 TYR A C 1
ATOM 5710 O O . TYR A 1 783 ? 11.837 11.854 5.404 1.00 94.06 783 TYR A O 1
ATOM 5718 N N . THR A 1 784 ? 13.365 12.174 7.021 1.00 92.19 784 THR A N 1
ATOM 5719 C CA . THR A 1 784 ? 14.466 12.534 6.127 1.00 92.19 784 THR A CA 1
ATOM 5720 C C . THR A 1 784 ? 15.211 11.266 5.723 1.00 92.19 784 THR A C 1
ATOM 5722 O O . THR A 1 784 ? 15.749 10.562 6.577 1.00 92.19 784 THR A O 1
ATOM 5725 N N . VAL A 1 785 ? 15.230 10.977 4.424 1.00 93.56 785 VAL A N 1
ATOM 5726 C CA . VAL A 1 785 ? 16.023 9.890 3.830 1.00 93.56 785 VAL A CA 1
ATOM 5727 C C . VAL A 1 785 ? 17.491 10.308 3.670 1.00 93.56 785 VAL A C 1
ATOM 5729 O O . VAL A 1 785 ? 17.829 11.487 3.816 1.00 93.56 785 VAL A O 1
ATOM 5732 N N . LYS A 1 786 ? 18.377 9.364 3.329 1.00 94.88 786 LYS A N 1
ATOM 5733 C CA . LYS A 1 786 ? 19.791 9.669 3.059 1.00 94.88 786 LYS A CA 1
ATOM 5734 C C . LYS A 1 786 ? 19.918 10.729 1.937 1.00 94.88 786 LYS A C 1
ATOM 5736 O O . LYS A 1 786 ? 19.315 10.561 0.873 1.00 94.88 786 LYS A O 1
ATOM 5741 N N . PRO A 1 787 ? 20.684 11.820 2.141 1.00 92.62 787 PRO A N 1
ATOM 5742 C CA . PRO A 1 787 ? 20.842 12.871 1.135 1.00 92.62 787 PRO A CA 1
ATOM 5743 C C . PRO A 1 787 ? 21.620 12.376 -0.093 1.00 92.62 787 PRO A C 1
ATOM 5745 O O . PRO A 1 787 ? 22.422 11.450 0.006 1.00 92.62 787 PRO A O 1
ATOM 5748 N N . ASN A 1 788 ? 21.417 13.034 -1.240 1.00 92.56 788 ASN A N 1
ATOM 5749 C CA . ASN A 1 788 ? 22.130 12.782 -2.504 1.00 92.56 788 ASN A CA 1
ATOM 5750 C C . ASN A 1 788 ? 22.009 11.344 -3.045 1.00 92.56 788 ASN A C 1
ATOM 5752 O O . ASN A 1 788 ? 22.893 10.878 -3.765 1.00 92.56 788 ASN A O 1
ATOM 5756 N N . MET A 1 789 ? 20.921 10.652 -2.709 1.00 94.81 789 MET A N 1
ATOM 5757 C CA . MET A 1 789 ? 20.541 9.379 -3.318 1.00 94.81 789 MET A CA 1
ATOM 5758 C C . MET A 1 789 ? 19.784 9.608 -4.624 1.00 94.81 789 MET A C 1
ATOM 5760 O O . MET A 1 789 ? 18.943 10.507 -4.711 1.00 94.81 789 MET A O 1
ATOM 5764 N N . TYR A 1 790 ? 20.021 8.744 -5.608 1.00 94.25 790 TYR A N 1
ATOM 5765 C CA . TYR A 1 790 ? 19.334 8.754 -6.895 1.00 94.25 790 TYR A CA 1
ATOM 5766 C C . TYR A 1 790 ? 18.901 7.341 -7.284 1.00 94.25 790 TYR A C 1
ATOM 5768 O O . TYR A 1 790 ? 19.635 6.370 -7.094 1.00 94.25 790 TYR A O 1
ATOM 5776 N N . TYR A 1 791 ? 17.700 7.251 -7.842 1.00 93.56 791 TYR A N 1
ATOM 5777 C CA . TYR A 1 791 ? 17.171 6.062 -8.487 1.00 93.56 791 TYR A CA 1
ATOM 5778 C C . TYR A 1 791 ? 17.660 6.072 -9.931 1.00 93.56 791 TYR A C 1
ATOM 5780 O O . TYR A 1 791 ? 17.377 7.023 -10.662 1.00 93.56 791 TYR A O 1
ATOM 5788 N N . GLN A 1 792 ? 18.411 5.048 -10.326 1.00 94.19 792 GLN A N 1
ATOM 5789 C CA . GLN A 1 792 ? 18.968 4.930 -11.665 1.00 94.19 792 GLN A CA 1
ATOM 5790 C C . GLN A 1 792 ? 18.328 3.758 -12.399 1.00 94.19 792 GLN A C 1
ATOM 5792 O O . GLN A 1 792 ? 18.201 2.670 -11.841 1.00 94.19 792 GLN A O 1
ATOM 5797 N N . TRP A 1 793 ? 17.990 3.962 -13.669 1.00 93.00 793 TRP A N 1
ATOM 5798 C CA . TRP A 1 793 ? 17.811 2.852 -14.595 1.00 93.00 793 TRP A CA 1
ATOM 5799 C C . TRP A 1 793 ? 18.677 3.044 -15.830 1.00 93.00 793 TRP A C 1
ATOM 5801 O O . TRP A 1 793 ? 18.880 4.162 -16.305 1.00 93.00 793 TRP A O 1
ATOM 5811 N N . VAL A 1 794 ? 19.204 1.935 -16.332 1.00 93.88 794 VAL A N 1
ATOM 5812 C CA . VAL A 1 794 ? 20.019 1.893 -17.540 1.00 93.88 794 VAL A CA 1
ATOM 5813 C C . VAL A 1 794 ? 19.312 1.004 -18.547 1.00 93.88 794 VAL A C 1
ATOM 5815 O O . VAL A 1 794 ? 19.120 -0.181 -18.283 1.00 93.88 794 VAL A O 1
ATOM 5818 N N . ASP A 1 795 ? 18.899 1.583 -19.672 1.00 92.62 795 ASP A N 1
ATOM 5819 C CA . ASP A 1 795 ? 18.389 0.842 -20.825 1.00 92.62 795 ASP A CA 1
ATOM 5820 C C . ASP A 1 795 ? 19.534 0.620 -21.819 1.00 92.62 795 ASP A C 1
ATOM 5822 O O . ASP A 1 795 ? 20.140 1.581 -22.295 1.00 92.62 795 ASP A O 1
ATOM 5826 N N . THR A 1 796 ? 19.806 -0.634 -22.164 1.00 93.31 796 THR A N 1
ATOM 5827 C CA . THR A 1 796 ? 20.834 -1.006 -23.140 1.00 93.31 796 THR A CA 1
ATOM 5828 C C . THR A 1 796 ? 20.206 -1.738 -24.317 1.00 93.31 796 THR A C 1
ATOM 5830 O O . THR A 1 796 ? 19.421 -2.667 -24.125 1.00 93.31 796 THR A O 1
ATOM 5833 N N . ALA A 1 797 ? 20.566 -1.332 -25.530 1.00 92.12 797 ALA A N 1
ATOM 5834 C CA . ALA A 1 797 ? 20.204 -2.013 -26.763 1.00 92.12 797 ALA A CA 1
ATOM 5835 C C . ALA A 1 797 ? 21.450 -2.405 -27.550 1.00 92.12 797 ALA A C 1
ATOM 5837 O O . ALA A 1 797 ? 22.404 -1.629 -27.657 1.00 92.12 797 ALA A O 1
ATOM 5838 N N . THR A 1 798 ? 21.384 -3.589 -28.147 1.00 91.94 798 THR A N 1
ATOM 5839 C CA . THR A 1 798 ? 22.385 -4.090 -29.081 1.00 91.94 798 THR A CA 1
ATOM 5840 C C . THR A 1 798 ? 21.832 -4.005 -30.495 1.00 91.94 798 THR A C 1
ATOM 5842 O O . THR A 1 798 ? 20.724 -4.470 -30.769 1.00 91.94 798 THR A O 1
ATOM 5845 N N . LEU A 1 799 ? 22.605 -3.383 -31.378 1.00 87.62 799 LEU A N 1
ATOM 5846 C CA . LEU A 1 799 ? 22.303 -3.239 -32.793 1.00 87.62 799 LEU A CA 1
ATOM 5847 C C . LEU A 1 799 ? 23.409 -3.946 -33.564 1.00 87.62 799 LEU A C 1
ATOM 5849 O O . LEU A 1 799 ? 24.585 -3.679 -33.319 1.00 87.62 799 LEU A O 1
ATOM 5853 N N . ASP A 1 800 ? 23.029 -4.808 -34.498 1.00 86.62 800 ASP A N 1
ATOM 5854 C CA . ASP A 1 800 ? 23.967 -5.585 -35.300 1.00 86.62 800 ASP A CA 1
ATOM 5855 C C . ASP A 1 800 ? 23.674 -5.449 -36.791 1.00 86.62 800 ASP A C 1
ATOM 5857 O O . ASP A 1 800 ? 22.530 -5.286 -37.231 1.00 86.62 800 ASP A O 1
ATOM 5861 N N . ARG A 1 801 ? 24.737 -5.577 -37.580 1.00 80.56 801 ARG A N 1
ATOM 5862 C CA . ARG A 1 801 ? 24.685 -5.918 -39.000 1.00 80.56 801 ARG A CA 1
ATOM 5863 C C . ARG A 1 801 ? 25.792 -6.930 -39.327 1.00 80.56 801 ARG A C 1
ATOM 5865 O O . ARG A 1 801 ? 26.738 -7.073 -38.556 1.00 80.56 801 ARG A O 1
ATOM 5872 N N . PRO A 1 802 ? 25.718 -7.648 -40.461 1.00 80.12 802 PRO A N 1
ATOM 5873 C CA . PRO A 1 802 ? 26.733 -8.641 -40.810 1.00 80.12 802 PRO A CA 1
ATOM 5874 C C . PRO A 1 802 ? 28.150 -8.047 -40.847 1.00 80.12 802 PRO A C 1
ATOM 5876 O O . PRO A 1 802 ? 28.361 -6.991 -41.437 1.00 80.12 802 PRO A O 1
ATOM 5879 N N . THR A 1 803 ? 29.149 -8.750 -40.314 1.00 79.50 803 THR A N 1
ATOM 5880 C CA . THR A 1 803 ? 30.563 -8.315 -40.358 1.00 79.50 803 THR A CA 1
ATOM 5881 C C . THR A 1 803 ? 31.170 -8.348 -41.764 1.00 79.50 803 THR A C 1
ATOM 5883 O O . THR A 1 803 ? 32.238 -7.798 -41.996 1.00 79.50 803 THR A O 1
ATOM 5886 N N . THR A 1 804 ? 30.485 -8.972 -42.726 1.00 75.88 804 THR A N 1
ATOM 5887 C CA . THR A 1 804 ? 30.815 -8.924 -44.158 1.00 75.88 804 THR A CA 1
ATOM 5888 C C . THR A 1 804 ? 30.208 -7.713 -44.870 1.00 75.88 804 THR A C 1
ATOM 5890 O O . THR A 1 804 ? 30.305 -7.632 -46.093 1.00 75.88 804 THR A O 1
ATOM 5893 N N . SER A 1 805 ? 29.520 -6.822 -44.144 1.00 70.62 805 SER A N 1
ATOM 5894 C CA . SER A 1 805 ? 28.878 -5.641 -44.725 1.00 70.62 805 SER A CA 1
ATOM 5895 C C . SER A 1 805 ? 29.922 -4.709 -45.321 1.00 70.62 805 SER A C 1
ATOM 5897 O O . SER A 1 805 ? 30.843 -4.271 -44.646 1.00 70.62 805 SER A O 1
ATOM 5899 N N . THR A 1 806 ? 29.743 -4.352 -46.580 1.00 68.25 806 THR A N 1
ATOM 5900 C CA . THR A 1 806 ? 30.521 -3.320 -47.255 1.00 68.25 806 THR A CA 1
ATOM 5901 C C . THR A 1 806 ? 29.981 -1.928 -46.919 1.00 68.25 806 THR A C 1
ATOM 5903 O O . THR A 1 806 ? 28.924 -1.761 -46.307 1.00 68.25 806 THR A O 1
ATOM 5906 N N . GLN A 1 807 ? 30.667 -0.886 -47.391 1.00 61.34 807 GLN A N 1
ATOM 5907 C CA . GLN A 1 807 ? 30.208 0.507 -47.293 1.00 61.34 807 GLN A CA 1
ATOM 5908 C C . GLN A 1 807 ? 28.857 0.780 -48.001 1.00 61.34 807 GLN A C 1
ATOM 5910 O O . GLN A 1 807 ? 28.310 1.875 -47.867 1.00 61.34 807 GLN A O 1
ATOM 5915 N N . PHE A 1 808 ? 28.326 -0.206 -48.737 1.00 59.81 808 PHE A N 1
ATOM 5916 C CA . PHE A 1 808 ? 27.072 -0.144 -49.494 1.00 59.81 808 PHE A CA 1
ATOM 5917 C C . PHE A 1 808 ? 25.930 -0.953 -48.863 1.00 59.81 808 PHE A C 1
ATOM 5919 O O . PHE A 1 808 ? 24.784 -0.795 -49.283 1.00 59.81 808 PHE A O 1
ATOM 5926 N N . ASP A 1 809 ? 26.216 -1.801 -47.871 1.00 58.78 809 ASP A N 1
ATOM 5927 C CA . ASP A 1 809 ? 25.231 -2.730 -47.316 1.00 58.78 809 ASP A CA 1
ATOM 5928 C C . ASP A 1 809 ? 24.414 -2.097 -46.173 1.00 58.78 809 ASP A C 1
ATOM 5930 O O . ASP A 1 809 ? 24.956 -1.572 -45.191 1.00 58.78 809 ASP A O 1
ATOM 5934 N N . TYR A 1 810 ? 23.085 -2.165 -46.322 1.00 62.31 810 TYR A N 1
ATOM 5935 C CA . TYR A 1 810 ? 22.071 -1.872 -45.297 1.00 62.31 810 TYR A CA 1
ATOM 5936 C C . TYR A 1 810 ? 21.704 -3.144 -44.512 1.00 62.31 810 TYR A C 1
ATOM 5938 O O . TYR A 1 810 ? 21.905 -4.252 -45.008 1.00 62.31 810 TYR A O 1
ATOM 5946 N N . GLY A 1 811 ? 21.095 -2.996 -43.327 1.00 65.94 811 GLY A N 1
ATOM 5947 C CA . GLY A 1 811 ? 20.525 -4.134 -42.584 1.00 65.94 811 GLY A CA 1
ATOM 5948 C C . GLY A 1 811 ? 20.783 -4.140 -41.079 1.00 65.94 811 GLY A C 1
ATOM 5949 O O . GLY A 1 811 ? 20.969 -5.215 -40.502 1.00 65.94 811 GLY A O 1
ATOM 5950 N N . TRP A 1 812 ? 20.816 -2.965 -40.444 1.00 77.12 812 TRP A N 1
ATOM 5951 C CA . TRP A 1 812 ? 20.828 -2.913 -38.987 1.00 77.12 812 TRP A CA 1
ATOM 5952 C C . TRP A 1 812 ? 19.550 -3.543 -38.442 1.00 77.12 812 TRP A C 1
ATOM 5954 O O . TRP A 1 812 ? 18.455 -3.335 -38.964 1.00 77.12 812 TRP A O 1
ATOM 5964 N N . HIS A 1 813 ? 19.693 -4.304 -37.372 1.00 76.62 813 HIS A N 1
ATOM 5965 C CA . HIS A 1 813 ? 18.574 -4.835 -36.617 1.00 76.62 813 HIS A CA 1
ATOM 5966 C C . HIS A 1 813 ? 18.916 -4.819 -35.135 1.00 76.62 813 HIS A C 1
ATOM 5968 O O . HIS A 1 813 ? 20.084 -4.870 -34.748 1.00 76.62 813 HIS A O 1
ATOM 5974 N N . TYR A 1 814 ? 17.884 -4.748 -34.301 1.00 82.50 814 TYR A N 1
ATOM 5975 C CA . TYR A 1 814 ? 18.047 -5.070 -32.894 1.00 82.50 814 TYR A CA 1
ATOM 5976 C C . TYR A 1 814 ? 18.397 -6.545 -32.752 1.00 82.50 814 TYR A C 1
ATOM 5978 O O . TYR A 1 814 ? 17.735 -7.396 -33.349 1.00 82.50 814 TYR A O 1
ATOM 5986 N N . THR A 1 815 ? 19.377 -6.829 -31.906 1.00 84.62 815 THR A N 1
ATOM 5987 C CA . THR A 1 815 ? 19.637 -8.178 -31.412 1.00 84.62 815 THR A CA 1
ATOM 5988 C C . THR A 1 815 ? 18.891 -8.334 -30.092 1.00 84.62 815 THR A C 1
ATOM 5990 O O . THR A 1 815 ? 19.300 -7.731 -29.094 1.00 84.62 815 THR A O 1
ATOM 5993 N N . PRO A 1 816 ? 17.775 -9.089 -30.056 1.00 76.56 816 PRO A N 1
ATOM 5994 C CA . PRO A 1 816 ? 17.000 -9.239 -28.837 1.00 76.56 816 PRO A CA 1
ATOM 5995 C C . PRO A 1 816 ? 17.789 -10.013 -27.786 1.00 76.56 816 PRO A C 1
ATOM 5997 O O . PRO A 1 816 ? 18.582 -10.906 -28.094 1.00 76.56 816 PRO A O 1
ATOM 6000 N N . ASN A 1 817 ? 17.520 -9.717 -26.521 1.00 78.00 817 ASN A N 1
ATOM 6001 C CA . ASN A 1 817 ? 18.054 -10.480 -25.409 1.00 78.00 817 ASN A CA 1
ATOM 6002 C C . ASN A 1 817 ? 17.595 -11.946 -25.514 1.00 78.00 817 ASN A C 1
ATOM 6004 O O . ASN A 1 817 ? 16.401 -12.226 -25.592 1.00 78.00 817 ASN A O 1
ATOM 6008 N N . ALA A 1 818 ? 18.534 -12.892 -25.485 1.00 70.81 818 ALA A N 1
ATOM 6009 C CA . ALA A 1 818 ? 18.229 -14.310 -25.676 1.00 70.81 818 ALA A CA 1
ATOM 6010 C C . ALA A 1 818 ? 17.326 -14.917 -24.581 1.00 70.81 818 ALA A C 1
ATOM 6012 O O . ALA A 1 818 ? 16.672 -15.926 -24.830 1.00 70.81 818 ALA A O 1
ATOM 6013 N N . ALA A 1 819 ? 17.289 -14.326 -23.380 1.00 62.44 819 ALA A N 1
ATOM 6014 C CA . ALA A 1 819 ? 16.477 -14.802 -22.262 1.00 62.44 819 ALA A CA 1
ATOM 6015 C C . ALA A 1 819 ? 15.066 -14.196 -22.250 1.00 62.44 819 ALA A C 1
ATOM 6017 O O . ALA A 1 819 ? 14.111 -14.897 -21.923 1.00 62.44 819 ALA A O 1
ATOM 6018 N N . THR A 1 820 ? 14.924 -12.911 -22.593 1.00 62.09 820 THR A N 1
ATOM 6019 C CA . THR A 1 820 ? 13.631 -12.202 -22.518 1.00 62.09 820 THR A CA 1
ATOM 6020 C C . THR A 1 820 ? 12.950 -12.017 -23.874 1.00 62.09 820 THR A C 1
ATOM 6022 O O . THR A 1 820 ? 11.745 -11.790 -23.927 1.00 62.09 820 THR A O 1
ATOM 6025 N N . GLY A 1 821 ? 13.697 -12.112 -24.976 1.00 68.00 821 GLY A N 1
ATOM 6026 C CA . GLY A 1 821 ? 13.228 -11.777 -26.321 1.00 68.00 821 GLY A CA 1
ATOM 6027 C C . GLY A 1 821 ? 13.044 -10.274 -26.561 1.00 68.00 821 GLY A C 1
ATOM 6028 O O . GLY A 1 821 ? 12.517 -9.891 -27.604 1.00 68.00 821 GLY A O 1
ATOM 6029 N N . GLU A 1 822 ? 13.453 -9.415 -25.621 1.00 75.44 822 GLU A N 1
ATOM 6030 C CA . GLU A 1 822 ? 13.277 -7.962 -25.708 1.00 75.44 822 GLU A CA 1
ATOM 6031 C C . GLU A 1 822 ? 14.479 -7.266 -26.360 1.00 75.44 822 GLU A C 1
ATOM 6033 O O . GLU A 1 822 ? 15.631 -7.627 -26.124 1.00 75.44 822 GLU A O 1
ATOM 6038 N N . ASN A 1 823 ? 14.214 -6.214 -27.142 1.00 80.81 823 ASN A N 1
ATOM 6039 C CA . ASN A 1 823 ? 15.247 -5.426 -27.835 1.00 80.81 823 ASN A CA 1
ATOM 6040 C C . ASN A 1 823 ? 16.038 -4.488 -26.909 1.00 80.81 823 ASN A C 1
ATOM 6042 O O . ASN A 1 823 ? 17.137 -4.057 -27.250 1.00 80.81 823 ASN A O 1
ATOM 6046 N N . TRP A 1 824 ? 15.474 -4.162 -25.747 1.00 83.94 824 TRP A N 1
ATOM 6047 C CA . TRP A 1 824 ? 16.100 -3.327 -24.730 1.00 83.94 824 TRP A CA 1
ATOM 6048 C C . TRP A 1 824 ? 16.206 -4.123 -23.438 1.00 83.94 824 TRP A C 1
ATOM 6050 O O . TRP A 1 824 ? 15.209 -4.651 -22.962 1.00 83.94 824 TRP A O 1
ATOM 6060 N N . THR A 1 825 ? 17.396 -4.173 -22.849 1.00 87.62 825 THR A N 1
ATOM 6061 C CA . THR A 1 825 ? 17.607 -4.727 -21.510 1.00 87.62 825 THR A CA 1
ATOM 6062 C C . THR A 1 825 ? 17.687 -3.582 -20.512 1.00 87.62 825 THR A C 1
ATOM 6064 O O . THR A 1 825 ? 18.499 -2.673 -20.682 1.00 87.62 825 THR A O 1
ATOM 6067 N N . ARG A 1 826 ? 16.862 -3.623 -19.463 1.00 87.31 826 ARG A N 1
ATOM 6068 C CA . ARG A 1 826 ? 16.864 -2.618 -18.398 1.00 87.31 826 ARG A CA 1
ATOM 6069 C C . ARG A 1 826 ? 17.511 -3.155 -17.131 1.00 87.31 826 ARG A C 1
ATOM 6071 O O . ARG A 1 826 ? 17.195 -4.251 -16.681 1.00 87.31 826 ARG A O 1
ATOM 6078 N N . THR A 1 827 ? 18.357 -2.341 -16.511 1.00 89.19 827 THR A N 1
ATOM 6079 C CA . THR A 1 827 ? 18.844 -2.566 -15.144 1.00 89.19 827 THR A CA 1
ATOM 6080 C C . THR A 1 827 ? 18.453 -1.394 -14.256 1.00 89.19 827 THR A C 1
ATOM 6082 O O . THR A 1 827 ? 18.390 -0.260 -14.722 1.00 89.19 827 THR A O 1
ATOM 6085 N N . VAL A 1 828 ? 18.158 -1.666 -12.985 1.00 88.88 828 VAL A N 1
ATOM 6086 C CA . VAL A 1 828 ? 17.774 -0.658 -11.989 1.00 88.88 828 VAL A CA 1
ATOM 6087 C C . VAL A 1 828 ? 18.754 -0.717 -10.826 1.00 88.88 828 VAL A C 1
ATOM 6089 O O . VAL A 1 828 ? 19.108 -1.799 -10.356 1.00 88.88 828 VAL A O 1
ATOM 6092 N N . SER A 1 829 ? 19.193 0.443 -10.350 1.00 91.31 829 SER A N 1
ATOM 6093 C CA . SER A 1 829 ? 20.146 0.559 -9.253 1.00 91.31 829 SER A CA 1
ATOM 6094 C C . SER A 1 829 ? 19.894 1.810 -8.406 1.00 91.31 829 SER A C 1
ATOM 6096 O O . SER A 1 829 ? 19.143 2.719 -8.768 1.00 91.31 829 SER A O 1
ATOM 6098 N N . LEU A 1 830 ? 20.531 1.845 -7.235 1.00 92.75 830 LEU A N 1
ATOM 6099 C CA . LEU A 1 830 ? 20.657 3.048 -6.420 1.00 92.75 830 LEU A CA 1
ATOM 6100 C C . LEU A 1 830 ? 22.083 3.564 -6.511 1.00 92.75 830 LEU A C 1
ATOM 6102 O O . LEU A 1 830 ? 23.027 2.807 -6.287 1.00 92.75 830 LEU A O 1
ATOM 6106 N N . VAL A 1 831 ? 22.222 4.859 -6.776 1.00 94.81 831 VAL A N 1
ATOM 6107 C CA . VAL A 1 831 ? 23.519 5.527 -6.892 1.00 94.81 831 VAL A CA 1
ATOM 6108 C C . VAL A 1 831 ? 23.556 6.787 -6.029 1.00 94.81 831 VAL A C 1
ATOM 6110 O O . VAL A 1 831 ? 22.529 7.401 -5.734 1.00 94.81 831 VAL A O 1
ATOM 6113 N N . GLU A 1 832 ? 24.755 7.157 -5.593 1.00 95.00 832 GLU A N 1
ATOM 6114 C CA . GLU A 1 832 ? 24.999 8.291 -4.701 1.00 95.00 832 GLU A CA 1
ATOM 6115 C C . GLU A 1 832 ? 25.750 9.400 -5.422 1.00 95.00 832 GLU A C 1
ATOM 6117 O O . GLU A 1 832 ? 26.586 9.134 -6.283 1.00 95.00 832 GLU A O 1
ATOM 6122 N N . ASN A 1 833 ? 25.493 10.644 -5.013 1.00 94.38 833 ASN A N 1
ATOM 6123 C CA . ASN A 1 833 ? 26.241 11.820 -5.453 1.00 94.38 833 ASN A CA 1
ATOM 6124 C C . ASN A 1 833 ? 26.339 11.930 -6.984 1.00 94.38 833 ASN A C 1
ATOM 6126 O O . ASN A 1 833 ? 27.394 12.271 -7.516 1.00 94.38 833 ASN A O 1
ATOM 6130 N N . VAL A 1 834 ? 25.243 11.632 -7.693 1.00 92.75 834 VAL A N 1
ATOM 6131 C CA . VAL A 1 834 ? 25.193 11.779 -9.151 1.00 92.75 834 VAL A CA 1
ATOM 6132 C C . VAL A 1 834 ? 25.537 13.214 -9.507 1.00 92.75 834 VAL A C 1
ATOM 6134 O O . VAL A 1 834 ? 24.946 14.167 -8.988 1.00 92.75 834 VAL A O 1
ATOM 6137 N N . MET A 1 835 ? 26.528 13.348 -10.378 1.00 91.88 835 MET A N 1
ATOM 6138 C CA . MET A 1 835 ? 26.963 14.635 -10.880 1.00 91.88 835 MET A CA 1
ATOM 6139 C C . MET A 1 835 ? 26.032 15.089 -11.997 1.00 91.88 835 MET A C 1
ATOM 6141 O O . MET A 1 835 ? 25.445 14.286 -12.729 1.00 91.88 835 MET A O 1
ATOM 6145 N N . GLN A 1 836 ? 25.906 16.400 -12.131 1.00 89.31 836 GLN A N 1
ATOM 6146 C CA . GLN A 1 836 ? 25.285 16.995 -13.291 1.00 89.31 836 GLN A CA 1
ATOM 6147 C C . GLN A 1 836 ? 26.098 16.592 -14.522 1.00 89.31 836 GLN A C 1
ATOM 6149 O O . GLN A 1 836 ? 27.310 16.831 -14.597 1.00 89.31 836 GLN A O 1
ATOM 6154 N N . ALA A 1 837 ? 25.416 15.951 -15.462 1.00 82.44 837 ALA A N 1
ATOM 6155 C CA . ALA A 1 837 ? 26.033 15.508 -16.691 1.00 82.44 837 ALA A CA 1
ATOM 6156 C C . ALA A 1 837 ? 26.258 16.695 -17.627 1.00 82.44 837 ALA A C 1
ATOM 6158 O O . ALA A 1 837 ? 25.465 17.638 -17.695 1.00 82.44 837 ALA A O 1
ATOM 6159 N N . THR A 1 838 ? 27.334 16.603 -18.393 1.00 69.81 838 THR A N 1
ATOM 6160 C CA . THR A 1 838 ? 27.510 17.292 -19.667 1.00 69.81 838 THR A CA 1
ATOM 6161 C C . THR A 1 838 ? 27.255 16.294 -20.794 1.00 69.81 838 THR A C 1
ATOM 6163 O O . THR A 1 838 ? 27.208 15.085 -20.558 1.00 69.81 838 THR A O 1
ATOM 6166 N N . GLY A 1 839 ? 27.082 16.774 -22.028 1.00 64.25 839 GLY A N 1
ATOM 6167 C CA . GLY A 1 839 ? 26.953 15.889 -23.189 1.00 64.25 839 GLY A CA 1
ATOM 6168 C C . GLY A 1 839 ? 28.044 14.820 -23.220 1.00 64.25 839 GLY A C 1
ATOM 6169 O O . GLY A 1 839 ? 29.168 15.078 -22.779 1.00 64.25 839 GLY A O 1
ATOM 6170 N N . GLY A 1 840 ? 27.707 13.616 -23.686 1.00 62.56 840 GLY A N 1
ATOM 6171 C CA . GLY A 1 840 ? 28.689 12.543 -23.841 1.00 62.56 840 GLY A CA 1
ATOM 6172 C C . GLY A 1 840 ? 29.067 11.760 -22.581 1.00 62.56 840 GLY A C 1
ATOM 6173 O O . GLY A 1 840 ? 30.026 10.997 -22.614 1.00 62.56 840 GLY A O 1
ATOM 6174 N N . GLY A 1 841 ? 28.363 11.949 -21.463 1.00 65.38 841 GLY A N 1
ATOM 6175 C CA . GLY A 1 841 ? 28.687 11.280 -20.195 1.00 65.38 841 GLY A CA 1
ATOM 6176 C C . GLY A 1 841 ? 29.814 11.930 -19.389 1.00 65.38 841 GLY A C 1
ATOM 6177 O O . GLY A 1 841 ? 30.291 11.339 -18.422 1.00 65.38 841 GLY A O 1
ATOM 6178 N N . GLY A 1 842 ? 30.220 13.152 -19.749 1.00 69.56 842 GLY A N 1
ATOM 6179 C CA . GLY A 1 842 ? 31.080 13.980 -18.903 1.00 69.56 842 GLY A CA 1
ATOM 6180 C C . GLY A 1 842 ? 30.346 14.510 -17.662 1.00 69.56 842 GLY A C 1
ATOM 6181 O O . GLY A 1 842 ? 29.119 14.578 -17.638 1.00 69.56 842 GLY A O 1
ATOM 6182 N N . ASN A 1 843 ? 31.100 14.918 -16.636 1.00 72.81 843 ASN A N 1
ATOM 6183 C CA . ASN A 1 843 ? 30.569 15.440 -15.371 1.00 72.81 843 ASN A CA 1
ATOM 6184 C C . ASN A 1 843 ? 31.076 16.868 -15.119 1.00 72.81 843 ASN A C 1
ATOM 6186 O O . ASN A 1 843 ? 32.262 17.138 -15.299 1.00 72.81 843 ASN A O 1
ATOM 6190 N N . THR A 1 844 ? 30.220 17.766 -14.618 1.00 77.06 844 THR A N 1
ATOM 6191 C CA . THR A 1 844 ? 30.626 19.145 -14.255 1.00 77.06 844 THR A CA 1
ATOM 6192 C C . THR A 1 844 ? 31.367 19.239 -12.914 1.00 77.06 844 THR A C 1
ATOM 6194 O O . THR A 1 844 ? 31.900 20.293 -12.572 1.00 77.06 844 THR A O 1
ATOM 6197 N N . GLY A 1 845 ? 31.366 18.161 -12.118 1.00 82.06 845 GLY A N 1
ATOM 6198 C CA . GLY A 1 845 ? 31.839 18.154 -10.726 1.00 82.06 845 GLY A CA 1
ATOM 6199 C C . GLY A 1 845 ? 30.843 18.748 -9.717 1.00 82.06 845 GLY A C 1
ATOM 6200 O O . GLY A 1 845 ? 31.119 18.751 -8.519 1.00 82.06 845 GLY A O 1
ATOM 6201 N N . GLN A 1 846 ? 29.685 19.232 -10.177 1.00 88.25 846 GLN A N 1
ATOM 6202 C CA . GLN A 1 846 ? 28.569 19.667 -9.335 1.00 88.25 846 GLN A CA 1
ATOM 6203 C C . GLN A 1 846 ? 27.506 18.566 -9.270 1.00 88.25 846 GLN A C 1
ATOM 6205 O O . GLN A 1 846 ? 27.324 17.831 -10.235 1.00 88.25 846 GLN A O 1
ATOM 6210 N N . LEU A 1 847 ? 26.783 18.455 -8.152 1.00 91.69 847 LEU A N 1
ATOM 6211 C CA . LEU A 1 847 ? 25.692 17.483 -8.011 1.00 91.69 847 LEU A CA 1
ATOM 6212 C C . LEU A 1 847 ? 24.524 17.802 -8.954 1.00 91.69 847 LEU A C 1
ATOM 6214 O O . LEU A 1 847 ? 24.232 18.969 -9.220 1.00 91.69 847 LEU A O 1
ATOM 6218 N N . GLN A 1 848 ? 23.821 16.763 -9.403 1.00 90.56 848 GLN A N 1
ATOM 6219 C CA . GLN A 1 848 ? 22.617 16.885 -10.219 1.00 90.56 848 GLN A CA 1
ATOM 6220 C C . GLN A 1 848 ? 21.574 17.774 -9.514 1.00 90.56 848 GLN A C 1
ATOM 6222 O O . GLN A 1 848 ? 21.039 17.455 -8.450 1.00 90.56 848 GLN A O 1
ATOM 6227 N N . THR A 1 849 ? 21.253 18.910 -10.132 1.00 86.88 849 THR A N 1
ATOM 6228 C CA . THR A 1 849 ? 20.269 19.865 -9.605 1.00 86.88 849 THR A CA 1
ATOM 6229 C C . THR A 1 849 ? 18.859 19.578 -10.107 1.00 86.88 849 THR A C 1
ATOM 6231 O O . THR A 1 849 ? 17.916 19.714 -9.327 1.00 86.88 849 THR A O 1
ATOM 6234 N N . ALA A 1 850 ? 18.716 19.128 -11.355 1.00 86.69 850 ALA A N 1
ATOM 6235 C CA . ALA A 1 850 ? 17.438 18.720 -11.927 1.00 86.69 850 ALA A CA 1
ATOM 6236 C C . ALA A 1 850 ? 16.902 17.449 -11.260 1.00 86.69 850 ALA A C 1
ATOM 6238 O O . ALA A 1 850 ? 17.675 16.614 -10.785 1.00 86.69 850 ALA A O 1
ATOM 6239 N N . ASN A 1 851 ? 15.583 17.272 -11.219 1.00 86.25 851 ASN A N 1
ATOM 6240 C CA . ASN A 1 851 ? 15.035 16.057 -10.625 1.00 86.25 851 ASN A CA 1
ATOM 6241 C C . ASN A 1 851 ? 15.347 14.802 -11.447 1.00 86.25 851 ASN A C 1
ATOM 6243 O O . ASN A 1 851 ? 15.695 13.776 -10.876 1.00 86.25 851 ASN A O 1
ATOM 6247 N N . PHE A 1 852 ? 15.237 14.911 -12.764 1.00 89.56 852 PHE A N 1
ATOM 6248 C CA . PHE A 1 852 ? 15.551 13.881 -13.739 1.00 89.56 852 PHE A CA 1
ATOM 6249 C C . PHE A 1 852 ? 16.723 14.328 -14.608 1.00 89.56 852 PHE A C 1
ATOM 6251 O O . PHE A 1 852 ? 16.803 15.503 -14.988 1.00 89.56 852 PHE A O 1
ATOM 6258 N N . GLN A 1 853 ? 17.592 13.381 -14.937 1.00 91.25 853 GLN A N 1
ATOM 6259 C CA . GLN A 1 853 ? 18.674 13.534 -15.894 1.00 91.25 853 GLN A CA 1
ATOM 6260 C C . GLN A 1 853 ? 18.820 12.246 -16.708 1.00 91.25 853 GLN A C 1
ATOM 6262 O O . GLN A 1 853 ? 18.797 11.154 -16.147 1.00 91.25 853 GLN A O 1
ATOM 6267 N N . GLU A 1 854 ? 19.018 12.378 -18.013 1.00 91.00 854 GLU A N 1
ATOM 6268 C CA . GLU A 1 854 ? 19.378 11.279 -18.902 1.00 91.00 854 GLU A CA 1
ATOM 6269 C C . GLU A 1 854 ? 20.686 11.584 -19.623 1.00 91.00 854 GLU A C 1
ATOM 6271 O O . GLU A 1 854 ? 20.922 12.698 -20.102 1.00 91.00 854 GLU A O 1
ATOM 6276 N N . VAL A 1 855 ? 21.523 10.556 -19.706 1.00 88.75 855 VAL A N 1
ATOM 6277 C CA . VAL A 1 855 ? 22.779 10.547 -20.439 1.00 88.75 855 VAL A CA 1
ATOM 6278 C C . VAL A 1 855 ? 22.750 9.395 -21.425 1.00 88.75 855 VAL A C 1
ATOM 6280 O O . VAL A 1 855 ? 22.526 8.247 -21.044 1.00 88.75 855 VAL A O 1
ATOM 6283 N N . ILE A 1 856 ? 23.031 9.704 -22.685 1.00 87.50 856 ILE A N 1
ATOM 6284 C CA . ILE A 1 856 ? 23.100 8.718 -23.757 1.00 87.50 856 ILE A CA 1
ATOM 6285 C C . ILE A 1 856 ? 24.564 8.467 -24.083 1.00 87.50 856 ILE A C 1
ATOM 6287 O O . ILE A 1 856 ? 25.305 9.411 -24.356 1.00 87.50 856 ILE A O 1
ATOM 6291 N N . THR A 1 857 ? 24.967 7.201 -24.068 1.00 88.06 857 THR A N 1
ATOM 6292 C CA . THR A 1 857 ? 26.293 6.757 -24.491 1.00 88.06 857 THR A CA 1
ATOM 6293 C C . THR A 1 857 ? 26.201 5.631 -25.504 1.00 88.06 857 THR A C 1
ATOM 6295 O O . THR A 1 857 ? 25.194 4.928 -25.591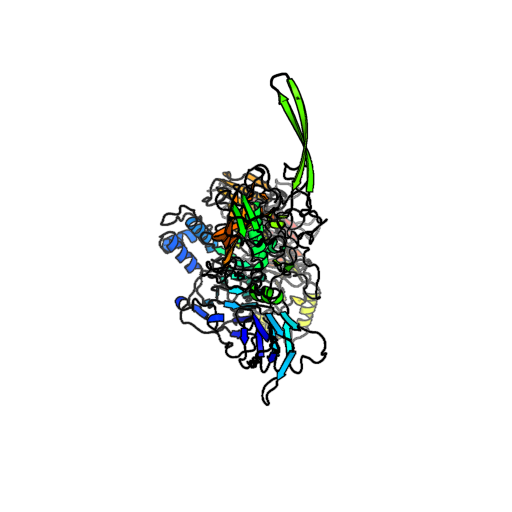 1.00 88.06 857 THR A O 1
ATOM 6298 N N . ALA A 1 858 ? 27.246 5.466 -26.308 1.00 86.69 858 ALA A N 1
ATOM 6299 C CA . ALA A 1 858 ? 27.339 4.361 -27.242 1.00 86.69 858 ALA A CA 1
ATOM 6300 C C . ALA A 1 858 ? 28.773 3.860 -27.386 1.00 86.69 858 ALA A C 1
ATOM 6302 O O . ALA A 1 858 ? 29.729 4.632 -27.341 1.00 86.69 858 ALA A O 1
ATOM 6303 N N . THR A 1 859 ? 28.903 2.560 -27.604 1.00 87.75 859 THR A N 1
ATOM 6304 C CA . THR A 1 859 ? 30.144 1.905 -28.018 1.00 87.75 859 THR A CA 1
ATOM 6305 C C . THR A 1 859 ? 29.885 1.128 -29.302 1.00 87.75 859 THR A C 1
ATOM 6307 O O . THR A 1 859 ? 28.734 0.861 -29.656 1.00 87.75 859 THR A O 1
ATOM 6310 N N . GLY A 1 860 ? 30.940 0.769 -30.026 1.00 84.94 860 GLY A N 1
ATOM 6311 C CA . GLY A 1 860 ? 30.794 -0.080 -31.197 1.00 84.94 860 GLY A CA 1
ATOM 6312 C C . GLY A 1 860 ? 32.089 -0.753 -31.610 1.00 84.94 860 GLY A C 1
ATOM 6313 O O . GLY A 1 860 ? 33.169 -0.247 -31.304 1.00 84.94 860 GLY A O 1
ATOM 6314 N N . SER A 1 861 ? 31.963 -1.870 -32.322 1.00 85.38 861 SER A N 1
ATOM 6315 C CA . SER A 1 861 ? 33.060 -2.475 -33.075 1.00 85.38 861 SER A CA 1
ATOM 6316 C C . SER A 1 861 ? 32.883 -2.226 -34.562 1.00 85.38 861 SER A C 1
ATOM 6318 O O . SER A 1 861 ? 31.770 -2.068 -35.070 1.00 85.38 861 SER A O 1
ATOM 6320 N N . TYR A 1 862 ? 34.015 -2.171 -35.243 1.00 81.81 862 TYR A N 1
ATOM 6321 C CA . TYR A 1 862 ? 34.101 -2.010 -36.676 1.00 81.81 862 TYR A CA 1
ATOM 6322 C C . TYR A 1 862 ? 35.115 -2.997 -37.232 1.00 81.81 862 TYR A C 1
ATOM 6324 O O . TYR A 1 862 ? 36.016 -3.460 -36.526 1.00 81.81 862 TYR A O 1
ATOM 6332 N N . HIS A 1 863 ? 35.012 -3.232 -38.528 1.00 81.06 863 HIS A N 1
ATOM 6333 C CA . HIS A 1 863 ? 36.086 -3.799 -39.319 1.00 81.06 863 HIS A CA 1
ATOM 6334 C C . HIS A 1 863 ? 36.631 -2.748 -40.284 1.00 81.06 863 HIS A C 1
ATOM 6336 O O . HIS A 1 863 ? 35.944 -1.791 -40.659 1.00 81.06 863 HIS A O 1
ATOM 6342 N N . ASP A 1 864 ? 37.887 -2.930 -40.678 1.00 76.62 864 ASP A N 1
ATOM 6343 C CA . ASP A 1 864 ? 38.532 -2.059 -41.646 1.00 76.62 864 ASP A CA 1
ATOM 6344 C C . ASP A 1 864 ? 38.183 -2.496 -43.073 1.00 76.62 864 ASP A C 1
ATOM 6346 O O . ASP A 1 864 ? 38.294 -3.666 -43.447 1.00 76.62 864 ASP A O 1
ATOM 6350 N N . ALA A 1 865 ? 37.815 -1.522 -43.891 1.00 68.38 865 ALA A N 1
ATOM 6351 C CA . ALA A 1 865 ? 37.765 -1.602 -45.336 1.00 68.38 865 ALA A CA 1
ATOM 6352 C C . ALA A 1 865 ? 38.761 -0.596 -45.921 1.00 68.38 865 ALA A C 1
ATOM 6354 O O . ALA A 1 865 ? 38.988 0.483 -45.376 1.00 68.38 865 ALA A O 1
ATOM 6355 N N . GLY A 1 866 ? 39.381 -0.946 -47.043 1.00 59.75 866 GLY A N 1
ATOM 6356 C CA . GLY A 1 866 ? 40.338 -0.078 -47.719 1.00 59.75 866 GLY A CA 1
ATOM 6357 C C . GLY A 1 866 ? 40.221 -0.204 -49.227 1.00 59.75 866 GLY A C 1
ATOM 6358 O O . GLY A 1 866 ? 39.988 -1.292 -49.756 1.00 59.75 866 GLY A O 1
ATOM 6359 N N . GLY A 1 867 ? 40.383 0.917 -49.924 1.00 56.06 867 GLY A N 1
ATOM 6360 C CA . GLY A 1 867 ? 40.340 0.967 -51.380 1.00 56.06 867 GLY A CA 1
ATOM 6361 C C . GLY A 1 867 ? 41.223 2.080 -51.932 1.00 56.06 867 GLY A C 1
ATOM 6362 O O . GLY A 1 867 ? 41.236 3.198 -51.415 1.00 56.06 867 GLY A O 1
ATOM 6363 N N . ASN A 1 868 ? 41.948 1.790 -53.015 1.00 48.78 868 ASN A N 1
ATOM 6364 C CA . ASN A 1 868 ? 42.560 2.842 -53.822 1.00 48.78 868 ASN A CA 1
ATOM 6365 C C . ASN A 1 868 ? 41.453 3.560 -54.586 1.00 48.78 868 ASN A C 1
ATOM 6367 O O . ASN A 1 868 ? 40.673 2.926 -55.301 1.00 48.78 868 ASN A O 1
ATOM 6371 N N . THR A 1 869 ? 41.415 4.887 -54.492 1.00 45.94 869 THR A N 1
ATOM 6372 C CA . THR A 1 869 ? 40.617 5.662 -55.443 1.00 45.94 869 THR A CA 1
ATOM 6373 C C . THR A 1 869 ? 41.155 5.401 -56.852 1.00 45.94 869 THR A C 1
ATOM 6375 O O . THR A 1 869 ? 42.364 5.451 -57.108 1.00 45.94 869 THR A O 1
ATOM 6378 N N . HIS A 1 870 ? 40.251 5.033 -57.762 1.00 47.06 870 HIS A N 1
ATOM 6379 C CA . HIS A 1 870 ? 40.540 4.921 -59.190 1.00 47.06 870 HIS A CA 1
ATOM 6380 C C . HIS A 1 870 ? 41.073 6.281 -59.700 1.00 47.06 870 HIS A C 1
ATOM 6382 O O . HIS A 1 870 ? 40.729 7.309 -59.111 1.00 47.06 870 HIS A O 1
ATOM 6388 N N . PRO A 1 871 ? 41.853 6.346 -60.799 1.00 46.66 871 PRO A N 1
ATOM 6389 C CA . PRO A 1 871 ? 42.280 7.615 -61.415 1.00 46.66 871 PRO A CA 1
ATOM 6390 C C . PRO A 1 871 ? 41.136 8.599 -61.736 1.00 46.66 871 PRO A C 1
ATOM 6392 O O . PRO A 1 871 ? 41.379 9.783 -61.955 1.00 46.66 871 PRO A O 1
ATOM 6395 N N . GLU A 1 872 ? 39.887 8.134 -61.713 1.00 47.75 872 GLU A N 1
ATOM 6396 C CA . GLU A 1 872 ? 38.680 8.950 -61.806 1.00 47.75 872 GLU A CA 1
ATOM 6397 C C . GLU A 1 872 ? 38.054 9.109 -60.408 1.00 47.75 872 GLU A C 1
ATOM 6399 O O . GLU A 1 872 ? 37.218 8.310 -60.002 1.00 47.75 872 GLU A O 1
ATOM 6404 N N . LYS A 1 873 ? 38.537 10.105 -59.651 1.00 48.41 873 LYS A N 1
ATOM 6405 C CA . LYS A 1 873 ? 37.897 10.819 -58.516 1.00 48.41 873 LYS A CA 1
ATOM 6406 C C . LYS A 1 873 ? 36.666 10.146 -57.866 1.00 48.41 873 LYS A C 1
ATOM 6408 O O . LYS A 1 873 ? 35.564 10.695 -57.888 1.00 48.41 873 LYS A O 1
ATOM 6413 N N . CYS A 1 874 ? 36.839 8.972 -57.260 1.00 42.97 874 CYS A N 1
ATOM 6414 C CA . CYS A 1 874 ? 35.763 8.309 -56.518 1.00 42.97 874 CYS A CA 1
ATOM 6415 C C . CYS A 1 874 ? 35.572 8.959 -55.134 1.00 42.97 874 CYS A C 1
ATOM 6417 O O . CYS A 1 874 ? 36.514 9.523 -54.573 1.00 42.97 874 CYS A O 1
ATOM 6419 N N . CYS A 1 875 ? 34.353 8.892 -54.592 1.00 46.12 875 CYS A N 1
ATOM 6420 C CA . CYS A 1 875 ? 33.991 9.414 -53.265 1.00 46.12 875 CYS A CA 1
ATOM 6421 C C . CYS A 1 875 ? 34.240 10.925 -53.083 1.00 46.12 875 CYS A C 1
ATOM 6423 O O . CYS A 1 875 ? 34.379 11.410 -51.964 1.00 46.12 875 CYS A O 1
ATOM 6425 N N . GLY A 1 876 ? 34.289 11.671 -54.192 1.00 46.66 876 GLY A N 1
ATOM 6426 C CA . GLY A 1 876 ? 34.380 13.126 -54.222 1.00 46.66 876 GLY A CA 1
ATOM 6427 C C . GLY A 1 876 ? 35.777 13.718 -54.012 1.00 46.66 876 GLY A C 1
ATOM 6428 O O . GLY A 1 876 ? 35.899 14.926 -54.104 1.00 46.66 876 GLY A O 1
ATOM 6429 N N . ALA A 1 877 ? 36.849 12.956 -53.814 1.00 47.44 877 ALA A N 1
ATOM 6430 C CA . ALA A 1 877 ? 38.163 13.571 -53.598 1.00 47.44 877 ALA A CA 1
ATOM 6431 C C . ALA A 1 877 ? 38.692 14.372 -54.819 1.00 47.44 877 ALA A C 1
ATOM 6433 O O . ALA A 1 877 ? 38.581 13.941 -55.969 1.00 47.44 877 ALA A O 1
ATOM 6434 N N . ASP A 1 878 ? 39.332 15.523 -54.561 1.00 46.53 878 ASP A N 1
ATOM 6435 C CA . ASP A 1 878 ? 40.002 16.354 -55.584 1.00 46.53 878 ASP A CA 1
ATOM 6436 C C . ASP A 1 878 ? 41.325 15.749 -56.103 1.00 46.53 878 ASP A C 1
ATOM 6438 O O . ASP A 1 878 ? 41.824 16.158 -57.156 1.00 46.53 878 ASP A O 1
ATOM 6442 N N . ALA A 1 879 ? 41.874 14.759 -55.391 1.00 52.28 879 ALA A N 1
ATOM 6443 C CA . ALA A 1 879 ? 43.107 14.046 -55.715 1.00 52.28 879 ALA A CA 1
ATOM 6444 C C . ALA A 1 879 ? 42.991 12.548 -55.381 1.00 52.28 879 ALA A C 1
ATOM 6446 O O . ALA A 1 879 ? 42.070 12.120 -54.684 1.00 52.28 879 ALA A O 1
ATOM 6447 N N . GLN A 1 880 ? 43.926 11.748 -55.896 1.00 57.88 880 GLN A N 1
ATOM 6448 C CA . GLN A 1 880 ? 44.001 10.323 -55.587 1.00 57.88 880 GLN A CA 1
ATOM 6449 C C . GLN A 1 880 ? 44.572 10.131 -54.178 1.00 57.88 880 GLN A C 1
ATOM 6451 O O . GLN A 1 880 ? 45.703 10.532 -53.909 1.00 57.88 880 GLN A O 1
ATOM 6456 N N . PHE A 1 881 ? 43.797 9.491 -53.306 1.00 57.50 881 PHE A N 1
ATOM 6457 C CA . PHE A 1 881 ? 44.217 9.104 -51.959 1.00 57.50 881 PHE A CA 1
ATOM 6458 C C . PHE A 1 881 ? 44.030 7.601 -51.755 1.00 57.50 881 PHE A C 1
ATOM 6460 O O . PHE A 1 881 ? 43.130 6.988 -52.350 1.00 57.50 881 PHE A O 1
ATOM 6467 N N . ASN A 1 882 ? 44.850 7.030 -50.874 1.00 63.19 882 ASN A N 1
ATOM 6468 C CA . ASN A 1 882 ? 44.566 5.730 -50.275 1.00 63.19 882 ASN A CA 1
ATOM 6469 C C . ASN A 1 882 ? 43.526 5.944 -49.175 1.00 63.19 882 ASN A C 1
ATOM 6471 O O . ASN A 1 882 ? 43.751 6.749 -48.269 1.00 63.19 882 ASN A O 1
ATOM 6475 N N . TRP A 1 883 ? 42.385 5.264 -49.275 1.00 60.94 883 TRP A N 1
ATOM 6476 C CA . TRP A 1 883 ? 41.323 5.375 -48.282 1.00 60.94 883 TRP A CA 1
ATOM 6477 C C . TRP A 1 883 ? 41.360 4.197 -47.324 1.00 60.94 883 TRP A C 1
ATOM 6479 O O . TRP A 1 883 ? 41.390 3.040 -47.751 1.00 60.94 883 TRP A O 1
ATOM 6489 N N . TYR A 1 884 ? 41.291 4.528 -46.041 1.00 66.56 884 TYR A N 1
ATOM 6490 C CA . TYR A 1 884 ? 41.055 3.598 -44.951 1.00 66.56 884 TYR A CA 1
ATOM 6491 C C . TYR A 1 884 ? 39.730 3.959 -44.297 1.00 66.56 884 TYR A C 1
ATOM 6493 O O . TYR A 1 884 ? 39.470 5.122 -43.971 1.00 66.56 884 TYR A O 1
ATOM 6501 N N . GLN A 1 885 ? 38.874 2.962 -44.145 1.00 70.12 885 GLN A N 1
ATOM 6502 C CA . GLN A 1 885 ? 37.506 3.142 -43.714 1.00 70.12 885 GLN A CA 1
ATOM 6503 C C . GLN A 1 885 ? 37.159 2.150 -42.613 1.00 70.12 885 GLN A C 1
ATOM 6505 O O . GLN A 1 885 ? 37.304 0.949 -42.786 1.00 70.12 885 GLN A O 1
ATOM 6510 N N . GLN A 1 886 ? 36.612 2.651 -41.516 1.00 75.38 886 GLN A N 1
ATOM 6511 C CA . GLN A 1 886 ? 36.035 1.829 -40.462 1.00 75.38 886 GLN A CA 1
ATOM 6512 C C . GLN A 1 886 ? 34.540 1.654 -40.718 1.00 75.38 886 GLN A C 1
ATOM 6514 O O . GLN A 1 886 ? 33.798 2.636 -40.822 1.00 75.38 886 GLN A O 1
ATOM 6519 N N . ILE A 1 887 ? 34.093 0.408 -40.839 1.00 77.19 887 ILE A N 1
ATOM 6520 C CA . ILE A 1 887 ? 32.693 0.042 -41.052 1.00 77.19 887 ILE A CA 1
ATOM 6521 C C . ILE A 1 887 ? 32.173 -0.573 -39.755 1.00 77.19 887 ILE A C 1
ATOM 6523 O O . ILE A 1 887 ? 32.512 -1.704 -39.428 1.00 77.19 887 ILE A O 1
ATOM 6527 N N . TYR A 1 888 ? 31.349 0.171 -39.013 1.00 80.62 888 TYR A N 1
ATOM 6528 C CA . TYR A 1 888 ? 30.785 -0.311 -37.745 1.00 80.62 888 TYR A CA 1
ATOM 6529 C C . TYR A 1 888 ? 29.808 -1.461 -37.969 1.00 80.62 888 TYR A C 1
ATOM 6531 O O . TYR A 1 888 ? 28.855 -1.273 -38.710 1.00 80.62 888 TYR A O 1
ATOM 6539 N N . ASP A 1 889 ? 29.995 -2.614 -37.341 1.00 83.50 889 ASP A N 1
ATOM 6540 C CA . ASP A 1 889 ? 29.136 -3.804 -37.497 1.00 83.50 889 ASP A CA 1
ATOM 6541 C C . ASP A 1 889 ? 28.284 -4.102 -36.261 1.00 83.50 889 ASP A C 1
ATOM 6543 O O . ASP A 1 889 ? 27.186 -4.638 -36.395 1.00 83.50 889 ASP A O 1
ATOM 6547 N N . HIS A 1 890 ? 28.741 -3.667 -35.090 1.00 88.12 890 HIS A N 1
ATOM 6548 C CA . HIS A 1 890 ? 28.052 -3.836 -33.820 1.00 88.12 890 HIS A CA 1
ATOM 6549 C C . HIS A 1 890 ? 28.037 -2.515 -33.061 1.00 88.12 890 HIS A C 1
ATOM 6551 O O . HIS A 1 890 ? 29.068 -1.846 -32.940 1.00 88.12 890 HIS A O 1
ATOM 6557 N N . LEU A 1 891 ? 26.880 -2.146 -32.519 1.00 87.81 891 LEU A N 1
ATOM 6558 C CA . LEU A 1 891 ? 26.714 -0.978 -31.661 1.00 87.81 891 LEU A CA 1
ATOM 6559 C C . LEU A 1 891 ? 26.004 -1.388 -30.375 1.00 87.81 891 LEU A C 1
ATOM 6561 O O . LEU A 1 891 ? 25.003 -2.102 -30.392 1.00 87.81 891 LEU A O 1
ATOM 6565 N N . THR A 1 892 ? 26.487 -0.866 -29.254 1.00 92.50 892 THR A N 1
ATOM 6566 C CA . THR A 1 892 ? 25.773 -0.911 -27.979 1.00 92.50 892 THR A CA 1
ATOM 6567 C C . THR A 1 892 ? 25.363 0.507 -27.613 1.00 92.50 892 THR A C 1
ATOM 6569 O O . THR A 1 892 ? 26.214 1.351 -27.339 1.00 92.50 892 THR A O 1
ATOM 6572 N N . LEU A 1 893 ? 24.057 0.774 -27.611 1.00 92.12 893 LEU A N 1
ATOM 6573 C CA . LEU A 1 893 ? 23.471 2.042 -27.179 1.00 92.12 893 LEU A CA 1
ATOM 6574 C C . LEU A 1 893 ? 23.028 1.915 -25.720 1.00 92.12 893 LEU A C 1
ATOM 6576 O O . LEU A 1 893 ? 22.319 0.975 -25.371 1.00 92.12 893 LEU A O 1
ATOM 6580 N N . THR A 1 894 ? 23.427 2.862 -24.875 1.00 93.25 894 THR A N 1
ATOM 6581 C CA . THR A 1 894 ? 23.140 2.862 -23.436 1.00 93.25 894 THR A CA 1
ATOM 6582 C C . THR A 1 894 ? 22.504 4.186 -23.018 1.00 93.25 894 THR A C 1
ATOM 6584 O O . THR A 1 894 ? 23.072 5.255 -23.221 1.00 93.25 894 THR A O 1
ATOM 6587 N N . LEU A 1 895 ? 21.325 4.115 -22.405 1.00 92.69 895 LEU A N 1
ATOM 6588 C CA . LEU A 1 895 ? 20.579 5.252 -21.871 1.00 92.69 895 LEU A CA 1
ATOM 6589 C C . LEU A 1 895 ? 20.618 5.180 -20.344 1.00 92.69 895 LEU A C 1
ATOM 6591 O O . LEU A 1 895 ? 19.941 4.347 -19.741 1.00 92.69 895 LEU A O 1
ATOM 6595 N N . THR A 1 896 ? 21.413 6.035 -19.708 1.00 93.25 896 THR A N 1
ATOM 6596 C CA . THR A 1 896 ? 21.512 6.112 -18.246 1.00 93.25 896 THR A CA 1
ATOM 6597 C C . THR A 1 896 ? 20.611 7.217 -17.726 1.00 93.25 896 THR A C 1
ATOM 6599 O O . THR A 1 896 ? 20.859 8.395 -17.966 1.00 93.25 896 THR A O 1
ATOM 6602 N N . ASN A 1 897 ? 19.588 6.833 -16.975 1.00 92.88 897 ASN A N 1
ATOM 6603 C CA . ASN A 1 897 ? 18.575 7.724 -16.435 1.00 92.88 897 ASN A CA 1
ATOM 6604 C C . ASN A 1 897 ? 18.698 7.799 -14.917 1.00 92.88 897 ASN A C 1
ATOM 6606 O O . ASN A 1 897 ? 18.825 6.764 -14.266 1.00 92.88 897 ASN A O 1
ATOM 6610 N N . THR A 1 898 ? 18.633 8.999 -14.342 1.00 93.75 898 THR A N 1
ATOM 6611 C CA . THR A 1 898 ? 18.702 9.222 -12.894 1.00 93.75 898 THR A CA 1
ATOM 6612 C C . THR A 1 898 ? 17.607 10.163 -12.413 1.00 93.75 898 THR A C 1
ATOM 6614 O O . THR A 1 898 ? 17.422 11.265 -12.929 1.00 93.75 898 THR A O 1
ATOM 6617 N N . VAL A 1 899 ? 16.907 9.748 -11.359 1.00 91.38 899 VAL A N 1
ATOM 6618 C CA . VAL A 1 899 ? 15.885 10.533 -10.658 1.00 91.38 899 VAL A CA 1
ATOM 6619 C C . VAL A 1 899 ? 16.323 10.751 -9.217 1.00 91.38 899 VAL A C 1
ATOM 6621 O O . VAL A 1 899 ? 16.768 9.805 -8.566 1.00 91.38 899 VAL A O 1
ATOM 6624 N N . LYS A 1 900 ? 16.193 11.970 -8.683 1.00 90.75 900 LYS A N 1
ATOM 6625 C CA . LYS A 1 900 ? 16.474 12.213 -7.259 1.00 90.75 900 LYS A CA 1
ATOM 6626 C C . LYS A 1 900 ? 15.594 11.322 -6.395 1.00 90.75 900 LYS A C 1
ATOM 6628 O O . LYS A 1 900 ? 14.378 11.305 -6.545 1.00 90.75 900 LYS A O 1
ATOM 6633 N N . ALA A 1 901 ? 16.226 10.622 -5.465 1.00 92.06 901 ALA A N 1
ATOM 6634 C CA . ALA A 1 901 ? 15.593 9.666 -4.567 1.00 92.06 901 ALA A CA 1
ATOM 6635 C C . ALA A 1 901 ? 15.736 10.068 -3.089 1.00 92.06 901 ALA A C 1
ATOM 6637 O O . ALA A 1 901 ? 15.441 9.283 -2.189 1.00 92.06 901 ALA A O 1
ATOM 6638 N N . SER A 1 902 ? 16.206 11.291 -2.836 1.00 91.31 902 SER A N 1
ATOM 6639 C CA . SER A 1 902 ? 16.467 11.825 -1.502 1.00 91.31 902 SER A CA 1
ATOM 6640 C C . SER A 1 902 ? 15.385 12.795 -1.005 1.00 91.31 902 SER A C 1
ATOM 6642 O O . SER A 1 902 ? 15.682 13.684 -0.205 1.00 91.31 902 SER A O 1
ATOM 6644 N N . ASN A 1 903 ? 14.155 12.693 -1.515 1.00 87.00 903 ASN A N 1
ATOM 6645 C CA . ASN A 1 903 ? 13.060 13.571 -1.096 1.00 87.00 903 ASN A CA 1
ATOM 6646 C C . ASN A 1 903 ? 12.525 13.148 0.290 1.00 87.00 903 ASN A C 1
ATOM 6648 O O . ASN A 1 903 ? 12.575 11.966 0.632 1.00 87.00 903 ASN A O 1
ATOM 6652 N N . PRO A 1 904 ? 12.023 14.074 1.126 1.00 88.50 904 PRO A N 1
ATOM 6653 C CA . PRO A 1 904 ? 11.440 13.709 2.414 1.00 88.50 904 PRO A CA 1
ATOM 6654 C C . PRO A 1 904 ? 10.139 12.909 2.242 1.00 88.50 904 PRO A C 1
ATOM 6656 O O . PRO A 1 904 ? 9.415 13.065 1.257 1.00 88.50 904 PRO A O 1
ATOM 6659 N N . ILE A 1 905 ? 9.830 12.073 3.234 1.00 89.69 905 ILE A N 1
ATOM 6660 C CA . ILE A 1 905 ? 8.583 11.301 3.315 1.00 89.69 905 ILE A CA 1
ATOM 6661 C C . ILE A 1 905 ? 7.707 11.911 4.408 1.00 89.69 905 ILE A C 1
ATOM 6663 O O . ILE A 1 905 ? 8.157 12.088 5.541 1.00 89.69 905 ILE A O 1
ATOM 6667 N N . ASN A 1 906 ? 6.449 12.208 4.097 1.00 88.69 906 ASN A N 1
ATOM 6668 C CA . ASN A 1 906 ? 5.499 12.717 5.079 1.00 88.69 906 ASN A CA 1
ATOM 6669 C C . ASN A 1 906 ? 5.018 11.613 6.011 1.00 88.69 906 ASN A C 1
ATOM 6671 O O . ASN A 1 906 ? 4.669 10.516 5.577 1.00 88.69 906 ASN A O 1
ATOM 6675 N N . ILE A 1 907 ? 4.929 11.948 7.292 1.00 88.44 907 ILE A N 1
ATOM 6676 C CA . ILE A 1 907 ? 4.363 11.102 8.331 1.00 88.44 907 ILE A CA 1
ATOM 6677 C C . ILE A 1 907 ? 3.109 11.786 8.873 1.00 88.44 907 ILE A C 1
ATOM 6679 O O . ILE A 1 907 ? 3.147 12.941 9.305 1.00 88.44 907 ILE A O 1
ATOM 6683 N N . GLN A 1 908 ? 1.989 11.068 8.861 1.00 86.75 908 GLN A N 1
ATOM 6684 C CA . GLN A 1 908 ? 0.720 11.573 9.365 1.00 86.75 908 GLN A CA 1
ATOM 6685 C C . GLN A 1 908 ? 0.030 10.541 10.247 1.00 86.75 908 GLN A C 1
ATOM 6687 O O . GLN A 1 908 ? -0.086 9.370 9.901 1.00 86.75 908 GLN A O 1
ATOM 6692 N N . PHE A 1 909 ? -0.529 11.013 11.352 1.00 81.69 909 PHE A N 1
ATOM 6693 C CA . PHE A 1 909 ? -1.497 10.266 12.136 1.00 81.69 909 PHE A CA 1
ATOM 6694 C C . PHE A 1 909 ? -2.860 10.944 12.018 1.00 81.69 909 PHE A C 1
ATOM 6696 O O . PHE A 1 909 ? -2.976 12.169 11.989 1.00 81.69 909 PHE A O 1
ATOM 6703 N N . SER A 1 910 ? -3.923 10.162 11.887 1.00 71.88 910 SER A N 1
ATOM 6704 C CA . SER A 1 910 ? -5.287 10.692 11.779 1.00 71.88 910 SER A CA 1
ATOM 6705 C C . SER A 1 910 ? -6.282 9.773 12.474 1.00 71.88 910 SER A C 1
ATOM 6707 O O . SER A 1 910 ? -5.954 8.637 12.778 1.00 71.88 910 SER A O 1
ATOM 6709 N N . GLY A 1 911 ? -7.488 10.255 12.775 1.00 59.94 911 GLY A N 1
ATOM 6710 C CA . GLY A 1 911 ? -8.456 9.464 13.545 1.00 59.94 911 GLY A CA 1
ATOM 6711 C C . GLY A 1 911 ? -8.105 9.380 15.032 1.00 59.94 911 GLY A C 1
ATOM 6712 O O . GLY A 1 911 ? -7.966 8.294 15.579 1.00 59.94 911 GLY A O 1
ATOM 6713 N N . GLY A 1 912 ? -7.921 10.529 15.687 1.00 54.28 912 GLY A N 1
ATOM 6714 C CA . GLY A 1 912 ? -7.765 10.548 17.139 1.00 54.28 912 GLY A CA 1
ATOM 6715 C C . GLY A 1 912 ? -7.839 11.942 17.755 1.00 54.28 912 GLY A C 1
ATOM 6716 O O . GLY A 1 912 ? -6.849 12.545 18.172 1.00 54.28 912 GLY A O 1
ATOM 6717 N N . GLY A 1 913 ? -9.071 12.445 17.822 1.00 56.69 913 GLY A N 1
ATOM 6718 C CA . GLY A 1 913 ? -9.484 13.233 18.982 1.00 56.69 913 GLY A CA 1
ATOM 6719 C C . GLY A 1 913 ? -9.680 12.318 20.200 1.00 56.69 913 GLY A C 1
ATOM 6720 O O . GLY A 1 913 ? -9.411 11.117 20.132 1.00 56.69 913 GLY A O 1
ATOM 6721 N N . ALA A 1 914 ? -10.168 12.872 21.313 1.00 58.97 914 ALA A N 1
ATOM 6722 C CA . ALA A 1 914 ? -10.567 12.064 22.464 1.00 58.97 914 ALA A CA 1
ATOM 6723 C C . ALA A 1 914 ? -11.575 10.988 22.020 1.00 58.97 914 ALA A C 1
ATOM 6725 O O . ALA A 1 914 ? -12.592 11.322 21.414 1.00 58.97 914 ALA A O 1
ATOM 6726 N N . SER A 1 915 ? -11.292 9.717 22.311 1.00 75.06 915 SER A N 1
ATOM 6727 C CA . SER A 1 915 ? -12.252 8.631 22.100 1.00 75.06 915 SER A CA 1
ATOM 6728 C C . SER A 1 915 ? -13.511 8.906 22.932 1.00 75.06 915 SER A C 1
ATOM 6730 O O . SER A 1 915 ? -13.419 9.205 24.127 1.00 75.06 915 SER A O 1
ATOM 6732 N N . THR A 1 916 ? -14.699 8.875 22.336 1.00 83.75 916 THR A N 1
ATOM 6733 C CA . THR A 1 916 ? -15.942 9.161 23.069 1.00 83.75 916 THR A CA 1
ATOM 6734 C C . THR A 1 916 ? -16.985 8.097 22.809 1.00 83.75 916 THR A C 1
ATOM 6736 O O . THR A 1 916 ? -17.227 7.698 21.675 1.00 83.75 916 THR A O 1
ATOM 6739 N N . VAL A 1 917 ? -17.635 7.654 23.879 1.00 91.31 917 VAL A N 1
ATOM 6740 C CA . VAL A 1 917 ? -18.845 6.841 23.790 1.00 91.31 917 VAL A CA 1
ATOM 6741 C C . VAL A 1 917 ? -19.956 7.616 24.465 1.00 91.31 917 VAL A C 1
ATOM 6743 O O . VAL A 1 917 ? -19.878 7.866 25.662 1.00 91.31 917 VAL A O 1
ATOM 6746 N N . ASN A 1 918 ? -20.980 7.989 23.708 1.00 94.25 918 ASN A N 1
ATOM 6747 C CA . ASN A 1 918 ? -22.160 8.678 24.208 1.00 94.25 918 ASN A CA 1
ATOM 6748 C C . ASN A 1 918 ? -23.392 7.828 23.902 1.00 94.25 918 ASN A C 1
ATOM 6750 O O . ASN A 1 918 ? -23.784 7.689 22.746 1.00 94.25 918 ASN A O 1
ATOM 6754 N N . VAL A 1 919 ? -24.011 7.271 24.938 1.00 97.00 919 VAL A N 1
ATOM 6755 C CA . VAL A 1 919 ? -25.270 6.529 24.830 1.00 97.00 919 VAL A CA 1
ATOM 6756 C C . VAL A 1 919 ? -26.340 7.303 25.586 1.00 97.00 919 VAL A C 1
ATOM 6758 O O . VAL A 1 919 ? -26.287 7.397 26.810 1.00 97.00 919 VAL A O 1
ATOM 6761 N N . SER A 1 920 ? -27.315 7.857 24.872 1.00 96.88 920 SER A N 1
ATOM 6762 C CA . SER A 1 920 ? -28.444 8.584 25.447 1.00 96.88 920 SER A CA 1
ATOM 6763 C C . SER A 1 920 ? -29.774 7.924 25.106 1.00 96.88 920 SER A C 1
ATOM 6765 O O . SER A 1 920 ? -30.028 7.534 23.966 1.00 96.88 920 SER A O 1
ATOM 6767 N N . SER A 1 921 ? -30.663 7.836 26.092 1.00 97.62 921 SER A N 1
ATOM 6768 C CA . SER A 1 921 ? -32.046 7.414 25.897 1.00 97.62 921 SER A CA 1
ATOM 6769 C C . SER A 1 921 ? -33.003 8.242 26.751 1.00 97.62 921 SER A C 1
ATOM 6771 O O . SER A 1 921 ? -32.696 8.567 27.895 1.00 97.62 921 SER A O 1
ATOM 6773 N N . ASN A 1 922 ? -34.187 8.555 26.220 1.00 95.94 922 ASN A N 1
ATOM 6774 C CA . ASN A 1 922 ? -35.318 9.090 26.997 1.00 95.94 922 ASN A CA 1
ATOM 6775 C C . ASN A 1 922 ? -36.165 7.996 27.684 1.00 95.94 922 ASN A C 1
ATOM 6777 O O . ASN A 1 922 ? -37.329 8.215 28.019 1.00 95.94 922 ASN A O 1
ATOM 6781 N N . SER A 1 923 ? -35.586 6.807 27.845 1.00 96.31 923 SER A N 1
ATOM 6782 C CA . SER A 1 923 ? -36.135 5.640 28.528 1.00 96.31 923 SER A CA 1
ATOM 6783 C C . SER A 1 923 ? -34.991 4.915 29.251 1.00 96.31 923 SER A C 1
ATOM 6785 O O . SER A 1 923 ? -33.854 5.395 29.275 1.00 96.31 923 SER A O 1
ATOM 6787 N N . GLY A 1 924 ? -35.269 3.763 29.860 1.00 96.50 924 GLY A N 1
ATOM 6788 C CA . GLY A 1 924 ? -34.234 2.952 30.507 1.00 96.50 924 GLY A CA 1
ATOM 6789 C C . GLY A 1 924 ? -33.173 2.433 29.524 1.00 96.50 924 GLY A C 1
ATOM 6790 O O . GLY A 1 924 ? -33.453 2.223 28.342 1.00 96.50 924 GLY A O 1
ATOM 6791 N N . ILE A 1 925 ? -31.970 2.166 30.038 1.00 97.81 925 ILE A N 1
ATOM 6792 C CA . ILE A 1 925 ? -30.856 1.554 29.300 1.00 97.81 925 ILE A CA 1
ATOM 6793 C C . ILE A 1 925 ? -30.453 0.247 29.990 1.00 97.81 925 ILE A C 1
ATOM 6795 O O . ILE A 1 925 ? -30.207 0.209 31.198 1.00 97.81 925 ILE A O 1
ATOM 6799 N N . VAL A 1 926 ? -30.369 -0.832 29.215 1.00 95.06 926 VAL A N 1
ATOM 6800 C CA . VAL A 1 926 ? -29.894 -2.146 29.654 1.00 95.06 926 VAL A CA 1
ATOM 6801 C C . VAL A 1 926 ? -28.545 -2.429 29.006 1.00 95.06 926 VAL A C 1
ATOM 6803 O O . VAL A 1 926 ? -28.435 -2.495 27.783 1.00 95.06 926 VAL A O 1
ATOM 6806 N N . ILE A 1 927 ? -27.528 -2.641 29.832 1.00 94.62 927 ILE A N 1
ATOM 6807 C CA . ILE A 1 927 ? -26.188 -3.025 29.397 1.00 94.62 927 ILE A CA 1
ATOM 6808 C C . ILE A 1 927 ? -26.155 -4.545 29.257 1.00 94.62 927 ILE A C 1
ATOM 6810 O O . ILE A 1 927 ? -26.203 -5.270 30.256 1.00 94.62 927 ILE A O 1
ATOM 6814 N N . ASN A 1 928 ? -26.139 -5.030 28.015 1.00 89.75 928 ASN A N 1
ATOM 6815 C CA . ASN A 1 928 ? -26.143 -6.459 27.702 1.00 89.75 928 ASN A CA 1
ATOM 6816 C C . ASN A 1 928 ? -24.755 -6.981 27.294 1.00 89.75 928 ASN A C 1
ATOM 6818 O O . ASN A 1 928 ? -24.413 -8.116 27.619 1.00 89.75 928 ASN A O 1
ATOM 6822 N N . GLY A 1 929 ? -23.950 -6.141 26.640 1.00 86.44 929 GLY A N 1
ATOM 6823 C CA . GLY A 1 929 ? -22.527 -6.370 26.374 1.00 86.44 929 GLY A CA 1
ATOM 6824 C C . GLY A 1 929 ? -21.641 -5.264 26.964 1.00 86.44 929 GLY A C 1
ATOM 6825 O O . GLY A 1 929 ? -22.167 -4.260 27.454 1.00 86.44 929 GLY A O 1
ATOM 6826 N N . PRO A 1 930 ? -20.308 -5.429 26.941 1.00 88.94 930 PRO A N 1
ATOM 6827 C CA . PRO A 1 930 ? -19.386 -4.433 27.473 1.00 88.94 930 PRO A CA 1
ATOM 6828 C C . PRO A 1 930 ? -19.399 -3.145 26.640 1.00 88.94 930 PRO A C 1
ATOM 6830 O O . PRO A 1 930 ? -19.438 -3.190 25.411 1.00 88.94 930 PRO A O 1
ATOM 6833 N N . ILE A 1 931 ? -19.296 -2.004 27.320 1.00 92.06 931 ILE A N 1
ATOM 6834 C CA . ILE A 1 931 ? -19.000 -0.694 26.740 1.00 92.06 931 ILE A CA 1
ATOM 6835 C C . ILE A 1 931 ? -17.558 -0.345 27.105 1.00 92.06 931 ILE A C 1
ATOM 6837 O O . ILE A 1 931 ? -17.291 0.074 28.227 1.00 92.06 931 ILE A O 1
ATOM 6841 N N . ASN A 1 932 ? -16.629 -0.515 26.169 1.00 86.75 932 ASN A N 1
ATOM 6842 C CA . ASN A 1 932 ? -15.202 -0.328 26.382 1.00 86.75 932 ASN A CA 1
ATOM 6843 C C . ASN A 1 932 ? -14.655 0.915 25.683 1.00 86.75 932 ASN A C 1
ATOM 6845 O O . ASN A 1 932 ? -14.744 1.030 24.461 1.00 86.75 932 ASN A O 1
ATOM 6849 N N . ASN A 1 933 ? -14.038 1.810 26.461 1.00 83.38 933 ASN A N 1
ATOM 6850 C CA . ASN A 1 933 ? -13.389 3.018 25.951 1.00 83.38 933 ASN A CA 1
ATOM 6851 C C . ASN A 1 933 ? -12.076 3.332 26.686 1.00 83.38 933 ASN A C 1
ATOM 6853 O O . ASN A 1 933 ? -11.976 4.276 27.468 1.00 83.38 933 ASN A O 1
ATOM 6857 N N . LEU A 1 934 ? -11.046 2.524 26.438 1.00 76.69 934 LEU A N 1
ATOM 6858 C CA . LEU A 1 934 ? -9.788 2.553 27.194 1.00 76.69 934 LEU A CA 1
ATOM 6859 C C . LEU A 1 934 ? -9.120 3.942 27.251 1.00 76.69 934 LEU A C 1
ATOM 6861 O O . LEU A 1 934 ? -8.540 4.314 28.269 1.00 76.69 934 LEU A O 1
ATOM 6865 N N . SER A 1 935 ? -9.190 4.712 26.163 1.00 74.00 935 SER A N 1
ATOM 6866 C CA . SER A 1 935 ? -8.419 5.949 25.981 1.00 74.00 935 SER A CA 1
ATOM 6867 C C . SER A 1 935 ? -9.225 7.237 26.179 1.00 74.00 935 SER A C 1
ATOM 6869 O O . SER A 1 935 ? -8.638 8.325 26.184 1.00 74.00 935 SER A O 1
ATOM 6871 N N . GLY A 1 936 ? -10.547 7.154 26.360 1.00 81.50 936 GLY A N 1
ATOM 6872 C CA . GLY A 1 936 ? -11.409 8.331 26.329 1.00 81.50 936 GLY A CA 1
ATOM 6873 C C . GLY A 1 936 ? -12.640 8.273 27.231 1.00 81.50 936 GLY A C 1
ATOM 6874 O O . GLY A 1 936 ? -12.685 7.495 28.176 1.00 81.50 936 GLY A O 1
ATOM 6875 N N . SER A 1 937 ? -13.597 9.183 27.041 1.00 88.00 937 SER A N 1
ATOM 6876 C CA . SER A 1 937 ? -14.705 9.365 27.997 1.00 88.00 937 SER A CA 1
ATOM 6877 C C . SER A 1 937 ? -15.953 8.589 27.579 1.00 88.00 937 SER A C 1
ATOM 6879 O O . SER A 1 937 ? -16.382 8.678 26.427 1.00 88.00 937 SER A O 1
ATOM 6881 N N . THR A 1 938 ? -16.551 7.863 28.520 1.00 94.75 938 THR A N 1
ATOM 6882 C CA . THR A 1 938 ? -17.802 7.119 28.324 1.00 94.75 938 THR A CA 1
ATOM 6883 C C . THR A 1 938 ? -18.925 7.787 29.095 1.00 94.75 938 THR A C 1
ATOM 6885 O O . THR A 1 938 ? -18.830 7.952 30.307 1.00 94.75 938 THR A O 1
ATOM 6888 N N . THR A 1 939 ? -19.997 8.146 28.400 1.00 97.38 939 THR A N 1
ATOM 6889 C CA . THR A 1 939 ? -21.180 8.804 28.949 1.00 97.38 939 THR A CA 1
ATOM 6890 C C . THR A 1 939 ? -22.416 7.973 28.626 1.00 97.38 939 THR A C 1
ATOM 6892 O O . THR A 1 939 ? -22.717 7.732 27.457 1.00 97.38 939 THR A O 1
ATOM 6895 N N . VAL A 1 940 ? -23.147 7.546 29.656 1.00 98.19 940 VAL A N 1
ATOM 6896 C CA . VAL A 1 940 ? -24.410 6.806 29.522 1.00 98.19 940 VAL A CA 1
ATOM 6897 C C . VAL A 1 940 ? -25.501 7.560 30.275 1.00 98.19 940 VAL A C 1
ATOM 6899 O O . VAL A 1 940 ? -25.391 7.762 31.484 1.00 98.19 940 VAL A O 1
ATOM 6902 N N . ILE A 1 941 ? -26.540 8.000 29.561 1.00 98.06 941 ILE A N 1
ATOM 6903 C CA . ILE A 1 941 ? -27.599 8.867 30.090 1.00 98.06 941 ILE A CA 1
ATOM 6904 C C . ILE A 1 941 ? -28.978 8.275 29.785 1.00 98.06 941 ILE A C 1
ATOM 6906 O O . ILE A 1 941 ? -29.366 8.161 28.624 1.00 98.06 941 ILE A O 1
ATOM 6910 N N . ALA A 1 942 ? -29.746 7.978 30.829 1.00 97.50 942 ALA A N 1
ATOM 6911 C CA . ALA A 1 942 ? -31.150 7.588 30.769 1.00 97.50 942 ALA A CA 1
ATOM 6912 C C . ALA A 1 942 ? -32.018 8.685 31.413 1.00 97.50 942 ALA A C 1
ATOM 6914 O O . ALA A 1 942 ? -31.977 8.894 32.625 1.00 97.50 942 ALA A O 1
ATOM 6915 N N . THR A 1 943 ? -32.803 9.404 30.613 1.00 94.56 943 THR A N 1
ATOM 6916 C CA . THR A 1 943 ? -33.713 10.455 31.105 1.00 94.56 943 THR A CA 1
ATOM 6917 C C . THR A 1 943 ? -35.158 9.975 31.122 1.00 94.56 943 THR A C 1
ATOM 6919 O O . THR A 1 943 ? -35.545 9.098 30.349 1.00 94.56 943 THR A O 1
ATOM 6922 N N . GLY A 1 944 ? -35.970 10.531 32.018 1.00 88.88 944 GLY A N 1
ATOM 6923 C CA . GLY A 1 944 ? -37.387 10.202 32.157 1.00 88.88 944 GLY A CA 1
ATOM 6924 C C . GLY A 1 944 ? -37.724 9.487 33.464 1.00 88.88 944 GLY A C 1
ATOM 6925 O O . GLY A 1 944 ? -36.896 8.846 34.109 1.00 88.88 944 GLY A O 1
ATOM 6926 N N . ALA A 1 945 ? -38.984 9.608 33.883 1.00 83.31 945 ALA A N 1
ATOM 6927 C CA . ALA A 1 945 ? -39.439 9.046 35.147 1.00 83.31 945 ALA A CA 1
ATOM 6928 C C . ALA A 1 945 ? -39.240 7.520 35.176 1.00 83.31 945 ALA A C 1
ATOM 6930 O O . ALA A 1 945 ? -39.830 6.794 34.380 1.00 83.31 945 ALA A O 1
ATOM 6931 N N . ASN A 1 946 ? -38.456 7.035 36.144 1.00 86.19 946 ASN A N 1
ATOM 6932 C CA . ASN A 1 946 ? -38.080 5.622 36.301 1.00 86.19 946 ASN A CA 1
ATOM 6933 C C . ASN A 1 946 ? -37.154 5.057 35.199 1.00 86.19 946 ASN A C 1
ATOM 6935 O O . ASN A 1 946 ? -36.945 3.846 35.155 1.00 86.19 946 ASN A O 1
ATOM 6939 N N . SER A 1 947 ? -36.553 5.899 34.353 1.00 95.50 947 SER A N 1
ATOM 6940 C CA . SER A 1 947 ? -35.547 5.482 33.370 1.00 95.50 947 SER A CA 1
ATOM 6941 C C . SER A 1 947 ? -34.225 5.138 34.060 1.00 95.50 947 SER A C 1
ATOM 6943 O O . SER A 1 947 ? -33.456 6.025 34.422 1.00 95.50 947 SER A O 1
ATOM 6945 N N . ALA A 1 948 ? -33.976 3.848 34.285 1.00 96.00 948 ALA A N 1
ATOM 6946 C CA . ALA A 1 948 ? -32.785 3.358 34.980 1.00 96.00 948 ALA A CA 1
ATOM 6947 C C . ALA A 1 948 ? -31.690 2.867 34.016 1.00 96.00 948 ALA A C 1
ATOM 6949 O O . ALA A 1 948 ? -31.993 2.419 32.907 1.00 96.00 948 ALA A O 1
ATOM 6950 N N . ILE A 1 949 ? -30.432 2.881 34.470 1.00 97.94 949 ILE A N 1
ATOM 6951 C CA . ILE A 1 949 ? -29.323 2.142 33.840 1.00 97.94 949 ILE A CA 1
ATOM 6952 C C . ILE A 1 949 ? -29.151 0.820 34.592 1.00 97.94 949 ILE A C 1
ATOM 6954 O O . ILE A 1 949 ? -28.916 0.826 35.800 1.00 97.94 949 ILE A O 1
ATOM 6958 N N . THR A 1 950 ? -29.265 -0.317 33.905 1.00 95.25 950 THR A N 1
ATOM 6959 C CA . THR A 1 950 ? -29.244 -1.653 34.535 1.00 95.25 950 THR A CA 1
ATOM 6960 C C . THR A 1 950 ? -28.390 -2.655 33.763 1.00 95.25 950 THR A C 1
ATOM 6962 O O . THR A 1 950 ? -28.206 -2.523 32.557 1.00 95.25 950 THR A O 1
ATOM 6965 N N . SER A 1 951 ? -27.886 -3.682 34.450 1.00 91.94 951 SER A N 1
ATOM 6966 C CA . SER A 1 951 ? -27.193 -4.817 33.825 1.00 91.94 951 SER A CA 1
ATOM 6967 C C . SER A 1 951 ? -28.204 -5.879 33.377 1.00 91.94 951 SER A C 1
ATOM 6969 O O . SER A 1 951 ? -29.098 -6.241 34.146 1.00 91.94 951 SER A O 1
ATOM 6971 N N . GLY A 1 952 ? -28.057 -6.416 32.164 1.00 86.25 952 GLY A N 1
ATOM 6972 C CA . GLY A 1 952 ? -28.944 -7.459 31.640 1.00 86.25 952 GLY A CA 1
ATOM 6973 C C . GLY A 1 952 ? -28.942 -8.741 32.489 1.00 86.25 952 GLY A C 1
ATOM 6974 O O . GLY A 1 952 ? -27.926 -9.139 33.064 1.00 86.25 952 GLY A O 1
ATOM 6975 N N . ALA A 1 953 ? -30.087 -9.429 32.561 1.00 80.50 953 ALA A N 1
ATOM 6976 C CA . ALA A 1 953 ? -30.257 -10.627 33.395 1.00 80.50 953 ALA A CA 1
ATOM 6977 C C . ALA A 1 953 ? -29.338 -11.798 32.984 1.00 80.50 953 ALA A C 1
ATOM 6979 O O . ALA A 1 953 ? -28.867 -12.542 33.847 1.00 80.50 953 ALA A O 1
ATOM 6980 N N . ASN A 1 954 ? -29.023 -11.902 31.692 1.00 79.12 954 ASN A N 1
ATOM 6981 C CA . ASN A 1 954 ? -28.140 -12.923 31.116 1.00 79.12 954 ASN A CA 1
ATOM 6982 C C . ASN A 1 954 ? -26.889 -12.307 30.465 1.00 79.12 954 ASN A C 1
ATOM 6984 O O . ASN A 1 954 ? -26.258 -12.945 29.629 1.00 79.12 954 ASN A O 1
ATOM 6988 N N . ALA A 1 955 ? -26.563 -11.058 30.807 1.00 79.12 955 ALA A N 1
ATOM 6989 C CA . ALA A 1 955 ? -25.458 -10.339 30.192 1.00 79.12 955 ALA A CA 1
ATOM 6990 C C . ALA A 1 955 ? -24.111 -10.992 30.529 1.00 79.12 955 ALA A C 1
ATOM 6992 O O . ALA A 1 955 ? -23.807 -11.263 31.695 1.00 79.12 955 ALA A O 1
ATOM 6993 N N . THR A 1 956 ? -23.280 -11.193 29.512 1.00 67.88 956 THR A N 1
ATOM 6994 C CA . THR A 1 956 ? -21.891 -11.633 29.657 1.00 67.88 956 THR A CA 1
ATOM 6995 C C . THR A 1 956 ? -20.983 -10.406 29.700 1.00 67.88 956 THR A C 1
ATOM 6997 O O . THR A 1 956 ? -20.814 -9.732 28.689 1.00 67.88 956 THR A O 1
ATOM 7000 N N . ASN A 1 957 ? -20.399 -10.120 30.870 1.00 80.94 957 ASN A N 1
ATOM 7001 C CA . ASN A 1 957 ? -19.494 -8.984 31.111 1.00 80.94 957 ASN A CA 1
ATOM 7002 C C . ASN A 1 957 ? -20.077 -7.587 30.745 1.00 80.94 957 ASN A C 1
ATOM 7004 O O . ASN A 1 957 ? -19.518 -6.902 29.888 1.00 80.94 957 ASN A O 1
ATOM 7008 N N . PRO A 1 958 ? -21.181 -7.130 31.377 1.00 88.62 958 PRO A N 1
ATOM 7009 C CA . PRO A 1 958 ? -21.799 -5.818 31.125 1.00 88.62 958 PRO A CA 1
ATOM 7010 C C . PRO A 1 958 ? -21.027 -4.660 31.791 1.00 88.62 958 PRO A C 1
ATOM 7012 O O . PRO A 1 958 ? -21.579 -3.888 32.577 1.00 88.62 958 PRO A O 1
ATOM 7015 N N . MET A 1 959 ? -19.727 -4.567 31.528 1.00 91.69 959 MET A N 1
ATOM 7016 C CA . MET A 1 959 ? -18.849 -3.543 32.090 1.00 91.69 959 MET A CA 1
ATOM 7017 C C . MET A 1 959 ? -18.924 -2.248 31.281 1.00 91.69 959 MET A C 1
ATOM 7019 O O . MET A 1 959 ? -18.858 -2.284 30.057 1.00 91.69 959 MET A O 1
ATOM 7023 N N . ILE A 1 960 ? -18.991 -1.104 31.963 1.00 95.44 960 ILE A N 1
ATOM 7024 C CA . ILE A 1 960 ? -18.828 0.224 31.363 1.00 95.44 960 ILE A CA 1
ATOM 7025 C C . ILE A 1 960 ? -17.441 0.756 31.726 1.00 95.44 960 ILE A C 1
ATOM 7027 O O . ILE A 1 960 ? -17.158 1.008 32.897 1.00 95.44 960 ILE A O 1
ATOM 7031 N N . SER A 1 961 ? -16.570 0.955 30.743 1.00 92.62 961 SER A N 1
ATOM 7032 C CA . SER A 1 961 ? -15.207 1.426 30.967 1.00 92.62 961 SER A CA 1
ATOM 7033 C C . SER A 1 961 ? -14.859 2.692 30.187 1.00 92.62 961 SER A C 1
ATOM 7035 O O . SER A 1 961 ? -15.464 3.007 29.159 1.00 92.62 961 SER A O 1
ATOM 7037 N N . GLY A 1 962 ? -13.909 3.460 30.720 1.00 90.06 962 GLY A N 1
ATOM 7038 C CA . GLY A 1 962 ? -13.529 4.782 30.223 1.00 90.06 962 GLY A CA 1
ATOM 7039 C C . GLY A 1 962 ? -12.275 5.317 30.913 1.00 90.06 962 GLY A C 1
ATOM 7040 O O . GLY A 1 962 ? -12.000 4.951 32.051 1.00 90.06 962 GLY A O 1
ATOM 7041 N N . LYS A 1 963 ? -11.541 6.253 30.301 1.00 87.50 963 LYS A N 1
ATOM 7042 C CA . LYS A 1 963 ? -10.659 7.163 31.056 1.00 87.50 963 LYS A CA 1
ATOM 7043 C C . LYS A 1 963 ? -11.485 7.908 32.105 1.00 87.50 963 LYS A C 1
ATOM 7045 O O . LYS A 1 963 ? -11.165 7.846 33.285 1.00 87.50 963 LYS A O 1
ATOM 7050 N N . ASN A 1 964 ? -12.578 8.537 31.668 1.00 91.69 964 ASN A N 1
ATOM 7051 C CA . ASN A 1 964 ? -13.636 9.042 32.545 1.00 91.69 964 ASN A CA 1
ATOM 7052 C C . ASN A 1 964 ? -14.937 8.296 32.247 1.00 91.69 964 ASN A C 1
ATOM 7054 O O . ASN A 1 964 ? -15.227 8.018 31.081 1.00 91.69 964 ASN A O 1
ATOM 7058 N N . VAL A 1 965 ? -15.728 8.015 33.279 1.00 96.69 965 VAL A N 1
ATOM 7059 C CA . VAL A 1 965 ? -17.044 7.381 33.143 1.00 96.69 965 VAL A CA 1
ATOM 7060 C C . VAL A 1 965 ? -18.100 8.281 33.775 1.00 96.69 965 VAL A C 1
ATOM 7062 O O . VAL A 1 965 ? -18.005 8.613 34.954 1.00 96.69 965 VAL A O 1
ATOM 7065 N N . THR A 1 966 ? -19.111 8.654 32.995 1.00 98.12 966 THR A N 1
ATOM 7066 C CA . THR A 1 966 ? -20.256 9.461 33.422 1.00 98.12 966 THR A CA 1
ATOM 7067 C C . THR A 1 966 ? -21.537 8.655 33.256 1.00 98.12 966 THR A C 1
ATOM 7069 O O . THR A 1 966 ? -21.886 8.261 32.145 1.00 98.12 966 THR A O 1
ATOM 7072 N N . LEU A 1 967 ? -22.257 8.429 34.350 1.00 98.38 967 LEU A N 1
ATOM 7073 C CA . LEU A 1 967 ? -23.544 7.738 34.365 1.00 98.38 967 LEU A CA 1
ATOM 7074 C C . LEU A 1 967 ? -24.621 8.687 34.893 1.00 98.38 967 LEU A C 1
ATOM 7076 O O . LEU A 1 967 ? -24.461 9.264 35.964 1.00 98.38 967 LEU A O 1
ATOM 7080 N N . GLN A 1 968 ? -25.732 8.832 34.183 1.00 97.88 968 GLN A N 1
ATOM 7081 C CA . GLN A 1 968 ? -26.879 9.600 34.666 1.00 97.88 968 GLN A CA 1
ATOM 7082 C C . GLN A 1 968 ? -28.161 8.825 34.400 1.00 97.88 968 GLN A C 1
ATOM 7084 O O . GLN A 1 968 ? -28.431 8.451 33.263 1.00 97.88 968 GLN A O 1
ATOM 7089 N N . ALA A 1 969 ? -28.962 8.598 35.437 1.00 97.38 969 ALA A N 1
ATOM 7090 C CA . ALA A 1 969 ? -30.238 7.916 35.292 1.00 97.38 969 ALA A CA 1
ATOM 7091 C C . ALA A 1 969 ? -31.277 8.444 36.278 1.00 97.38 969 ALA A C 1
ATOM 7093 O O . ALA A 1 969 ? -31.173 8.212 37.485 1.00 97.38 969 ALA A O 1
ATOM 7094 N N . ASP A 1 970 ? -32.323 9.091 35.768 1.00 95.06 970 ASP A N 1
ATOM 7095 C CA . ASP A 1 970 ? -33.411 9.620 36.601 1.00 95.06 970 ASP A CA 1
ATOM 7096 C C . ASP A 1 970 ? -34.100 8.501 37.413 1.00 95.06 970 ASP A C 1
ATOM 7098 O O . ASP A 1 970 ? -34.563 8.722 38.528 1.00 95.06 970 ASP A O 1
ATOM 7102 N N . GLY A 1 971 ? -34.137 7.274 36.878 1.00 93.50 971 GLY A N 1
ATOM 7103 C CA . GLY A 1 971 ? -34.705 6.080 37.509 1.00 93.50 971 GLY A CA 1
ATOM 7104 C C . GLY A 1 971 ? -33.766 5.276 38.412 1.00 93.50 971 GLY A C 1
ATOM 7105 O O . GLY A 1 971 ? -34.217 4.281 38.979 1.00 93.50 971 GLY A O 1
ATOM 7106 N N . GLY A 1 972 ? -32.507 5.689 38.569 1.00 95.88 972 GLY A N 1
ATOM 7107 C CA . GLY A 1 972 ? -31.487 4.972 39.345 1.00 95.88 972 GLY A CA 1
ATOM 7108 C C . GLY A 1 972 ? -30.462 4.228 38.485 1.00 95.88 972 GLY A C 1
ATOM 7109 O O . GLY A 1 972 ? -30.669 3.981 37.296 1.00 95.88 972 GLY A O 1
ATOM 7110 N N . ILE A 1 973 ? -29.327 3.885 39.092 1.00 97.62 973 ILE A N 1
ATOM 7111 C CA . ILE A 1 973 ? -28.196 3.210 38.436 1.00 97.62 973 ILE A CA 1
ATOM 7112 C C . ILE A 1 973 ? -27.943 1.900 39.173 1.00 97.62 973 ILE A C 1
ATOM 7114 O O . ILE A 1 973 ? -27.617 1.913 40.353 1.00 97.62 973 ILE A O 1
ATOM 7118 N N . GLY A 1 974 ? -28.063 0.766 38.489 1.00 94.25 974 GLY A N 1
ATOM 7119 C CA . GLY A 1 974 ? -27.985 -0.550 39.120 1.00 94.25 974 GLY A CA 1
ATOM 7120 C C . GLY A 1 974 ? -29.163 -0.831 40.055 1.00 94.25 974 GLY A C 1
ATOM 7121 O O . GLY A 1 974 ? -30.122 -0.068 40.147 1.00 94.25 974 GLY A O 1
ATOM 7122 N N . THR A 1 975 ? -29.117 -1.979 40.726 1.00 89.38 975 THR A N 1
ATOM 7123 C CA . THR A 1 975 ? -30.170 -2.404 41.661 1.00 89.38 975 THR A CA 1
ATOM 7124 C C . THR A 1 975 ? -29.561 -2.858 42.985 1.00 89.38 975 THR A C 1
ATOM 7126 O O . THR A 1 975 ? -28.577 -3.596 42.993 1.00 89.38 975 THR A O 1
ATOM 7129 N N . LEU A 1 976 ? -30.147 -2.413 44.102 1.00 85.25 976 LEU A N 1
ATOM 7130 C CA . LEU A 1 976 ? -29.766 -2.799 45.467 1.00 85.25 976 LEU A CA 1
ATOM 7131 C C . LEU A 1 976 ? -30.613 -3.976 45.985 1.00 85.25 976 LEU A C 1
ATOM 7133 O O . LEU A 1 976 ? -31.729 -4.204 45.519 1.00 85.25 976 LEU A O 1
ATOM 7137 N N . GLY A 1 977 ? -30.098 -4.701 46.984 1.00 78.00 977 GLY A N 1
ATOM 7138 C CA . GLY A 1 977 ? -30.792 -5.796 47.681 1.00 78.00 977 GLY A CA 1
ATOM 7139 C C . GLY A 1 977 ? -30.150 -7.173 47.473 1.00 78.00 977 GLY A C 1
ATOM 7140 O O . GLY A 1 977 ? -29.188 -7.309 46.727 1.00 78.00 977 GLY A O 1
ATOM 7141 N N . ALA A 1 978 ? -30.695 -8.217 48.112 1.00 71.12 978 ALA A N 1
ATOM 7142 C CA . ALA A 1 978 ? -30.116 -9.574 48.117 1.00 71.12 978 ALA A CA 1
ATOM 7143 C C . ALA A 1 978 ? -29.978 -10.222 46.721 1.00 71.12 978 ALA A C 1
ATOM 7145 O O . ALA A 1 978 ? -29.143 -11.099 46.533 1.00 71.12 978 ALA A O 1
ATOM 7146 N N . ASN A 1 979 ? -30.775 -9.762 45.749 1.00 74.75 979 ASN A N 1
ATOM 7147 C CA . ASN A 1 979 ? -30.700 -10.152 44.334 1.00 74.75 979 ASN A CA 1
ATOM 7148 C C . ASN A 1 979 ? -30.340 -8.963 43.421 1.00 74.75 979 ASN A C 1
ATOM 7150 O O . ASN A 1 979 ? -30.486 -9.051 42.201 1.00 74.75 979 ASN A O 1
ATOM 7154 N N . GLY A 1 980 ? -29.943 -7.833 44.014 1.00 79.06 980 GLY A N 1
ATOM 7155 C CA . GLY A 1 980 ? -29.557 -6.630 43.296 1.00 79.06 980 GLY A CA 1
ATOM 7156 C C . GLY A 1 980 ? -28.276 -6.861 42.501 1.00 79.06 980 GLY A C 1
ATOM 7157 O O . GLY A 1 980 ? -27.350 -7.530 42.957 1.00 79.06 980 GLY A O 1
ATOM 7158 N N . ARG A 1 981 ? -28.234 -6.317 41.289 1.00 89.38 981 ARG A N 1
ATOM 7159 C CA . ARG A 1 981 ? -27.057 -6.309 40.421 1.00 89.38 981 ARG A CA 1
ATOM 7160 C C . ARG A 1 981 ? -26.557 -4.872 40.273 1.00 89.38 981 ARG A C 1
ATOM 7162 O O . ARG A 1 981 ? -27.222 -4.075 39.598 1.00 89.38 981 ARG A O 1
ATOM 7169 N N . PRO A 1 982 ? -25.410 -4.531 40.885 1.00 92.88 982 PRO A N 1
ATOM 7170 C CA . PRO A 1 982 ? -24.712 -3.284 40.605 1.00 92.88 982 PRO A CA 1
ATOM 7171 C C . PRO A 1 982 ? -24.307 -3.186 39.128 1.00 92.88 982 PRO A C 1
ATOM 7173 O O . PRO A 1 982 ? -24.082 -4.201 38.459 1.00 92.88 982 PRO A O 1
ATOM 7176 N N . VAL A 1 983 ? -24.180 -1.960 38.624 1.00 96.06 983 VAL A N 1
ATOM 7177 C CA . VAL A 1 983 ? -23.569 -1.704 37.312 1.00 96.06 983 VAL A CA 1
ATOM 7178 C C . VAL A 1 983 ? -22.056 -1.816 37.451 1.00 96.06 983 VAL A C 1
ATOM 7180 O O . VAL A 1 983 ? -21.469 -1.231 38.363 1.00 96.06 983 VAL A O 1
ATOM 7183 N N . GLN A 1 984 ? -21.424 -2.577 36.558 1.00 95.25 984 GLN A N 1
ATOM 7184 C CA . GLN A 1 984 ? -19.977 -2.752 36.576 1.00 95.25 984 GLN A CA 1
ATOM 7185 C C . GLN A 1 984 ? -19.275 -1.594 35.868 1.00 95.25 984 GLN A C 1
ATOM 7187 O O . GLN A 1 984 ? -19.668 -1.216 34.764 1.00 95.25 984 GLN A O 1
ATOM 7192 N N . VAL A 1 985 ? -18.229 -1.046 36.489 1.00 96.25 985 VAL A N 1
ATOM 7193 C CA . VAL A 1 985 ? -17.477 0.102 35.964 1.00 96.25 985 VAL A CA 1
ATOM 7194 C C . VAL A 1 985 ? -15.969 -0.152 36.001 1.00 96.25 985 VAL A C 1
ATOM 7196 O O . VAL A 1 985 ? -15.467 -0.816 36.901 1.00 96.25 985 VAL A O 1
ATOM 7199 N N . GLN A 1 986 ? -15.219 0.413 35.059 1.00 94.06 986 GLN A N 1
ATOM 7200 C CA . GLN A 1 986 ? -13.760 0.496 35.152 1.00 94.06 986 GLN A CA 1
ATOM 7201 C C . GLN A 1 986 ? -13.259 1.863 34.670 1.00 94.06 986 GLN A C 1
ATOM 7203 O O . GLN A 1 986 ? -13.641 2.323 33.596 1.00 94.06 986 GLN A O 1
ATOM 7208 N N . VAL A 1 987 ? -12.392 2.511 35.454 1.00 91.69 987 VAL A N 1
ATOM 7209 C CA . VAL A 1 987 ? -11.773 3.796 35.088 1.00 91.69 987 VAL A CA 1
ATOM 7210 C C . VAL A 1 987 ? -10.278 3.634 34.811 1.00 91.69 987 VAL A C 1
ATOM 7212 O O . VAL A 1 987 ? -9.567 2.976 35.567 1.00 91.69 987 VAL A O 1
ATOM 7215 N N . TYR A 1 988 ? -9.783 4.254 33.739 1.00 85.75 988 TYR A N 1
ATOM 7216 C CA . TYR A 1 988 ? -8.379 4.178 33.320 1.00 85.75 988 TYR A CA 1
ATOM 7217 C C . TYR A 1 988 ? -7.654 5.502 33.573 1.00 85.75 988 TYR A C 1
ATOM 7219 O O . TYR A 1 988 ? -7.457 6.318 32.674 1.00 85.75 988 TYR A O 1
ATOM 7227 N N . GLY A 1 989 ? -7.283 5.739 34.834 1.00 77.56 989 GLY A N 1
ATOM 7228 C CA . GLY A 1 989 ? -6.507 6.916 35.251 1.00 77.56 989 GLY A CA 1
ATOM 7229 C C . GLY A 1 989 ? -7.268 8.252 35.267 1.00 77.56 989 GLY A C 1
ATOM 7230 O O . GLY A 1 989 ? -6.662 9.273 35.582 1.00 77.56 989 GLY A O 1
ATOM 7231 N N . GLY A 1 990 ? -8.562 8.270 34.932 1.00 88.00 990 GLY A N 1
ATOM 7232 C CA . GLY A 1 990 ? -9.465 9.406 35.157 1.00 88.00 990 GLY A CA 1
ATOM 7233 C C . GLY A 1 990 ? -10.477 9.114 36.268 1.00 88.00 990 GLY A C 1
ATOM 7234 O O . GLY A 1 990 ? -10.132 8.453 37.247 1.00 88.00 990 GLY A O 1
ATOM 7235 N N . ASN A 1 991 ? -11.703 9.635 36.151 1.00 93.88 991 ASN A N 1
ATOM 7236 C CA . ASN A 1 991 ? -12.673 9.631 37.252 1.00 93.88 991 ASN A CA 1
ATOM 7237 C C . ASN A 1 991 ? -14.086 9.139 36.887 1.00 93.88 991 ASN A C 1
ATOM 7239 O O . ASN A 1 991 ? -14.490 9.106 35.724 1.00 93.88 991 ASN A O 1
ATOM 7243 N N . LEU A 1 992 ? -14.835 8.748 37.921 1.00 97.00 992 LEU A N 1
ATOM 7244 C CA . LEU A 1 992 ? -16.253 8.401 37.865 1.00 97.00 992 LEU A CA 1
ATOM 7245 C C . LEU A 1 992 ? -17.123 9.596 38.280 1.00 97.00 992 LEU A C 1
ATOM 7247 O O . LEU A 1 992 ? -16.907 10.193 39.339 1.00 97.00 992 LEU A O 1
ATOM 7251 N N . THR A 1 993 ? -18.154 9.875 37.484 1.00 97.50 993 THR A N 1
ATOM 7252 C CA . THR A 1 993 ? -19.306 10.706 37.850 1.00 97.50 993 THR A CA 1
ATOM 7253 C C . THR A 1 993 ? -20.591 9.888 37.698 1.00 97.50 993 THR A C 1
ATOM 7255 O O . THR A 1 993 ? -20.827 9.324 36.635 1.00 97.50 993 THR A O 1
ATOM 7258 N N . ALA A 1 994 ? -21.433 9.803 38.729 1.00 97.69 994 ALA A N 1
ATOM 7259 C CA . ALA A 1 994 ? -22.706 9.082 38.663 1.00 97.69 994 ALA A CA 1
ATOM 7260 C C . ALA A 1 994 ? -23.840 9.855 39.346 1.00 97.69 994 ALA A C 1
ATOM 7262 O O . ALA A 1 994 ? -23.692 10.262 40.498 1.00 97.69 994 ALA A O 1
ATOM 7263 N N . THR A 1 995 ? -24.976 10.047 38.670 1.00 97.00 995 THR A N 1
ATOM 7264 C CA . THR A 1 995 ? -26.114 10.793 39.226 1.00 97.00 995 THR A CA 1
ATOM 7265 C C . THR A 1 995 ? -27.469 10.130 38.986 1.00 97.00 995 THR A C 1
ATOM 7267 O O . THR A 1 995 ? -27.712 9.497 37.957 1.00 97.00 995 THR A O 1
ATOM 7270 N N . SER A 1 996 ? -28.374 10.296 39.949 1.00 96.19 996 SER A N 1
ATOM 7271 C CA . SER A 1 996 ? -29.778 9.874 39.858 1.00 96.19 996 SER A CA 1
ATOM 7272 C C . SER A 1 996 ? -30.712 10.885 40.529 1.00 96.19 996 SER A C 1
ATOM 7274 O O . SER A 1 996 ? -30.248 11.841 41.157 1.00 96.19 996 SER A O 1
ATOM 7276 N N . ILE A 1 997 ? -32.031 10.685 40.409 1.00 94.56 997 ILE A N 1
ATOM 7277 C CA . ILE A 1 997 ? -33.052 11.517 41.063 1.00 94.56 997 ILE A CA 1
ATOM 7278 C C . ILE A 1 997 ? -33.897 10.643 41.992 1.00 94.56 997 ILE A C 1
ATOM 7280 O O . ILE A 1 997 ? -34.663 9.811 41.524 1.00 94.56 997 ILE A O 1
ATOM 7284 N N . ASP A 1 998 ? -33.765 10.819 43.310 1.00 92.75 998 ASP A N 1
ATOM 7285 C CA . ASP A 1 998 ? -34.515 10.092 44.355 1.00 92.75 998 ASP A CA 1
ATOM 7286 C C . ASP A 1 998 ? -34.502 8.549 44.253 1.00 92.75 998 ASP A C 1
ATOM 7288 O O . ASP A 1 998 ? -35.308 7.858 44.882 1.00 92.75 998 ASP A O 1
ATOM 7292 N N . ARG A 1 999 ? -33.560 7.989 43.490 1.00 94.50 999 ARG A N 1
ATOM 7293 C CA . ARG A 1 999 ? -33.421 6.556 43.210 1.00 94.50 999 ARG A CA 1
ATOM 7294 C C . ARG A 1 999 ? -32.007 6.078 43.490 1.00 94.50 999 ARG A C 1
ATOM 7296 O O . ARG A 1 999 ? -31.063 6.863 43.471 1.00 94.50 999 ARG A O 1
ATOM 7303 N N . ASP A 1 1000 ? -31.880 4.790 43.769 1.00 96.00 1000 ASP A N 1
ATOM 7304 C CA . ASP A 1 1000 ? -30.628 4.201 44.228 1.00 96.00 1000 ASP A CA 1
ATOM 7305 C C . ASP A 1 1000 ? -29.517 4.252 43.163 1.00 96.00 1000 ASP A C 1
ATOM 7307 O O . ASP A 1 1000 ? -29.781 4.236 41.957 1.00 96.00 1000 ASP A O 1
ATOM 7311 N N . ILE A 1 1001 ? -28.267 4.288 43.627 1.00 97.69 1001 ILE A N 1
ATOM 7312 C CA . ILE A 1 1001 ? -27.058 4.108 42.820 1.00 97.69 1001 ILE A CA 1
ATOM 7313 C C . ILE A 1 1001 ? -26.281 2.921 43.394 1.00 97.69 1001 ILE A C 1
ATOM 7315 O O . ILE A 1 1001 ? -25.881 2.942 44.553 1.00 97.69 1001 ILE A O 1
ATOM 7319 N N . ALA A 1 1002 ? -26.043 1.898 42.580 1.00 97.25 1002 ALA A N 1
ATOM 7320 C CA . ALA A 1 1002 ? -25.302 0.690 42.908 1.00 97.25 1002 ALA A CA 1
ATOM 7321 C C . ALA A 1 1002 ? -24.223 0.443 41.845 1.00 97.25 1002 ALA A C 1
ATOM 7323 O O . ALA A 1 1002 ? -24.536 0.072 40.709 1.00 97.25 1002 ALA A O 1
ATOM 7324 N N . ILE A 1 1003 ? -22.954 0.635 42.212 1.00 97.06 1003 ILE A N 1
ATOM 7325 C CA . ILE A 1 1003 ? -21.804 0.522 41.304 1.00 97.06 1003 ILE A CA 1
ATOM 7326 C C . ILE A 1 1003 ? -20.780 -0.468 41.857 1.00 97.06 1003 ILE A C 1
ATOM 7328 O O . ILE A 1 1003 ? -20.429 -0.422 43.034 1.00 97.06 1003 ILE A O 1
ATOM 7332 N N . ALA A 1 1004 ? -20.267 -1.330 40.981 1.00 94.88 1004 ALA A N 1
ATOM 7333 C CA . ALA A 1 1004 ? -19.158 -2.230 41.265 1.00 94.88 1004 ALA A CA 1
ATOM 7334 C C . ALA A 1 1004 ? -17.987 -1.956 40.312 1.00 94.88 1004 ALA A C 1
ATOM 7336 O O . ALA A 1 1004 ? -18.040 -2.284 39.130 1.00 94.88 1004 ALA A O 1
ATOM 7337 N N . ALA A 1 1005 ? -16.924 -1.343 40.820 1.00 94.50 1005 ALA A N 1
ATOM 7338 C CA . ALA A 1 1005 ? -15.733 -1.011 40.064 1.00 94.50 1005 ALA A CA 1
ATOM 7339 C C . ALA A 1 1005 ? -14.701 -2.151 40.041 1.00 94.50 1005 ALA A C 1
ATOM 7341 O O . ALA A 1 1005 ? -14.456 -2.818 41.049 1.00 94.50 1005 ALA A O 1
ATOM 7342 N N . VAL A 1 1006 ? -14.050 -2.335 38.894 1.00 92.12 1006 VAL A N 1
ATOM 7343 C CA . VAL A 1 1006 ? -12.895 -3.225 38.732 1.00 92.12 1006 VAL A CA 1
ATOM 7344 C C . VAL A 1 1006 ? -11.617 -2.387 38.722 1.00 92.12 1006 VAL A C 1
ATOM 7346 O O . VAL A 1 1006 ? -11.442 -1.517 37.873 1.00 92.12 1006 VAL A O 1
ATOM 7349 N N . GLY A 1 1007 ? -10.715 -2.661 39.663 1.00 90.25 1007 GLY A N 1
ATOM 7350 C CA . GLY A 1 1007 ? -9.491 -1.897 39.897 1.00 90.25 1007 GLY A CA 1
ATOM 7351 C C . GLY A 1 1007 ? -9.697 -0.718 40.850 1.00 90.25 1007 GLY A C 1
ATOM 7352 O O . GLY A 1 1007 ? -10.667 -0.674 41.609 1.00 90.25 1007 GLY A O 1
ATOM 7353 N N . ALA A 1 1008 ? -8.748 0.220 40.832 1.00 89.88 1008 ALA A N 1
ATOM 7354 C CA . ALA A 1 1008 ? -8.842 1.458 41.598 1.00 89.88 1008 ALA A CA 1
ATOM 7355 C C . ALA A 1 1008 ? -9.891 2.407 40.992 1.00 89.88 1008 ALA A C 1
ATOM 7357 O O . ALA A 1 1008 ? -10.049 2.489 39.774 1.00 89.88 1008 ALA A O 1
ATOM 7358 N N . LEU A 1 1009 ? -10.586 3.147 41.851 1.00 93.75 1009 LEU A N 1
ATOM 7359 C CA . LEU A 1 1009 ? -11.670 4.052 41.504 1.00 93.75 1009 LEU A CA 1
ATOM 7360 C C . LEU A 1 1009 ? -11.385 5.457 42.045 1.00 93.75 1009 LEU A C 1
ATOM 7362 O O . LEU A 1 1009 ? -11.370 5.684 43.255 1.00 93.75 1009 LEU A O 1
ATOM 7366 N N . SER A 1 1010 ? -11.214 6.420 41.140 1.00 93.88 1010 SER A N 1
ATOM 7367 C CA . SER A 1 1010 ? -11.209 7.843 41.483 1.00 93.88 1010 SER A CA 1
ATOM 7368 C C . SER A 1 1010 ? -12.604 8.430 41.267 1.00 93.88 1010 SER A C 1
ATOM 7370 O O . SER A 1 1010 ? -13.167 8.308 40.180 1.00 93.88 1010 SER A O 1
ATOM 7372 N N . ILE A 1 1011 ? -13.189 9.049 42.291 1.00 95.31 1011 ILE A N 1
ATOM 7373 C CA . ILE A 1 1011 ? -14.558 9.573 42.258 1.00 95.31 1011 ILE A CA 1
ATOM 7374 C C . ILE A 1 1011 ? -14.524 11.092 42.144 1.00 95.31 1011 ILE A C 1
ATOM 7376 O O . ILE A 1 1011 ? -14.012 11.772 43.030 1.00 95.31 1011 ILE A O 1
ATOM 7380 N N . ASN A 1 1012 ? -15.120 11.624 41.078 1.00 94.69 1012 ASN A N 1
ATOM 7381 C CA . ASN A 1 1012 ? -15.421 13.047 40.979 1.00 94.69 1012 ASN A CA 1
ATOM 7382 C C . ASN A 1 1012 ? -16.706 13.373 41.753 1.00 94.69 1012 ASN A C 1
ATOM 7384 O O . ASN A 1 1012 ? -16.687 14.214 42.649 1.00 94.69 1012 ASN A O 1
ATOM 7388 N N . GLN A 1 1013 ? -17.803 12.665 41.457 1.00 93.81 1013 GLN A N 1
ATOM 7389 C CA . GLN A 1 1013 ? -19.053 12.778 42.213 1.00 93.81 1013 GLN A CA 1
ATOM 7390 C C . GLN A 1 1013 ? -19.950 11.543 42.039 1.00 93.81 1013 GLN A C 1
ATOM 7392 O O . GLN A 1 1013 ? -20.155 11.080 40.922 1.00 93.81 1013 GLN A O 1
ATOM 7397 N N . VAL A 1 1014 ? -20.556 11.047 43.117 1.00 96.50 1014 VAL A N 1
ATOM 7398 C CA . VAL A 1 1014 ? -21.663 10.078 43.073 1.00 96.50 1014 VAL A CA 1
ATOM 7399 C C . VAL A 1 1014 ? -22.830 10.632 43.882 1.00 96.50 1014 VAL A C 1
ATOM 7401 O O . VAL A 1 1014 ? -22.754 10.688 45.106 1.00 96.50 1014 VAL A O 1
ATOM 7404 N N . ALA A 1 1015 ? -23.899 11.071 43.223 1.00 94.94 1015 ALA A N 1
ATOM 7405 C CA . ALA A 1 1015 ? -24.960 11.825 43.882 1.00 94.94 1015 ALA A CA 1
ATOM 7406 C C . ALA A 1 1015 ? -26.369 11.366 43.503 1.00 94.94 1015 ALA A C 1
ATOM 7408 O O . ALA A 1 1015 ? -26.782 11.436 42.346 1.00 94.94 1015 ALA A O 1
ATOM 7409 N N . VAL A 1 1016 ? -27.146 10.998 44.519 1.00 95.00 1016 VAL A N 1
ATOM 7410 C CA . VAL A 1 1016 ? -28.604 10.957 44.430 1.00 95.00 1016 VAL A CA 1
ATOM 7411 C C . VAL A 1 1016 ? -29.122 12.366 44.696 1.00 95.00 1016 VAL A C 1
ATOM 7413 O O . VAL A 1 1016 ? -29.033 12.870 45.816 1.00 95.00 1016 VAL A O 1
ATOM 7416 N N . ASN A 1 1017 ? -29.660 13.010 43.667 1.00 92.25 1017 ASN A N 1
ATOM 7417 C CA . ASN A 1 1017 ? -30.265 14.332 43.774 1.00 92.25 1017 ASN A CA 1
ATOM 7418 C C . ASN A 1 1017 ? -31.720 14.221 44.237 1.00 92.25 1017 ASN A C 1
ATOM 7420 O O . ASN A 1 1017 ? -32.416 13.258 43.918 1.00 92.25 1017 ASN A O 1
ATOM 7424 N N . SER A 1 1018 ? -32.199 15.225 44.972 1.00 88.31 1018 SER A N 1
ATOM 7425 C CA . SER A 1 1018 ? -33.618 15.310 45.325 1.00 88.31 1018 SER A CA 1
ATOM 7426 C C . SER A 1 1018 ? -34.430 15.767 44.115 1.00 88.31 1018 SER A C 1
ATOM 7428 O O . SER A 1 1018 ? -34.132 16.809 43.528 1.00 88.31 1018 SER A O 1
ATOM 7430 N N . GLY A 1 1019 ? -35.496 15.041 43.779 1.00 83.62 1019 GLY A N 1
ATOM 7431 C CA . GLY A 1 1019 ? -36.460 15.439 42.751 1.00 83.62 1019 GLY A CA 1
ATOM 7432 C C . GLY A 1 1019 ? -37.316 16.637 43.165 1.00 83.62 1019 GLY A C 1
ATOM 7433 O O . GLY A 1 1019 ? -38.000 17.235 42.336 1.00 83.62 1019 GLY A O 1
ATOM 7434 N N . VAL A 1 1020 ? -37.264 17.020 44.446 1.00 85.44 1020 VAL A N 1
ATOM 7435 C CA . VAL A 1 1020 ? -37.926 18.210 44.988 1.00 85.44 1020 VAL A CA 1
ATOM 7436 C C . VAL A 1 1020 ? -36.883 19.137 45.626 1.00 85.44 1020 VAL A C 1
ATOM 7438 O O . VAL A 1 1020 ? -36.243 18.740 46.608 1.00 85.44 1020 VAL A O 1
ATOM 7441 N N . PRO A 1 1021 ? -36.719 20.380 45.139 1.00 82.69 1021 PRO A N 1
ATOM 7442 C CA . PRO A 1 1021 ? -35.780 21.335 45.722 1.00 82.69 1021 PRO A CA 1
ATOM 7443 C C . PRO A 1 1021 ? -35.977 21.498 47.236 1.00 82.69 1021 PRO A C 1
ATOM 7445 O O . PRO A 1 1021 ? -37.101 21.647 47.717 1.00 82.69 1021 PRO A O 1
ATOM 7448 N N . GLY A 1 1022 ? -34.881 21.450 47.996 1.00 80.25 1022 GLY A N 1
ATOM 7449 C CA . GLY A 1 1022 ? -34.889 21.618 49.455 1.00 80.25 1022 GLY A CA 1
ATOM 7450 C C . GLY A 1 1022 ? -35.285 20.380 50.273 1.00 80.25 1022 GLY A C 1
ATOM 7451 O O . GLY A 1 1022 ? -35.299 20.462 51.500 1.00 80.25 1022 GLY A O 1
ATOM 7452 N N . ARG A 1 1023 ? -35.587 19.235 49.643 1.00 86.69 1023 ARG A N 1
ATOM 7453 C CA . ARG A 1 1023 ? -35.769 17.954 50.350 1.00 86.69 1023 ARG A CA 1
ATOM 7454 C C . ARG A 1 1023 ? -34.486 17.127 50.370 1.00 86.69 1023 ARG A C 1
ATOM 7456 O O . ARG A 1 1023 ? -33.617 17.285 49.517 1.00 86.69 1023 ARG A O 1
ATOM 7463 N N . ALA A 1 1024 ? -34.391 16.237 51.356 1.00 83.88 1024 ALA A N 1
ATOM 7464 C CA . ALA A 1 1024 ? -33.342 15.228 51.396 1.00 83.88 1024 ALA A CA 1
ATOM 7465 C C . ALA A 1 1024 ? -33.579 14.169 50.300 1.00 83.88 1024 ALA A C 1
ATOM 7467 O O . ALA A 1 1024 ? -34.737 13.771 50.099 1.00 83.88 1024 ALA A O 1
ATOM 7468 N N . PRO A 1 1025 ? -32.513 13.693 49.632 1.00 88.69 1025 PRO A N 1
ATOM 7469 C CA . PRO A 1 1025 ? -32.619 12.657 48.612 1.00 88.69 1025 PRO A CA 1
ATOM 7470 C C . PRO A 1 1025 ? -33.160 11.350 49.199 1.00 88.69 1025 PRO A C 1
ATOM 7472 O O . PRO A 1 1025 ? -32.873 11.006 50.348 1.00 88.69 1025 PRO A O 1
ATOM 7475 N N . GLN A 1 1026 ? -33.955 10.620 48.416 1.00 92.19 1026 GLN A N 1
ATOM 7476 C CA . GLN A 1 1026 ? -34.608 9.387 48.879 1.00 92.19 1026 GLN A CA 1
ATOM 7477 C C . GLN A 1 1026 ? -33.843 8.092 48.562 1.00 92.19 1026 GLN A C 1
ATOM 7479 O O . GLN A 1 1026 ? -34.044 7.095 49.260 1.00 92.19 1026 GLN A O 1
ATOM 7484 N N . GLY A 1 1027 ? -32.971 8.098 47.552 1.00 92.38 1027 GLY A N 1
ATOM 7485 C CA . GLY A 1 1027 ? -32.194 6.928 47.125 1.00 92.38 1027 GLY A CA 1
ATOM 7486 C C . GLY A 1 1027 ? -30.894 6.736 47.909 1.00 92.38 1027 GLY A C 1
ATOM 7487 O O . GLY A 1 1027 ? -30.315 7.693 48.423 1.00 92.38 1027 GLY A O 1
ATOM 7488 N N . SER A 1 1028 ? -30.437 5.491 48.001 1.00 95.19 1028 SER A N 1
ATOM 7489 C CA . SER A 1 1028 ? -29.185 5.083 48.650 1.00 95.19 1028 SER A CA 1
ATOM 7490 C C . SER A 1 1028 ? -28.042 4.935 47.640 1.00 95.19 1028 SER A C 1
ATOM 7492 O O . SER A 1 1028 ? -28.275 4.748 46.449 1.00 95.19 1028 SER A O 1
ATOM 7494 N N . VAL A 1 1029 ? -26.802 4.989 48.122 1.00 96.81 1029 VAL A N 1
ATOM 7495 C CA . VAL A 1 1029 ? -25.585 4.786 47.331 1.00 96.81 1029 VAL A CA 1
ATOM 7496 C C . VAL A 1 1029 ? -24.827 3.568 47.855 1.00 96.81 1029 VAL A C 1
ATOM 7498 O O . VAL A 1 1029 ? -24.511 3.499 49.040 1.00 96.81 1029 VAL A O 1
ATOM 7501 N N . PHE A 1 1030 ? -24.498 2.646 46.956 1.00 96.25 1030 PHE A N 1
ATOM 7502 C CA . PHE A 1 1030 ? -23.581 1.531 47.168 1.00 96.25 1030 PHE A CA 1
ATOM 7503 C C . PHE A 1 1030 ? -22.450 1.608 46.143 1.00 96.25 1030 PHE A C 1
ATOM 7505 O O . PHE A 1 1030 ? -22.698 1.643 44.933 1.00 96.25 1030 PHE A O 1
ATOM 7512 N N . ILE A 1 1031 ? -21.210 1.615 46.624 1.00 96.50 1031 ILE A N 1
ATOM 7513 C CA . ILE A 1 1031 ? -20.009 1.617 45.789 1.00 96.50 1031 ILE A CA 1
ATOM 7514 C C . ILE A 1 1031 ? -19.087 0.512 46.288 1.00 96.50 1031 ILE A C 1
ATOM 7516 O O . ILE A 1 1031 ? -18.655 0.536 47.438 1.00 96.50 1031 ILE A O 1
ATOM 7520 N N . SER A 1 1032 ? -18.728 -0.424 45.417 1.00 95.25 1032 SER A N 1
ATOM 7521 C CA . SER A 1 1032 ? -17.654 -1.380 45.686 1.00 95.25 1032 SER A CA 1
ATOM 7522 C C . SER A 1 1032 ? -16.523 -1.232 44.676 1.00 95.25 1032 SER A C 1
ATOM 7524 O O . SER A 1 1032 ? -16.812 -0.974 43.513 1.00 95.25 1032 SER A O 1
ATOM 7526 N N . ALA A 1 1033 ? -15.268 -1.450 45.062 1.00 94.88 1033 ALA A N 1
ATOM 7527 C CA . ALA A 1 1033 ? -14.140 -1.542 44.132 1.00 94.88 1033 ALA A CA 1
ATOM 7528 C C . ALA A 1 1033 ? -13.194 -2.686 44.510 1.00 94.88 1033 ALA A C 1
ATOM 7530 O O . ALA A 1 1033 ? -13.044 -3.005 45.691 1.00 94.88 1033 ALA A O 1
ATOM 7531 N N . THR A 1 1034 ? -12.526 -3.291 43.524 1.00 94.44 1034 THR A N 1
ATOM 7532 C CA . THR A 1 1034 ? -11.477 -4.277 43.825 1.00 94.44 1034 THR A CA 1
ATOM 7533 C C . THR A 1 1034 ? -10.140 -3.640 44.211 1.00 94.44 1034 THR A C 1
ATOM 7535 O O . THR A 1 1034 ? -9.345 -4.306 44.860 1.00 94.44 1034 THR A O 1
ATOM 7538 N N . GLY A 1 1035 ? -9.899 -2.369 43.870 1.00 90.56 1035 GLY A N 1
ATOM 7539 C CA . GLY A 1 1035 ? -8.726 -1.589 44.289 1.00 90.56 1035 GLY A CA 1
ATOM 7540 C C . GLY A 1 1035 ? -9.080 -0.383 45.167 1.00 90.56 1035 GLY A C 1
ATOM 7541 O O . GLY A 1 1035 ? -10.159 -0.322 45.758 1.00 90.56 1035 GLY A O 1
ATOM 7542 N N . ASP A 1 1036 ? -8.163 0.584 45.255 1.00 91.62 1036 ASP A N 1
ATOM 7543 C CA . ASP A 1 1036 ? -8.331 1.785 46.086 1.00 91.62 1036 ASP A CA 1
ATOM 7544 C C . ASP A 1 1036 ? -9.521 2.648 45.641 1.00 91.62 1036 ASP A C 1
ATOM 7546 O O . ASP A 1 1036 ? -9.749 2.823 44.446 1.00 91.62 1036 ASP A O 1
ATOM 7550 N N . ILE A 1 1037 ? -10.237 3.255 46.589 1.00 94.25 1037 ILE A N 1
ATOM 7551 C CA . ILE A 1 1037 ? -11.311 4.224 46.335 1.00 94.25 1037 ILE A CA 1
ATOM 7552 C C . ILE A 1 1037 ? -10.874 5.587 46.861 1.00 94.25 1037 ILE A C 1
ATOM 7554 O O . ILE A 1 1037 ? -10.743 5.775 48.070 1.00 94.25 1037 ILE A O 1
ATOM 7558 N N . ASN A 1 1038 ? -10.689 6.557 45.965 1.00 92.38 1038 ASN A N 1
ATOM 7559 C CA . ASN A 1 1038 ? -10.188 7.890 46.301 1.00 92.38 1038 ASN A CA 1
ATOM 7560 C C . ASN A 1 1038 ? -11.044 9.002 45.688 1.00 92.38 1038 ASN A C 1
ATOM 7562 O O . ASN A 1 1038 ? -11.647 8.836 44.632 1.00 92.38 1038 ASN A O 1
ATOM 7566 N N . SER A 1 1039 ? -11.068 10.168 46.333 1.00 91.19 1039 SER A N 1
ATOM 7567 C CA . SER A 1 1039 ? -11.643 11.377 45.733 1.00 91.19 1039 SER A CA 1
ATOM 7568 C C . SER A 1 1039 ? -10.727 11.903 44.624 1.00 91.19 1039 SER A C 1
ATOM 7570 O O . SER A 1 1039 ? -9.510 11.948 44.800 1.00 91.19 1039 SER A O 1
ATOM 7572 N N . ALA A 1 1040 ? -11.298 12.325 43.495 1.00 88.62 1040 ALA A N 1
ATOM 7573 C CA . ALA A 1 1040 ? -10.564 12.920 42.373 1.00 88.62 1040 ALA A CA 1
ATOM 7574 C C . ALA A 1 1040 ? -10.092 14.355 42.662 1.00 88.62 1040 ALA A C 1
ATOM 7576 O O . ALA A 1 1040 ? -9.181 14.857 42.006 1.00 88.62 1040 ALA A O 1
ATOM 7577 N N . ALA A 1 1041 ? -10.712 15.018 43.640 1.00 84.62 1041 ALA A N 1
ATOM 7578 C CA . ALA A 1 1041 ? -10.385 16.374 44.065 1.00 84.62 1041 ALA A CA 1
ATOM 7579 C C . ALA A 1 1041 ? -10.353 16.490 45.596 1.00 84.62 1041 ALA A C 1
ATOM 7581 O O . ALA A 1 1041 ? -10.866 15.632 46.320 1.00 84.62 1041 ALA A O 1
ATOM 7582 N N . ALA A 1 1042 ? -9.764 17.575 46.102 1.00 82.62 1042 ALA A N 1
ATOM 7583 C CA . ALA A 1 1042 ? -9.827 17.900 47.523 1.00 82.62 1042 ALA A CA 1
ATOM 7584 C C . ALA A 1 1042 ? -11.285 18.101 47.974 1.00 82.62 1042 ALA A C 1
ATOM 7586 O O . ALA A 1 1042 ? -12.111 18.628 47.227 1.00 82.62 1042 ALA A O 1
ATOM 7587 N N . TYR A 1 1043 ? -11.595 17.690 49.205 1.00 81.12 1043 TYR A N 1
ATOM 7588 C CA . TYR A 1 1043 ? -12.946 17.795 49.754 1.00 81.12 1043 TYR A CA 1
ATOM 7589 C C . TYR A 1 1043 ? -13.448 19.248 49.771 1.00 81.12 1043 TYR A C 1
ATOM 7591 O O . TYR A 1 1043 ? -12.781 20.141 50.295 1.00 81.12 1043 TYR A O 1
ATOM 7599 N N . ASN A 1 1044 ? -14.657 19.464 49.246 1.00 83.44 1044 ASN A N 1
ATOM 7600 C CA . ASN A 1 1044 ? -15.371 20.736 49.289 1.00 83.44 1044 ASN A CA 1
ATOM 7601 C C . ASN A 1 1044 ? -16.768 20.521 49.892 1.00 83.44 1044 ASN A C 1
ATOM 7603 O O . ASN A 1 1044 ? -17.593 19.813 49.321 1.00 83.44 1044 ASN A O 1
ATOM 7607 N N . VAL A 1 1045 ? -17.056 21.177 51.021 1.00 83.06 1045 VAL A N 1
ATOM 7608 C CA . VAL A 1 1045 ? -18.351 21.081 51.724 1.00 83.06 1045 VAL A CA 1
ATOM 7609 C C . VAL A 1 1045 ? -19.547 21.516 50.869 1.00 83.06 1045 VAL A C 1
ATOM 7611 O O . VAL A 1 1045 ? -20.653 21.033 51.085 1.00 83.06 1045 VAL A O 1
ATOM 7614 N N . ALA A 1 1046 ? -19.340 22.414 49.900 1.00 83.38 1046 ALA A N 1
ATOM 7615 C CA . ALA A 1 1046 ? -20.386 22.883 48.994 1.00 83.38 1046 ALA A CA 1
ATOM 7616 C C . ALA A 1 1046 ? -20.679 21.889 47.857 1.00 83.38 1046 ALA A C 1
ATOM 7618 O O . ALA A 1 1046 ? -21.709 22.002 47.198 1.00 83.38 1046 ALA A O 1
ATOM 7619 N N . SER A 1 1047 ? -19.787 20.921 47.629 1.00 81.56 1047 SER A N 1
ATOM 7620 C CA . SER A 1 1047 ? -19.937 19.875 46.618 1.00 81.56 1047 SER A CA 1
ATOM 7621 C C . SER A 1 1047 ? -19.394 18.546 47.155 1.00 81.56 1047 SER A C 1
ATOM 7623 O O . SER A 1 1047 ? -18.290 18.141 46.778 1.00 81.56 1047 SER A O 1
ATOM 7625 N N . PRO A 1 1048 ? -20.135 17.867 48.055 1.00 87.38 1048 PRO A N 1
ATOM 7626 C CA . PRO A 1 1048 ? -19.724 16.574 48.586 1.00 87.38 1048 PRO A CA 1
ATOM 7627 C C . PRO A 1 1048 ? -19.482 15.548 47.472 1.00 87.38 1048 PRO A C 1
ATOM 7629 O O . PRO A 1 1048 ? -20.185 15.527 46.461 1.00 87.38 1048 PRO A O 1
ATOM 7632 N N . VAL A 1 1049 ? -18.496 14.675 47.691 1.00 91.38 1049 VAL A N 1
ATOM 7633 C CA . VAL A 1 1049 ? -18.077 13.653 46.716 1.00 91.38 1049 VAL A CA 1
ATOM 7634 C C . VAL A 1 1049 ? -19.134 12.558 46.566 1.00 91.38 1049 VAL A C 1
ATOM 7636 O O . VAL A 1 1049 ? -19.375 12.091 45.457 1.00 91.38 1049 VAL A O 1
ATOM 7639 N N . VAL A 1 1050 ? -19.782 12.157 47.666 1.00 93.38 1050 VAL A N 1
ATOM 7640 C CA . VAL A 1 1050 ? -20.834 11.129 47.674 1.00 93.38 1050 VAL A CA 1
ATOM 7641 C C . VAL A 1 1050 ? -22.068 11.647 48.415 1.00 93.38 1050 VAL A C 1
ATOM 7643 O O . VAL A 1 1050 ? -21.948 12.129 49.541 1.00 93.38 1050 VAL A O 1
ATOM 7646 N N . ILE A 1 1051 ? -23.247 11.557 47.790 1.00 93.38 1051 ILE A N 1
ATOM 7647 C CA . ILE A 1 1051 ? -24.529 12.047 48.324 1.00 93.38 1051 ILE A CA 1
ATOM 7648 C C . ILE A 1 1051 ? -25.599 10.961 48.159 1.00 93.38 1051 ILE A C 1
ATOM 7650 O O . ILE A 1 1051 ? -25.875 10.524 47.045 1.00 93.38 1051 ILE A O 1
ATOM 7654 N N . GLY A 1 1052 ? -26.242 10.559 49.256 1.00 93.19 1052 GLY A N 1
ATOM 7655 C CA . GLY A 1 1052 ? -27.351 9.602 49.261 1.00 93.19 1052 GLY A CA 1
ATOM 7656 C C . GLY A 1 1052 ? -28.039 9.532 50.624 1.00 93.19 1052 GLY A C 1
ATOM 7657 O O . GLY A 1 1052 ? -27.507 10.032 51.614 1.00 93.19 1052 GLY A O 1
ATOM 7658 N N . LYS A 1 1053 ? -29.220 8.907 50.683 1.00 93.94 1053 LYS A N 1
ATOM 7659 C CA . LYS A 1 1053 ? -29.963 8.652 51.929 1.00 93.94 1053 LYS A CA 1
ATOM 7660 C C . LYS A 1 1053 ? -29.174 7.750 52.879 1.00 93.94 1053 LYS A C 1
ATOM 7662 O O . LYS A 1 1053 ? -29.027 8.069 54.052 1.00 93.94 1053 LYS A O 1
ATOM 7667 N N . ASN A 1 1054 ? -28.674 6.639 52.344 1.00 93.81 1054 ASN A N 1
ATOM 7668 C CA . ASN A 1 1054 ? -27.707 5.751 52.982 1.00 93.81 1054 ASN A CA 1
ATOM 7669 C C . ASN A 1 1054 ? -26.494 5.637 52.056 1.00 93.81 1054 ASN A C 1
ATOM 7671 O O . ASN A 1 1054 ? -26.673 5.656 50.837 1.00 93.81 1054 ASN A O 1
ATOM 7675 N N . VAL A 1 1055 ? -25.291 5.507 52.613 1.00 94.94 1055 VAL A N 1
ATOM 7676 C CA . VAL A 1 1055 ? -24.049 5.375 51.841 1.00 94.94 1055 VAL A CA 1
ATOM 7677 C C . VAL A 1 1055 ? -23.261 4.173 52.353 1.00 94.94 1055 VAL A C 1
ATOM 7679 O O . VAL A 1 1055 ? -22.900 4.125 53.526 1.00 94.94 1055 VAL A O 1
ATOM 7682 N N . GLU A 1 1056 ? -22.983 3.226 51.461 1.00 95.00 1056 GLU A N 1
ATOM 7683 C CA . GLU A 1 1056 ? -22.108 2.077 51.691 1.00 95.00 1056 GLU A CA 1
ATOM 7684 C C . GLU A 1 1056 ? -20.955 2.108 50.679 1.00 95.00 1056 GLU A C 1
ATOM 7686 O O . GLU A 1 1056 ? -21.176 2.227 49.472 1.00 95.00 1056 GLU A O 1
ATOM 7691 N N . ILE A 1 1057 ? -19.718 2.030 51.177 1.00 94.94 1057 ILE A N 1
ATOM 7692 C CA . ILE A 1 1057 ? -18.498 2.035 50.362 1.00 94.94 1057 ILE A CA 1
ATOM 7693 C C . ILE A 1 1057 ? -17.625 0.865 50.806 1.00 94.94 1057 ILE A C 1
ATOM 7695 O O . ILE A 1 1057 ? -17.313 0.744 51.990 1.00 94.94 1057 ILE A O 1
ATOM 7699 N N . ASN A 1 1058 ? -17.223 0.020 49.861 1.00 94.31 1058 ASN A N 1
ATOM 7700 C CA . ASN A 1 1058 ? -16.447 -1.185 50.125 1.00 94.31 1058 ASN A CA 1
ATOM 7701 C C . ASN A 1 1058 ? -15.256 -1.294 49.159 1.00 94.31 1058 ASN A C 1
ATOM 7703 O O . ASN A 1 1058 ? -15.429 -1.194 47.948 1.00 94.31 1058 ASN A O 1
ATOM 7707 N N . SER A 1 1059 ? -14.051 -1.534 49.673 1.00 92.88 1059 SER A N 1
ATOM 7708 C CA . SER A 1 1059 ? -12.899 -1.930 48.857 1.00 92.88 1059 SER A CA 1
ATOM 7709 C C . SER A 1 1059 ? -12.453 -3.325 49.276 1.00 92.88 1059 SER A C 1
ATOM 7711 O O . SER A 1 1059 ? -12.181 -3.559 50.453 1.00 92.88 1059 SER A O 1
ATOM 7713 N N . SER A 1 1060 ? -12.402 -4.266 48.329 1.00 90.75 1060 SER A N 1
ATOM 7714 C CA . SER A 1 1060 ? -12.113 -5.670 48.650 1.00 90.75 1060 SER A CA 1
ATOM 7715 C C . SER A 1 1060 ? -10.620 -5.988 48.745 1.00 90.75 1060 SER A C 1
ATOM 7717 O O . SER A 1 1060 ? -10.257 -6.953 49.412 1.00 90.75 1060 SER A O 1
ATOM 7719 N N . ALA A 1 1061 ? -9.762 -5.230 48.054 1.00 86.00 1061 ALA A N 1
ATOM 7720 C CA . ALA A 1 1061 ? -8.308 -5.427 48.073 1.00 86.00 1061 ALA A CA 1
ATOM 7721 C C . ALA A 1 1061 ? -7.495 -4.115 48.035 1.00 86.00 1061 ALA A C 1
ATOM 7723 O O . ALA A 1 1061 ? -6.288 -4.158 47.812 1.00 86.00 1061 ALA A O 1
ATOM 7724 N N . GLY A 1 1062 ? -8.131 -2.961 48.268 1.00 85.81 1062 GLY A N 1
ATOM 7725 C CA . GLY A 1 1062 ? -7.474 -1.656 48.378 1.00 85.81 1062 GLY A CA 1
ATOM 7726 C C . GLY A 1 1062 ? -7.936 -0.862 49.604 1.00 85.81 1062 GLY A C 1
ATOM 7727 O O . GLY A 1 1062 ? -8.616 -1.378 50.492 1.00 85.81 1062 GLY A O 1
ATOM 7728 N N . ALA A 1 1063 ? -7.562 0.413 49.656 1.00 89.38 1063 ALA A N 1
ATOM 7729 C CA . ALA A 1 1063 ? -7.909 1.344 50.723 1.00 89.38 1063 ALA A CA 1
ATOM 7730 C C . ALA A 1 1063 ? -9.051 2.289 50.314 1.00 89.38 1063 ALA A C 1
ATOM 7732 O O . ALA A 1 1063 ? -9.285 2.545 49.135 1.00 89.38 1063 ALA A O 1
ATOM 7733 N N . ILE A 1 1064 ? -9.757 2.851 51.300 1.00 92.38 1064 ILE A N 1
ATOM 7734 C CA . ILE A 1 1064 ? -10.754 3.912 51.094 1.00 92.38 1064 ILE A CA 1
ATOM 7735 C C . ILE A 1 1064 ? -10.170 5.221 51.633 1.00 92.38 1064 ILE A C 1
ATOM 7737 O O . ILE A 1 1064 ? -9.858 5.318 52.818 1.00 92.38 1064 ILE A O 1
ATOM 7741 N N . GLY A 1 1065 ? -10.024 6.227 50.768 1.00 86.62 1065 GLY A N 1
ATOM 7742 C CA . GLY A 1 1065 ? -9.472 7.542 51.114 1.00 86.62 1065 GLY A CA 1
ATOM 7743 C C . GLY A 1 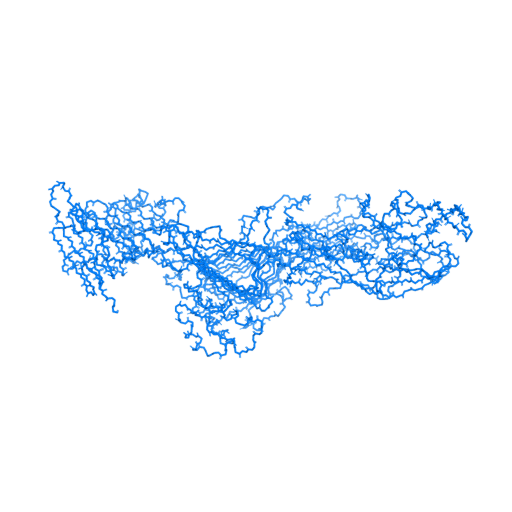1065 ? -7.949 7.579 51.298 1.00 86.62 1065 GLY A C 1
ATOM 7744 O O . GLY A 1 1065 ? -7.430 8.564 51.823 1.00 86.62 1065 GLY A O 1
ATOM 7745 N N . ALA A 1 1066 ? -7.240 6.527 50.885 1.00 81.69 1066 ALA A N 1
ATOM 7746 C CA . ALA A 1 1066 ? -5.784 6.446 50.867 1.00 81.69 1066 ALA A CA 1
ATOM 7747 C C . ALA A 1 1066 ? -5.305 5.644 49.644 1.00 81.69 1066 ALA A C 1
ATOM 7749 O O . ALA A 1 1066 ? -6.081 4.929 49.008 1.00 81.69 1066 ALA A O 1
ATOM 7750 N N . THR A 1 1067 ? -4.017 5.754 49.319 1.00 75.12 1067 THR A N 1
ATOM 7751 C CA . THR A 1 1067 ? -3.355 4.899 48.324 1.00 75.12 1067 THR A CA 1
ATOM 7752 C C . THR A 1 1067 ? -2.640 3.753 49.026 1.00 75.12 1067 THR A C 1
ATOM 7754 O O . THR A 1 1067 ? -1.775 4.002 49.872 1.00 75.12 1067 THR A O 1
ATOM 7757 N N . SER A 1 1068 ? -2.973 2.514 48.680 1.00 74.12 1068 SER A N 1
ATOM 7758 C CA . SER A 1 1068 ? -2.269 1.335 49.185 1.00 74.12 1068 SER A CA 1
ATOM 7759 C C . SER A 1 1068 ? -0.843 1.312 48.622 1.00 74.12 1068 SER A C 1
ATOM 7761 O O . SER A 1 1068 ? -0.634 1.596 47.442 1.00 74.12 1068 SER A O 1
ATOM 7763 N N . ALA A 1 1069 ? 0.162 1.000 49.448 1.00 51.88 1069 ALA A N 1
ATOM 7764 C CA . ALA A 1 1069 ? 1.513 0.771 48.936 1.00 51.88 1069 ALA A CA 1
ATOM 7765 C C . ALA A 1 1069 ? 1.476 -0.464 48.025 1.00 51.88 1069 ALA A C 1
ATOM 7767 O O . ALA A 1 1069 ? 1.037 -1.527 48.458 1.00 51.88 1069 ALA A O 1
ATOM 7768 N N . VAL A 1 1070 ? 1.886 -0.298 46.766 1.00 41.28 1070 VAL A N 1
ATOM 7769 C CA . VAL A 1 1070 ? 1.964 -1.382 45.779 1.00 41.28 1070 VAL A CA 1
ATOM 7770 C C . VAL A 1 1070 ? 2.800 -2.523 46.373 1.00 41.28 1070 VAL A C 1
ATOM 7772 O O . VAL A 1 1070 ? 3.950 -2.287 46.749 1.00 41.28 1070 VAL A O 1
ATOM 7775 N N . VAL A 1 1071 ? 2.221 -3.722 46.486 1.00 32.31 1071 VAL A N 1
ATOM 7776 C CA . VAL A 1 1071 ? 2.974 -4.974 46.682 1.00 32.31 1071 VAL A CA 1
ATOM 7777 C C . VAL A 1 1071 ? 3.207 -5.601 45.323 1.00 32.31 1071 VAL A C 1
ATOM 7779 O O . VAL A 1 1071 ? 2.213 -5.705 44.567 1.00 32.31 1071 VAL A O 1
#

Foldseek 3Di:
DPQLDKDKDKPDKDDDPPWPSPPPDDDDPDDDPDDQSETEFAAETEHFLQLEWAWEAAAPDPDIFIDDPRPDCLLPSDAAEDADPVPFDPDACVVVSHKYKYKDFFDFVLVVLLVLLCVQQVDDSVVSVVQLVPPARFLPGDGPDDDPPCQSSLLNRLSSVCNVQGFGGTDIEIEIHHHEGEWMEMEGEGQFYEWDHDPPDAFYEYWTGFAREYHYEYAYFHEYEYAEADYDPDRIQYYHYDHPDDDDPCRYYGYYYHGPGHDFHEYHYEYPHADAQLQARARADPVRHGDSGGHEYEYAHEYYAQRHEYAYEGNAEEYEYAAYHHHQFYAAYAANGEYYYNYGPPDEAELTGDPCSLAVVLDDDFDLLALPVQLLLQLLLQAPFNDLPAGAYADDDPDDPDDDADPPDDPDHDDDDQPDLWDDDQQQRFRDDPPFFTETAGSAFKDDDDDDDPDPPPDDDDPQSRQCVQSDDHPDRWDKDFDAQCPCPPSPRDDFDWDKDWDWDADPVGDIDIDIDIDTDRDQFHDDPDRMIDTTGGNPVCQQFWRFAQGRPPDPPPDDDDDDDDDPPDAHEHEHCEYRHRYQEYAQAGEYEHKFFFAEFWAADPQLLVVVVVCVVPPVSLVVQQVCVVVVHFAWSQVRIDGPDPRGHYWTWTARSNQREIETTADAFMAWTYYHAAHAYWYQHGPDPDDDREYEIEQLFDEYYYEAENQHEYEYRHYASDPRPFRKHWHQHPVQQKIKMWTAALQDDAFFRTWIFIDRHRSDRDGDPVRTDDGGHFWPDWDFHDPQKKKKKKKKAKWFDDLPDDSRDDHIDTDADPVPRGRIDMDIDMDGQDADDGNSRHGPPHGDPGQKIKHKHKDFAWDKDWDWDDCPQPPRGPDTHTYIYTYTGMMMIMIMMIGHTRDIYIYGYDNHDAHEYHHEYCAAYEQQHDNHRQRHEYAHEHHDALREYEYDPNHDHSEYEGLEYEEEGQNEAWADDPPTDAHEYEHNPHAYHYEYELAEHGYEYEEEHEFQAHEHHYPDPPDARNYEYHYEYQEEYAYPDDADPVGGRYGGPYYHYYHNHYYYHDGDDDD

Radius of gyration: 40.23 Å; chains: 1; bounding box: 120×76×122 Å

Secondary structure (DSSP, 8-state):
--TTEEEE-SS--EE-S-----------SSS-------EEE-SEEEE-TTSEEEEEE-TT-SS-EEE---S-TTS-SS-EE-S-GGGS-SS-HHHHSS-EEEEEEEE-HHHHHHHHHHHHH---HHHHHHHHTSSS-------SS--TTSHHHHHHHHHHHHGGGS----EEEEEE--EEE----EEEEES-EEE---TTSPPPEEEEE---EEEEEE-SSSEEEE--EEE-S-----EEEEESS---TTTTTT-EEEEE--PPPEEEEEE----B-TTT--BB-TTSPBPSS---EEE-S-EEEEEEEEEEEESSS-EEESS-EEEEEEEEEEEEEEEEEE--TT-EEESSS-HHHHHTTTS----TT-HHHHHHHHHHHHHHH--TTTS----S-S--S---S--SSSSS------SSSEE--S-EEEEEE-SSEEEEEESS-BSS--S-SS-TT--PPPPHHHHHHHH-S-SS--EEEE--TTTTTTTTS---EEEEEEEEEE-TTS-EEEEEEEEEE--S---SS---EEEEEE--HHHHS-EEESS--S------S-----------EEEEEEEEEEEEEEE--SEEEE-----EEEEE-HHHHHHHHHHHH-HHHHHHHHHHHHTT--EE-GGGSB-SSTTSEEPPEEEETTTTEEEEPPEEPPPPPEEEEEEEEEB---TTTS---EEEEE-S--EEEEEE-SSSEEEE--EE------EEEEEEETTTTEEEEEEE-TTSPTT-SEEEEEEESS---S--GGGEEEEE-SSSEEEPPPTTEEEEEEEEEEEE--TT--TT----EE---TTT--SEEEEEEEEESPEEEPGGG-EEEEEP-SSEEEEEEEEEEEEEEEEEPPTTTGGG-SS--EEEEEEEEEEEEEEEEEEE-B--EEEEEES-S--EEEEEESS-EEE-S-EE-TTSEEEEEE-STT--EEE-TT-S--EEEESEEEEEETT-BS--STT--PEEEEESSS-EEEEEESS-EEEEESS-EEEEEEEEE-SSTTSPP---EEEEESS-EEESS---TTS-SEE-SSEEEEESSS-BSSPPPP-

pLDDT: mean 75.52, std 18.98, range [21.09, 98.38]